Protein 2PGC (pdb70)

CATH classification: 3.30.70.100 (+1 more: 3.30.70.100)

Nearest PDB structures (foldseek):
  2pgc-assembly1_C  TM=1.005E+00  e=1.081E-40  uncultured marine organism
  3mcs-assembly1_A  TM=6.386E-01  e=4.016E-09  Fusobacterium nucleatum subsp. nucleatum ATCC 25586
  3f44-assembly1_A  TM=5.681E-01  e=2.888E-08  Lactobacillus acidophilus NCFM
  5f9p-assembly2_B  TM=5.451E-01  e=1.786E-06  Streptomyces ambofaciens
  2zdo-assembly2_C  TM=6.005E-01  e=8.417E-02  Staphylococcus aureus

Secondary structure (P-SEA, 3-state):
cccbbbbbbbbbbcccccccccccaaaaaaaacccccbbbbbcccccccccbbbbbbbbccaaaaaaaaaaaaacccccccccccccccccbbbbbcccccccccccccbbbbbbbbcccaaaaaaaaaaaaaaaaaaacccbbbbbbbcccccccbbbbbbbbcccaaaaaaaaaaaccccccccccccccbbbbcc/cccbbbbbbbbbbcccccccccccaaaaaaaccccccbbbbbcccccccccbbbbbbbbccaaaaaaaaaaaaacccccccccccccccccbbbbbbbcccccccccccbbbbbbbbcccaaaaaaaaaaaaaaaaaaacccbbbbbcccccccccbbbbbbbbcccaaaaaaaaaaaccccccccccccccbbbbcc/cbbbbbbbbbbbccccccccccccaaaaaacccccccccccccccccccbbbbbbbbccaaaaaaaaaaaaacccccccccccccccccbbbbbcccccccccccccbbbbbbbbcccaaaaaaaaaaaaaaaaaaacccbbbbbbbcccccccbbbbbbbbcccaaaaaaaaaaacccccccccccccccccccc/cccbbbbbbbbbbcccccccccccaaaaaaaccccccccccccccccccccbbbbbbbbccaaaaaaaaaaaaacccccccccccccccccbbbbbcccccccccccccbbbbbbbbcccaaaaaaaaaaaaaaaaaaacccbbbbbbbcccccccbbbbbbbbcccaaaaaaaaaaacccccccccccccccccccc/ccccbbbbbbbbbcccccccccccaaaaaaaccccccbbbbbcccccccccbbbbbbbbccaaaaaaaaaaaaacccccccccccccccccbbbbbcccccccccccccbbbbbbbbcccaaaaaaaaaaaaaaaaaaacccbbbbbbbcccccccbbbbbbbbcccaaaaaaaaaaaccccccccccccccbbbbcc

B-factor: mean 65.2, std 11.69, range [36.08, 117.91]

Radius of gyration: 30.16 Å; Cα contacts (8 Å, |Δi|>4): 2216; chains: 5; bounding box: 79×80×67 Å

Sequence (988 aa):
SNINYVILTVASVDFSYRRETARLSSYSKDLIDNAGAKGTRFGSIGTGDHAGSLIFIQFYDDLTGYQKALEIQSKSSVFKEIDSGKANIYLRNISTSLPTKFEQSYEHPKYIVLTRAEAASDKDKFLNCINDTASCFKDNGALTLRFGNLLTGSNVGNYLLGVGYPSEAIEKTYDELLAHSSYKELTFAKVNRNIIKILSNINYVILTVASVDFSYRETARLSSYSKDLIDNAGAKGTRFGSIGTGDHAGSLIFIQFYDDLTGYQKALEIQSKSSVFKEIDSGKANIYLRNISTSLPTKFEQSYEHPKYIVLTRAEAASDKDKFLNCINDTASCFKDNGALTLRFGNLLTGSNVGNYLLGVGYPSEAIEKTYDELLAHSSYKELTFAKVNRNIIKILINYVILTVASVDFSYRETARLSSYSKDLIDNAGAKGTRFGSIGTGDHAGSLIFIQFYDDLTGYQKALEIQSKSSVFKEIDSGKANIYLRNISTSLPTKFEQSYEHPKYIVLTRAEAASDKDKFLNCINDTASCFKDNGALTLRFGNLLTGSNVGNYLLGVGYPSEAIEKTYDELLAHSSYKELTFAKVNRNIIKILSNINYVILTVASVDFSYRETARLSSYSKDLIDNAGAKGTRFGSIGTGDHAGSLIFIQFYDDLTGYQKALEIQSKSSVFKEIDSGKANIYLRNISTSLPTKFEQSYEHPKYIVLTRAEAASDKDKFLNCINDTASCFKDNGALTLRFGNLLTGSNVGNYLLGVGYPSEAIEKTYDELLAHSSYKELTFAKVNRNIIKILSNINYVILTVASVDFSYRETARLSSYSKDLIDNAGAKGTRFGSIGTGDHAGSLIFIQFYDDLTGYQKALEIQSKSSVFKEIDSGKANIYLRNISTSLPTKFEQSYEHHPKYIVLTRAEAASDKDKFLNCINDTASCFKDNGALTLRFGNLLTGSNVGNYLLGVGYPSEAIEKTYDELLAHSSYKELTFAKVNRNIIKIL

Foldseek 3Di:
DLKKKKKKWKKAFDPVCVVCLVLVVLQVCLVVFLVWPDKFKFAWCDDPRHRIIMIMTIGRDVSSVVRSVVSLVVDPSNVCVVVVGIGTDDMFMWMWHDAPADAAPDDFQKKKKWKKDFDVCVVLVRVLCNVLNCLLVVLAWHDKTKTATCDDPRGGIIMIMIGGNDNSVVSSCVVQVPDPSNVVCVGMGTPMTMTGTD/DLKWKKKKWKKAFDPVCVVCLVLVVLQVCLVPFLVWPDKFKFAWCDDPRHGIIMIMTIGRDCSSVVRSVVCLVVDPSNVCVVVVGMGTDDMFMWMWHDAPADAAPDDFQKKKKWKKDFDVCVVLVRVLCNVLNCLLVVLAWHDKTKTATCDDPRGGIIMIMIGGNDNSVVSSCVVQVPDPSNVVCVGMGTPMTMTGTD/DKKKKKWKKAFDPVCVVCCVLVVLQCLLVVFLVWPDKFKFAWCDDPRHRIIMIMIIGRDCSSVVRSVVSLVVDPSNVCVVVVRIGTDDMFMWDWDDAPADAAPDDFQKKKKWKKDFDVCVVLVSVLCNVLNCLLVVLAWHDKTKTATCDDPRGGIIMIMIGGNDNSVVSSCVVQVPDPSNVVCVGMGTPMTMTGTD/DLKKKKKKWKKAFDPVCVVCLVLVVLQVLLVPFLVWPDKFKFAWCDDPRHRIIMIMTIGRDVSSVVRSVVSLVVDPSNVCVVVVRIGTDDMFMWMWHDAPADAAPDDFQKKKKWKKDFDVCVPLVRVLCNVLRCLLVVLFWHDKTKTAICDDPRGGIIMIMIGGRDNSVVSSCVVQVVDVSNVVVVGMGTPMTMTGTD/DLKKKKKKWKKAFDPVCVVCLVLVVLQVCLVVFLVWPDKFKFAWCDDPRHRIIMIMTIGRDVSSVVRSVVVLVVDPSNVCVVVVGIGTDDMFMWMWHDAPADAAPDDFFKKKKWKKDFDVCVVLVRVLCRVLNCLLVVLAWHDKTKTATCDDPRGGIIMIMIGGNDNSVVSSCVVLVPDPSNVVCVGMGTPMTMTGTD

Structure (mmCIF, N/CA/C/O backbone):
data_2PGC
#
_entry.id   2PGC
#
_cell.length_a   137.475
_cell.length_b   139.935
_cell.length_c   60.785
_cell.angle_alpha   90.000
_cell.angle_beta   90.000
_cell.angle_gamma   90.000
#
_symmetry.space_group_name_H-M   'P 21 21 2'
#
loop_
_entity.id
_entity.type
_entity.pdbx_description
1 polymer 'uncharacterized protein'
2 non-polymer 'CHLORIDE ION'
3 water water
#
loop_
_atom_site.group_PDB
_atom_site.id
_atom_site.type_symbol
_atom_site.label_atom_id
_atom_site.label_alt_id
_atom_site.label_comp_id
_atom_site.label_asym_id
_atom_site.label_entity_id
_atom_site.label_seq_id
_atom_site.pdbx_PDB_ins_code
_atom_site.Cartn_x
_atom_site.Cartn_y
_atom_site.Cartn_z
_atom_site.occupancy
_atom_site.B_iso_or_equiv
_atom_site.auth_seq_id
_atom_site.auth_comp_id
_atom_site.auth_asym_id
_atom_site.auth_atom_id
_atom_site.pdbx_PDB_model_num
ATOM 1 C C . GLY A 1 1 ? 103.290 79.370 39.500 1.00 84.32 0 GLY A C 1
ATOM 2 O O . GLY A 1 1 ? 102.567 78.553 40.048 1.00 81.70 0 GLY A O 1
ATOM 11 N N . SER A 1 3 ? 106.229 78.351 37.812 1.00 87.98 2 SER A N 1
ATOM 12 C CA . SER A 1 3 ? 106.414 77.502 36.649 1.00 88.20 2 SER A CA 1
ATOM 13 C C . SER A 1 3 ? 105.083 76.924 36.157 1.00 87.68 2 SER A C 1
ATOM 14 O O . SER A 1 3 ? 105.075 76.061 35.283 1.00 87.59 2 SER A O 1
ATOM 17 N N . ASN A 1 4 ? 103.965 77.382 36.727 1.00 86.69 3 ASN A N 1
ATOM 18 C CA . ASN A 1 4 ? 102.638 77.160 36.124 1.00 85.07 3 ASN A CA 1
ATOM 19 C C . ASN A 1 4 ? 102.382 78.140 34.969 1.00 83.36 3 ASN A C 1
ATOM 20 O O . ASN A 1 4 ? 101.447 77.972 34.197 1.00 84.05 3 ASN A O 1
ATOM 25 N N . ILE A 1 5 ? 103.213 79.170 34.871 1.00 79.21 4 ILE A N 1
ATOM 26 C CA . ILE A 1 5 ? 103.158 80.108 33.770 1.00 76.55 4 ILE A CA 1
ATOM 27 C C . ILE A 1 5 ? 103.802 79.491 32.535 1.00 73.53 4 ILE A C 1
ATOM 28 O O . ILE A 1 5 ? 104.818 78.803 32.618 1.00 74.08 4 ILE A O 1
ATOM 33 N N . ASN A 1 6 ? 103.185 79.743 31.388 1.00 69.92 5 ASN A N 1
ATOM 34 C CA . ASN A 1 6 ? 103.742 79.348 30.095 1.00 66.60 5 ASN A CA 1
ATOM 35 C C . ASN A 1 6 ? 104.042 80.608 29.277 1.00 62.82 5 ASN A C 1
ATOM 36 O O . ASN A 1 6 ? 103.843 81.722 29.751 1.00 61.33 5 ASN A O 1
ATOM 41 N N . TYR A 1 7 ? 104.564 80.434 28.069 1.00 59.47 6 TYR A N 1
ATOM 42 C CA . TYR A 1 7 ? 104.999 81.564 27.276 1.00 56.64 6 TYR A CA 1
ATOM 43 C C . TYR A 1 7 ? 104.546 81.415 25.829 1.00 55.85 6 TYR A C 1
ATOM 44 O O . TYR A 1 7 ? 104.381 80.291 25.322 1.00 55.29 6 TYR A O 1
ATOM 53 N N . VAL A 1 8 ? 104.270 82.564 25.209 1.00 53.76 7 VAL A N 1
ATOM 54 C CA . VAL A 1 8 ? 103.800 82.650 23.842 1.00 52.12 7 VAL A CA 1
ATOM 55 C C . VAL A 1 8 ? 104.678 83.644 23.072 1.00 52.06 7 VAL A C 1
ATOM 56 O O . VAL A 1 8 ? 104.916 84.758 23.541 1.00 51.55 7 VAL A O 1
ATOM 60 N N . ILE A 1 9 ? 105.194 83.213 21.919 1.00 51.82 8 ILE A N 1
ATOM 61 C CA . ILE A 1 9 ? 105.965 84.093 21.055 1.00 51.50 8 ILE A CA 1
ATOM 62 C C . ILE A 1 9 ? 105.076 84.441 19.881 1.00 51.39 8 ILE A C 1
ATOM 63 O O . ILE A 1 9 ? 104.483 83.552 19.269 1.00 52.28 8 ILE A O 1
ATOM 68 N N . LEU A 1 10 ? 104.987 85.728 19.564 1.00 50.72 9 LEU A N 1
ATOM 69 C CA . LEU A 1 10 ? 104.203 86.175 18.424 1.00 49.92 9 LEU A CA 1
ATOM 70 C C . LEU A 1 10 ? 105.101 86.929 17.459 1.00 49.85 9 LEU A C 1
ATOM 71 O O . LEU A 1 10 ? 105.763 87.897 17.844 1.00 51.25 9 LEU A O 1
ATOM 76 N N . THR A 1 11 ? 105.126 86.490 16.208 1.00 49.36 10 THR A N 1
ATOM 77 C CA . THR A 1 11 ? 105.946 87.118 15.192 1.00 48.72 10 THR A CA 1
ATOM 78 C C . THR A 1 11 ? 105.082 87.556 14.052 1.00 48.26 10 THR A C 1
ATOM 79 O O . THR A 1 11 ? 104.234 86.798 13.621 1.00 48.66 10 THR A O 1
ATOM 83 N N . VAL A 1 12 ? 105.326 88.764 13.543 1.00 47.37 11 VAL A N 1
ATOM 84 C CA . VAL A 1 12 ? 104.531 89.343 12.462 1.00 46.50 11 VAL A CA 1
ATOM 85 C C . VAL A 1 12 ? 105.438 89.789 11.313 1.00 48.50 11 VAL A C 1
ATOM 86 O O . VAL A 1 12 ? 106.455 90.452 11.541 1.00 50.75 11 VAL A O 1
ATOM 90 N N . ALA A 1 13 ? 105.098 89.382 10.088 1.00 48.95 12 ALA A N 1
ATOM 91 C CA . ALA A 1 13 ? 105.926 89.692 8.926 1.00 49.68 12 ALA A CA 1
ATOM 92 C C . ALA A 1 13 ? 105.041 90.142 7.783 1.00 52.24 12 ALA A C 1
ATOM 93 O O . ALA A 1 13 ? 103.915 89.660 7.622 1.00 52.40 12 ALA A O 1
ATOM 95 N N . SER A 1 14 ? 105.537 91.094 7.006 1.00 54.98 13 SER A N 1
ATOM 96 C CA . SER A 1 14 ? 104.874 91.441 5.766 1.00 58.66 13 SER A CA 1
ATOM 97 C C . SER A 1 14 ? 105.450 90.533 4.669 1.00 59.75 13 SER A C 1
ATOM 98 O O . SER A 1 14 ? 106.656 90.260 4.635 1.00 60.50 13 SER A O 1
ATOM 101 N N . VAL A 1 15 ? 104.560 90.022 3.819 1.00 61.97 14 VAL A N 1
ATOM 102 C CA . VAL A 1 15 ? 104.896 88.977 2.855 1.00 63.11 14 VAL A CA 1
ATOM 103 C C . VAL A 1 15 ? 104.225 89.303 1.544 1.00 65.28 14 VAL A C 1
ATOM 104 O O . VAL A 1 15 ? 103.062 89.700 1.533 1.00 65.78 14 VAL A O 1
ATOM 108 N N . ASP A 1 16 ? 104.951 89.148 0.443 1.00 68.81 15 ASP A N 1
ATOM 109 C CA . ASP A 1 16 ? 104.376 89.400 -0.878 1.00 70.99 15 ASP A CA 1
ATOM 110 C C . ASP A 1 16 ? 103.200 88.467 -1.057 1.00 71.37 15 ASP A C 1
ATOM 111 O O . ASP A 1 16 ? 103.252 87.325 -0.651 1.00 70.93 15 ASP A O 1
ATOM 116 N N . PHE A 1 17 ? 102.130 88.961 -1.648 1.00 72.81 16 PHE A N 1
ATOM 117 C CA . PHE A 1 17 ? 100.904 88.182 -1.760 1.00 74.63 16 PHE A CA 1
ATOM 118 C C . PHE A 1 17 ? 101.127 86.843 -2.470 1.00 75.45 16 PHE A C 1
ATOM 119 O O . PHE A 1 17 ? 100.562 85.824 -2.081 1.00 75.29 16 PHE A O 1
ATOM 127 N N . SER A 1 18 ? 101.963 86.850 -3.499 1.00 76.24 17 SER A N 1
ATOM 128 C CA . SER A 1 18 ? 102.227 85.654 -4.293 1.00 76.15 17 SER A CA 1
ATOM 129 C C . SER A 1 18 ? 102.920 84.546 -3.503 1.00 75.69 17 SER A C 1
ATOM 130 O O . SER A 1 18 ? 102.720 83.369 -3.775 1.00 75.59 17 SER A O 1
ATOM 133 N N . TYR A 1 19 ? 103.712 84.925 -2.511 1.00 75.30 18 TYR A N 1
ATOM 134 C CA . TYR A 1 19 ? 104.497 83.975 -1.739 1.00 74.58 18 TYR A CA 1
ATOM 135 C C . TYR A 1 19 ? 103.731 83.380 -0.554 1.00 74.52 18 TYR A C 1
ATOM 136 O O . TYR A 1 19 ? 104.230 82.484 0.116 1.00 73.53 18 TYR A O 1
ATOM 145 N N . ARG A 1 20 ? 102.509 83.852 -0.318 1.00 75.63 19 ARG A N 1
ATOM 146 C CA A ARG A 1 20 ? 101.803 83.482 0.903 0.50 74.61 19 ARG A CA 1
ATOM 147 C CA B ARG A 1 20 ? 101.720 83.491 0.870 0.50 75.06 19 ARG A CA 1
ATOM 148 C C . ARG A 1 20 ? 101.455 81.991 1.007 1.00 77.52 19 ARG A C 1
ATOM 149 O O . ARG A 1 20 ? 101.533 81.435 2.098 1.00 76.80 19 ARG A O 1
ATOM 164 N N . GLU A 1 21 ? 101.111 81.333 -0.097 1.00 79.54 20 GLU A N 1
ATOM 165 C CA . GLU A 1 21 ? 100.797 79.910 -0.033 1.00 80.69 20 GLU A CA 1
ATOM 166 C C . GLU A 1 21 ? 102.067 79.083 0.179 1.00 79.18 20 GLU A C 1
ATOM 167 O O . GLU A 1 21 ? 102.084 78.207 1.047 1.00 78.69 20 GLU A O 1
ATOM 173 N N . THR A 1 22 ? 103.120 79.392 -0.584 1.00 77.19 21 THR A N 1
ATOM 174 C CA . THR A 1 22 ? 104.431 78.777 -0.413 1.00 75.90 21 THR A CA 1
ATOM 175 C C . THR A 1 22 ? 104.890 78.889 1.028 1.00 74.96 21 THR A C 1
ATOM 176 O O . THR A 1 22 ? 105.339 77.923 1.629 1.00 74.48 21 THR A O 1
ATOM 188 N N . ALA A 1 24 ? 103.130 79.298 3.831 1.00 72.65 23 ALA A N 1
ATOM 189 C CA . ALA A 1 24 ? 102.367 78.440 4.742 1.00 72.29 23 ALA A CA 1
ATOM 190 C C . ALA A 1 24 ? 102.858 76.989 4.698 1.00 72.30 23 ALA A C 1
ATOM 191 O O . ALA A 1 24 ? 102.948 76.324 5.729 1.00 71.67 23 ALA A O 1
ATOM 193 N N . ARG A 1 25 ? 103.211 76.519 3.511 1.00 72.51 24 ARG A N 1
ATOM 194 C CA . ARG A 1 25 ? 103.691 75.171 3.366 1.00 72.47 24 ARG A CA 1
ATOM 195 C C . ARG A 1 25 ? 105.091 75.034 3.976 1.00 73.33 24 ARG A C 1
ATOM 196 O O . ARG A 1 25 ? 105.341 74.089 4.708 1.00 73.48 24 ARG A O 1
ATOM 204 N N . LEU A 1 26 ? 105.978 75.990 3.718 1.00 73.14 25 LEU A N 1
ATOM 205 C CA . LEU A 1 26 ? 107.283 76.016 4.371 1.00 73.54 25 LEU A CA 1
ATOM 206 C C . LEU A 1 26 ? 107.122 76.032 5.888 1.00 73.73 25 LEU A C 1
ATOM 207 O O . LEU A 1 26 ? 107.818 75.320 6.615 1.00 73.37 25 LEU A O 1
ATOM 220 N N . SER A 1 28 ? 104.674 74.996 7.921 1.00 74.20 27 SER A N 1
ATOM 221 C CA . SER A 1 28 ? 104.235 73.778 8.584 1.00 75.40 27 SER A CA 1
ATOM 222 C C . SER A 1 28 ? 105.404 72.802 8.753 1.00 75.34 27 SER A C 1
ATOM 223 O O . SER A 1 28 ? 105.452 72.049 9.727 1.00 74.79 27 SER A O 1
ATOM 226 N N . SER A 1 29 ? 106.343 72.822 7.809 1.00 75.02 28 SER A N 1
ATOM 227 C CA . SER A 1 29 ? 107.567 72.027 7.935 1.00 75.13 28 SER A CA 1
ATOM 228 C C . SER A 1 29 ? 108.369 72.557 9.108 1.00 73.83 28 SER A C 1
ATOM 229 O O . SER A 1 29 ? 108.764 71.822 10.007 1.00 73.46 28 SER A O 1
ATOM 232 N N . TYR A 1 30 ? 108.580 73.861 9.113 1.00 73.27 29 TYR A N 1
ATOM 233 C CA . TYR A 1 30 ? 109.291 74.518 10.216 1.00 72.21 29 TYR A CA 1
ATOM 234 C C . TYR A 1 30 ? 108.607 74.285 11.572 1.00 71.70 29 TYR A C 1
ATOM 235 O O . TYR A 1 30 ? 109.273 74.162 12.596 1.00 70.26 29 TYR A O 1
ATOM 244 N N . SER A 1 31 ? 107.277 74.221 11.576 1.00 71.60 30 SER A N 1
ATOM 245 C CA . SER A 1 31 ? 106.544 73.917 12.813 1.00 71.31 30 SER A CA 1
ATOM 246 C C . SER A 1 31 ? 106.849 72.512 13.332 1.00 71.71 30 SER A C 1
ATOM 247 O O . SER A 1 31 ? 107.128 72.354 14.526 1.00 71.84 30 SER A O 1
ATOM 250 N N . LYS A 1 32 ? 106.794 71.506 12.445 1.00 71.45 31 LYS A N 1
ATOM 251 C CA . LYS A 1 32 ? 107.114 70.122 12.821 1.00 70.97 31 LYS A CA 1
ATOM 252 C C . LYS A 1 32 ? 108.461 70.114 13.534 1.00 70.62 31 LYS A C 1
ATOM 253 O O . LYS A 1 32 ? 108.597 69.526 14.604 1.00 70.15 31 LYS A O 1
ATOM 255 N N . ASP A 1 33 ? 109.433 70.801 12.936 1.00 70.26 32 ASP A N 1
ATOM 256 C CA . ASP A 1 33 ? 110.784 70.907 13.478 1.00 70.50 32 ASP A CA 1
ATOM 257 C C . ASP A 1 33 ? 110.773 71.431 14.908 1.00 71.50 32 ASP A C 1
ATOM 258 O O . ASP A 1 33 ? 111.428 70.875 15.784 1.00 71.73 32 ASP A O 1
ATOM 263 N N . LEU A 1 34 ? 110.035 72.509 15.147 1.00 72.22 33 LEU A N 1
ATOM 264 C CA . LEU A 1 34 ? 109.958 73.094 16.486 1.00 71.82 33 LEU A CA 1
ATOM 265 C C . LEU A 1 34 ? 109.221 72.200 17.477 1.00 73.08 33 LEU A C 1
ATOM 266 O O . LEU A 1 34 ? 109.625 72.099 18.636 1.00 72.55 33 LEU A O 1
ATOM 271 N N . ILE A 1 35 ? 108.121 71.592 17.030 1.00 74.49 34 ILE A N 1
ATOM 272 C CA . ILE A 1 35 ? 107.331 70.710 17.890 1.00 75.11 34 ILE A CA 1
ATOM 273 C C . ILE A 1 35 ? 108.160 69.492 18.317 1.00 77.57 34 ILE A C 1
ATOM 274 O O . ILE A 1 35 ? 108.213 69.156 19.497 1.00 76.47 34 ILE A O 1
ATOM 279 N N . ASP A 1 36 ? 108.856 68.884 17.360 1.00 80.13 35 ASP A N 1
ATOM 280 C CA . ASP A 1 36 ? 109.650 67.672 17.616 1.00 82.06 35 ASP A CA 1
ATOM 281 C C . ASP A 1 36 ? 110.993 67.922 18.312 1.00 82.83 35 ASP A C 1
ATOM 282 O O . ASP A 1 36 ? 111.399 67.123 19.135 1.00 83.30 35 ASP A O 1
ATOM 287 N N . ASN A 1 37 ? 111.681 69.011 17.970 1.00 83.37 36 ASN A N 1
ATOM 288 C CA . ASN A 1 37 ? 113.050 69.267 18.457 1.00 82.94 36 ASN A CA 1
ATOM 289 C C . ASN A 1 37 ? 113.219 70.386 19.481 1.00 83.34 36 ASN A C 1
ATOM 290 O O . ASN A 1 37 ? 114.169 70.369 20.269 1.00 84.08 36 ASN A O 1
ATOM 295 N N . ALA A 1 38 ? 112.356 71.392 19.426 1.00 82.21 37 ALA A N 1
ATOM 296 C CA . ALA A 1 38 ? 112.442 72.503 20.364 1.00 81.68 37 ALA A CA 1
ATOM 297 C C . ALA A 1 38 ? 111.521 72.311 21.581 1.00 80.36 37 ALA A C 1
ATOM 298 O O . ALA A 1 38 ? 111.609 73.061 22.549 1.00 80.80 37 ALA A O 1
ATOM 300 N N . GLY A 1 39 ? 110.645 71.309 21.530 1.00 78.27 38 GLY A N 1
ATOM 301 C CA . GLY A 1 39 ? 109.658 71.086 22.586 1.00 76.62 38 GLY A CA 1
ATOM 302 C C . GLY A 1 39 ? 108.480 72.051 22.550 1.00 75.19 38 GLY A C 1
ATOM 303 O O . GLY A 1 39 ? 107.796 72.246 23.565 1.00 73.56 38 GLY A O 1
ATOM 304 N N . ALA A 1 40 ? 108.244 72.664 21.388 1.00 73.69 39 ALA A N 1
ATOM 305 C CA . ALA A 1 40 ? 107.121 73.574 21.219 1.00 72.39 39 ALA A CA 1
ATOM 306 C C . ALA A 1 40 ? 105.833 72.806 21.440 1.00 71.71 39 ALA A C 1
ATOM 307 O O . ALA A 1 40 ? 105.668 71.717 20.901 1.00 71.47 39 ALA A O 1
ATOM 309 N N . LYS A 1 41 ? 104.933 73.379 22.232 1.00 71.40 40 LYS A N 1
ATOM 310 C CA . LYS A 1 41 ? 103.655 72.755 22.558 1.00 71.12 40 LYS A CA 1
ATOM 311 C C . LYS A 1 41 ? 102.571 73.207 21.590 1.00 70.60 40 LYS A C 1
ATOM 312 O O . LYS A 1 41 ? 101.446 73.486 21.993 1.00 73.67 40 LYS A O 1
ATOM 318 N N . GLY A 1 42 ? 102.905 73.298 20.311 1.00 68.95 41 GLY A N 1
ATOM 319 C CA . GLY A 1 42 ? 101.967 73.782 19.293 1.00 66.50 41 GLY A CA 1
ATOM 320 C C . GLY A 1 42 ? 102.427 75.069 18.638 1.00 63.44 41 GLY A C 1
ATOM 321 O O . GLY A 1 42 ? 103.235 75.811 19.200 1.00 62.87 41 GLY A O 1
ATOM 322 N N . THR A 1 43 ? 101.934 75.310 17.427 1.00 60.69 42 THR A N 1
ATOM 323 C CA . THR A 1 43 ? 102.113 76.573 16.734 1.00 58.69 42 THR A CA 1
ATOM 324 C C . THR A 1 43 ? 100.842 76.942 15.989 1.00 58.24 42 THR A C 1
ATOM 325 O O . THR A 1 43 ? 99.978 76.099 15.767 1.00 57.39 42 THR A O 1
ATOM 329 N N . ARG A 1 44 ? 100.727 78.209 15.610 1.00 58.03 43 ARG A N 1
ATOM 330 C CA . ARG A 1 44 ? 99.651 78.665 14.747 1.00 58.37 43 ARG A CA 1
ATOM 331 C C . ARG A 1 44 ? 100.230 79.632 13.735 1.00 57.28 43 ARG A C 1
ATOM 332 O O . ARG A 1 44 ? 101.116 80.419 14.064 1.00 57.86 43 ARG A O 1
ATOM 340 N N . PHE A 1 45 ? 99.736 79.555 12.508 1.00 55.77 44 PHE A N 1
ATOM 341 C CA . PHE A 1 45 ? 100.193 80.415 11.433 1.00 54.96 44 PHE A CA 1
ATOM 342 C C . PHE A 1 45 ? 98.980 80.882 10.661 1.00 54.45 44 PHE A C 1
ATOM 343 O O . PHE A 1 45 ? 98.085 80.092 10.316 1.00 55.67 44 PHE A O 1
ATOM 351 N N . GLY A 1 46 ? 98.921 82.182 10.423 1.00 53.94 45 GLY A N 1
ATOM 352 C CA . GLY A 1 46 ? 97.748 82.756 9.781 1.00 54.11 45 GLY A CA 1
ATOM 353 C C . GLY A 1 46 ? 97.992 84.117 9.225 1.00 53.00 45 GLY A C 1
ATOM 354 O O . GLY A 1 46 ? 99.085 84.647 9.346 1.00 53.55 45 GLY A O 1
ATOM 355 N N . SER A 1 47 ? 96.954 84.668 8.605 1.00 52.66 46 SER A N 1
ATOM 356 C CA . SER A 1 47 ? 96.992 86.032 8.081 1.00 53.18 46 SER A CA 1
ATOM 357 C C . SER A 1 47 ? 96.189 86.946 8.985 1.00 51.39 46 SER A C 1
ATOM 358 O O . SER A 1 47 ? 95.099 86.571 9.426 1.00 50.99 46 SER A O 1
ATOM 361 N N . ILE A 1 48 ? 96.724 88.127 9.289 1.00 49.76 47 ILE A N 1
ATOM 362 C CA . ILE A 1 48 ? 95.974 89.107 10.098 1.00 49.01 47 ILE A CA 1
ATOM 363 C C . ILE A 1 48 ? 94.900 89.696 9.177 1.00 49.50 47 ILE A C 1
ATOM 364 O O . ILE A 1 48 ? 95.202 90.259 8.130 1.00 49.58 47 ILE A O 1
ATOM 369 N N . GLY A 1 49 ? 93.643 89.524 9.549 1.00 49.67 48 GLY A N 1
ATOM 370 C CA . GLY A 1 49 ? 92.532 89.930 8.694 1.00 49.61 48 GLY A CA 1
ATOM 371 C C . GLY A 1 49 ? 92.094 91.371 8.858 1.00 50.60 48 GLY A C 1
ATOM 372 O O . GLY A 1 49 ? 91.449 91.913 7.975 1.00 52.12 48 GLY A O 1
ATOM 373 N N . THR A 1 50 ? 92.442 91.998 9.977 1.00 50.74 49 THR A N 1
ATOM 374 C CA . THR A 1 50 ? 91.911 93.308 10.304 1.00 51.18 49 THR A CA 1
ATOM 375 C C . THR A 1 50 ? 92.983 94.260 10.845 1.00 52.16 49 THR A C 1
ATOM 376 O O . THR A 1 50 ? 94.129 93.864 11.083 1.00 52.04 49 THR A O 1
ATOM 380 N N . GLY A 1 51 ? 92.595 95.525 11.010 1.00 53.01 50 GLY A N 1
ATOM 381 C CA . GLY A 1 51 ? 93.482 96.532 11.580 1.00 53.84 50 GLY A CA 1
ATOM 382 C C . GLY A 1 51 ? 94.474 97.060 10.562 1.00 54.14 50 GLY A C 1
ATOM 383 O O . GLY A 1 51 ? 94.344 96.780 9.354 1.00 53.60 50 GLY A O 1
ATOM 384 N N . ASP A 1 52 ? 95.454 97.831 11.048 1.00 55.98 51 ASP A N 1
ATOM 385 C CA . ASP A 1 52 ? 96.450 98.474 10.152 1.00 57.51 51 ASP A CA 1
ATOM 386 C C . ASP A 1 52 ? 97.486 97.465 9.626 1.00 56.00 51 ASP A C 1
ATOM 387 O O . ASP A 1 52 ? 98.149 97.739 8.646 1.00 56.69 51 ASP A O 1
ATOM 390 N N . HIS A 1 53 ? 97.589 96.297 10.254 1.00 55.04 52 HIS A N 1
ATOM 391 C CA . HIS A 1 53 ? 98.459 95.217 9.778 1.00 54.24 52 HIS A CA 1
ATOM 392 C C . HIS A 1 53 ? 97.702 94.178 8.945 1.00 52.24 52 HIS A C 1
ATOM 393 O O . HIS A 1 53 ? 98.182 93.042 8.766 1.00 51.84 52 HIS A O 1
ATOM 400 N N . ALA A 1 54 ? 96.517 94.535 8.459 1.00 50.71 53 ALA A N 1
ATOM 401 C CA . ALA A 1 54 ? 95.733 93.612 7.626 1.00 50.62 53 ALA A CA 1
ATOM 402 C C . ALA A 1 54 ? 96.606 93.136 6.476 1.00 50.06 53 ALA A C 1
ATOM 403 O O . ALA A 1 54 ? 97.270 93.937 5.826 1.00 51.51 53 ALA A O 1
ATOM 405 N N . GLY A 1 55 ? 96.655 91.834 6.252 1.00 49.06 54 GLY A N 1
ATOM 406 C CA . GLY A 1 55 ? 97.476 91.295 5.169 1.00 49.59 54 GLY A CA 1
ATOM 407 C C . GLY A 1 55 ? 98.871 90.816 5.599 1.00 51.04 54 GLY A C 1
ATOM 408 O O . GLY A 1 55 ? 99.507 90.054 4.874 1.00 52.94 54 GLY A O 1
ATOM 409 N N . SER A 1 56 ? 99.360 91.257 6.757 1.00 50.56 55 SER A N 1
ATOM 410 C CA . SER A 1 56 ? 100.565 90.680 7.302 1.00 51.12 55 SER A CA 1
ATOM 411 C C . SER A 1 56 ? 100.258 89.258 7.780 1.00 52.83 55 SER A C 1
ATOM 412 O O . SER A 1 56 ? 99.092 88.902 8.047 1.00 53.70 55 SER A O 1
ATOM 415 N N . LEU A 1 57 ? 101.300 88.435 7.853 1.00 53.31 56 LEU A N 1
ATOM 416 C CA . LEU A 1 57 ? 101.166 87.078 8.342 1.00 52.73 56 LEU A CA 1
ATOM 417 C C . LEU A 1 57 ? 101.697 87.060 9.769 1.00 51.97 56 LEU A C 1
ATOM 418 O O . LEU A 1 57 ? 102.560 87.888 10.116 1.00 52.76 56 LEU A O 1
ATOM 423 N N . ILE A 1 58 ? 101.159 86.160 10.589 1.00 50.56 57 ILE A N 1
ATOM 424 C CA . ILE A 1 58 ? 101.515 86.060 12.003 1.00 50.13 57 ILE A CA 1
ATOM 425 C C . ILE A 1 58 ? 101.809 84.582 12.337 1.00 51.17 57 ILE A C 1
ATOM 426 O O . ILE A 1 58 ? 101.151 83.673 11.828 1.00 50.03 57 ILE A O 1
ATOM 431 N N . PHE A 1 59 ? 102.834 84.363 13.154 1.00 51.98 58 PHE A N 1
ATOM 432 C CA . PHE A 1 59 ? 103.237 83.031 13.579 1.00 52.92 58 PHE A CA 1
ATOM 433 C C . PHE A 1 59 ? 103.233 83.023 15.093 1.00 53.03 58 PHE A C 1
ATOM 434 O O . PHE A 1 59 ? 103.805 83.931 15.708 1.00 55.18 58 PHE A O 1
ATOM 442 N N . ILE A 1 60 ? 102.580 82.027 15.697 1.00 51.49 59 ILE A N 1
ATOM 443 C CA . ILE A 1 60 ? 102.455 81.968 17.161 1.00 51.87 59 ILE A CA 1
ATOM 444 C C . ILE A 1 60 ? 103.057 80.660 17.674 1.00 52.75 59 ILE A C 1
ATOM 445 O O . ILE A 1 60 ? 102.767 79.597 17.140 1.00 53.57 59 ILE A O 1
ATOM 450 N N . GLN A 1 61 ? 103.921 80.750 18.682 1.00 52.97 60 GLN A N 1
ATOM 451 C CA . GLN A 1 61 ? 104.610 79.591 19.231 1.00 53.38 60 GLN A CA 1
ATOM 452 C C . GLN A 1 61 ? 104.273 79.473 20.696 1.00 53.88 60 GLN A C 1
ATOM 453 O O . GLN A 1 61 ? 104.263 80.481 21.386 1.00 55.15 60 GLN A O 1
ATOM 459 N N . PHE A 1 62 ? 104.005 78.256 21.168 1.00 53.77 61 PHE A N 1
ATOM 460 C CA . PHE A 1 62 ? 103.715 78.014 22.585 1.00 55.03 61 PHE A CA 1
ATOM 461 C C . PHE A 1 62 ? 104.847 77.199 23.258 1.00 55.24 61 PHE A C 1
ATOM 462 O O . PHE A 1 62 ? 105.240 76.138 22.759 1.00 54.24 61 PHE A O 1
ATOM 470 N N . TYR A 1 63 ? 105.366 77.719 24.375 1.00 55.23 62 TYR A N 1
ATOM 471 C CA . TYR A 1 63 ? 106.404 77.028 25.140 1.00 55.92 62 TYR A CA 1
ATOM 472 C C . TYR A 1 63 ? 106.065 77.041 26.639 1.00 57.72 62 TYR A C 1
ATOM 473 O O . TYR A 1 63 ? 105.506 78.007 27.167 1.00 58.02 62 TYR A O 1
ATOM 482 N N . ASP A 1 64 ? 106.403 75.951 27.310 1.00 60.15 63 ASP A N 1
ATOM 483 C CA . ASP A 1 64 ? 106.222 75.847 28.753 1.00 62.31 63 ASP A CA 1
ATOM 484 C C . ASP A 1 64 ? 107.262 76.672 29.499 1.00 62.16 63 ASP A C 1
ATOM 485 O O . ASP A 1 64 ? 107.027 77.136 30.621 1.00 62.74 63 ASP A O 1
ATOM 490 N N . ASP A 1 65 ? 108.421 76.823 28.873 1.00 62.10 64 ASP A N 1
ATOM 491 C CA . ASP A 1 65 ? 109.557 77.519 29.456 1.00 63.48 64 ASP A CA 1
ATOM 492 C C . ASP A 1 65 ? 110.274 78.301 28.383 1.00 62.87 64 ASP A C 1
ATOM 493 O O . ASP A 1 65 ? 110.217 77.932 27.219 1.00 63.45 64 ASP A O 1
ATOM 498 N N . LEU A 1 66 ? 110.985 79.348 28.784 1.00 62.51 65 LEU A N 1
ATOM 499 C CA . LEU A 1 66 ? 111.799 80.114 27.854 1.00 62.66 65 LEU A CA 1
ATOM 500 C C . LEU A 1 66 ? 112.995 79.317 27.330 1.00 63.21 65 LEU A C 1
ATOM 501 O O . LEU A 1 66 ? 113.519 79.633 26.268 1.00 63.95 65 LEU A O 1
ATOM 506 N N . THR A 1 67 ? 113.410 78.276 28.054 1.00 64.53 66 THR A N 1
ATOM 507 C CA . THR A 1 67 ? 114.431 77.339 27.548 1.00 65.11 66 THR A CA 1
ATOM 508 C C . THR A 1 67 ? 113.980 76.748 26.228 1.00 64.81 66 THR A C 1
ATOM 509 O O . THR A 1 67 ? 114.776 76.613 25.305 1.00 65.73 66 THR A O 1
ATOM 513 N N . GLY A 1 68 ? 112.701 76.398 26.146 1.00 63.64 67 GLY A N 1
ATOM 514 C CA . GLY A 1 68 ? 112.101 75.936 24.895 1.00 63.00 67 GLY A CA 1
ATOM 515 C C . GLY A 1 68 ? 112.347 76.901 23.744 1.00 63.62 67 GLY A C 1
ATOM 516 O O . GLY A 1 68 ? 112.766 76.504 22.653 1.00 63.64 67 GLY A O 1
ATOM 517 N N . TYR A 1 69 ? 112.113 78.191 23.991 1.00 63.77 68 TYR A N 1
ATOM 518 C CA . TYR A 1 69 ? 112.311 79.184 22.932 1.00 63.26 68 TYR A CA 1
ATOM 519 C C . TYR A 1 69 ? 113.795 79.288 22.570 1.00 62.92 68 TYR A C 1
ATOM 520 O O . TYR A 1 69 ? 114.142 79.459 21.406 1.00 63.24 68 TYR A O 1
ATOM 529 N N . GLN A 1 70 ? 114.674 79.155 23.552 1.00 63.52 69 GLN A N 1
ATOM 530 C CA . GLN A 1 70 ? 116.118 79.170 23.272 1.00 64.30 69 GLN A CA 1
ATOM 531 C C . GLN A 1 70 ? 116.556 78.009 22.382 1.00 64.83 69 GLN A C 1
ATOM 532 O O . GLN A 1 70 ? 117.414 78.183 21.529 1.00 64.58 69 GLN A O 1
ATOM 538 N N . LYS A 1 71 ? 115.966 76.831 22.581 1.00 66.30 70 LYS A N 1
ATOM 539 C CA . LYS A 1 71 ? 116.235 75.689 21.708 1.00 68.06 70 LYS A CA 1
ATOM 540 C C . LYS A 1 71 ? 115.696 75.996 20.316 1.00 68.77 70 LYS A C 1
ATOM 541 O O . LYS A 1 71 ? 116.357 75.715 19.316 1.00 69.88 70 LYS A O 1
ATOM 546 N N . ALA A 1 72 ? 114.518 76.613 20.257 1.00 69.04 71 ALA A N 1
ATOM 547 C CA . ALA A 1 72 ? 113.925 77.046 18.995 1.00 68.40 71 ALA A CA 1
ATOM 548 C C . ALA A 1 72 ? 114.851 77.974 18.221 1.00 68.87 71 ALA A C 1
ATOM 549 O O . ALA A 1 72 ? 115.007 77.834 17.016 1.00 68.56 71 ALA A O 1
ATOM 551 N N . LEU A 1 73 ? 115.468 78.922 18.917 1.00 70.38 72 LEU A N 1
ATOM 552 C CA . LEU A 1 73 ? 116.449 79.811 18.285 1.00 72.38 72 LEU A CA 1
ATOM 553 C C . LEU A 1 73 ? 117.637 79.048 17.715 1.00 74.41 72 LEU A C 1
ATOM 554 O O . LEU A 1 73 ? 118.148 79.426 16.668 1.00 74.54 72 LEU A O 1
ATOM 559 N N . GLU A 1 74 ? 118.077 77.989 18.400 1.00 76.75 73 GLU A N 1
ATOM 560 C CA . GLU A 1 74 ? 119.177 77.151 17.902 1.00 78.94 73 GLU A CA 1
ATOM 561 C C . GLU A 1 74 ? 118.723 76.315 16.681 1.00 79.69 73 GLU A C 1
ATOM 562 O O . GLU A 1 74 ? 119.511 76.084 15.771 1.00 80.16 73 GLU A O 1
ATOM 568 N N . ILE A 1 75 ? 117.449 75.916 16.641 1.00 80.04 74 ILE A N 1
ATOM 569 C CA . ILE A 1 75 ? 116.879 75.242 15.467 1.00 80.29 74 ILE A CA 1
ATOM 570 C C . ILE A 1 75 ? 116.841 76.150 14.225 1.00 81.07 74 ILE A C 1
ATOM 571 O O . ILE A 1 75 ? 117.072 75.680 13.115 1.00 81.85 74 ILE A O 1
ATOM 576 N N . GLN A 1 76 ? 116.551 77.439 14.411 1.00 81.50 75 GLN A N 1
ATOM 577 C CA . GLN A 1 76 ? 116.523 78.402 13.292 1.00 81.52 75 GLN A CA 1
ATOM 578 C C . GLN A 1 76 ? 117.821 78.443 12.533 1.00 82.72 75 GLN A C 1
ATOM 579 O O . GLN A 1 76 ? 117.848 78.277 11.311 1.00 84.23 75 GLN A O 1
ATOM 585 N N . SER A 1 77 ? 118.896 78.698 13.268 1.00 82.97 76 SER A N 1
ATOM 586 C CA . SER A 1 77 ? 120.230 78.816 12.696 1.00 83.33 76 SER A CA 1
ATOM 587 C C . SER A 1 77 ? 120.600 77.640 11.799 1.00 83.03 76 SER A C 1
ATOM 588 O O . SER A 1 77 ? 121.298 77.821 10.808 1.00 83.89 76 SER A O 1
ATOM 591 N N . LYS A 1 78 ? 120.124 76.446 12.144 1.00 82.89 77 LYS A N 1
ATOM 592 C CA . LYS A 1 78 ? 120.430 75.232 11.370 1.00 82.11 77 LYS A CA 1
ATOM 593 C C . LYS A 1 78 ? 119.369 74.898 10.288 1.00 82.00 77 LYS A C 1
ATOM 594 O O . LYS A 1 78 ? 119.628 74.068 9.432 1.00 82.69 77 LYS A O 1
ATOM 597 N N . SER A 1 79 ? 118.204 75.552 10.308 1.00 81.41 78 SER A N 1
ATOM 598 C CA . SER A 1 79 ? 117.081 75.182 9.420 1.00 80.88 78 SER A CA 1
ATOM 599 C C . SER A 1 79 ? 117.193 75.729 8.000 1.00 80.30 78 SER A C 1
ATOM 600 O O . SER A 1 79 ? 117.300 76.940 7.799 1.00 80.29 78 SER A O 1
ATOM 603 N N . SER A 1 80 ? 117.110 74.818 7.032 1.00 79.73 79 SER A N 1
ATOM 604 C CA . SER A 1 80 ? 117.120 75.152 5.614 1.00 79.21 79 SER A CA 1
ATOM 605 C C . SER A 1 80 ? 115.843 75.869 5.208 1.00 78.16 79 SER A C 1
ATOM 606 O O . SER A 1 80 ? 115.889 76.845 4.466 1.00 78.22 79 SER A O 1
ATOM 609 N N . VAL A 1 81 ? 114.707 75.367 5.695 1.00 77.62 80 VAL A N 1
ATOM 610 C CA . VAL A 1 81 ? 113.392 76.001 5.475 1.00 76.49 80 VAL A CA 1
ATOM 611 C C . VAL A 1 81 ? 113.416 77.468 5.899 1.00 76.01 80 VAL A C 1
ATOM 612 O O . VAL A 1 81 ? 112.961 78.340 5.164 1.00 75.31 80 VAL A O 1
ATOM 616 N N . PHE A 1 82 ? 113.963 77.738 7.081 1.00 75.29 81 PHE A N 1
ATOM 617 C CA . PHE A 1 82 ? 114.064 79.107 7.557 1.00 75.98 81 PHE A CA 1
ATOM 618 C C . PHE A 1 82 ? 115.009 79.950 6.707 1.00 75.10 81 PHE A C 1
ATOM 619 O O . PHE A 1 82 ? 114.721 81.100 6.412 1.00 73.67 81 PHE A O 1
ATOM 627 N N . LYS A 1 83 ? 116.146 79.382 6.332 1.00 75.04 82 LYS A N 1
ATOM 628 C CA . LYS A 1 83 ? 117.095 80.084 5.479 1.00 75.12 82 LYS A CA 1
ATOM 629 C C . LYS A 1 83 ? 116.437 80.485 4.154 1.00 74.25 82 LYS A C 1
ATOM 630 O O . LYS A 1 83 ? 116.598 81.621 3.701 1.00 73.64 82 LYS A O 1
ATOM 636 N N . GLU A 1 84 ? 115.693 79.556 3.552 1.00 72.88 83 GLU A N 1
ATOM 637 C CA . GLU A 1 84 ? 115.027 79.791 2.268 1.00 72.55 83 GLU A CA 1
ATOM 638 C C . GLU A 1 84 ? 114.084 80.989 2.337 1.00 72.10 83 GLU A C 1
ATOM 639 O O . GLU A 1 84 ? 114.092 81.843 1.452 1.00 72.83 83 GLU A O 1
ATOM 645 N N . ILE A 1 85 ? 113.285 81.044 3.396 1.00 71.08 84 ILE A N 1
ATOM 646 C CA . ILE A 1 85 ? 112.324 82.122 3.582 1.00 70.53 84 ILE A CA 1
ATOM 647 C C . ILE A 1 85 ? 113.050 83.456 3.651 1.00 71.44 84 ILE A C 1
ATOM 648 O O . ILE A 1 85 ? 112.650 84.405 3.004 1.00 71.91 84 ILE A O 1
ATOM 661 N N . ASP A 1 87 ? 116.186 84.137 2.622 1.00 75.68 86 ASP A N 1
ATOM 662 C CA . ASP A 1 87 ? 116.899 84.388 1.360 1.00 77.11 86 ASP A CA 1
ATOM 663 C C . ASP A 1 87 ? 115.953 84.782 0.210 1.00 77.13 86 ASP A C 1
ATOM 664 O O . ASP A 1 87 ? 116.401 85.324 -0.814 1.00 76.65 86 ASP A O 1
ATOM 669 N N . SER A 1 88 ? 114.659 84.499 0.372 1.00 77.48 87 SER A N 1
ATOM 670 C CA . SER A 1 88 ? 113.680 84.783 -0.678 1.00 77.45 87 SER A CA 1
ATOM 671 C C . SER A 1 88 ? 113.557 86.276 -0.949 1.00 77.34 87 SER A C 1
ATOM 672 O O . SER A 1 88 ? 113.285 86.688 -2.069 1.00 77.66 87 SER A O 1
ATOM 675 N N . GLY A 1 89 ? 113.760 87.085 0.082 1.00 76.66 88 GLY A N 1
ATOM 676 C CA . GLY A 1 89 ? 113.502 88.511 -0.018 1.00 75.80 88 GLY A CA 1
ATOM 677 C C . GLY A 1 89 ? 112.018 88.828 -0.105 1.00 74.97 88 GLY A C 1
ATOM 678 O O . GLY A 1 89 ? 111.648 89.967 -0.379 1.00 75.28 88 GLY A O 1
ATOM 679 N N . LYS A 1 90 ? 111.169 87.830 0.143 1.00 73.56 89 LYS A N 1
ATOM 680 C CA . LYS A 1 90 ? 109.723 87.982 0.028 1.00 72.19 89 LYS A CA 1
ATOM 681 C C . LYS A 1 90 ? 109.006 88.076 1.384 1.00 69.86 89 LYS A C 1
ATOM 682 O O . LYS A 1 90 ? 107.794 88.309 1.429 1.00 68.70 89 LYS A O 1
ATOM 688 N N . ALA A 1 91 ? 109.755 87.888 2.471 1.00 67.51 90 ALA A N 1
ATOM 689 C CA . ALA A 1 91 ? 109.203 87.953 3.805 1.00 65.64 90 ALA A CA 1
ATOM 690 C C . ALA A 1 91 ? 110.040 88.900 4.671 1.00 64.73 90 ALA A C 1
ATOM 691 O O . ALA A 1 91 ? 111.260 88.796 4.727 1.00 65.81 90 ALA A O 1
ATOM 693 N N . ASN A 1 92 ? 109.373 89.832 5.343 1.00 62.85 91 ASN A N 1
ATOM 694 C CA . ASN A 1 92 ? 110.034 90.787 6.212 1.00 60.42 91 ASN A CA 1
ATOM 695 C C . ASN A 1 92 ? 109.446 90.774 7.634 1.00 58.48 91 ASN A C 1
ATOM 696 O O . ASN A 1 92 ? 108.345 91.272 7.843 1.00 58.90 91 ASN A O 1
ATOM 701 N N . ILE A 1 93 ? 110.173 90.205 8.598 1.00 55.60 92 ILE A N 1
ATOM 702 C CA . ILE A 1 93 ? 109.731 90.165 9.992 1.00 53.70 92 ILE A CA 1
ATOM 703 C C . ILE A 1 93 ? 109.900 91.549 10.527 1.00 52.97 92 ILE A C 1
ATOM 704 O O . ILE A 1 93 ? 111.014 92.052 10.517 1.00 54.91 92 ILE A O 1
ATOM 709 N N . TYR A 1 94 ? 108.823 92.173 10.993 1.00 51.66 93 TYR A N 1
ATOM 710 C CA . TYR A 1 94 ? 108.931 93.532 11.530 1.00 51.11 93 TYR A CA 1
ATOM 711 C C . TYR A 1 94 ? 108.446 93.696 12.980 1.00 50.43 93 TYR A C 1
ATOM 712 O O . TYR A 1 94 ? 108.519 94.780 13.538 1.00 50.60 93 TYR A O 1
ATOM 721 N N . LEU A 1 95 ? 107.978 92.612 13.579 1.00 50.41 94 LEU A N 1
ATOM 722 C CA . LEU A 1 95 ? 107.572 92.628 14.948 1.00 50.64 94 LEU A CA 1
ATOM 723 C C . LEU A 1 95 ? 107.715 91.223 15.536 1.00 49.81 94 LEU A C 1
ATOM 724 O O . LEU A 1 95 ? 107.344 90.247 14.894 1.00 50.19 94 LEU A O 1
ATOM 729 N N . ARG A 1 96 ? 108.292 91.130 16.736 1.00 48.66 95 ARG A N 1
ATOM 730 C CA . ARG A 1 96 ? 108.223 89.900 17.533 1.00 48.19 95 ARG A CA 1
ATOM 731 C C . ARG A 1 96 ? 108.172 90.235 18.998 1.00 48.12 95 ARG A C 1
ATOM 732 O O . ARG A 1 96 ? 108.980 90.995 19.505 1.00 48.67 95 ARG A O 1
ATOM 740 N N . ASN A 1 97 ? 107.202 89.669 19.689 1.00 48.57 96 ASN A N 1
ATOM 741 C CA . ASN A 1 97 ? 107.121 89.883 21.126 1.00 49.07 96 ASN A CA 1
ATOM 742 C C . ASN A 1 97 ? 106.725 88.612 21.859 1.00 48.82 96 ASN A C 1
ATOM 743 O O . ASN A 1 97 ? 106.206 87.677 21.242 1.00 49.44 96 ASN A O 1
ATOM 748 N N . ILE A 1 98 ? 107.010 88.580 23.164 1.00 49.11 97 ILE A N 1
ATOM 749 C CA . ILE A 1 98 ? 106.776 87.411 24.022 1.00 47.86 97 ILE A CA 1
ATOM 750 C C . ILE A 1 98 ? 105.722 87.773 25.052 1.00 49.43 97 ILE A C 1
ATOM 751 O O . ILE A 1 98 ? 105.786 88.868 25.625 1.00 48.25 97 ILE A O 1
ATOM 756 N N . SER A 1 99 ? 104.784 86.851 25.300 1.00 50.82 98 SER A N 1
ATOM 757 C CA . SER A 1 99 ? 103.715 87.038 26.291 1.00 52.01 98 SER A CA 1
ATOM 758 C C . SER A 1 99 ? 103.711 85.906 27.316 1.00 52.43 98 SER A C 1
ATOM 759 O O . SER A 1 99 ? 104.034 84.770 26.995 1.00 53.31 98 SER A O 1
ATOM 762 N N . THR A 1 100 ? 103.310 86.188 28.545 1.00 52.06 99 THR A N 1
ATOM 763 C CA . THR A 1 100 ? 103.052 85.096 29.485 1.00 52.15 99 THR A CA 1
ATOM 764 C C . THR A 1 100 ? 101.718 84.480 29.111 1.00 54.23 99 THR A C 1
ATOM 765 O O . THR A 1 100 ? 100.902 85.110 28.429 1.00 54.10 99 THR A O 1
ATOM 769 N N . SER A 1 101 ? 101.511 83.244 29.559 1.00 55.67 100 SER A N 1
ATOM 770 C CA . SER A 1 101 ? 100.213 82.586 29.455 1.00 56.58 100 SER A CA 1
ATOM 771 C C . SER A 1 101 ? 99.863 82.057 30.833 1.00 57.87 100 SER A C 1
ATOM 772 O O . SER A 1 101 ? 100.517 81.158 31.345 1.00 58.59 100 SER A O 1
ATOM 775 N N . LEU A 1 102 ? 98.853 82.642 31.445 1.00 59.62 101 LEU A N 1
ATOM 776 C CA . LEU A 1 102 ? 98.509 82.333 32.811 1.00 62.06 101 LEU A CA 1
ATOM 777 C C . LEU A 1 102 ? 97.376 81.295 32.862 1.00 64.14 101 LEU A C 1
ATOM 778 O O . LEU A 1 102 ? 96.549 81.245 31.960 1.00 63.18 101 LEU A O 1
ATOM 783 N N . PRO A 1 103 ? 97.342 80.458 33.925 1.00 66.71 102 PRO A N 1
ATOM 784 C CA . PRO A 1 103 ? 96.256 79.503 34.155 1.00 67.54 102 PRO A CA 1
ATOM 785 C C . PRO A 1 103 ? 94.876 80.159 34.217 1.00 69.45 102 PRO A C 1
ATOM 786 O O . PRO A 1 103 ? 94.675 81.138 34.952 1.00 69.82 102 PRO A O 1
ATOM 790 N N . THR A 1 104 ? 93.951 79.628 33.426 1.00 71.00 103 THR A N 1
ATOM 791 C CA . THR A 1 104 ? 92.562 80.083 33.421 1.00 72.74 103 THR A CA 1
ATOM 792 C C . THR A 1 104 ? 91.620 78.907 33.611 1.00 74.75 103 THR A C 1
ATOM 793 O O . THR A 1 104 ? 91.939 77.769 33.272 1.00 74.37 103 THR A O 1
ATOM 797 N N . LYS A 1 105 ? 90.452 79.198 34.159 1.00 77.53 104 LYS A N 1
ATOM 798 C CA . LYS A 1 105 ? 89.439 78.189 34.397 1.00 80.16 104 LYS A CA 1
ATOM 799 C C . LYS A 1 105 ? 88.606 78.023 33.142 1.00 80.50 104 LYS A C 1
ATOM 800 O O . LYS A 1 105 ? 87.454 78.420 33.122 1.00 83.33 104 LYS A O 1
ATOM 806 N N . PHE A 1 106 ? 89.186 77.455 32.089 1.00 78.97 105 PHE A N 1
ATOM 807 C CA . PHE A 1 106 ? 88.496 77.343 30.792 1.00 77.76 105 PHE A CA 1
ATOM 808 C C . PHE A 1 106 ? 88.785 75.981 30.187 1.00 78.24 105 PHE A C 1
ATOM 809 O O . PHE A 1 106 ? 89.937 75.543 30.180 1.00 77.08 105 PHE A O 1
ATOM 817 N N . GLU A 1 107 ? 87.749 75.322 29.669 1.00 79.88 106 GLU A N 1
ATOM 818 C CA . GLU A 1 107 ? 87.900 73.971 29.125 1.00 81.34 106 GLU A CA 1
ATOM 819 C C . GLU A 1 107 ? 88.507 74.014 27.720 1.00 80.92 106 GLU A C 1
ATOM 820 O O . GLU A 1 107 ? 87.812 74.287 26.752 1.00 81.68 106 GLU A O 1
ATOM 822 N N . GLN A 1 108 ? 89.804 73.730 27.618 1.00 80.08 107 GLN A N 1
ATOM 823 C CA . GLN A 1 108 ? 90.513 73.790 26.343 1.00 78.96 107 GLN A CA 1
ATOM 824 C C . GLN A 1 108 ? 90.083 72.650 25.422 1.00 78.60 107 GLN A C 1
ATOM 825 O O . GLN A 1 108 ? 89.917 71.516 25.870 1.00 80.08 107 GLN A O 1
ATOM 831 N N . SER A 1 109 ? 89.909 72.963 24.139 1.00 76.74 108 SER A N 1
ATOM 832 C CA . SER A 1 109 ? 89.656 71.954 23.108 1.00 73.19 108 SER A CA 1
ATOM 833 C C . SER A 1 109 ? 90.911 71.728 22.265 1.00 69.50 108 SER A C 1
ATOM 834 O O . SER A 1 109 ? 91.780 72.610 22.142 1.00 71.03 108 SER A O 1
ATOM 837 N N . TYR A 1 110 ? 90.996 70.535 21.683 1.00 65.10 109 TYR A N 1
ATOM 838 C CA . TYR A 1 110 ? 92.140 70.153 20.839 1.00 64.70 109 TYR A CA 1
ATOM 839 C C . TYR A 1 110 ? 91.887 70.462 19.352 1.00 66.30 109 TYR A C 1
ATOM 840 O O . TYR A 1 110 ? 92.788 70.321 18.507 1.00 67.16 109 TYR A O 1
ATOM 849 N N . GLU A 1 111 ? 90.666 70.896 19.047 1.00 71.13 110 GLU A N 1
ATOM 850 C CA . GLU A 1 111 ? 90.280 71.255 17.690 1.00 73.73 110 GLU A CA 1
ATOM 851 C C . GLU A 1 111 ? 91.122 72.427 17.167 1.00 75.30 110 GLU A C 1
ATOM 852 O O . GLU A 1 111 ? 91.204 73.487 17.800 1.00 76.42 110 GLU A O 1
ATOM 858 N N . HIS A 1 112 ? 91.762 72.220 16.021 1.00 76.30 111 HIS A N 1
ATOM 859 C CA . HIS A 1 112 ? 92.485 73.295 15.360 1.00 76.73 111 HIS A CA 1
ATOM 860 C C . HIS A 1 112 ? 91.464 74.380 15.002 1.00 74.51 111 HIS A C 1
ATOM 861 O O . HIS A 1 112 ? 90.453 74.104 14.336 1.00 73.84 111 HIS A O 1
ATOM 868 N N . PRO A 1 113 ? 91.706 75.607 15.476 1.00 71.83 112 PRO A N 1
ATOM 869 C CA . PRO A 1 113 ? 90.781 76.676 15.163 1.00 69.87 112 PRO A CA 1
ATOM 870 C C . PRO A 1 113 ? 90.927 77.142 13.712 1.00 66.33 112 PRO A C 1
ATOM 871 O O . PRO A 1 113 ? 91.974 76.926 13.092 1.00 65.46 112 PRO A O 1
ATOM 875 N N . LYS A 1 114 ? 89.868 77.743 13.175 1.00 62.98 113 LYS A N 1
ATOM 876 C CA . LYS A 1 114 ? 89.933 78.383 11.859 1.00 60.44 113 LYS A CA 1
ATOM 877 C C . LYS A 1 114 ? 90.224 79.885 12.013 1.00 58.67 113 LYS A C 1
ATOM 878 O O . LYS A 1 114 ? 90.865 80.457 11.148 1.00 59.49 113 LYS A O 1
ATOM 881 N N . TYR A 1 115 ? 89.790 80.501 13.121 1.00 57.02 114 TYR A N 1
ATOM 882 C CA . TYR A 1 115 ? 90.100 81.914 13.434 1.00 56.32 114 TYR A CA 1
ATOM 883 C C . TYR A 1 115 ? 90.579 82.099 14.864 1.00 55.14 114 TYR A C 1
ATOM 884 O O . TYR A 1 115 ? 90.148 81.378 15.770 1.00 54.15 114 TYR A O 1
ATOM 893 N N . ILE A 1 116 ? 91.454 83.083 15.061 1.00 53.16 115 ILE A N 1
ATOM 894 C CA . ILE A 1 116 ? 91.841 83.533 16.399 1.00 52.43 115 ILE A CA 1
ATOM 895 C C . ILE A 1 116 ? 91.551 85.029 16.546 1.00 52.32 115 ILE A C 1
ATOM 896 O O . ILE A 1 116 ? 91.835 85.802 15.620 1.00 52.50 115 ILE A O 1
ATOM 901 N N . VAL A 1 117 ? 90.975 85.423 17.684 1.00 50.89 116 VAL A N 1
ATOM 902 C CA . VAL A 1 117 ? 90.804 86.839 18.012 1.00 50.39 116 VAL A CA 1
ATOM 903 C C . VAL A 1 117 ? 91.834 87.183 19.085 1.00 50.69 116 VAL A C 1
ATOM 904 O O . VAL A 1 117 ? 91.901 86.539 20.100 1.00 51.32 116 VAL A O 1
ATOM 908 N N . LEU A 1 118 ? 92.677 88.161 18.813 1.00 51.03 117 LEU A N 1
ATOM 909 C CA . LEU A 1 118 ? 93.607 88.702 19.800 1.00 51.15 117 LEU A CA 1
ATOM 910 C C . LEU A 1 118 ? 93.017 89.996 20.261 1.00 50.48 117 LEU A C 1
ATOM 911 O O . LEU A 1 118 ? 92.569 90.790 19.439 1.00 50.85 117 LEU A O 1
ATOM 916 N N . THR A 1 119 ? 92.999 90.185 21.572 1.00 51.09 118 THR A N 1
ATOM 917 C CA . THR A 1 119 ? 92.573 91.432 22.184 1.00 50.55 118 THR A CA 1
ATOM 918 C C . THR A 1 119 ? 93.669 91.882 23.119 1.00 50.54 118 THR A C 1
ATOM 919 O O . THR A 1 119 ? 94.250 91.053 23.825 1.00 50.74 118 THR A O 1
ATOM 923 N N . ARG A 1 120 ? 93.944 93.185 23.128 1.00 49.77 119 ARG A N 1
ATOM 924 C CA . ARG A 1 120 ? 95.003 93.739 23.950 1.00 49.12 119 ARG A CA 1
ATOM 925 C C . ARG A 1 120 ? 94.442 94.906 24.743 1.00 49.81 119 ARG A C 1
ATOM 926 O O . ARG A 1 120 ? 93.683 95.713 24.205 1.00 50.70 119 ARG A O 1
ATOM 934 N N . ALA A 1 121 ? 94.797 94.982 26.018 1.00 49.87 120 ALA A N 1
ATOM 935 C CA . ALA A 1 121 ? 94.232 95.994 26.899 1.00 51.17 120 ALA A CA 1
ATOM 936 C C . ALA A 1 121 ? 95.271 96.565 27.846 1.00 53.57 120 ALA A C 1
ATOM 937 O O . ALA A 1 121 ? 96.267 95.917 28.169 1.00 52.85 120 ALA A O 1
ATOM 939 N N . GLU A 1 122 ? 95.004 97.789 28.289 1.00 57.26 121 GLU A N 1
ATOM 940 C CA . GLU A 1 122 ? 95.837 98.508 29.244 1.00 61.75 121 GLU A CA 1
ATOM 941 C C . GLU A 1 122 ? 95.137 98.482 30.598 1.00 60.89 121 GLU A C 1
ATOM 942 O O . GLU A 1 122 ? 93.941 98.744 30.674 1.00 61.17 121 GLU A O 1
ATOM 948 N N . ALA A 1 123 ? 95.860 98.119 31.652 1.00 61.71 122 ALA A N 1
ATOM 949 C CA . ALA A 1 123 ? 95.304 98.083 33.012 1.00 62.87 122 ALA A CA 1
ATOM 950 C C . ALA A 1 123 ? 96.445 98.091 33.998 1.00 65.32 122 ALA A C 1
ATOM 951 O O . ALA A 1 123 ? 97.538 97.665 33.664 1.00 65.07 122 ALA A O 1
ATOM 953 N N . ALA A 1 124 ? 96.197 98.567 35.216 1.00 69.78 123 ALA A N 1
ATOM 954 C CA . ALA A 1 124 ? 97.218 98.537 36.270 1.00 73.20 123 ALA A CA 1
ATOM 955 C C . ALA A 1 124 ? 97.652 97.090 36.541 1.00 76.25 123 ALA A C 1
ATOM 956 O O . ALA A 1 124 ? 96.843 96.167 36.404 1.00 76.85 123 ALA A O 1
ATOM 966 N N . SER A 1 126 ? 98.346 96.104 39.414 1.00 82.18 125 SER A N 1
ATOM 967 C CA . SER A 1 126 ? 97.631 95.842 40.666 1.00 82.30 125 SER A CA 1
ATOM 968 C C . SER A 1 126 ? 96.207 95.318 40.452 1.00 82.69 125 SER A C 1
ATOM 969 O O . SER A 1 126 ? 95.600 94.782 41.374 1.00 83.44 125 SER A O 1
ATOM 972 N N . ASP A 1 127 ? 95.672 95.470 39.243 1.00 81.88 126 ASP A N 1
ATOM 973 C CA . ASP A 1 127 ? 94.375 94.899 38.913 1.00 80.40 126 ASP A CA 1
ATOM 974 C C . ASP A 1 127 ? 94.501 93.500 38.298 1.00 79.05 126 ASP A C 1
ATOM 975 O O . ASP A 1 127 ? 93.512 92.964 37.809 1.00 77.70 126 ASP A O 1
ATOM 980 N N . LYS A 1 128 ? 95.688 92.892 38.338 1.00 78.64 127 LYS A N 1
ATOM 981 C CA . LYS A 1 128 ? 95.904 91.617 37.636 1.00 79.38 127 LYS A CA 1
ATOM 982 C C . LYS A 1 128 ? 94.914 90.528 38.059 1.00 79.38 127 LYS A C 1
ATOM 983 O O . LYS A 1 128 ? 94.454 89.758 37.218 1.00 79.20 127 LYS A O 1
ATOM 989 N N . ASP A 1 129 ? 94.561 90.487 39.341 1.00 80.07 128 ASP A N 1
ATOM 990 C CA . ASP A 1 129 ? 93.679 89.439 39.859 1.00 79.47 128 ASP A CA 1
ATOM 991 C C . ASP A 1 129 ? 92.208 89.700 39.548 1.00 77.88 128 ASP A C 1
ATOM 992 O O . ASP A 1 129 ? 91.487 88.784 39.170 1.00 75.91 128 ASP A O 1
ATOM 997 N N . LYS A 1 130 ? 91.775 90.952 39.681 1.00 76.57 129 LYS A N 1
ATOM 998 C CA . LYS A 1 130 ? 90.441 91.351 39.234 1.00 76.13 129 LYS A CA 1
ATOM 999 C C . LYS A 1 130 ? 90.256 90.943 37.767 1.00 74.68 129 LYS A C 1
ATOM 1000 O O . LYS A 1 130 ? 89.222 90.386 37.386 1.00 74.20 129 LYS A O 1
ATOM 1006 N N . PHE A 1 131 ? 91.291 91.197 36.970 1.00 72.84 130 PHE A N 1
ATOM 1007 C CA . PHE A 1 131 ? 91.304 90.868 35.545 1.00 71.50 130 PHE A CA 1
ATOM 1008 C C . PHE A 1 131 ? 91.089 89.380 35.338 1.00 69.92 130 PHE A C 1
ATOM 1009 O O . PHE A 1 131 ? 90.187 88.978 34.604 1.00 68.41 130 PHE A O 1
ATOM 1017 N N . LEU A 1 132 ? 91.912 88.567 35.996 1.00 70.02 131 LEU A N 1
ATOM 1018 C CA . LEU A 1 132 ? 91.825 87.107 35.851 1.00 70.60 131 LEU A CA 1
ATOM 1019 C C . LEU A 1 132 ? 90.464 86.578 36.298 1.00 72.05 131 LEU A C 1
ATOM 1020 O O . LEU A 1 132 ? 89.945 85.648 35.697 1.00 73.00 131 LEU A O 1
ATOM 1025 N N . ASN A 1 133 ? 89.883 87.180 37.335 1.00 73.24 132 ASN A N 1
ATOM 1026 C CA . ASN A 1 133 ? 88.542 86.790 37.803 1.00 74.24 132 ASN A CA 1
ATOM 1027 C C . ASN A 1 133 ? 87.475 87.021 36.769 1.00 74.54 132 ASN A C 1
ATOM 1028 O O . ASN A 1 133 ? 86.632 86.171 36.565 1.00 75.33 132 ASN A O 1
ATOM 1033 N N . CYS A 1 134 ? 87.496 88.191 36.145 1.00 74.73 133 CYS A N 1
ATOM 1034 C CA . CYS A 1 134 ? 86.551 88.503 35.077 1.00 76.04 133 CYS A CA 1
ATOM 1035 C C . CYS A 1 134 ? 86.667 87.499 33.943 1.00 75.55 133 CYS A C 1
ATOM 1036 O O . CYS A 1 134 ? 85.658 86.963 33.475 1.00 76.49 133 CYS A O 1
ATOM 1039 N N . ILE A 1 135 ? 87.904 87.231 33.522 1.00 75.02 134 ILE A N 1
ATOM 1040 C CA . ILE A 1 135 ? 88.153 86.255 32.463 1.00 74.71 134 ILE A CA 1
ATOM 1041 C C . ILE A 1 135 ? 87.570 84.899 32.855 1.00 75.47 134 ILE A C 1
ATOM 1042 O O . ILE A 1 135 ? 86.911 84.270 32.039 1.00 76.06 134 ILE A O 1
ATOM 1047 N N . ASN A 1 136 ? 87.753 84.482 34.108 1.00 76.14 135 ASN A N 1
ATOM 1048 C CA . ASN A 1 136 ? 87.187 83.219 34.584 1.00 77.17 135 ASN A CA 1
ATOM 1049 C C . ASN A 1 136 ? 85.653 83.256 34.741 1.00 77.59 135 ASN A C 1
ATOM 1050 O O . ASN A 1 136 ? 84.975 82.254 34.493 1.00 78.36 135 ASN A O 1
ATOM 1055 N N . ASP A 1 137 ? 85.106 84.407 35.124 1.00 78.37 136 ASP A N 1
ATOM 1056 C CA . ASP A 1 137 ? 83.649 84.552 35.277 1.00 78.99 136 ASP A CA 1
ATOM 1057 C C . ASP A 1 137 ? 82.912 84.519 33.950 1.00 78.26 136 ASP A C 1
ATOM 1058 O O . ASP A 1 137 ? 81.747 84.142 33.910 1.00 79.01 136 ASP A O 1
ATOM 1063 N N . THR A 1 138 ? 83.591 84.903 32.874 1.00 77.15 137 THR A N 1
ATOM 1064 C CA . THR A 1 138 ? 83.004 84.872 31.527 1.00 76.13 137 THR A CA 1
ATOM 1065 C C . THR A 1 138 ? 83.422 83.660 30.696 1.00 75.85 137 THR A C 1
ATOM 1066 O O . THR A 1 138 ? 83.062 83.571 29.528 1.00 75.87 137 THR A O 1
ATOM 1070 N N . ALA A 1 139 ? 84.175 82.734 31.280 1.00 75.74 138 ALA A N 1
ATOM 1071 C CA . ALA A 1 139 ? 84.660 81.571 30.534 1.00 76.18 138 ALA A CA 1
ATOM 1072 C C . ALA A 1 139 ? 83.527 80.840 29.804 1.00 77.27 138 ALA A C 1
ATOM 1073 O O . ALA A 1 139 ? 83.722 80.338 28.701 1.00 78.47 138 ALA A O 1
ATOM 1075 N N . SER A 1 140 ? 82.345 80.800 30.411 1.00 77.65 139 SER A N 1
ATOM 1076 C CA . SER A 1 140 ? 81.194 80.125 29.817 1.00 77.48 139 SER A CA 1
ATOM 1077 C C . SER A 1 140 ? 80.660 80.838 28.593 1.00 77.22 139 SER A C 1
ATOM 1078 O O . SER A 1 140 ? 80.168 80.193 27.685 1.00 77.19 139 SER A O 1
ATOM 1081 N N . CYS A 1 141 ? 80.734 82.167 28.575 1.00 77.18 140 CYS A N 1
ATOM 1082 C CA . CYS A 1 141 ? 80.329 82.938 27.388 1.00 77.57 140 CYS A CA 1
ATOM 1083 C C . CYS A 1 141 ? 80.994 82.411 26.151 1.00 75.50 140 CYS A C 1
ATOM 1084 O O . CYS A 1 141 ? 80.392 82.311 25.086 1.00 75.81 140 CYS A O 1
ATOM 1087 N N . PHE A 1 142 ? 82.275 82.120 26.303 1.00 72.94 141 PHE A N 1
ATOM 1088 C CA . PHE A 1 142 ? 83.092 81.660 25.200 1.00 71.22 141 PHE A CA 1
ATOM 1089 C C . PHE A 1 142 ? 82.776 80.205 24.866 1.00 70.49 141 PHE A C 1
ATOM 1090 O O . PHE A 1 142 ? 82.424 79.898 23.722 1.00 68.77 141 PHE A O 1
ATOM 1098 N N . LYS A 1 143 ? 82.889 79.323 25.869 1.00 70.96 142 LYS A N 1
ATOM 1099 C CA . LYS A 1 143 ? 82.744 77.884 25.649 1.00 71.37 142 LYS A CA 1
ATOM 1100 C C . LYS A 1 143 ? 81.358 77.593 25.107 1.00 71.18 142 LYS A C 1
ATOM 1101 O O . LYS A 1 143 ? 81.221 76.855 24.129 1.00 70.03 142 LYS A O 1
ATOM 1104 N N . ASP A 1 144 ? 80.344 78.199 25.730 1.00 71.44 143 ASP A N 1
ATOM 1105 C CA . ASP A 1 144 ? 78.944 78.025 25.315 1.00 71.87 143 ASP A CA 1
ATOM 1106 C C . ASP A 1 144 ? 78.702 78.341 23.865 1.00 70.54 143 ASP A C 1
ATOM 1107 O O . ASP A 1 144 ? 77.932 77.647 23.198 1.00 71.15 143 ASP A O 1
ATOM 1112 N N . ASN A 1 145 ? 79.329 79.409 23.389 1.00 68.91 144 ASN A N 1
ATOM 1113 C CA . ASN A 1 145 ? 79.057 79.912 22.054 1.00 66.65 144 ASN A CA 1
ATOM 1114 C C . ASN A 1 145 ? 80.021 79.406 20.995 1.00 64.36 144 ASN A C 1
ATOM 1115 O O . ASN A 1 145 ? 79.970 79.868 19.859 1.00 64.63 144 ASN A O 1
ATOM 1120 N N . GLY A 1 146 ? 80.881 78.451 21.353 1.00 62.59 145 GLY A N 1
ATOM 1121 C CA . GLY A 1 146 ? 81.703 77.739 20.369 1.00 61.66 145 GLY A CA 1
ATOM 1122 C C . GLY A 1 146 ? 83.207 77.937 20.436 1.00 60.56 145 GLY A C 1
ATOM 1123 O O . GLY A 1 146 ? 83.930 77.314 19.654 1.00 60.04 145 GLY A O 1
ATOM 1124 N N . ALA A 1 147 ? 83.687 78.776 21.364 1.00 59.68 146 ALA A N 1
ATOM 1125 C CA . ALA A 1 147 ? 85.129 79.048 21.497 1.00 59.20 146 ALA A CA 1
ATOM 1126 C C . ALA A 1 147 ? 85.862 77.754 21.794 1.00 59.45 146 ALA A C 1
ATOM 1127 O O . ALA A 1 147 ? 85.375 76.924 22.534 1.00 60.28 146 ALA A O 1
ATOM 1129 N N . LEU A 1 148 ? 87.025 77.584 21.188 1.00 60.42 147 LEU A N 1
ATOM 1130 C CA . LEU A 1 148 ? 87.794 76.348 21.319 1.00 60.82 147 LEU A CA 1
ATOM 1131 C C . LEU A 1 148 ? 88.876 76.482 22.381 1.00 61.75 147 LEU A C 1
ATOM 1132 O O . LEU A 1 148 ? 88.976 75.629 23.254 1.00 63.39 147 LEU A O 1
ATOM 1137 N N . THR A 1 149 ? 89.682 77.543 22.299 1.00 61.88 148 THR A N 1
ATOM 1138 C CA . THR A 1 149 ? 90.797 77.765 23.231 1.00 61.31 148 THR A CA 1
ATOM 1139 C C . THR A 1 149 ? 90.773 79.185 23.754 1.00 60.98 148 THR A C 1
ATOM 1140 O O . THR A 1 149 ? 90.270 80.094 23.088 1.00 62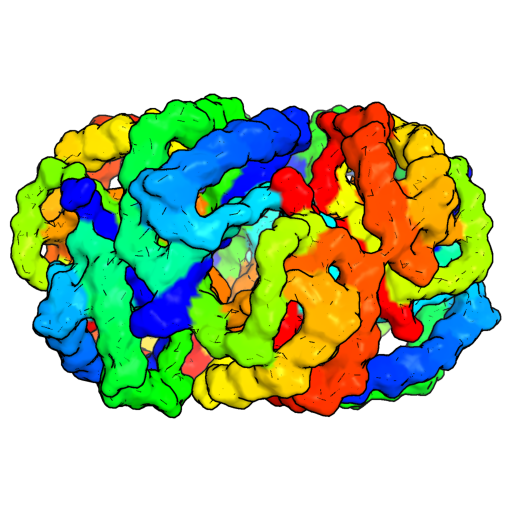.56 148 THR A O 1
ATOM 1144 N N . LEU A 1 150 ? 91.326 79.361 24.949 1.00 59.07 149 LEU A N 1
ATOM 1145 C CA . LEU A 1 150 ? 91.482 80.671 25.545 1.00 58.58 149 LEU A CA 1
ATOM 1146 C C . LEU A 1 150 ? 92.793 80.752 26.295 1.00 59.33 149 LEU A C 1
ATOM 1147 O O . LEU A 1 150 ? 93.059 79.940 27.178 1.00 59.90 149 LEU A O 1
ATOM 1152 N N . ARG A 1 151 ? 93.601 81.742 25.937 1.00 59.61 150 ARG A N 1
ATOM 1153 C CA . ARG A 1 151 ? 94.860 82.020 26.622 1.00 60.04 150 ARG A CA 1
ATOM 1154 C C . ARG A 1 151 ? 94.918 83.505 26.956 1.00 57.96 150 ARG A C 1
ATOM 1155 O O . ARG A 1 151 ? 94.403 84.348 26.216 1.00 58.61 150 ARG A O 1
ATOM 1163 N N . PHE A 1 152 ? 95.548 83.807 28.085 1.00 56.52 151 PHE A N 1
ATOM 1164 C CA . PHE A 1 152 ? 95.500 85.128 28.683 1.00 54.21 151 PHE A CA 1
ATOM 1165 C C . PHE A 1 152 ? 96.812 85.413 29.447 1.00 53.67 151 PHE A C 1
ATOM 1166 O O . PHE A 1 152 ? 97.360 84.546 30.110 1.00 52.29 151 PHE A O 1
ATOM 1174 N N . GLY A 1 153 ? 97.323 86.624 29.322 1.00 52.88 152 GLY A N 1
ATOM 1175 C CA . GLY A 1 153 ? 98.540 86.982 30.012 1.00 53.11 152 GLY A CA 1
ATOM 1176 C C . GLY A 1 153 ? 98.948 88.415 29.732 1.00 52.61 152 GLY A C 1
ATOM 1177 O O . GLY A 1 153 ? 98.107 89.247 29.346 1.00 53.23 152 GLY A O 1
ATOM 1178 N N . ASN A 1 154 ? 100.232 88.700 29.953 1.00 51.08 153 ASN A N 1
ATOM 1179 C CA . ASN A 1 154 ? 100.794 90.027 29.717 1.00 51.63 153 ASN A CA 1
ATOM 1180 C C . ASN A 1 154 ? 101.957 89.996 28.748 1.00 51.90 153 ASN A C 1
ATOM 1181 O O . ASN A 1 154 ? 102.751 89.072 28.767 1.00 53.17 153 ASN A O 1
ATOM 1186 N N . LEU A 1 155 ? 102.047 91.014 27.903 1.00 50.37 154 LEU A N 1
ATOM 1187 C CA . LEU A 1 155 ? 103.192 91.163 27.035 1.00 48.82 154 LEU A CA 1
ATOM 1188 C C . LEU A 1 155 ? 104.410 91.437 27.938 1.00 48.28 154 LEU A C 1
ATOM 1189 O O . LEU A 1 155 ? 104.381 92.367 28.757 1.00 49.29 154 LEU A O 1
ATOM 1194 N N . LEU A 1 156 ? 105.437 90.592 27.813 1.00 47.78 155 LEU A N 1
ATOM 1195 C CA . LEU A 1 156 ? 106.709 90.775 28.502 1.00 49.75 155 LEU A CA 1
ATOM 1196 C C . LEU A 1 156 ? 107.651 91.714 27.770 1.00 50.41 155 LEU A C 1
ATOM 1197 O O . LEU A 1 156 ? 108.558 92.256 28.393 1.00 50.81 155 LEU A O 1
ATOM 1202 N N . THR A 1 157 ? 107.489 91.853 26.457 1.00 48.91 156 THR A N 1
ATOM 1203 C CA . THR A 1 157 ? 108.416 92.628 25.656 1.00 48.71 156 THR A CA 1
ATOM 1204 C C . THR A 1 157 ? 107.692 93.612 24.751 1.00 50.03 156 THR A C 1
ATOM 1205 O O . THR A 1 157 ? 106.483 93.523 24.571 1.00 51.74 156 THR A O 1
ATOM 1209 N N . GLY A 1 158 ? 108.440 94.563 24.201 1.00 48.76 157 GLY A N 1
ATOM 1210 C CA . GLY A 1 158 ? 107.934 95.419 23.153 1.00 47.94 157 GLY A CA 1
ATOM 1211 C C . GLY A 1 158 ? 107.421 96.762 23.601 1.00 48.60 157 GLY A C 1
ATOM 1212 O O . GLY A 1 158 ? 107.460 97.108 24.781 1.00 50.70 157 GLY A O 1
ATOM 1213 N N . SER A 1 159 ? 106.932 97.540 22.646 1.00 48.11 158 SER A N 1
ATOM 1214 C CA . SER A 1 159 ? 106.424 98.883 22.960 1.00 49.06 158 SER A CA 1
ATOM 1215 C C . SER A 1 159 ? 105.068 98.835 23.665 1.00 48.79 158 SER A C 1
ATOM 1216 O O . SER A 1 159 ? 104.612 99.858 24.120 1.00 49.87 158 SER A O 1
ATOM 1219 N N . ASN A 1 160 ? 104.409 97.677 23.738 1.00 49.27 159 ASN A N 1
ATOM 1220 C CA . ASN A 1 160 ? 103.206 97.547 24.587 1.00 49.52 159 ASN A CA 1
ATOM 1221 C C . ASN A 1 160 ? 103.464 96.655 25.799 1.00 49.59 159 ASN A C 1
ATOM 1222 O O . ASN A 1 160 ? 102.543 96.037 26.338 1.00 50.14 159 ASN A O 1
ATOM 1227 N N . VAL A 1 161 ? 104.718 96.601 26.240 1.00 48.42 160 VAL A N 1
ATOM 1228 C CA . VAL A 1 161 ? 105.072 95.791 27.388 1.00 47.90 160 VAL A CA 1
ATOM 1229 C C . VAL A 1 161 ? 104.139 96.119 28.542 1.00 47.40 160 VAL A C 1
ATOM 1230 O O . VAL A 1 161 ? 103.882 97.287 28.813 1.00 48.53 160 VAL A O 1
ATOM 1234 N N . GLY A 1 162 ? 103.633 95.087 29.212 1.00 47.41 161 GLY A N 1
ATOM 1235 C CA . GLY A 1 162 ? 102.724 95.274 30.335 1.00 46.66 161 GLY A CA 1
ATOM 1236 C C . GLY A 1 162 ? 101.266 95.142 29.958 1.00 48.60 161 GLY A C 1
ATOM 1237 O O . GLY A 1 162 ? 100.457 94.748 30.792 1.00 48.33 161 GLY A O 1
ATOM 1238 N N . ASN A 1 163 ? 100.898 95.462 28.713 1.00 49.19 162 ASN A N 1
ATOM 1239 C CA . ASN A 1 163 ? 99.492 95.298 28.309 1.00 50.20 162 ASN A CA 1
ATOM 1240 C C . ASN A 1 163 ? 99.050 93.866 28.550 1.00 51.31 162 ASN A C 1
ATOM 1241 O O . ASN A 1 163 ? 99.841 92.924 28.412 1.00 52.43 162 ASN A O 1
ATOM 1246 N N . TYR A 1 164 ? 97.785 93.696 28.902 1.00 51.71 163 TYR A N 1
ATOM 1247 C CA . TYR A 1 164 ? 97.192 92.356 28.983 1.00 52.01 163 TYR A CA 1
ATOM 1248 C C . TYR A 1 164 ? 96.861 91.946 27.566 1.00 52.00 163 TYR A C 1
ATOM 1249 O O . TYR A 1 164 ? 96.560 92.798 26.726 1.00 51.95 163 TYR A O 1
ATOM 1258 N N . LEU A 1 165 ? 96.935 90.643 27.305 1.00 51.40 164 LEU A N 1
ATOM 1259 C CA . LEU A 1 165 ? 96.694 90.102 25.984 1.00 51.03 164 LEU A CA 1
ATOM 1260 C C . LEU A 1 165 ? 95.810 88.876 26.090 1.00 51.83 164 LEU A C 1
ATOM 1261 O O . LEU A 1 165 ? 96.052 88.011 26.922 1.00 53.01 164 LEU A O 1
ATOM 1266 N N . LEU A 1 166 ? 94.763 88.807 25.279 1.00 53.15 165 LEU A N 1
ATOM 1267 C CA . LEU A 1 166 ? 93.856 87.667 25.288 1.00 52.49 165 LEU A CA 1
ATOM 1268 C C . LEU A 1 166 ? 93.839 87.069 23.884 1.00 53.09 165 LEU A C 1
ATOM 1269 O O . LEU A 1 166 ? 93.727 87.787 22.891 1.00 53.54 165 LEU A O 1
ATOM 1274 N N . GLY A 1 167 ? 93.974 85.753 23.808 1.00 53.30 166 GLY A N 1
ATOM 1275 C CA . GLY A 1 167 ? 93.863 85.031 22.538 1.00 53.48 166 GLY A CA 1
ATOM 1276 C C . GLY A 1 167 ? 92.798 83.954 22.625 1.00 53.44 166 GLY A C 1
ATOM 1277 O O . GLY A 1 167 ? 92.839 83.124 23.539 1.00 54.58 166 GLY A O 1
ATOM 1278 N N . VAL A 1 168 ? 91.844 83.958 21.697 1.00 52.78 167 VAL A N 1
ATOM 1279 C CA . VAL A 1 168 ? 90.733 83.012 21.723 1.00 52.17 167 VAL A CA 1
ATOM 1280 C C . VAL A 1 168 ? 90.569 82.361 20.357 1.00 52.66 167 VAL A C 1
ATOM 1281 O O . VAL A 1 168 ? 90.489 83.046 19.338 1.00 53.05 167 VAL A O 1
ATOM 1285 N N . GLY A 1 169 ? 90.511 81.041 20.341 1.00 53.34 168 GLY A N 1
ATOM 1286 C CA . GLY A 1 169 ? 90.340 80.294 19.102 1.00 53.44 168 GLY A CA 1
ATOM 1287 C C . GLY A 1 169 ? 88.873 79.980 18.831 1.00 53.80 168 GLY A C 1
ATOM 1288 O O . GLY A 1 169 ? 88.099 79.702 19.749 1.00 54.17 168 GLY A O 1
ATOM 1289 N N . TYR A 1 170 ? 88.498 80.026 17.560 1.00 53.59 169 TYR A N 1
ATOM 1290 C CA . TYR A 1 170 ? 87.115 79.817 17.152 1.00 53.77 169 TYR A CA 1
ATOM 1291 C C . TYR A 1 170 ? 87.068 78.941 15.900 1.00 53.64 169 TYR A C 1
ATOM 1292 O O . TYR A 1 170 ? 88.020 78.920 15.128 1.00 51.90 169 TYR A O 1
ATOM 1301 N N . PRO A 1 171 ? 85.956 78.215 15.709 1.00 55.24 170 PRO A N 1
ATOM 1302 C CA . PRO A 1 171 ? 85.780 77.369 14.543 1.00 55.76 170 PRO A CA 1
ATOM 1303 C C . PRO A 1 171 ? 85.199 78.119 13.362 1.00 55.69 170 PRO A C 1
ATOM 1304 O O . PRO A 1 171 ? 85.296 77.643 12.227 1.00 56.12 170 PRO A O 1
ATOM 1308 N N . SER A 1 172 ? 84.585 79.267 13.635 1.00 55.66 171 SER A N 1
ATOM 1309 C CA . SER A 1 172 ? 83.878 80.044 12.613 1.00 55.33 171 SER A CA 1
ATOM 1310 C C . SER A 1 172 ? 83.645 81.472 13.097 1.00 56.33 171 SER A C 1
ATOM 1311 O O . SER A 1 172 ? 83.733 81.774 14.307 1.00 57.01 171 SER A O 1
ATOM 1322 N N . GLU A 1 174 ? 80.672 82.880 12.864 1.00 58.76 173 GLU A N 1
ATOM 1323 C CA . GLU A 1 174 ? 79.407 82.844 13.568 1.00 60.24 173 GLU A CA 1
ATOM 1324 C C . GLU A 1 174 ? 79.666 82.676 15.065 1.00 58.13 173 GLU A C 1
ATOM 1325 O O . GLU A 1 174 ? 79.035 83.343 15.875 1.00 57.12 173 GLU A O 1
ATOM 1331 N N . ALA A 1 175 ? 80.609 81.814 15.431 1.00 56.22 174 ALA A N 1
ATOM 1332 C CA . ALA A 1 175 ? 80.914 81.592 16.851 1.00 54.87 174 ALA A CA 1
ATOM 1333 C C . ALA A 1 175 ? 81.428 82.882 17.503 1.00 54.79 174 ALA A C 1
ATOM 1334 O O . ALA A 1 175 ? 81.086 83.180 18.650 1.00 54.41 174 ALA A O 1
ATOM 1336 N N . ILE A 1 176 ? 82.218 83.665 16.764 1.00 54.15 175 ILE A N 1
ATOM 1337 C CA . ILE A 1 176 ? 82.698 84.950 17.274 1.00 53.94 175 ILE A CA 1
ATOM 1338 C C . ILE A 1 176 ? 81.507 85.870 17.511 1.00 55.59 175 ILE A C 1
ATOM 1339 O O . ILE A 1 176 ? 81.377 86.443 18.590 1.00 56.50 175 ILE A O 1
ATOM 1344 N N . GLU A 1 177 ? 80.625 85.997 16.519 1.00 57.12 176 GLU A N 1
ATOM 1345 C CA . GLU A 1 177 ? 79.431 86.829 16.663 1.00 57.99 176 GLU A CA 1
ATOM 1346 C C . GLU A 1 177 ? 78.602 86.452 17.893 1.00 59.65 176 GLU A C 1
ATOM 1347 O O . GLU A 1 177 ? 78.242 87.322 18.682 1.00 58.95 176 GLU A O 1
ATOM 1353 N N . LYS A 1 178 ? 78.311 85.162 18.057 1.00 61.78 177 LYS A N 1
ATOM 1354 C CA . LYS A 1 178 ? 77.483 84.729 19.179 1.00 63.86 177 LYS A CA 1
ATOM 1355 C C . LYS A 1 178 ? 78.214 84.954 20.503 1.00 64.00 177 LYS A C 1
ATOM 1356 O O . LYS A 1 178 ? 77.591 85.361 21.481 1.00 64.66 177 LYS A O 1
ATOM 1362 N N . THR A 1 179 ? 79.528 84.723 20.530 1.00 63.45 178 THR A N 1
ATOM 1363 C CA . THR A 1 179 ? 80.308 84.970 21.747 1.00 63.01 178 THR A CA 1
ATOM 1364 C C . THR A 1 179 ? 80.198 86.442 22.141 1.00 62.94 178 THR A C 1
ATOM 1365 O O . THR A 1 179 ? 79.927 86.765 23.278 1.00 61.52 178 THR A O 1
ATOM 1369 N N . TYR A 1 180 ? 80.405 87.339 21.192 1.00 63.75 179 TYR A N 1
ATOM 1370 C CA . TYR A 1 180 ? 80.404 88.762 21.524 1.00 65.21 179 TYR A CA 1
ATOM 1371 C C . TYR A 1 180 ? 78.993 89.300 21.808 1.00 66.83 179 TYR A C 1
ATOM 1372 O O . TYR A 1 180 ? 78.844 90.219 22.610 1.00 66.97 179 TYR A O 1
ATOM 1381 N N . ASP A 1 181 ? 77.961 88.707 21.204 1.00 68.87 180 ASP A N 1
ATOM 1382 C CA . ASP A 1 181 ? 76.576 89.041 21.574 1.00 70.22 180 ASP A CA 1
ATOM 1383 C C . ASP A 1 181 ? 76.381 88.814 23.077 1.00 71.09 180 ASP A C 1
ATOM 1384 O O . ASP A 1 181 ? 75.847 89.685 23.762 1.00 71.01 180 ASP A O 1
A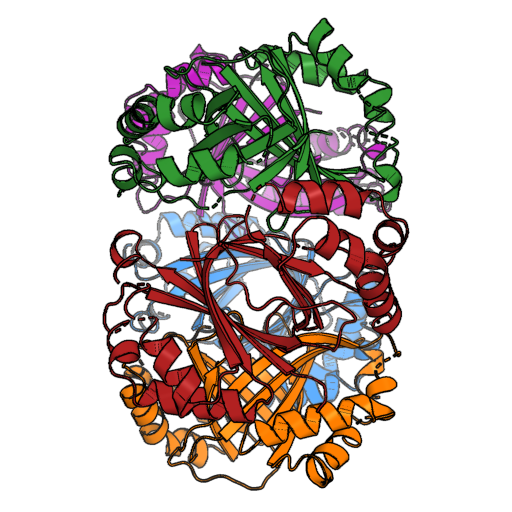TOM 1389 N N . GLU A 1 182 ? 76.825 87.667 23.591 1.00 72.06 181 GLU A N 1
ATOM 1390 C CA . GLU A 1 182 ? 76.662 87.378 25.015 1.00 74.02 181 GLU A CA 1
ATOM 1391 C C . GLU A 1 182 ? 77.619 88.175 25.890 1.00 74.91 181 GLU A C 1
ATOM 1392 O O . GLU A 1 182 ? 77.225 88.730 26.912 1.00 75.41 181 GLU A O 1
ATOM 1398 N N . LEU A 1 183 ? 78.882 88.216 25.482 1.00 76.43 182 LEU A N 1
ATOM 1399 C CA . LEU A 1 183 ? 79.949 88.815 26.289 1.00 76.84 182 LEU A CA 1
ATOM 1400 C C . LEU A 1 183 ? 79.693 90.285 26.609 1.00 77.75 182 LEU A C 1
ATOM 1401 O O . LEU A 1 183 ? 79.828 90.700 27.748 1.00 76.62 182 LEU A O 1
ATOM 1406 N N . LEU A 1 184 ? 79.311 91.064 25.599 1.00 79.60 183 LEU A N 1
ATOM 1407 C CA . LEU A 1 184 ? 79.101 92.498 25.777 1.00 80.68 183 LEU A CA 1
ATOM 1408 C C . LEU A 1 184 ? 77.932 92.810 26.725 1.00 81.52 183 LEU A C 1
ATOM 1409 O O . LEU A 1 184 ? 77.904 93.883 27.322 1.00 81.09 183 LEU A O 1
ATOM 1414 N N . ALA A 1 185 ? 76.997 91.865 26.889 1.00 82.79 184 ALA A N 1
ATOM 1415 C CA . ALA A 1 185 ? 75.878 92.013 27.843 1.00 82.62 184 ALA A CA 1
ATOM 1416 C C . ALA A 1 185 ? 76.055 91.124 29.067 1.00 83.00 184 ALA A C 1
ATOM 1417 O O . ALA A 1 185 ? 75.103 90.497 29.519 1.00 84.97 184 ALA A O 1
ATOM 1419 N N . HIS A 1 186 ? 77.272 91.060 29.594 1.00 82.29 185 HIS A N 1
ATOM 1420 C CA . HIS A 1 186 ? 77.577 90.261 30.780 1.00 81.69 185 HIS A CA 1
ATOM 1421 C C . HIS A 1 186 ? 78.158 91.159 31.865 1.00 81.83 185 HIS A C 1
ATOM 1422 O O . HIS A 1 186 ? 78.995 91.996 31.580 1.00 81.53 185 HIS A O 1
ATOM 1429 N N . SER A 1 187 ? 77.737 90.972 33.111 1.00 82.33 186 SER A N 1
ATOM 1430 C CA . SER A 1 187 ? 78.110 91.899 34.181 1.00 81.84 186 SER A CA 1
ATOM 1431 C C . SER A 1 187 ? 79.636 91.985 34.385 1.00 81.36 186 SER A C 1
ATOM 1432 O O . SER A 1 187 ? 80.193 93.080 34.471 1.00 80.73 186 SER A O 1
ATOM 1435 N N . SER A 1 188 ? 80.302 90.837 34.438 1.00 81.22 187 SER A N 1
ATOM 1436 C CA . SER A 1 188 ? 81.762 90.789 34.576 1.00 81.27 187 SER A CA 1
ATOM 1437 C C . SER A 1 188 ? 82.504 91.524 33.451 1.00 80.68 187 SER A C 1
ATOM 1438 O O . SER A 1 188 ? 83.566 92.111 33.700 1.00 79.96 187 SER A O 1
ATOM 1441 N N . TYR A 1 189 ? 81.965 91.497 32.228 1.00 80.29 188 TYR A N 1
ATOM 1442 C CA . TYR A 1 189 ? 82.554 92.283 31.135 1.00 80.75 188 TYR A CA 1
ATOM 1443 C C . TYR A 1 189 ? 82.409 93.769 31.410 1.00 81.04 188 TYR A C 1
ATOM 1444 O O . TYR A 1 189 ? 83.388 94.499 31.340 1.00 81.60 188 TYR A O 1
ATOM 1453 N N . LYS A 1 190 ? 81.192 94.208 31.727 1.00 80.64 189 LYS A N 1
ATOM 1454 C CA . LYS A 1 190 ? 80.941 95.626 32.012 1.00 79.91 189 LYS A CA 1
ATOM 1455 C C . LYS A 1 190 ? 81.800 96.120 33.175 1.00 77.05 189 LYS A C 1
ATOM 1456 O O . LYS A 1 190 ? 82.249 97.271 33.166 1.00 77.62 189 LYS A O 1
ATOM 1462 N N . GLU A 1 191 ? 82.057 95.237 34.142 1.00 73.06 190 GLU A N 1
ATOM 1463 C CA . GLU A 1 191 ? 82.969 95.534 35.249 1.00 72.59 190 GLU A CA 1
ATOM 1464 C C . GLU A 1 191 ? 84.416 95.644 34.799 1.00 72.02 190 GLU A C 1
ATOM 1465 O O . GLU A 1 191 ? 85.144 96.504 35.274 1.00 72.45 190 GLU A O 1
ATOM 1471 N N . LEU A 1 192 ? 84.842 94.756 33.910 1.00 72.69 191 LEU A N 1
ATOM 1472 C CA . LEU A 1 192 ? 86.189 94.815 33.371 1.00 72.91 191 LEU A CA 1
ATOM 1473 C C . LEU A 1 192 ? 86.442 96.152 32.682 1.00 72.81 191 LEU A C 1
ATOM 1474 O O . LEU A 1 192 ? 87.534 96.705 32.782 1.00 71.65 191 LEU A O 1
ATOM 1487 N N . THR A 1 194 ? 85.501 98.995 33.512 1.00 75.45 193 THR A N 1
ATOM 1488 C CA . THR A 1 194 ? 85.696 100.091 34.449 1.00 74.15 193 THR A CA 1
ATOM 1489 C C . THR A 1 194 ? 87.163 100.272 34.810 1.00 74.27 193 THR A C 1
ATOM 1490 O O . THR A 1 194 ? 87.541 101.338 35.274 1.00 74.86 193 THR A O 1
ATOM 1494 N N . PHE A 1 195 ? 87.983 99.238 34.619 1.00 73.88 194 PHE A N 1
ATOM 1495 C CA . PHE A 1 195 ? 89.411 99.317 34.970 1.00 73.66 194 PHE A CA 1
ATOM 1496 C C . PHE A 1 195 ? 90.394 98.836 33.887 1.00 72.28 194 PHE A C 1
ATOM 1497 O O . PHE A 1 195 ? 91.598 98.780 34.127 1.00 72.52 194 PHE A O 1
ATOM 1505 N N . ALA A 1 196 ? 89.893 98.503 32.703 1.00 70.48 195 ALA A N 1
ATOM 1506 C CA . ALA A 1 196 ? 90.744 98.061 31.612 1.00 68.45 195 ALA A CA 1
ATOM 1507 C C . ALA A 1 196 ? 90.269 98.724 30.327 1.00 67.08 195 ALA A C 1
ATOM 1508 O O . ALA A 1 196 ? 89.073 98.807 30.076 1.00 67.80 195 ALA A O 1
ATOM 1510 N N . LYS A 1 197 ? 91.214 99.217 29.533 1.00 64.71 196 LYS A N 1
ATOM 1511 C CA . LYS A 1 197 ? 90.900 99.820 28.255 1.00 64.04 196 LYS A CA 1
ATOM 1512 C C . LYS A 1 197 ? 91.461 98.955 27.133 1.00 60.97 196 LYS A C 1
ATOM 1513 O O . LYS A 1 197 ? 92.678 98.797 26.998 1.00 62.40 196 LYS A O 1
ATOM 1519 N N . VAL A 1 198 ? 90.573 98.410 26.320 1.00 56.98 197 VAL A N 1
ATOM 1520 C CA . VAL A 1 198 ? 90.980 97.689 25.144 1.00 53.46 197 VAL A CA 1
ATOM 1521 C C . VAL A 1 198 ? 91.593 98.698 24.183 1.00 53.47 197 VAL A C 1
ATOM 1522 O O . VAL A 1 198 ? 90.980 99.722 23.890 1.00 56.11 197 VAL A O 1
ATOM 1526 N N . ASN A 1 199 ? 92.810 98.442 23.709 1.00 51.57 198 ASN A N 1
ATOM 1527 C CA . ASN A 1 199 ? 93.455 99.330 22.734 1.00 50.14 198 ASN A CA 1
ATOM 1528 C C . ASN A 1 199 ? 93.729 98.624 21.418 1.00 50.74 198 ASN A C 1
ATOM 1529 O O . ASN A 1 199 ? 94.337 99.202 20.520 1.00 51.63 198 ASN A O 1
ATOM 1542 N N . ARG A 1 201 ? 91.986 95.041 18.898 1.00 49.17 200 ARG A N 1
ATOM 1543 C CA . ARG A 1 201 ? 91.322 93.752 18.696 1.00 48.00 200 ARG A CA 1
ATOM 1544 C C . ARG A 1 201 ? 91.422 93.367 17.219 1.00 48.13 200 ARG A C 1
ATOM 1545 O O . ARG A 1 201 ? 91.154 94.167 16.341 1.00 49.07 200 ARG A O 1
ATOM 1553 N N . ASN A 1 202 ? 91.808 92.132 16.935 1.00 48.89 201 ASN A N 1
ATOM 1554 C CA . ASN A 1 202 ? 92.006 91.722 15.551 1.00 49.19 201 ASN A CA 1
ATOM 1555 C C . ASN A 1 202 ? 91.716 90.252 15.352 1.00 50.44 201 ASN A C 1
ATOM 1556 O O . ASN A 1 202 ? 91.880 89.445 16.268 1.00 51.07 201 ASN A O 1
ATOM 1561 N N . ILE A 1 203 ? 91.324 89.910 14.130 1.00 51.20 202 ILE A N 1
ATOM 1562 C CA . ILE A 1 203 ? 91.023 88.534 13.766 1.00 53.19 202 ILE A CA 1
ATOM 1563 C C . ILE A 1 203 ? 92.185 88.010 12.927 1.00 54.39 202 ILE A C 1
ATOM 1564 O O . ILE A 1 203 ? 92.671 88.708 12.017 1.00 53.80 202 ILE A O 1
ATOM 1569 N N . ILE A 1 204 ? 92.650 86.802 13.251 1.00 53.70 203 ILE A N 1
ATOM 1570 C CA . ILE A 1 204 ? 93.622 86.082 12.424 1.00 53.29 203 ILE A CA 1
ATOM 1571 C C . ILE A 1 204 ? 92.913 84.912 11.753 1.00 54.35 203 ILE A C 1
ATOM 1572 O O . ILE A 1 204 ? 92.175 84.189 12.412 1.00 53.71 203 ILE A O 1
ATOM 1577 N N . LYS A 1 205 ? 93.130 84.727 10.451 1.00 56.41 204 LYS A N 1
ATOM 1578 C CA . LYS A 1 205 ? 92.627 83.538 9.746 1.00 57.17 204 LYS A CA 1
ATOM 1579 C C . LYS A 1 205 ? 93.739 82.502 9.685 1.00 56.95 204 LYS A C 1
ATOM 1580 O O . LYS A 1 205 ? 94.818 82.765 9.144 1.00 57.10 204 LYS A O 1
ATOM 1586 N N . ILE A 1 206 ? 93.491 81.332 10.259 1.00 55.96 205 ILE A N 1
ATOM 1587 C CA . ILE A 1 206 ? 94.489 80.286 10.228 1.00 55.58 205 ILE A CA 1
ATOM 1588 C C . ILE A 1 206 ? 94.668 79.798 8.786 1.00 53.99 205 ILE A C 1
ATOM 1589 O O . ILE A 1 206 ? 93.687 79.482 8.108 1.00 57.96 205 ILE A O 1
ATOM 1594 N N . LEU A 1 207 ? 95.928 79.775 8.331 1.00 48.97 206 LEU A N 1
ATOM 1595 C CA . LEU A 1 207 ? 96.289 79.273 7.008 1.00 47.71 206 LEU A CA 1
ATOM 1596 C C . LEU A 1 207 ? 96.830 77.873 7.191 1.00 50.37 206 LEU A C 1
ATOM 1597 O O . LEU A 1 207 ? 97.487 77.641 8.211 1.00 55.90 206 LEU A O 1
ATOM 1603 N N . SER B 1 3 ? 77.960 114.596 -11.050 1.00 87.91 2 SER B N 1
ATOM 1604 C CA . SER B 1 3 ? 76.793 114.683 -10.129 1.00 87.94 2 SER B CA 1
ATOM 1605 C C . SER B 1 3 ? 76.130 113.320 -9.949 1.00 87.64 2 SER B C 1
ATOM 1606 O O . SER B 1 3 ? 75.171 113.200 -9.189 1.00 87.71 2 SER B O 1
ATOM 1609 N N . ASN B 1 4 ? 76.643 112.304 -10.651 1.00 86.57 3 ASN B N 1
ATOM 1610 C CA . ASN B 1 4 ? 76.342 110.902 -10.338 1.00 85.25 3 ASN B CA 1
ATOM 1611 C C . ASN B 1 4 ? 77.182 110.416 -9.154 1.00 83.26 3 ASN B C 1
ATOM 1612 O O . ASN B 1 4 ? 76.962 109.317 -8.643 1.00 83.99 3 ASN B O 1
ATOM 1617 N N . ILE B 1 5 ? 78.143 111.243 -8.735 1.00 79.39 4 ILE B N 1
ATOM 1618 C CA . ILE B 1 5 ? 78.958 111.011 -7.548 1.00 76.19 4 ILE B CA 1
ATOM 1619 C C . ILE B 1 5 ? 78.194 111.451 -6.298 1.00 73.41 4 ILE B C 1
ATOM 1620 O O . ILE B 1 5 ? 77.529 112.490 -6.303 1.00 74.33 4 ILE B O 1
ATOM 1625 N N . ASN B 1 6 ? 78.265 110.638 -5.246 1.00 69.96 5 ASN B N 1
ATOM 1626 C CA . ASN B 1 6 ? 77.711 110.978 -3.932 1.00 66.25 5 ASN B CA 1
ATOM 1627 C C . ASN B 1 6 ? 78.847 111.081 -2.911 1.00 62.63 5 ASN B C 1
ATOM 1628 O O . ASN B 1 6 ? 80.015 110.907 -3.247 1.00 60.57 5 ASN B O 1
ATOM 1633 N N . TYR B 1 7 ? 78.498 111.392 -1.667 1.00 59.82 6 TYR B N 1
ATOM 1634 C CA . TYR B 1 7 ? 79.488 111.679 -0.642 1.00 56.46 6 TYR B CA 1
ATOM 1635 C C . TYR B 1 7 ? 79.145 110.961 0.633 1.00 55.81 6 TYR B C 1
ATOM 1636 O O . TYR B 1 7 ? 77.964 110.688 0.913 1.00 55.53 6 TYR B O 1
ATOM 1645 N N . VAL B 1 8 ? 80.205 110.596 1.358 1.00 54.17 7 VAL B N 1
ATOM 1646 C CA . VAL B 1 8 ? 80.111 109.932 2.644 1.00 52.49 7 VAL B CA 1
ATOM 1647 C C . VAL B 1 8 ? 80.974 110.627 3.679 1.00 52.11 7 VAL B C 1
ATOM 1648 O O . VAL B 1 8 ? 82.162 110.880 3.456 1.00 51.60 7 VAL B O 1
ATOM 1652 N N . ILE B 1 9 ? 80.364 110.940 4.814 1.00 51.72 8 ILE B N 1
ATOM 1653 C CA . ILE B 1 9 ? 81.082 111.532 5.902 1.00 51.54 8 ILE B CA 1
ATOM 1654 C C . ILE B 1 9 ? 81.303 110.413 6.916 1.00 51.36 8 ILE B C 1
ATOM 1655 O O . ILE B 1 9 ? 80.375 109.679 7.243 1.00 53.14 8 ILE B O 1
ATOM 1660 N N . LEU B 1 10 ? 82.528 110.265 7.392 1.00 50.29 9 LEU B N 1
ATOM 1661 C CA . LEU B 1 10 ? 82.844 109.276 8.394 1.00 49.47 9 LEU B CA 1
ATOM 1662 C C . LEU B 1 10 ? 83.425 109.986 9.565 1.00 49.48 9 LEU B C 1
ATOM 1663 O O . LEU B 1 10 ? 84.410 110.691 9.399 1.00 50.81 9 LEU B O 1
ATOM 1668 N N . THR B 1 11 ? 82.832 109.813 10.743 1.00 49.22 10 THR B N 1
ATOM 1669 C CA . THR B 1 11 ? 83.332 110.480 11.962 1.00 49.37 10 THR B CA 1
ATOM 1670 C C . THR B 1 11 ? 83.624 109.431 13.013 1.00 48.62 10 THR B C 1
ATOM 1671 O O . THR B 1 11 ? 82.862 108.473 13.148 1.00 48.80 10 THR B O 1
ATOM 1675 N N . VAL B 1 12 ? 84.725 109.599 13.744 1.00 47.86 11 VAL B N 1
ATOM 1676 C CA . VAL B 1 12 ? 85.118 108.631 14.753 1.00 46.77 11 VAL B CA 1
ATOM 1677 C C . VAL B 1 12 ? 85.384 109.328 16.070 1.00 48.91 11 VAL B C 1
ATOM 1678 O O . VAL B 1 12 ? 86.124 110.320 16.100 1.00 51.42 11 VAL B O 1
ATOM 1682 N N . ALA B 1 13 ? 84.829 108.775 17.156 1.00 49.17 12 ALA B N 1
ATOM 1683 C CA . ALA B 1 13 ? 84.978 109.331 18.492 1.00 49.80 12 ALA B CA 1
ATOM 1684 C C . ALA B 1 13 ? 85.339 108.278 19.500 1.00 52.31 12 ALA B C 1
ATOM 1685 O O . ALA B 1 13 ? 84.821 107.169 19.438 1.00 53.79 12 ALA B O 1
ATOM 1687 N N . SER B 1 14 ? 86.201 108.619 20.450 1.00 55.30 13 SER B N 1
ATOM 1688 C CA . SER B 1 14 ? 86.394 107.775 21.645 1.00 59.11 13 SER B CA 1
ATOM 1689 C C . SER B 1 14 ? 85.339 108.141 22.664 1.00 59.68 13 SER B C 1
ATOM 1690 O O . SER B 1 14 ? 85.054 109.322 22.855 1.00 60.75 13 SER B O 1
ATOM 1693 N N . VAL B 1 15 ? 84.763 107.127 23.303 1.00 61.97 14 VAL B N 1
ATOM 1694 C CA . VAL B 1 15 ? 83.626 107.298 24.192 1.00 62.72 14 VAL B CA 1
ATOM 1695 C C . VAL B 1 15 ? 83.807 106.449 25.431 1.00 64.94 14 VAL B C 1
ATOM 1696 O O . VAL B 1 15 ? 84.215 105.296 25.334 1.00 65.70 14 VAL B O 1
ATOM 1700 N N . ASP B 1 16 ? 83.480 106.995 26.594 1.00 68.62 15 ASP B N 1
ATOM 1701 C CA . ASP B 1 16 ? 83.536 106.210 27.817 1.00 70.89 15 ASP B CA 1
ATOM 1702 C C . ASP B 1 16 ? 82.606 105.051 27.643 1.00 71.09 15 ASP B C 1
ATOM 1703 O O . ASP B 1 16 ? 81.562 105.171 27.009 1.00 70.77 15 ASP B O 1
ATOM 1708 N N . PHE B 1 17 ? 83.020 103.915 28.170 1.00 72.76 16 PHE B N 1
ATOM 1709 C CA . PHE B 1 17 ? 82.303 102.685 27.959 1.00 74.72 16 PHE B CA 1
ATOM 1710 C C . PHE B 1 17 ? 80.870 102.758 28.462 1.00 74.99 16 PHE B C 1
ATOM 1711 O O . PHE B 1 17 ? 79.985 102.254 27.803 1.00 74.70 16 PHE B O 1
ATOM 1719 N N . SER B 1 18 ? 80.668 103.416 29.604 1.00 76.14 17 SER B N 1
ATOM 1720 C CA . SER B 1 18 ? 79.354 103.585 30.243 1.00 76.12 17 SER B CA 1
ATOM 1721 C C . SER B 1 18 ? 78.359 104.406 29.408 1.00 75.38 17 SER B C 1
ATOM 1722 O O . SER B 1 18 ? 77.154 104.184 29.454 1.00 75.33 17 SER B O 1
ATOM 1725 N N . TYR B 1 19 ? 78.885 105.336 28.626 1.00 75.15 18 TYR B N 1
ATOM 1726 C CA . TYR B 1 19 ? 78.087 106.270 27.821 1.00 74.64 18 TYR B CA 1
ATOM 1727 C C . TYR B 1 19 ? 77.706 105.728 26.438 1.00 74.60 18 TYR B C 1
ATOM 1728 O O . TYR B 1 19 ? 76.962 106.369 25.690 1.00 73.76 18 TYR B O 1
ATOM 1737 N N . ARG B 1 20 ? 78.206 104.541 26.114 1.00 75.84 19 ARG B N 1
ATOM 1738 C CA . ARG B 1 20 ? 78.014 103.916 24.795 1.00 78.94 19 ARG B CA 1
ATOM 1739 C C . ARG B 1 20 ? 76.536 103.745 24.375 1.00 77.94 19 ARG B C 1
ATOM 1740 O O . ARG B 1 20 ? 76.171 104.044 23.240 1.00 76.43 19 ARG B O 1
ATOM 1748 N N . GLU B 1 21 ? 75.707 103.231 25.281 1.00 79.51 20 GLU B N 1
ATOM 1749 C CA . GLU B 1 21 ? 74.334 102.912 24.946 1.00 80.57 20 GLU B CA 1
ATOM 1750 C C . GLU B 1 21 ? 73.516 104.185 24.933 1.00 78.87 20 GLU B C 1
ATOM 1751 O O . GLU B 1 21 ? 72.739 104.392 24.004 1.00 78.44 20 GLU B O 1
ATOM 1757 N N . THR B 1 22 ? 73.734 105.040 25.933 1.00 76.96 21 THR B N 1
ATOM 1758 C CA . THR B 1 22 ? 73.219 106.407 25.954 1.00 75.78 21 THR B CA 1
ATOM 1759 C C . THR B 1 22 ? 73.427 107.078 24.610 1.00 74.74 21 THR B C 1
ATOM 1760 O O . THR B 1 22 ? 72.488 107.590 23.984 1.00 74.62 21 THR B O 1
ATOM 1772 N N . ALA B 1 24 ? 74.168 105.921 21.582 1.00 72.21 23 ALA B N 1
ATOM 1773 C CA . ALA B 1 24 ? 73.506 105.362 20.406 1.00 71.95 23 ALA B CA 1
ATOM 1774 C C . ALA B 1 24 ? 72.031 105.784 20.341 1.00 72.23 23 ALA B C 1
ATOM 1775 O O . ALA B 1 24 ? 71.499 105.972 19.247 1.00 71.45 23 ALA B O 1
ATOM 1777 N N . ARG B 1 25 ? 71.404 105.955 21.509 1.00 72.40 24 ARG B N 1
ATOM 1778 C CA . ARG B 1 25 ? 70.031 106.402 21.618 1.00 71.91 24 ARG B CA 1
ATOM 1779 C C . ARG B 1 25 ? 69.910 107.886 21.292 1.00 72.96 24 ARG B C 1
ATOM 1780 O O . ARG B 1 25 ? 69.007 108.283 20.555 1.00 72.86 24 ARG B O 1
ATOM 1788 N N . LEU B 1 26 ? 70.829 108.697 21.800 1.00 72.65 25 LEU B N 1
ATOM 1789 C CA . LEU B 1 26 ? 70.868 110.094 21.413 1.00 73.36 25 LEU B CA 1
ATOM 1790 C C . LEU B 1 26 ? 71.069 110.201 19.894 1.00 73.57 25 LEU B C 1
ATOM 1791 O O . LEU B 1 26 ? 70.377 110.964 19.219 1.00 73.20 25 LEU B O 1
ATOM 1804 N N . SER B 1 28 ? 70.359 108.232 17.328 1.00 73.79 27 SER B N 1
ATOM 1805 C CA . SER B 1 28 ? 69.267 107.922 16.418 1.00 75.53 27 SER B CA 1
ATOM 1806 C C . SER B 1 28 ? 68.298 109.118 16.326 1.00 75.41 27 SER B C 1
ATOM 1807 O O . SER B 1 28 ? 67.700 109.365 15.278 1.00 74.78 27 SER B O 1
ATOM 1810 N N . SER B 1 29 ? 68.171 109.858 17.424 1.00 74.95 28 SER B N 1
ATOM 1811 C CA . SER B 1 29 ? 67.387 111.083 17.439 1.00 75.12 28 SER B CA 1
ATOM 1812 C C . SER B 1 29 ? 68.039 112.064 16.483 1.00 73.91 28 SER B C 1
ATOM 1813 O O . SER B 1 29 ? 67.397 112.570 15.559 1.00 73.31 28 SER B O 1
ATOM 1816 N N . TYR B 1 30 ? 69.337 112.279 16.692 1.00 73.21 29 TYR B N 1
ATOM 1817 C CA . TYR B 1 30 ? 70.127 113.149 15.850 1.00 71.87 29 TYR B CA 1
ATOM 1818 C C . TYR B 1 30 ? 70.112 112.722 14.368 1.00 71.35 29 TYR B C 1
ATOM 1819 O O . TYR B 1 30 ? 70.120 113.577 13.487 1.00 70.11 29 TYR B O 1
ATOM 1828 N N . SER B 1 31 ? 70.051 111.416 14.106 1.00 71.40 30 SER B N 1
ATOM 1829 C CA . SER B 1 31 ? 69.913 110.883 12.743 1.00 70.94 30 SER B CA 1
ATOM 1830 C C . SER B 1 31 ? 68.595 111.286 12.110 1.00 71.35 30 SER B C 1
ATOM 1831 O O . SER B 1 31 ? 68.592 111.789 10.991 1.00 71.81 30 SER B O 1
ATOM 1834 N N . LYS B 1 32 ? 67.479 111.073 12.814 1.00 71.19 31 LYS B N 1
ATOM 1835 C CA . LYS B 1 32 ? 66.164 111.439 12.274 1.00 70.81 31 LYS B CA 1
ATOM 1836 C C . LYS B 1 32 ? 66.195 112.906 11.833 1.00 70.74 31 LYS B C 1
ATOM 1837 O O . LYS B 1 32 ? 65.735 113.237 10.738 1.00 70.65 31 LYS B O 1
ATOM 1839 N N . ASP B 1 33 ? 66.799 113.763 12.654 1.00 70.11 32 ASP B N 1
ATOM 1840 C CA . ASP B 1 33 ? 66.926 115.184 12.347 1.00 70.36 32 ASP B CA 1
ATOM 1841 C C . ASP B 1 33 ? 67.693 115.425 11.025 1.00 71.42 32 ASP B C 1
ATOM 1842 O O . ASP B 1 33 ? 67.246 116.200 10.190 1.00 71.58 32 ASP B O 1
ATOM 1847 N N . LEU B 1 34 ? 68.822 114.741 10.825 1.00 72.38 33 LEU B N 1
ATOM 1848 C CA . LEU B 1 34 ? 69.603 114.862 9.580 1.00 71.85 33 LEU B CA 1
ATOM 1849 C C . LEU B 1 34 ? 68.843 114.299 8.378 1.00 73.15 33 LEU B C 1
ATOM 1850 O O . LEU B 1 34 ? 68.878 114.871 7.296 1.00 72.60 33 LEU B O 1
ATOM 1855 N N . ILE B 1 35 ? 68.181 113.163 8.579 1.00 74.38 34 ILE B N 1
ATOM 1856 C CA . ILE B 1 35 ? 67.398 112.518 7.535 1.00 75.07 34 ILE B CA 1
ATOM 1857 C C . ILE B 1 35 ? 66.228 113.403 7.084 1.00 77.26 34 ILE B C 1
ATOM 1858 O O . ILE B 1 35 ? 65.984 113.553 5.893 1.00 76.06 34 ILE B O 1
ATOM 1863 N N . ASP B 1 36 ? 65.534 114.000 8.046 1.00 79.64 35 ASP B N 1
ATOM 1864 C CA . ASP B 1 36 ? 64.373 114.846 7.760 1.00 81.95 35 ASP B CA 1
ATOM 1865 C C . ASP B 1 36 ? 64.738 116.258 7.276 1.00 82.85 35 ASP B C 1
ATOM 1866 O O . ASP B 1 36 ? 64.113 116.766 6.357 1.00 83.19 35 ASP B O 1
ATOM 1871 N N . ASN B 1 37 ? 65.749 116.883 7.879 1.00 83.35 36 ASN B N 1
ATOM 1872 C CA . ASN B 1 37 ? 66.023 118.315 7.661 1.00 82.67 36 ASN B CA 1
ATOM 1873 C C . ASN B 1 37 ? 67.292 118.656 6.867 1.00 83.13 36 ASN B C 1
ATOM 1874 O O . ASN B 1 37 ? 67.353 119.718 6.256 1.00 84.06 36 ASN B O 1
ATOM 1879 N N . ALA B 1 38 ? 68.294 117.778 6.870 1.00 82.12 37 ALA B N 1
ATOM 1880 C CA . ALA B 1 38 ? 69.527 118.006 6.104 1.00 81.41 37 ALA B CA 1
ATOM 1881 C C . ALA B 1 38 ? 69.537 117.265 4.762 1.00 80.28 37 ALA B C 1
ATOM 1882 O O . ALA B 1 38 ? 70.465 117.439 3.956 1.00 80.86 37 ALA B O 1
ATOM 1884 N N . GLY B 1 39 ? 68.520 116.440 4.523 1.00 77.94 38 GLY B N 1
ATOM 1885 C CA . GLY B 1 39 ? 68.451 115.646 3.311 1.00 76.30 38 GLY B CA 1
ATOM 1886 C C . GLY B 1 39 ? 69.422 114.478 3.283 1.00 75.09 38 GLY B C 1
ATOM 1887 O O . GLY B 1 39 ? 69.763 113.996 2.205 1.00 73.67 38 GLY B O 1
ATOM 1888 N N . ALA B 1 40 ? 69.865 114.016 4.456 1.00 73.55 39 ALA B N 1
ATOM 1889 C CA . ALA B 1 40 ? 70.733 112.836 4.551 1.00 72.46 39 ALA B CA 1
ATOM 1890 C C . ALA B 1 40 ? 70.016 111.601 4.026 1.00 71.64 39 ALA B C 1
ATOM 1891 O O . ALA B 1 40 ? 68.887 111.325 4.418 1.00 71.38 39 ALA B O 1
ATOM 1893 N N . LYS B 1 41 ? 70.691 110.849 3.162 1.00 71.54 40 LYS B N 1
ATOM 1894 C CA . LYS B 1 41 ? 70.138 109.634 2.553 1.00 71.07 40 LYS B CA 1
ATOM 1895 C C . LYS B 1 41 ? 70.505 108.399 3.387 1.00 70.70 40 LYS B C 1
ATOM 1896 O O . LYS B 1 41 ? 70.955 107.370 2.860 1.00 73.47 40 LYS B O 1
ATOM 1902 N N . GLY B 1 42 ? 70.331 108.510 4.695 1.00 68.58 41 GLY B N 1
ATOM 1903 C CA . GLY B 1 42 ? 70.696 107.441 5.599 1.00 66.24 41 GLY B CA 1
ATOM 1904 C C . GLY B 1 42 ? 71.887 107.799 6.478 1.00 63.41 41 GLY B C 1
ATOM 1905 O O . GLY B 1 42 ? 72.673 108.682 6.157 1.00 62.34 41 GLY B O 1
ATOM 1906 N N . THR B 1 43 ? 71.973 107.109 7.611 1.00 60.51 42 THR B N 1
ATOM 1907 C CA . THR B 1 43 ? 73.106 107.169 8.506 1.00 58.90 42 THR B CA 1
ATOM 1908 C C . THR B 1 43 ? 73.392 105.792 9.089 1.00 58.47 42 THR B C 1
ATOM 1909 O O . THR B 1 43 ? 72.538 104.924 9.067 1.00 57.66 42 THR B O 1
ATOM 1913 N N . ARG B 1 44 ? 74.606 105.584 9.588 1.00 58.33 43 ARG B N 1
ATOM 1914 C CA . ARG B 1 44 ? 74.930 104.355 10.321 1.00 58.59 43 ARG B CA 1
ATOM 1915 C C . ARG B 1 44 ? 75.729 104.754 11.525 1.00 57.21 43 ARG B C 1
ATOM 1916 O O . ARG B 1 44 ? 76.558 105.657 11.446 1.00 57.06 43 ARG B O 1
ATOM 1924 N N . PHE B 1 45 ? 75.495 104.059 12.627 1.00 55.63 44 PHE B N 1
ATOM 1925 C CA . PHE B 1 45 ? 76.197 104.323 13.855 1.00 54.47 44 PHE B CA 1
ATOM 1926 C C . PHE B 1 45 ? 76.552 103.000 14.506 1.00 54.34 44 PHE B C 1
ATOM 1927 O O . PHE B 1 45 ? 75.698 102.114 14.699 1.00 55.61 44 PHE B O 1
ATOM 1935 N N . GLY B 1 46 ? 77.819 102.855 14.857 1.00 53.87 45 GLY B N 1
ATOM 1936 C CA . GLY B 1 46 ? 78.295 101.566 15.322 1.00 53.98 45 GLY B CA 1
ATOM 1937 C C . GLY B 1 46 ? 79.584 101.659 16.075 1.00 53.14 45 GLY B C 1
ATOM 1938 O O . GLY B 1 46 ? 80.122 102.734 16.271 1.00 53.94 45 GLY B O 1
ATOM 1939 N N . SER B 1 47 ? 80.042 100.507 16.530 1.00 52.63 46 SER B N 1
ATOM 1940 C CA . SER B 1 47 ? 81.232 100.381 17.314 1.00 52.90 46 SER B CA 1
ATOM 1941 C C . SER B 1 47 ? 82.268 99.761 16.417 1.00 51.66 46 SER B C 1
ATOM 1942 O O . SER B 1 47 ? 81.957 98.791 15.724 1.00 51.00 46 SER B O 1
ATOM 1945 N N . ILE B 1 48 ? 83.478 100.326 16.385 1.00 49.65 47 ILE B N 1
ATOM 1946 C CA . ILE B 1 48 ? 84.550 99.721 15.614 1.00 49.04 47 ILE B CA 1
ATOM 1947 C C . ILE B 1 48 ? 85.062 98.518 16.414 1.00 49.48 47 ILE B C 1
ATOM 1948 O O . ILE B 1 48 ? 85.517 98.663 17.532 1.00 49.69 47 ILE B O 1
ATOM 1953 N N . GLY B 1 49 ? 85.003 97.341 15.817 1.00 49.37 48 GLY B N 1
ATOM 1954 C CA . GLY B 1 49 ? 85.311 96.121 16.519 1.00 49.85 48 GLY B CA 1
ATOM 1955 C C . GLY B 1 49 ? 86.757 95.702 16.451 1.00 50.68 48 GLY B C 1
ATOM 1956 O O . GLY B 1 49 ? 87.207 94.928 17.256 1.00 52.11 48 GLY B O 1
ATOM 1957 N N . THR B 1 50 ? 87.500 96.222 15.496 1.00 51.15 49 THR B N 1
ATOM 1958 C CA . THR B 1 50 ? 88.822 95.689 15.223 1.00 51.32 49 THR B CA 1
ATOM 1959 C C . THR B 1 50 ? 89.870 96.804 15.026 1.00 51.92 49 THR B C 1
ATOM 1960 O O . THR B 1 50 ? 89.539 97.970 14.864 1.00 52.24 49 THR B O 1
ATOM 1964 N N . GLY B 1 51 ? 91.138 96.426 15.051 1.00 52.62 50 GLY B N 1
ATOM 1965 C CA . GLY B 1 51 ? 92.237 97.342 14.791 1.00 53.47 50 GLY B CA 1
ATOM 1966 C C . GLY B 1 51 ? 92.556 98.208 15.988 1.00 54.09 50 GLY B C 1
ATOM 1967 O O . GLY B 1 51 ? 92.048 97.981 17.055 1.00 53.83 50 GLY B O 1
ATOM 1968 N N . ASP B 1 52 ? 93.397 99.215 15.797 1.00 56.15 51 ASP B N 1
ATOM 1969 C CA . ASP B 1 52 ? 93.851 100.049 16.904 1.00 57.62 51 ASP B CA 1
ATOM 1970 C C . ASP B 1 52 ? 92.781 100.981 17.474 1.00 56.17 51 ASP B C 1
ATOM 1971 O O . ASP B 1 52 ? 92.897 101.427 18.597 1.00 56.51 51 ASP B O 1
ATOM 1976 N N . HIS B 1 53 ? 91.747 101.268 16.695 1.00 55.47 52 HIS B N 1
ATOM 1977 C CA . HIS B 1 53 ? 90.625 102.068 17.168 1.00 54.04 52 HIS B CA 1
ATOM 1978 C C . HIS B 1 53 ? 89.502 101.201 17.729 1.00 51.67 52 HIS B C 1
ATOM 1979 O O . HIS B 1 53 ? 88.379 101.675 17.815 1.00 51.20 52 HIS B O 1
ATOM 1986 N N . ALA B 1 54 ? 89.777 99.944 18.077 1.00 50.18 53 ALA B N 1
ATOM 1987 C CA . ALA B 1 54 ? 88.727 99.061 18.594 1.00 51.13 53 ALA B CA 1
ATOM 1988 C C . ALA B 1 54 ? 88.120 99.712 19.817 1.00 50.23 53 ALA B C 1
ATOM 1989 O O . ALA B 1 54 ? 88.837 100.191 20.681 1.00 51.25 53 ALA B O 1
ATOM 1991 N N . GLY B 1 55 ? 86.797 99.797 19.843 1.00 49.33 54 GLY B N 1
ATOM 1992 C CA . GLY B 1 55 ? 86.094 100.433 20.937 1.00 49.13 54 GLY B CA 1
ATOM 1993 C C . GLY B 1 55 ? 85.696 101.867 20.664 1.00 50.86 54 GLY B C 1
ATOM 1994 O O . GLY B 1 55 ? 84.828 102.419 21.324 1.00 52.85 54 GLY B O 1
ATOM 1995 N N . SER B 1 56 ? 86.318 102.499 19.686 1.00 51.22 55 SER B N 1
ATOM 1996 C CA . SER B 1 56 ? 85.811 103.787 19.220 1.00 51.26 55 SER B CA 1
ATOM 1997 C C . SER B 1 56 ? 84.444 103.594 18.569 1.00 52.48 55 SER B C 1
ATOM 1998 O O . SER B 1 56 ? 84.103 102.497 18.122 1.00 52.79 55 SER B O 1
ATOM 2001 N N . LEU B 1 57 ? 83.642 104.664 18.566 1.00 53.42 56 LEU B N 1
ATOM 2002 C CA . LEU B 1 57 ? 82.350 104.647 17.891 1.00 52.83 56 LEU B CA 1
ATOM 2003 C C . LEU B 1 57 ? 82.529 105.426 16.592 1.00 52.44 56 LEU B C 1
ATOM 2004 O O . LEU B 1 57 ? 83.373 106.335 16.524 1.00 52.54 56 LEU B O 1
ATOM 2009 N N . ILE B 1 58 ? 81.763 105.018 15.572 1.00 50.88 57 ILE B N 1
ATOM 2010 C CA . ILE B 1 58 ? 81.818 105.586 14.243 1.00 50.12 57 ILE B CA 1
ATOM 2011 C C . ILE B 1 58 ? 80.411 105.993 13.809 1.00 51.14 57 ILE B C 1
ATOM 2012 O O . ILE B 1 58 ? 79.436 105.268 14.028 1.00 50.10 57 ILE B O 1
ATOM 2017 N N . PHE B 1 59 ? 80.315 107.165 13.191 1.00 51.84 58 PHE B N 1
ATOM 2018 C CA . PHE B 1 59 ? 79.058 107.641 12.607 1.00 53.27 58 PHE B CA 1
ATOM 2019 C C . PHE B 1 59 ? 79.246 107.879 11.090 1.00 52.98 58 PHE B C 1
ATOM 2020 O O . PHE B 1 59 ? 80.238 108.477 10.669 1.00 55.08 58 PHE B O 1
ATOM 2028 N N . ILE B 1 60 ? 78.318 107.402 10.276 1.00 50.96 59 ILE B N 1
ATOM 2029 C CA . ILE B 1 60 ? 78.476 107.503 8.823 1.00 51.76 59 ILE B CA 1
ATOM 2030 C C . ILE B 1 60 ? 77.255 108.183 8.233 1.00 52.90 59 ILE B C 1
ATOM 2031 O O . ILE B 1 60 ? 76.114 107.783 8.504 1.00 53.40 59 ILE B O 1
ATOM 2036 N N . GLN B 1 61 ? 77.486 109.219 7.436 1.00 52.92 60 GLN B N 1
ATOM 2037 C CA . GLN B 1 61 ? 76.378 109.967 6.856 1.00 53.78 60 GLN B CA 1
ATOM 2038 C C . GLN B 1 61 ? 76.477 109.895 5.353 1.00 53.98 60 GLN B C 1
ATOM 2039 O O . GLN B 1 61 ? 77.568 109.991 4.824 1.00 55.91 60 GLN B O 1
ATOM 2045 N N . PHE B 1 62 ? 75.345 109.748 4.674 1.00 53.67 61 PHE B N 1
ATOM 2046 C CA . PHE B 1 62 ? 75.300 109.698 3.210 1.00 54.86 61 PHE B CA 1
ATOM 2047 C C . PHE B 1 62 ? 74.604 110.933 2.636 1.00 55.18 61 PHE B C 1
ATOM 2048 O O . PHE B 1 62 ? 73.474 111.246 3.015 1.00 54.57 61 PHE B O 1
ATOM 2056 N N . TYR B 1 63 ? 75.289 111.630 1.725 1.00 55.48 62 TYR B N 1
ATOM 2057 C CA . TYR B 1 63 ? 74.731 112.793 1.021 1.00 55.91 62 TYR B CA 1
ATOM 2058 C C . TYR B 1 63 ? 74.958 112.701 -0.485 1.00 57.90 62 TYR B C 1
ATOM 2059 O O . TYR B 1 63 ? 76.022 112.270 -0.930 1.00 58.59 62 TYR B O 1
ATOM 2068 N N . ASP B 1 64 ? 73.954 113.119 -1.253 1.00 60.09 63 ASP B N 1
ATOM 2069 C CA . ASP B 1 64 ? 74.038 113.185 -2.714 1.00 62.15 63 ASP B CA 1
ATOM 2070 C C . ASP B 1 64 ? 74.921 114.337 -3.178 1.00 62.05 63 ASP B C 1
ATOM 2071 O O . ASP B 1 64 ? 75.527 114.275 -4.262 1.00 62.82 63 ASP B O 1
ATOM 2076 N N . ASP B 1 65 ? 74.978 115.392 -2.371 1.00 61.86 64 ASP B N 1
ATOM 2077 C CA . ASP B 1 65 ? 75.792 116.577 -2.695 1.00 63.26 64 ASP B CA 1
ATOM 2078 C C . ASP B 1 65 ? 76.361 117.142 -1.403 1.00 62.62 64 ASP B C 1
ATOM 2079 O O . ASP B 1 65 ? 75.833 116.887 -0.335 1.00 63.39 64 ASP B O 1
ATOM 2082 N N . LEU B 1 66 ? 77.466 117.871 -1.496 1.00 62.83 65 LEU B N 1
ATOM 2083 C CA . LEU B 1 66 ? 78.097 118.480 -0.310 1.00 62.65 65 LEU B CA 1
ATOM 2084 C C . LEU B 1 66 ? 77.247 119.601 0.301 1.00 63.04 65 LEU B C 1
ATOM 2085 O O . LEU B 1 66 ? 77.432 119.934 1.458 1.00 63.70 65 LEU B O 1
ATOM 2090 N N . THR B 1 67 ? 76.313 120.172 -0.456 1.00 64.28 66 THR B N 1
ATOM 2091 C CA . THR B 1 67 ? 75.347 121.114 0.137 1.00 65.25 66 THR B CA 1
ATOM 2092 C C . THR B 1 67 ? 74.575 120.468 1.281 1.00 65.17 66 THR B C 1
ATOM 2093 O O . THR B 1 67 ? 74.340 121.116 2.315 1.00 65.93 66 THR B O 1
ATOM 2097 N N . GLY B 1 68 ? 74.175 119.204 1.082 1.00 63.78 67 GLY B N 1
ATOM 2098 C CA . GLY B 1 68 ? 73.513 118.424 2.114 1.00 62.92 67 GLY B CA 1
ATOM 2099 C C . GLY B 1 68 ? 74.303 118.436 3.394 1.00 63.43 67 GLY B C 1
ATOM 2100 O O . GLY B 1 68 ? 73.754 118.683 4.461 1.00 63.85 67 GLY B O 1
ATOM 2101 N N . TYR B 1 69 ? 75.606 118.190 3.287 1.00 63.86 68 TYR B N 1
ATOM 2102 C CA . TYR B 1 69 ? 76.469 118.189 4.470 1.00 63.44 68 TYR B CA 1
ATOM 2103 C C . TYR B 1 69 ? 76.509 119.564 5.114 1.00 62.97 68 TYR B C 1
ATOM 2104 O O . TYR B 1 69 ? 76.512 119.684 6.337 1.00 63.46 68 TYR B O 1
ATOM 2113 N N . GLN B 1 70 ? 76.533 120.597 4.285 1.00 63.67 69 GLN B N 1
ATOM 2114 C CA . GLN B 1 70 ? 76.542 121.966 4.773 1.00 64.58 69 GLN B CA 1
ATOM 2115 C C . GLN B 1 70 ? 75.264 122.281 5.536 1.00 64.94 69 GLN B C 1
ATOM 2116 O O . GLN B 1 70 ? 75.316 122.991 6.531 1.00 64.56 69 GLN B O 1
ATOM 2122 N N . LYS B 1 71 ? 74.128 121.754 5.074 1.00 66.37 70 LYS B N 1
ATOM 2123 C CA . LYS B 1 71 ? 72.870 121.896 5.804 1.00 67.67 70 LYS B CA 1
ATOM 2124 C C . LYS B 1 71 ? 72.975 121.120 7.112 1.00 68.67 70 LYS B C 1
ATOM 2125 O O . LYS B 1 71 ? 72.540 121.602 8.148 1.00 70.10 70 LYS B O 1
ATOM 2127 N N . ALA B 1 72 ? 73.589 119.935 7.076 1.00 69.25 71 ALA B N 1
ATOM 2128 C CA . ALA B 1 72 ? 73.806 119.138 8.292 1.00 68.45 71 ALA B CA 1
ATOM 2129 C C . ALA B 1 72 ? 74.615 119.908 9.348 1.00 69.09 71 ALA B C 1
ATOM 2130 O O . ALA B 1 72 ? 74.322 119.833 10.545 1.00 69.05 71 ALA B O 1
ATOM 2132 N N . LEU B 1 73 ? 75.626 120.649 8.908 1.00 70.44 72 LEU B N 1
ATOM 2133 C CA . LEU B 1 73 ? 76.401 121.499 9.812 1.00 72.21 72 LEU B CA 1
ATOM 2134 C C . LEU B 1 73 ? 75.551 122.591 10.478 1.00 74.26 72 LEU B C 1
ATOM 2135 O O . LEU B 1 73 ? 75.763 122.927 11.642 1.00 73.98 72 LEU B O 1
ATOM 2140 N N . GLU B 1 74 ? 74.599 123.152 9.739 1.00 76.66 73 GLU B N 1
ATOM 2141 C CA . GLU B 1 74 ? 73.687 124.141 10.322 1.00 78.62 73 GLU B CA 1
ATOM 2142 C C . GLU B 1 74 ? 72.755 123.473 11.345 1.00 79.66 73 GLU B C 1
ATOM 2143 O O . GLU B 1 74 ? 72.404 124.085 12.347 1.00 80.12 73 GLU B O 1
ATOM 2145 N N . ILE B 1 75 ? 72.372 122.219 11.101 1.00 79.75 74 ILE B N 1
ATOM 2146 C CA . ILE B 1 75 ? 71.543 121.470 12.047 1.00 79.92 74 ILE B CA 1
ATOM 2147 C C . ILE B 1 75 ? 72.287 121.226 13.369 1.00 80.91 74 ILE B C 1
ATOM 2148 O O . ILE B 1 75 ? 71.691 121.290 14.433 1.00 81.67 74 ILE B O 1
ATOM 2153 N N . GLN B 1 76 ? 73.582 120.933 13.305 1.00 81.56 75 GLN B N 1
ATOM 2154 C CA . GLN B 1 76 ? 74.377 120.704 14.508 1.00 81.37 75 GLN B CA 1
ATOM 2155 C C . GLN B 1 76 ? 74.307 121.857 15.473 1.00 82.54 75 GLN B C 1
ATOM 2156 O O . GLN B 1 76 ? 74.014 121.683 16.651 1.00 83.86 75 GLN B O 1
ATOM 2162 N N . SER B 1 77 ? 74.617 123.037 14.956 1.00 82.96 76 SER B N 1
ATOM 2163 C CA . SER B 1 77 ? 74.668 124.260 15.743 1.00 83.17 76 SER B CA 1
ATOM 2164 C C . SER B 1 77 ? 73.402 124.501 16.526 1.00 83.07 76 SER B C 1
ATOM 2165 O O . SER B 1 77 ? 73.450 125.078 17.606 1.00 84.22 76 SER B O 1
ATOM 2168 N N . LYS B 1 78 ? 72.270 124.088 15.965 1.00 82.80 77 LYS B N 1
ATOM 2169 C CA . LYS B 1 78 ? 70.963 124.283 16.600 1.00 82.12 77 LYS B CA 1
ATOM 2170 C C . LYS B 1 78 ? 70.484 123.068 17.424 1.00 81.99 77 LYS B C 1
ATOM 2171 O O . LYS B 1 78 ? 69.513 123.170 18.171 1.00 82.50 77 LYS B O 1
ATOM 2174 N N . SER B 1 79 ? 71.159 121.930 17.299 1.00 81.30 78 SER B N 1
ATOM 2175 C CA . SER B 1 79 ? 70.688 120.683 17.916 1.00 80.62 78 SER B CA 1
ATOM 2176 C C . SER B 1 79 ? 71.027 120.517 19.402 1.00 80.24 78 SER B C 1
ATOM 2177 O O . SER B 1 79 ? 72.195 120.561 19.787 1.00 80.27 78 SER B O 1
ATOM 2180 N N . SER B 1 80 ? 69.993 120.278 20.215 1.00 79.80 79 SER B N 1
ATOM 2181 C CA . SER B 1 80 ? 70.140 120.044 21.665 1.00 79.37 79 SER B CA 1
ATOM 2182 C C . SER B 1 80 ? 70.805 118.729 21.988 1.00 78.15 79 SER B C 1
ATOM 2183 O O . SER B 1 80 ? 71.638 118.665 22.890 1.00 77.90 79 SER B O 1
ATOM 2186 N N . VAL B 1 81 ? 70.392 117.682 21.273 1.00 77.81 80 VAL B N 1
ATOM 2187 C CA . VAL B 1 81 ? 70.991 116.352 21.409 1.00 76.27 80 VAL B CA 1
ATOM 2188 C C . VAL B 1 81 ? 72.495 116.392 21.115 1.00 75.74 80 VAL B C 1
ATOM 2189 O O . VAL B 1 81 ? 73.273 115.797 21.848 1.00 74.65 80 VAL B O 1
ATOM 2193 N N . PHE B 1 82 ? 72.900 117.113 20.071 1.00 74.90 81 PHE B N 1
ATOM 2194 C CA . PHE B 1 82 ? 74.314 117.257 19.767 1.00 75.80 81 PHE B CA 1
ATOM 2195 C C . PHE B 1 82 ? 75.028 117.996 20.906 1.00 75.18 81 PHE B C 1
ATOM 2196 O O . PHE B 1 82 ? 76.079 117.538 21.374 1.00 73.50 81 PHE B O 1
ATOM 2204 N N . LYS B 1 83 ? 74.444 119.104 21.373 1.00 74.89 82 LYS B N 1
ATOM 2205 C CA . LYS B 1 83 ? 75.038 119.868 22.470 1.00 75.12 82 LYS B CA 1
ATOM 2206 C C . LYS B 1 83 ? 75.238 118.980 23.696 1.00 74.17 82 LYS B C 1
ATOM 2207 O O . LYS B 1 83 ? 76.303 118.999 24.325 1.00 73.50 82 LYS B O 1
ATOM 2213 N N . GLU B 1 84 ? 74.224 118.185 24.018 1.00 72.70 83 GLU B N 1
ATOM 2214 C CA . GLU B 1 84 ? 74.304 117.323 25.184 1.00 72.35 83 GLU B CA 1
ATOM 2215 C C . GLU B 1 84 ? 75.491 116.351 25.136 1.00 71.77 83 GLU B C 1
ATOM 2216 O O . GLU B 1 84 ? 76.156 116.136 26.147 1.00 72.78 83 GLU B O 1
ATOM 2222 N N . ILE B 1 85 ? 75.743 115.762 23.973 1.00 70.70 84 ILE B N 1
ATOM 2223 C CA . ILE B 1 85 ? 76.852 114.812 23.812 1.00 70.18 84 ILE B CA 1
ATOM 2224 C C . ILE B 1 85 ? 78.205 115.491 23.968 1.00 71.15 84 ILE B C 1
ATOM 2225 O O . ILE B 1 85 ? 79.089 114.949 24.603 1.00 71.26 84 ILE B O 1
ATOM 2238 N N . ASP B 1 87 ? 78.709 118.418 25.605 1.00 75.62 86 ASP B N 1
ATOM 2239 C CA . ASP B 1 87 ? 78.807 118.907 26.984 1.00 77.02 86 ASP B CA 1
ATOM 2240 C C . ASP B 1 87 ? 79.053 117.789 27.988 1.00 76.85 86 ASP B C 1
ATOM 2241 O O . ASP B 1 87 ? 79.510 118.036 29.106 1.00 76.28 86 ASP B O 1
ATOM 2246 N N . SER B 1 88 ? 78.757 116.559 27.593 1.00 77.08 87 SER B N 1
ATOM 2247 C CA . SER B 1 88 ? 78.892 115.436 28.519 1.00 77.28 87 SER B CA 1
ATOM 2248 C C . SER B 1 88 ? 80.340 115.236 28.963 1.00 77.33 87 SER B C 1
ATOM 2249 O O . SER B 1 88 ? 80.607 114.747 30.057 1.00 77.59 87 SER B O 1
ATOM 2252 N N . GLY B 1 89 ? 81.278 115.591 28.101 1.00 76.31 88 GLY B N 1
ATOM 2253 C CA . GLY B 1 89 ? 82.666 115.281 28.361 1.00 75.63 88 GLY B CA 1
ATOM 2254 C C . GLY B 1 89 ? 82.995 113.799 28.245 1.00 74.98 88 GLY B C 1
ATOM 2255 O O . GLY B 1 89 ? 84.104 113.387 28.569 1.00 74.99 88 GLY B O 1
ATOM 2256 N N . LYS B 1 90 ? 82.052 112.991 27.770 1.00 73.63 89 LYS B N 1
ATOM 2257 C CA . LYS B 1 90 ? 82.272 111.551 27.656 1.00 72.09 89 LYS B CA 1
ATOM 2258 C C . LYS B 1 90 ? 82.567 111.103 26.224 1.00 69.61 89 LYS B C 1
ATOM 2259 O O . LYS B 1 90 ? 82.909 109.955 25.996 1.00 68.17 89 LYS B O 1
ATOM 2265 N N . ALA B 1 91 ? 82.452 112.010 25.267 1.00 67.53 90 ALA B N 1
ATOM 2266 C CA . ALA B 1 91 ? 82.671 111.678 23.870 1.00 65.65 90 ALA B CA 1
ATOM 2267 C C . ALA B 1 91 ? 83.696 112.641 23.283 1.00 64.54 90 ALA B C 1
ATOM 2268 O O . ALA B 1 91 ? 83.577 113.846 23.422 1.00 65.98 90 ALA B O 1
ATOM 2270 N N . ASN B 1 92 ? 84.707 112.105 22.619 1.00 63.04 91 ASN B N 1
ATOM 2271 C CA . ASN B 1 92 ? 85.724 112.922 21.970 1.00 60.38 91 ASN B CA 1
ATOM 2272 C C . ASN B 1 92 ? 85.910 112.553 20.479 1.00 58.45 91 ASN B C 1
ATOM 2273 O O . ASN B 1 92 ? 86.450 111.511 20.150 1.00 59.26 91 ASN B O 1
ATOM 2278 N N . ILE B 1 93 ? 85.453 113.428 19.590 1.00 56.36 92 ILE B N 1
ATOM 2279 C CA . ILE B 1 93 ? 85.617 113.265 18.154 1.00 53.82 92 ILE B CA 1
ATOM 2280 C C . ILE B 1 93 ? 87.052 113.556 17.834 1.00 53.59 92 ILE B C 1
ATOM 2281 O O . ILE B 1 93 ? 87.515 114.646 18.128 1.00 55.57 92 ILE B O 1
ATOM 2286 N N . TYR B 1 94 ? 87.771 112.574 17.279 1.00 52.46 93 TYR B N 1
ATOM 2287 C CA . TYR B 1 94 ? 89.194 112.755 16.950 1.00 51.18 93 TYR B CA 1
ATOM 2288 C C . TYR B 1 94 ? 89.510 112.536 15.469 1.00 50.50 93 TYR B C 1
ATOM 2289 O O . TYR B 1 94 ? 90.642 112.699 15.039 1.00 50.78 93 TYR B O 1
ATOM 2298 N N . LEU B 1 95 ? 88.517 112.183 14.679 1.00 50.88 94 LEU B N 1
ATOM 2299 C CA . LEU B 1 95 ? 88.752 111.974 13.279 1.00 50.70 94 LEU B CA 1
ATOM 2300 C C . LEU B 1 95 ? 87.447 112.193 12.571 1.00 49.32 94 LEU B C 1
ATOM 2301 O O . LEU B 1 95 ? 86.416 111.750 13.046 1.00 50.48 94 LEU B O 1
ATOM 2306 N N . ARG B 1 96 ? 87.493 112.955 11.478 1.00 48.37 95 ARG B N 1
ATOM 2307 C CA . ARG B 1 96 ? 86.367 113.071 10.553 1.00 48.20 95 ARG B CA 1
ATOM 2308 C C . ARG B 1 96 ? 86.901 113.282 9.156 1.00 48.31 95 ARG B C 1
ATOM 2309 O O . ARG B 1 96 ? 87.725 114.182 8.922 1.00 50.63 95 ARG B O 1
ATOM 2317 N N . ASN B 1 97 ? 86.470 112.450 8.223 1.00 48.61 96 ASN B N 1
ATOM 2318 C CA . ASN B 1 97 ? 86.900 112.590 6.824 1.00 49.32 96 ASN B CA 1
ATOM 2319 C C . ASN B 1 97 ? 85.757 112.293 5.859 1.00 48.80 96 ASN B C 1
ATOM 2320 O O . ASN B 1 97 ? 84.783 111.645 6.237 1.00 49.11 96 ASN B O 1
ATOM 2325 N N . ILE B 1 98 ? 85.891 112.783 4.627 1.00 48.70 97 ILE B N 1
ATOM 2326 C CA . ILE B 1 98 ? 84.856 112.678 3.593 1.00 47.71 97 ILE B CA 1
ATOM 2327 C C . ILE B 1 98 ? 85.346 111.789 2.459 1.00 49.47 97 ILE B C 1
ATOM 2328 O O . ILE B 1 98 ? 86.517 111.867 2.063 1.00 48.45 97 ILE B O 1
ATOM 2333 N N . SER B 1 99 ? 84.464 110.937 1.939 1.00 50.92 98 SER B N 1
ATOM 2334 C CA . SER B 1 99 ? 84.797 110.090 0.795 1.00 52.03 98 SER B CA 1
ATOM 2335 C C . SER B 1 99 ? 83.811 110.300 -0.328 1.00 52.64 98 SER B C 1
ATOM 2336 O O . SER B 1 99 ? 82.647 110.604 -0.088 1.00 53.46 98 SER B O 1
ATOM 2339 N N . THR B 1 100 ? 84.263 110.112 -1.560 1.00 52.45 99 THR B N 1
ATOM 2340 C CA . THR B 1 100 ? 83.326 110.035 -2.675 1.00 52.34 99 THR B CA 1
ATOM 2341 C C . THR B 1 100 ? 82.651 108.671 -2.605 1.00 53.92 99 THR B C 1
ATOM 2342 O O . THR B 1 100 ? 83.160 107.751 -1.989 1.00 53.97 99 THR B O 1
ATOM 2346 N N . SER B 1 101 ? 81.494 108.566 -3.238 1.00 56.05 100 SER B N 1
ATOM 2347 C CA . SER B 1 101 ? 80.795 107.298 -3.404 1.00 56.67 100 SER B CA 1
ATOM 2348 C C . SER B 1 101 ? 80.456 107.228 -4.886 1.00 57.98 100 SER B C 1
ATOM 2349 O O . SER B 1 101 ? 79.672 108.041 -5.371 1.00 57.86 100 SER B O 1
ATOM 2352 N N . LEU B 1 102 ? 81.091 106.298 -5.595 1.00 59.58 101 LEU B N 1
ATOM 2353 C CA . LEU B 1 102 ? 80.957 106.193 -7.038 1.00 61.80 101 LEU B CA 1
ATOM 2354 C C . LEU B 1 102 ? 79.985 105.080 -7.412 1.00 64.16 101 LEU B C 1
ATOM 2355 O O . LEU B 1 102 ? 79.829 104.115 -6.666 1.00 63.04 101 LEU B O 1
ATOM 2360 N N . PRO B 1 103 ? 79.327 105.219 -8.577 1.00 66.84 102 PRO B N 1
ATOM 2361 C CA . PRO B 1 103 ? 78.454 104.209 -9.185 1.00 67.37 102 PRO B CA 1
ATOM 2362 C C . PRO B 1 103 ? 79.095 102.836 -9.363 1.00 69.22 102 PRO B C 1
ATOM 2363 O O . PRO B 1 103 ? 80.144 102.729 -9.999 1.00 69.62 102 PRO B O 1
ATOM 2367 N N . THR B 1 104 ? 78.462 101.805 -8.813 1.00 70.74 103 THR B N 1
ATOM 2368 C CA . THR B 1 104 ? 78.915 100.430 -9.004 1.00 72.88 103 THR B CA 1
ATOM 2369 C C . THR B 1 104 ? 77.772 99.570 -9.508 1.00 74.59 103 THR B C 1
ATOM 2370 O O . THR B 1 104 ? 76.611 99.877 -9.280 1.00 74.28 103 THR B O 1
ATOM 2374 N N . LYS B 1 105 ? 78.118 98.482 -10.178 1.00 77.31 104 LYS B N 1
ATOM 2375 C CA . LYS B 1 105 ? 77.130 97.542 -10.690 1.00 80.04 104 LYS B CA 1
ATOM 2376 C C . LYS B 1 105 ? 76.784 96.515 -9.614 1.00 80.33 104 LYS B C 1
ATOM 2377 O O . LYS B 1 105 ? 77.106 95.345 -9.760 1.00 83.28 104 LYS B O 1
ATOM 2383 N N . PHE B 1 106 ? 76.137 96.945 -8.536 1.00 78.89 105 PHE B N 1
ATOM 2384 C CA . PHE B 1 106 ? 75.887 96.064 -7.403 1.00 77.54 105 PHE B CA 1
ATOM 2385 C C . PHE B 1 106 ? 74.472 96.262 -6.923 1.00 78.07 105 PHE B C 1
ATOM 2386 O O . PHE B 1 106 ? 74.026 97.386 -6.767 1.00 76.86 105 PHE B O 1
ATOM 2394 N N . GLU B 1 107 ? 73.778 95.156 -6.682 1.00 79.85 106 GLU B N 1
ATOM 2395 C CA . GLU B 1 107 ? 72.379 95.173 -6.297 1.00 81.25 106 GLU B CA 1
ATOM 2396 C C . GLU B 1 107 ? 72.209 95.579 -4.841 1.00 80.81 106 GLU B C 1
ATOM 2397 O O . GLU B 1 107 ? 72.388 94.754 -3.948 1.00 81.80 106 GLU B O 1
ATOM 2403 N N . GLN B 1 108 ? 71.849 96.838 -4.605 1.00 79.90 107 GLN B N 1
ATOM 2404 C CA . GLN B 1 108 ? 71.686 97.343 -3.239 1.00 79.14 107 GLN B CA 1
ATOM 2405 C C . GLN B 1 108 ? 70.448 96.742 -2.568 1.00 78.65 107 GLN B C 1
ATOM 2406 O O . GLN B 1 108 ? 69.402 96.636 -3.189 1.00 80.07 107 GLN B O 1
ATOM 2412 N N . SER B 1 109 ? 70.580 96.368 -1.296 1.00 76.66 108 SER B N 1
ATOM 2413 C CA . SER B 1 109 ? 69.464 95.891 -0.486 1.00 73.07 108 SER B CA 1
ATOM 2414 C C . SER B 1 109 ? 69.023 96.974 0.497 1.00 69.66 108 SER B C 1
ATOM 2415 O O . SER B 1 109 ? 69.823 97.809 0.913 1.00 71.48 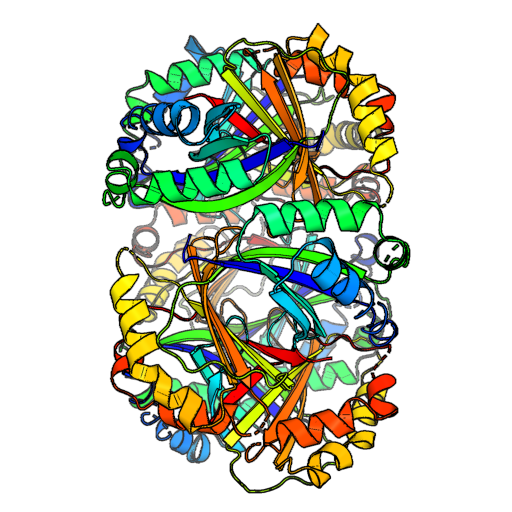108 SER B O 1
ATOM 2418 N N . TYR B 1 110 ? 67.743 96.944 0.864 1.00 65.64 109 TYR B N 1
ATOM 2419 C CA . TYR B 1 110 ? 67.135 97.932 1.771 1.00 65.13 109 TYR B CA 1
ATOM 2420 C C . TYR B 1 110 ? 67.291 97.536 3.241 1.00 66.56 109 TYR B C 1
ATOM 2421 O O . TYR B 1 110 ? 66.997 98.332 4.140 1.00 67.33 109 TYR B O 1
ATOM 2430 N N . GLU B 1 111 ? 67.769 96.316 3.469 1.00 71.09 110 GLU B N 1
ATOM 2431 C CA . GLU B 1 111 ? 67.941 95.772 4.806 1.00 73.87 110 GLU B CA 1
ATOM 2432 C C . GLU B 1 111 ? 69.039 96.518 5.578 1.00 75.53 110 GLU B C 1
ATOM 2433 O O . GLU B 1 111 ? 70.141 96.713 5.068 1.00 76.53 110 GLU B O 1
ATOM 2439 N N . HIS B 1 112 ? 68.720 96.955 6.795 1.00 76.56 111 HIS B N 1
ATOM 2440 C CA . HIS B 1 112 ? 69.721 97.532 7.671 1.00 76.53 111 HIS B CA 1
ATOM 2441 C C . HIS B 1 112 ? 70.711 96.388 7.963 1.00 75.00 111 HIS B C 1
ATOM 2442 O O . HIS B 1 112 ? 70.301 95.271 8.331 1.00 74.49 111 HIS B O 1
ATOM 2444 N N . PRO B 1 113 ? 72.009 96.636 7.727 1.00 72.09 112 PRO B N 1
ATOM 2445 C CA . PRO B 1 113 ? 73.002 95.620 8.020 1.00 69.91 112 PRO B CA 1
ATOM 2446 C C . PRO B 1 113 ? 73.296 95.590 9.497 1.00 66.34 112 PRO B C 1
ATOM 2447 O O . PRO B 1 113 ? 73.040 96.568 10.187 1.00 65.67 112 PRO B O 1
ATOM 2451 N N . LYS B 1 114 ? 73.815 94.469 9.975 1.00 62.85 113 LYS B N 1
ATOM 2452 C CA . LYS B 1 114 ? 74.236 94.373 11.354 1.00 60.19 113 LYS B CA 1
ATOM 2453 C C . LYS B 1 114 ? 75.741 94.698 11.457 1.00 58.44 113 LYS B C 1
ATOM 2454 O O . LYS B 1 114 ? 76.175 95.242 12.452 1.00 59.18 113 LYS B O 1
ATOM 2457 N N . TYR B 1 115 ? 76.516 94.392 10.417 1.00 56.97 114 TYR B N 1
ATOM 2458 C CA . TYR B 1 115 ? 77.949 94.693 10.381 1.00 56.22 114 TYR B CA 1
ATOM 2459 C C . TYR B 1 115 ? 78.325 95.392 9.093 1.00 55.29 114 TYR B C 1
ATOM 2460 O O . TYR B 1 115 ? 77.679 95.195 8.060 1.00 54.18 114 TYR B O 1
ATOM 2469 N N . ILE B 1 116 ? 79.368 96.220 9.177 1.00 53.57 115 ILE B N 1
ATOM 2470 C CA . ILE B 1 116 ? 79.987 96.838 8.001 1.00 52.59 115 ILE B CA 1
ATOM 2471 C C . ILE B 1 116 ? 81.489 96.563 8.019 1.00 52.40 115 ILE B C 1
ATOM 2472 O O . ILE B 1 116 ? 82.133 96.647 9.059 1.00 52.22 115 ILE B O 1
ATOM 2477 N N . VAL B 1 117 ? 82.023 96.183 6.865 1.00 51.27 116 VAL B N 1
ATOM 2478 C CA . VAL B 1 117 ? 83.449 96.010 6.701 1.00 50.78 116 VAL B CA 1
ATOM 2479 C C . VAL B 1 117 ? 83.935 97.204 5.862 1.00 50.75 116 VAL B C 1
ATOM 2480 O O . VAL B 1 117 ? 83.478 97.405 4.742 1.00 51.12 116 VAL B O 1
ATOM 2484 N N . LEU B 1 118 ? 84.826 98.013 6.425 1.00 50.82 117 LEU B N 1
ATOM 2485 C CA . LEU B 1 118 ? 85.501 99.047 5.660 1.00 51.24 117 LEU B CA 1
ATOM 2486 C C . LEU B 1 118 ? 86.861 98.521 5.353 1.00 50.43 117 LEU B C 1
ATOM 2487 O O . LEU B 1 118 ? 87.514 97.990 6.245 1.00 49.70 117 LEU B O 1
ATOM 2492 N N . THR B 1 119 ? 87.270 98.694 4.094 1.00 51.33 118 THR B N 1
ATOM 2493 C CA . THR B 1 119 ? 88.598 98.342 3.612 1.00 50.68 118 THR B CA 1
ATOM 2494 C C . THR B 1 119 ? 89.159 99.567 2.941 1.00 50.18 118 THR B C 1
ATOM 2495 O O . THR B 1 119 ? 88.425 100.269 2.248 1.00 49.83 118 THR B O 1
ATOM 2499 N N . ARG B 1 120 ? 90.456 99.799 3.120 1.00 49.74 119 ARG B N 1
ATOM 2500 C CA . ARG B 1 120 ? 91.119 100.966 2.562 1.00 48.70 119 ARG B CA 1
ATOM 2501 C C . ARG B 1 120 ? 92.377 100.524 1.890 1.00 49.61 119 ARG B C 1
ATOM 2502 O O . ARG B 1 120 ? 93.106 99.694 2.421 1.00 50.51 119 ARG B O 1
ATOM 2510 N N . ALA B 1 121 ? 92.629 101.074 0.705 1.00 50.30 120 ALA B N 1
ATOM 2511 C CA . ALA B 1 121 ? 93.763 100.660 -0.090 1.00 51.54 120 ALA B CA 1
ATOM 2512 C C . ALA B 1 121 ? 94.471 101.851 -0.744 1.00 53.70 120 ALA B C 1
ATOM 2513 O O . ALA B 1 121 ? 93.894 102.933 -0.901 1.00 52.38 120 ALA B O 1
ATOM 2515 N N . GLU B 1 122 ? 95.733 101.623 -1.095 1.00 56.94 121 GLU B N 1
ATOM 2516 C CA . GLU B 1 122 ? 96.545 102.600 -1.784 1.00 61.35 121 GLU B CA 1
ATOM 2517 C C . GLU B 1 122 ? 96.745 102.154 -3.230 1.00 60.62 121 GLU B C 1
ATOM 2518 O O . GLU B 1 122 ? 97.109 101.015 -3.495 1.00 60.97 121 GLU B O 1
ATOM 2524 N N . ALA B 1 123 ? 96.510 103.052 -4.173 1.00 61.87 122 ALA B N 1
ATOM 2525 C CA . ALA B 1 123 ? 96.667 102.723 -5.583 1.00 62.94 122 ALA B CA 1
ATOM 2526 C C . ALA B 1 123 ? 96.742 104.005 -6.387 1.00 65.11 122 ALA B C 1
ATOM 2527 O O . ALA B 1 123 ? 96.244 105.034 -5.946 1.00 64.05 122 ALA B O 1
ATOM 2529 N N . ALA B 1 124 ? 97.379 103.942 -7.558 1.00 69.74 123 ALA B N 1
ATOM 2530 C CA . ALA B 1 124 ? 97.492 105.107 -8.434 1.00 72.89 123 ALA B CA 1
ATOM 2531 C C . ALA B 1 124 ? 96.100 105.609 -8.816 1.00 76.21 123 ALA B C 1
ATOM 2532 O O . ALA B 1 124 ? 95.177 104.811 -8.979 1.00 76.55 123 ALA B O 1
ATOM 2542 N N . SER B 1 126 ? 95.555 106.801 -11.657 1.00 82.22 125 SER B N 1
ATOM 2543 C CA . SER B 1 126 ? 95.465 106.283 -13.030 1.00 82.31 125 SER B CA 1
ATOM 2544 C C . SER B 1 126 ? 94.877 104.861 -13.129 1.00 82.64 125 SER B C 1
ATOM 2545 O O . SER B 1 126 ? 94.410 104.464 -14.197 1.00 83.29 125 SER B O 1
ATOM 2548 N N . ASP B 1 127 ? 94.904 104.106 -12.025 1.00 81.95 126 ASP B N 1
ATOM 2549 C CA . ASP B 1 127 ? 94.294 102.769 -11.971 1.00 80.47 126 ASP B CA 1
ATOM 2550 C C . ASP B 1 127 ? 92.825 102.813 -11.543 1.00 79.05 126 ASP B C 1
ATOM 2551 O O . ASP B 1 127 ? 92.243 101.766 -11.239 1.00 77.48 126 ASP B O 1
ATOM 2556 N N . LYS B 1 128 ? 92.222 103.998 -11.490 1.00 78.82 127 LYS B N 1
ATOM 2557 C CA . LYS B 1 128 ? 90.868 104.123 -10.919 1.00 79.50 127 LYS B CA 1
ATOM 2558 C C . LYS B 1 128 ? 89.835 103.253 -11.640 1.00 79.33 127 LYS B C 1
ATOM 2559 O O . LYS B 1 128 ? 88.925 102.713 -11.019 1.00 79.04 127 LYS B O 1
ATOM 2562 N N . ASP B 1 129 ? 89.997 103.106 -12.950 1.00 80.03 128 ASP B N 1
ATOM 2563 C CA . ASP B 1 129 ? 89.056 102.343 -13.767 1.00 79.51 128 ASP B CA 1
ATOM 2564 C C . ASP B 1 129 ? 89.269 100.832 -13.614 1.00 77.88 128 ASP B C 1
ATOM 2565 O O . ASP B 1 129 ? 88.301 100.070 -13.489 1.00 75.81 128 ASP B O 1
ATOM 2570 N N . LYS B 1 130 ? 90.534 100.406 -13.643 1.00 76.42 129 LYS B N 1
ATOM 2571 C CA . LYS B 1 130 ? 90.895 99.020 -13.322 1.00 76.02 129 LYS B CA 1
ATOM 2572 C C . LYS B 1 130 ? 90.238 98.622 -12.006 1.00 74.86 129 LYS B C 1
ATOM 2573 O O . LYS B 1 130 ? 89.626 97.551 -11.867 1.00 74.36 129 LYS B O 1
ATOM 2579 N N . PHE B 1 131 ? 90.399 99.508 -11.029 1.00 73.10 130 PHE B N 1
ATOM 2580 C CA . PHE B 1 131 ? 89.849 99.304 -9.700 1.00 71.59 130 PHE B CA 1
ATOM 2581 C C . PHE B 1 131 ? 88.346 99.079 -9.821 1.00 70.04 130 PHE B C 1
ATOM 2582 O O . PHE B 1 131 ? 87.823 98.042 -9.418 1.00 68.91 130 PHE B O 1
ATOM 2590 N N . LEU B 1 132 ? 87.661 100.040 -10.420 1.00 69.81 131 LEU B N 1
ATOM 2591 C CA . LEU B 1 132 ? 86.215 99.970 -10.534 1.00 70.58 131 LEU B CA 1
ATOM 2592 C C . LEU B 1 132 ? 85.766 98.684 -11.227 1.00 72.21 131 LEU B C 1
ATOM 2593 O O . LEU B 1 132 ? 84.779 98.083 -10.815 1.00 73.49 131 LEU B O 1
ATOM 2598 N N . ASN B 1 133 ? 86.495 98.252 -12.258 1.00 73.36 132 ASN B N 1
ATOM 2599 C CA . ASN B 1 133 ? 86.194 96.983 -12.951 1.00 74.06 132 ASN B CA 1
ATOM 2600 C C . ASN B 1 133 ? 86.285 95.742 -12.078 1.00 74.64 132 ASN B C 1
ATOM 2601 O O . ASN B 1 133 ? 85.415 94.877 -12.162 1.00 75.29 132 ASN B O 1
ATOM 2606 N N . CYS B 1 134 ? 87.352 95.633 -11.286 1.00 74.41 133 CYS B N 1
ATOM 2607 C CA . CYS B 1 134 ? 87.477 94.523 -10.337 1.00 75.82 133 CYS B CA 1
ATOM 2608 C C . CYS B 1 134 ? 86.301 94.499 -9.407 1.00 75.61 133 CYS B C 1
ATOM 2609 O O . CYS B 1 134 ? 85.710 93.447 -9.165 1.00 76.42 133 CYS B O 1
ATOM 2612 N N . ILE B 1 135 ? 85.980 95.667 -8.853 1.00 75.22 134 ILE B N 1
ATOM 2613 C CA . ILE B 1 135 ? 84.859 95.772 -7.926 1.00 74.91 134 ILE B CA 1
ATOM 2614 C C . ILE B 1 135 ? 83.597 95.228 -8.587 1.00 75.63 134 ILE B C 1
ATOM 2615 O O . ILE B 1 135 ? 82.886 94.416 -8.000 1.00 76.38 134 ILE B O 1
ATOM 2620 N N . ASN B 1 136 ? 83.344 95.631 -9.824 1.00 76.29 135 ASN B N 1
ATOM 2621 C CA . ASN B 1 136 ? 82.156 95.157 -10.536 1.00 77.28 135 ASN B CA 1
ATOM 2622 C C . ASN B 1 136 ? 82.243 93.695 -10.956 1.00 77.58 135 ASN B C 1
ATOM 2623 O O . ASN B 1 136 ? 81.229 93.011 -11.031 1.00 78.32 135 ASN B O 1
ATOM 2628 N N . ASP B 1 137 ? 83.452 93.220 -11.245 1.00 78.58 136 ASP B N 1
ATOM 2629 C CA . ASP B 1 137 ? 83.664 91.808 -11.609 1.00 79.11 136 ASP B CA 1
ATOM 2630 C C . ASP B 1 137 ? 83.418 90.851 -10.443 1.00 78.38 136 ASP B C 1
ATOM 2631 O O . ASP B 1 137 ? 83.053 89.691 -10.665 1.00 79.00 136 ASP B O 1
ATOM 2636 N N . THR B 1 138 ? 83.637 91.322 -9.213 1.00 77.12 137 THR B N 1
ATOM 2637 C CA . THR B 1 138 ? 83.397 90.506 -8.019 1.00 76.03 137 THR B CA 1
ATOM 2638 C C . THR B 1 138 ? 82.074 90.809 -7.315 1.00 75.90 137 THR B C 1
ATOM 2639 O O . THR B 1 138 ? 81.784 90.224 -6.278 1.00 76.03 137 THR B O 1
ATOM 2643 N N . ALA B 1 139 ? 81.259 91.694 -7.881 1.00 75.88 138 ALA B N 1
ATOM 2644 C CA . ALA B 1 139 ? 79.957 92.044 -7.297 1.00 76.34 138 ALA B CA 1
ATOM 2645 C C . ALA B 1 139 ? 79.151 90.827 -6.835 1.00 77.25 138 ALA B C 1
ATOM 2646 O O . ALA B 1 139 ? 78.507 90.853 -5.790 1.00 78.58 138 ALA B O 1
ATOM 2648 N N . SER B 1 140 ? 79.182 89.765 -7.623 1.00 77.57 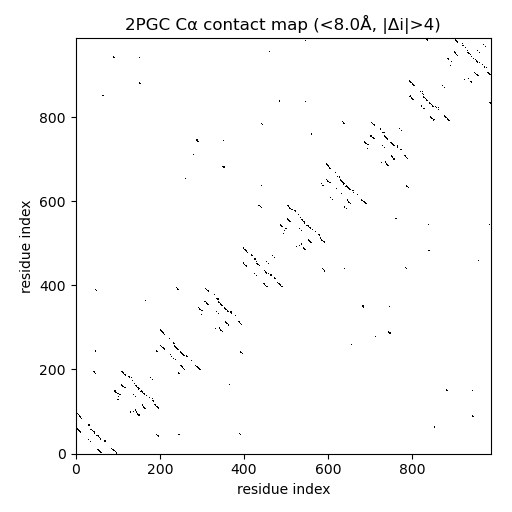139 SER B N 1
ATOM 2649 C CA . SER B 1 140 ? 78.435 88.556 -7.296 1.00 77.52 139 SER B CA 1
ATOM 2650 C C . SER B 1 140 ? 79.048 87.737 -6.149 1.00 77.32 139 SER B C 1
ATOM 2651 O O . SER B 1 140 ? 78.323 87.023 -5.479 1.00 77.01 139 SER B O 1
ATOM 2654 N N . CYS B 1 141 ? 80.359 87.841 -5.909 1.00 77.27 140 CYS B N 1
ATOM 2655 C CA . CYS B 1 141 ? 80.970 87.251 -4.694 1.00 77.49 140 CYS B CA 1
ATOM 2656 C C . CYS B 1 141 ? 80.251 87.733 -3.456 1.00 75.34 140 CYS B C 1
ATOM 2657 O O . CYS B 1 141 ? 80.012 86.981 -2.519 1.00 75.60 140 CYS B O 1
ATOM 2660 N N . PHE B 1 142 ? 79.961 89.022 -3.452 1.00 72.78 141 PHE B N 1
ATOM 2661 C CA . PHE B 1 142 ? 79.367 89.671 -2.316 1.00 71.11 141 PHE B CA 1
ATOM 2662 C C . PHE B 1 142 ? 77.898 89.339 -2.222 1.00 70.44 141 PHE B C 1
ATOM 2663 O O . PHE B 1 142 ? 77.452 88.839 -1.197 1.00 68.95 141 PHE B O 1
ATOM 2671 N N . LYS B 1 143 ? 77.147 89.607 -3.286 1.00 70.85 142 LYS B N 1
ATOM 2672 C CA . LYS B 1 143 ? 75.685 89.449 -3.225 1.00 71.37 142 LYS B CA 1
ATOM 2673 C C . LYS B 1 143 ? 75.322 87.985 -3.010 1.00 71.14 142 LYS B C 1
ATOM 2674 O O . LYS B 1 143 ? 74.454 87.687 -2.200 1.00 70.06 142 LYS B O 1
ATOM 2677 N N . ASP B 1 144 ? 76.010 87.081 -3.705 1.00 71.36 143 ASP B N 1
ATOM 2678 C CA . ASP B 1 144 ? 75.742 85.643 -3.572 1.00 71.95 143 ASP B CA 1
ATOM 2679 C C . ASP B 1 144 ? 75.908 85.141 -2.141 1.00 70.73 143 ASP B C 1
ATOM 2680 O O . ASP B 1 144 ? 75.165 84.262 -1.698 1.00 71.00 143 ASP B O 1
ATOM 2685 N N . ASN B 1 145 ? 76.884 85.691 -1.424 1.00 68.90 144 ASN B N 1
ATOM 2686 C CA . ASN B 1 145 ? 77.200 85.215 -0.079 1.00 66.60 144 ASN B CA 1
ATOM 2687 C C . ASN B 1 145 ? 76.574 86.010 1.054 1.00 64.10 144 ASN B C 1
ATOM 2688 O O . ASN B 1 145 ? 76.913 85.786 2.206 1.00 64.19 144 ASN B O 1
ATOM 2693 N N . GLY B 1 146 ? 75.656 86.920 0.721 1.00 62.51 145 GLY B N 1
ATOM 2694 C CA . GLY B 1 146 ? 74.815 87.611 1.719 1.00 61.46 145 GLY B CA 1
ATOM 2695 C C . GLY B 1 146 ? 75.027 89.112 1.898 1.00 60.26 145 GLY B C 1
ATOM 2696 O O . GLY B 1 146 ? 74.343 89.740 2.692 1.00 59.67 145 GLY B O 1
ATOM 2697 N N . ALA B 1 147 ? 75.965 89.694 1.163 1.00 59.37 146 ALA B N 1
ATOM 2698 C CA . ALA B 1 147 ? 76.252 91.118 1.277 1.00 59.30 146 ALA B CA 1
ATOM 2699 C C . ALA B 1 147 ? 75.026 91.940 0.923 1.00 59.54 146 ALA B C 1
ATOM 2700 O O . ALA B 1 147 ? 74.332 91.645 -0.034 1.00 60.44 146 ALA B O 1
ATOM 2702 N N . LEU B 1 148 ? 74.768 92.972 1.714 1.00 60.73 147 LEU B N 1
ATOM 2703 C CA . LEU B 1 148 ? 73.571 93.778 1.583 1.00 60.59 147 LEU B CA 1
ATOM 2704 C C . LEU B 1 148 ? 73.871 94.990 0.718 1.00 61.73 147 LEU B C 1
ATOM 2705 O O . LEU B 1 148 ? 73.212 95.205 -0.293 1.00 63.45 147 LEU B O 1
ATOM 2710 N N . THR B 1 149 ? 74.864 95.783 1.115 1.00 61.85 148 THR B N 1
ATOM 2711 C CA . THR B 1 149 ? 75.214 97.009 0.388 1.00 61.36 148 THR B CA 1
ATOM 2712 C C . THR B 1 149 ? 76.703 97.082 0.099 1.00 61.13 148 THR B C 1
ATOM 2713 O O . THR B 1 149 ? 77.520 96.512 0.821 1.00 62.60 148 THR B O 1
ATOM 2717 N N . LEU B 1 150 ? 77.040 97.792 -0.972 1.00 59.46 149 LEU B N 1
ATOM 2718 C CA . LEU B 1 150 ? 78.416 98.031 -1.352 1.00 58.28 149 LEU B CA 1
ATOM 2719 C C . LEU B 1 150 ? 78.571 99.457 -1.856 1.00 59.49 149 LEU B C 1
ATOM 2720 O O . LEU B 1 150 ? 77.854 99.902 -2.754 1.00 59.70 149 LEU B O 1
ATOM 2725 N N . ARG B 1 151 ? 79.518 100.167 -1.258 1.00 59.78 150 ARG B N 1
ATOM 2726 C CA . ARG B 1 151 ? 79.861 101.506 -1.666 1.00 60.14 150 ARG B CA 1
ATOM 2727 C C . ARG B 1 151 ? 81.364 101.617 -1.784 1.00 57.71 150 ARG B C 1
ATOM 2728 O O . ARG B 1 151 ? 82.091 100.964 -1.068 1.00 59.18 150 ARG B O 1
ATOM 2736 N N . PHE B 1 152 ? 81.817 102.451 -2.704 1.00 56.35 151 PHE B N 1
ATOM 2737 C CA . PHE B 1 152 ? 83.204 102.478 -3.110 1.00 54.49 151 PHE B CA 1
ATOM 2738 C C . PHE B 1 152 ? 83.602 103.855 -3.585 1.00 53.74 151 PHE B C 1
ATOM 2739 O O . PHE B 1 152 ? 82.851 104.495 -4.326 1.00 52.04 151 PHE B O 1
ATOM 2747 N N . GLY B 1 153 ? 84.804 104.289 -3.202 1.00 52.86 152 GLY B N 1
ATOM 2748 C CA . GLY B 1 153 ? 85.311 105.579 -3.659 1.00 53.05 152 GLY B CA 1
ATOM 2749 C C . GLY B 1 153 ? 86.697 105.934 -3.163 1.00 52.69 152 GLY B C 1
ATOM 2750 O O . GLY B 1 153 ? 87.508 105.049 -2.832 1.00 53.49 152 GLY B O 1
ATOM 2751 N N . ASN B 1 154 ? 86.973 107.235 -3.125 1.00 50.92 153 ASN B N 1
ATOM 2752 C CA . ASN B 1 154 ? 88.246 107.738 -2.607 1.00 51.69 153 ASN B CA 1
ATOM 2753 C C . ASN B 1 154 ? 88.053 108.733 -1.480 1.00 51.72 153 ASN B C 1
ATOM 2754 O O . ASN B 1 154 ? 87.110 109.528 -1.489 1.00 52.58 153 ASN B O 1
ATOM 2759 N N . LEU B 1 155 ? 88.950 108.671 -0.498 1.00 50.95 154 LEU B N 1
ATOM 2760 C CA . LEU B 1 155 ? 88.948 109.638 0.586 1.00 48.98 154 LEU B CA 1
ATOM 2761 C C . LEU B 1 155 ? 89.372 110.957 -0.049 1.00 48.32 154 LEU B C 1
ATOM 2762 O O . LEU B 1 155 ? 90.410 111.018 -0.701 1.00 48.79 154 LEU B O 1
ATOM 2767 N N . LEU B 1 156 ? 88.533 111.980 0.109 1.00 48.02 155 LEU B N 1
ATOM 2768 C CA . LEU B 1 156 ? 88.810 113.339 -0.392 1.00 49.91 155 LEU B CA 1
ATOM 2769 C C . LEU B 1 156 ? 89.588 114.175 0.606 1.00 50.75 155 LEU B C 1
ATOM 2770 O O . LEU B 1 156 ? 90.257 115.142 0.201 1.00 50.12 155 LEU B O 1
ATOM 2775 N N . THR B 1 157 ? 89.489 113.831 1.905 1.00 49.30 156 THR B N 1
ATOM 2776 C CA . THR B 1 157 ? 90.204 114.588 2.950 1.00 48.92 156 THR B CA 1
ATOM 2777 C C . THR B 1 157 ? 91.022 113.693 3.888 1.00 50.77 156 THR B C 1
ATOM 2778 O O . THR B 1 157 ? 90.786 112.464 3.982 1.00 52.62 156 THR B O 1
ATOM 2782 N N . GLY B 1 158 ? 91.948 114.330 4.618 1.00 49.63 157 GLY B N 1
ATOM 2783 C CA . GLY B 1 158 ? 92.651 113.691 5.741 1.00 48.49 157 GLY B CA 1
ATOM 2784 C C . GLY B 1 158 ? 94.024 113.173 5.372 1.00 49.01 157 GLY B C 1
ATOM 2785 O O . GLY B 1 158 ? 94.495 113.320 4.237 1.00 50.90 157 GLY B O 1
ATOM 2786 N N . SER B 1 159 ? 94.658 112.521 6.336 1.00 48.55 158 SER B N 1
ATOM 2787 C CA . SER B 1 159 ? 95.990 112.010 6.141 1.00 48.76 158 SER B CA 1
ATOM 2788 C C . SER B 1 159 ? 96.059 110.771 5.245 1.00 48.66 158 SER B C 1
ATOM 2789 O O . SER B 1 159 ? 97.141 110.354 4.910 1.00 50.42 158 SER B O 1
ATOM 2792 N N . ASN B 1 160 ? 94.924 110.184 4.863 1.00 49.20 159 ASN B N 1
ATOM 2793 C CA . ASN B 1 160 ? 94.893 109.166 3.811 1.00 49.47 159 ASN B CA 1
ATOM 2794 C C . ASN B 1 160 ? 94.221 109.654 2.504 1.00 49.95 159 ASN B C 1
ATOM 2795 O O . ASN B 1 160 ? 93.674 108.858 1.718 1.00 49.94 159 ASN B O 1
ATOM 2800 N N . VAL B 1 161 ? 94.270 110.967 2.268 1.00 48.20 160 VAL B N 1
ATOM 2801 C CA . VAL B 1 161 ? 93.640 111.505 1.082 1.00 47.75 160 VAL B CA 1
ATOM 2802 C C . VAL B 1 161 ? 94.123 110.731 -0.127 1.00 47.30 160 VAL B C 1
ATOM 2803 O O . VAL B 1 161 ? 95.315 110.455 -0.252 1.00 48.78 160 VAL B O 1
ATOM 2807 N N . GLY B 1 162 ? 93.191 110.352 -0.995 1.00 47.06 161 GLY B N 1
ATOM 2808 C CA . GLY B 1 162 ? 93.525 109.609 -2.210 1.00 46.56 161 GLY B CA 1
ATOM 2809 C C . GLY B 1 162 ? 93.370 108.101 -2.070 1.00 48.33 161 GLY B C 1
ATOM 2810 O O . GLY B 1 162 ? 93.202 107.417 -3.051 1.00 48.18 161 GLY B O 1
ATOM 2811 N N . ASN B 1 163 ? 93.443 107.561 -0.860 1.00 49.39 162 ASN B N 1
ATOM 2812 C CA . ASN B 1 163 ? 93.219 106.125 -0.694 1.00 50.58 162 ASN B CA 1
ATOM 2813 C C . ASN B 1 163 ? 91.860 105.769 -1.205 1.00 51.38 162 ASN B C 1
ATOM 2814 O O . ASN B 1 163 ? 90.917 106.542 -1.052 1.00 53.15 162 ASN B O 1
ATOM 2819 N N . TYR B 1 164 ? 91.756 104.602 -1.810 1.00 51.27 163 TYR B N 1
ATOM 2820 C CA . TYR B 1 164 ? 90.472 104.083 -2.176 1.00 52.02 163 TYR B CA 1
ATOM 2821 C C . TYR B 1 164 ? 89.842 103.522 -0.898 1.00 51.89 163 TYR B C 1
ATOM 2822 O O . TYR B 1 164 ? 90.547 103.039 -0.024 1.00 50.87 163 TYR B O 1
ATOM 2831 N N . LEU B 1 165 ? 88.516 103.569 -0.813 1.00 51.29 164 LEU B N 1
ATOM 2832 C CA . LEU B 1 165 ? 87.812 103.025 0.338 1.00 51.32 164 LEU B CA 1
ATOM 2833 C C . LEU B 1 165 ? 86.628 102.180 -0.127 1.00 51.97 164 LEU B C 1
ATOM 2834 O O . LEU B 1 165 ? 85.921 102.552 -1.072 1.00 52.60 164 LEU B O 1
ATOM 2839 N N . LEU B 1 166 ? 86.422 101.041 0.530 1.00 53.31 165 LEU B N 1
ATOM 2840 C CA . LEU B 1 166 ? 85.285 100.167 0.228 1.00 52.42 165 LEU B CA 1
ATOM 2841 C C . LEU B 1 166 ? 84.515 99.959 1.510 1.00 53.20 165 LEU B C 1
ATOM 2842 O O . LEU B 1 166 ? 85.124 99.694 2.573 1.00 53.24 165 LEU B O 1
ATOM 2847 N N . GLY B 1 167 ? 83.187 100.111 1.419 1.00 52.92 166 GLY B N 1
ATOM 2848 C CA . GLY B 1 167 ? 82.296 99.823 2.546 1.00 53.55 166 GLY B CA 1
ATOM 2849 C C . GLY B 1 167 ? 81.242 98.807 2.141 1.00 53.85 166 GLY B C 1
ATOM 2850 O O . GLY B 1 167 ? 80.547 99.003 1.134 1.00 54.06 166 GLY B O 1
ATOM 2851 N N . VAL B 1 168 ? 81.134 97.710 2.899 1.00 53.02 167 VAL B N 1
ATOM 2852 C CA . VAL B 1 168 ? 80.213 96.625 2.543 1.00 52.18 167 VAL B CA 1
ATOM 2853 C C . VAL B 1 168 ? 79.404 96.230 3.751 1.00 52.29 167 VAL B C 1
ATOM 2854 O O . VAL B 1 168 ? 79.961 95.972 4.797 1.00 53.10 167 VAL B O 1
ATOM 2858 N N . GLY B 1 169 ? 78.086 96.193 3.593 1.00 53.25 168 GLY B N 1
ATOM 2859 C CA . GLY B 1 169 ? 77.160 95.856 4.687 1.00 53.77 168 GLY B CA 1
ATOM 2860 C C . GLY B 1 169 ? 76.747 94.391 4.642 1.00 53.92 168 GLY B C 1
ATOM 2861 O O . GLY B 1 169 ? 76.545 93.820 3.565 1.00 53.74 168 GLY B O 1
ATOM 2862 N N . TYR B 1 170 ? 76.629 93.784 5.817 1.00 53.63 169 TYR B N 1
ATOM 2863 C CA . TYR B 1 170 ? 76.336 92.364 5.942 1.00 53.44 169 TYR B CA 1
ATOM 2864 C C . TYR B 1 170 ? 75.305 92.166 7.035 1.00 53.56 169 TYR B C 1
ATOM 2865 O O . TYR B 1 170 ? 75.214 92.991 7.945 1.00 52.54 169 TYR B O 1
ATOM 2874 N N . PRO B 1 171 ? 74.503 91.093 6.945 1.00 55.07 170 PRO B N 1
ATOM 2875 C CA . PRO B 1 171 ? 73.590 90.716 8.025 1.00 55.46 170 PRO B CA 1
ATOM 2876 C C . PRO B 1 171 ? 74.237 89.906 9.160 1.00 55.60 170 PRO B C 1
ATOM 2877 O O . PRO B 1 171 ? 73.673 89.828 10.245 1.00 55.99 170 PRO B O 1
ATOM 2881 N N . SER B 1 172 ? 75.403 89.315 8.919 1.00 55.49 171 SER B N 1
ATOM 2882 C CA . SER B 1 172 ? 76.035 88.457 9.907 1.00 55.42 171 SER B CA 1
ATOM 2883 C C . SER B 1 172 ? 77.516 88.302 9.607 1.00 56.46 171 SER B C 1
ATOM 2884 O O . SER B 1 172 ? 77.992 88.677 8.542 1.00 57.35 171 SER B O 1
ATOM 2895 N N . GLU B 1 174 ? 78.915 85.284 9.545 1.00 58.55 173 GLU B N 1
ATOM 2896 C CA . GLU B 1 174 ? 78.943 84.151 8.639 1.00 60.07 173 GLU B CA 1
ATOM 2897 C C . GLU B 1 174 ? 78.995 84.652 7.191 1.00 58.10 173 GLU B C 1
ATOM 2898 O O . GLU B 1 174 ? 79.770 84.143 6.375 1.00 57.06 173 GLU B O 1
ATOM 2904 N N . ALA B 1 175 ? 78.180 85.658 6.876 1.00 55.97 174 ALA B N 1
ATOM 2905 C CA . ALA B 1 175 ? 78.136 86.185 5.509 1.00 54.90 174 ALA B CA 1
ATOM 2906 C C . ALA B 1 175 ? 79.481 86.803 5.094 1.00 54.96 174 ALA B C 1
ATOM 2907 O O . ALA B 1 175 ? 79.908 86.694 3.935 1.00 54.31 174 ALA B O 1
ATOM 2909 N N . ILE B 1 176 ? 80.151 87.417 6.067 1.00 54.46 175 ILE B N 1
ATOM 2910 C CA . ILE B 1 176 ? 81.498 87.923 5.883 1.00 53.88 175 ILE B CA 1
ATOM 2911 C C . ILE B 1 176 ? 82.442 86.773 5.554 1.00 55.22 175 ILE B C 1
ATOM 2912 O O . ILE B 1 176 ? 83.093 86.792 4.525 1.00 56.07 175 ILE B O 1
ATOM 2917 N N . GLU B 1 177 ? 82.478 85.754 6.406 1.00 57.09 176 GLU B N 1
ATOM 2918 C CA . GLU B 1 177 ? 83.333 84.589 6.175 1.00 57.83 176 GLU B CA 1
ATOM 2919 C C . GLU B 1 177 ? 83.114 83.955 4.802 1.00 59.68 176 GLU B C 1
ATOM 2920 O O . GLU B 1 177 ? 84.076 83.643 4.099 1.00 59.49 176 GLU B O 1
ATOM 2926 N N . LYS B 1 178 ? 81.856 83.747 4.429 1.00 61.58 177 LYS B N 1
ATOM 2927 C CA . LYS B 1 178 ? 81.551 83.101 3.157 1.00 63.86 177 LYS B CA 1
ATOM 2928 C C . LYS B 1 178 ? 81.928 84.003 1.987 1.00 64.05 177 LYS B C 1
ATOM 2929 O O . LYS B 1 178 ? 82.403 83.505 0.959 1.00 65.00 177 LYS B O 1
ATOM 2935 N N . THR B 1 179 ? 81.739 85.314 2.143 1.00 63.29 178 THR B N 1
ATOM 2936 C CA . THR B 1 179 ? 82.164 86.271 1.122 1.00 62.72 178 THR B CA 1
ATOM 2937 C C . THR B 1 179 ? 83.674 86.190 0.916 1.00 62.67 178 THR B C 1
ATOM 2938 O O . THR B 1 179 ? 84.148 86.052 -0.202 1.00 61.74 178 THR B O 1
ATOM 2942 N N . TYR B 1 180 ? 84.428 86.243 2.002 1.00 63.55 179 TYR B N 1
ATOM 2943 C CA . TYR B 1 180 ? 85.886 86.261 1.913 1.00 65.19 179 TYR B CA 1
ATOM 2944 C C . TYR B 1 180 ? 86.488 84.910 1.470 1.00 66.99 179 TYR B C 1
ATOM 2945 O O . TYR B 1 180 ? 87.562 84.882 0.871 1.00 66.74 179 TYR B O 1
ATOM 2954 N N . ASP B 1 181 ? 85.797 83.805 1.745 1.00 68.70 180 ASP B N 1
ATOM 2955 C CA . ASP B 1 181 ? 86.195 82.512 1.187 1.00 70.18 180 ASP B CA 1
ATOM 2956 C C . ASP B 1 181 ? 86.217 82.578 -0.337 1.00 71.09 180 ASP B C 1
ATOM 2957 O O . ASP B 1 181 ? 87.195 82.174 -0.964 1.00 70.95 180 ASP B O 1
ATOM 2962 N N . GLU B 1 182 ? 85.147 83.095 -0.932 1.00 72.24 181 GLU B N 1
ATOM 2963 C CA . GLU B 1 182 ? 85.054 83.160 -2.392 1.00 74.01 181 GLU B CA 1
ATOM 2964 C C . GLU B 1 182 ? 85.965 84.242 -2.959 1.00 74.84 181 GLU B C 1
ATOM 2965 O O . GLU B 1 182 ? 86.677 84.024 -3.940 1.00 75.28 181 GLU B O 1
ATOM 2971 N N . LEU B 1 183 ? 85.938 85.405 -2.317 1.00 76.33 182 LEU B N 1
ATOM 2972 C CA . LEU B 1 183 ? 86.629 86.594 -2.797 1.00 76.79 182 LEU B CA 1
ATOM 2973 C C . LEU B 1 183 ? 88.129 86.382 -2.989 1.00 77.48 182 LEU B C 1
ATOM 2974 O O . LEU B 1 183 ? 88.686 86.767 -4.003 1.00 76.45 182 LEU B O 1
ATOM 2979 N N . LEU B 1 184 ? 88.770 85.761 -2.008 1.00 79.23 183 LEU B N 1
ATOM 2980 C CA . LEU B 1 184 ? 90.218 85.554 -2.030 1.00 80.58 183 LEU B CA 1
ATOM 2981 C C . LEU B 1 184 ? 90.677 84.521 -3.083 1.00 81.55 183 LEU B C 1
ATOM 2982 O O . LEU B 1 184 ? 91.850 84.497 -3.471 1.00 80.91 183 LEU B O 1
ATOM 2987 N N . ALA B 1 185 ? 89.755 83.682 -3.551 1.00 82.57 184 ALA B N 1
ATOM 2988 C CA . ALA B 1 185 ? 90.051 82.745 -4.633 1.00 82.53 184 ALA B CA 1
ATOM 2989 C C . ALA B 1 185 ? 89.330 83.136 -5.914 1.00 83.04 184 ALA B C 1
ATOM 2990 O O . ALA B 1 185 ? 88.779 82.276 -6.602 1.00 84.93 184 ALA B O 1
ATOM 2992 N N . HIS B 1 186 ? 89.324 84.432 -6.224 1.00 82.38 185 HIS B N 1
ATOM 2993 C CA . HIS B 1 186 ? 88.687 84.947 -7.425 1.00 81.57 185 HIS B CA 1
ATOM 2994 C C . HIS B 1 186 ? 89.726 85.700 -8.233 1.00 81.82 185 HIS B C 1
ATOM 2995 O O . HIS B 1 186 ? 90.511 86.452 -7.681 1.00 81.38 185 HIS B O 1
ATOM 3002 N N . SER B 1 187 ? 89.736 85.487 -9.542 1.00 82.44 186 SER B N 1
ATOM 3003 C CA . SER B 1 187 ? 90.812 86.010 -10.381 1.00 81.94 186 SER B CA 1
ATOM 3004 C C . SER B 1 187 ? 90.924 87.529 -10.281 1.00 81.37 186 SER B C 1
ATOM 3005 O O . SER B 1 187 ? 92.023 88.048 -10.087 1.00 80.48 186 SER B O 1
ATOM 3008 N N . SER B 1 188 ? 89.790 88.223 -10.416 1.00 81.45 187 SER B N 1
ATOM 3009 C CA . SER B 1 188 ? 89.743 89.691 -10.325 1.00 81.39 187 SER B CA 1
ATOM 3010 C C . SER B 1 188 ? 90.304 90.211 -8.985 1.00 80.79 187 SER B C 1
ATOM 3011 O O . SER B 1 188 ? 90.916 91.277 -8.934 1.00 80.17 187 SER B O 1
ATOM 3014 N N . TYR B 1 189 ? 90.107 89.463 -7.905 1.00 80.29 188 TYR B N 1
ATOM 3015 C CA . TYR B 1 189 ? 90.729 89.836 -6.631 1.00 80.82 188 TYR B CA 1
ATOM 3016 C C . TYR B 1 189 ? 92.258 89.719 -6.697 1.00 81.06 188 TYR B C 1
ATOM 3017 O O . TYR B 1 189 ? 92.991 90.633 -6.294 1.00 81.43 188 TYR B O 1
ATOM 3026 N N . LYS B 1 190 ? 92.741 88.594 -7.204 1.00 80.57 189 LYS B N 1
ATOM 3027 C CA . LYS B 1 190 ? 94.186 88.391 -7.318 1.00 79.83 189 LYS B CA 1
ATOM 3028 C C . LYS B 1 190 ? 94.827 89.394 -8.291 1.00 76.89 189 LYS B C 1
ATOM 3029 O O . LYS B 1 190 ? 95.958 89.818 -8.078 1.00 77.43 189 LYS B O 1
ATOM 3035 N N . GLU B 1 191 ? 94.081 89.811 -9.314 1.00 73.25 190 GLU B N 1
ATOM 3036 C CA . GLU B 1 191 ? 94.496 90.910 -10.178 1.00 72.37 190 GLU B CA 1
ATOM 3037 C C . GLU B 1 191 ? 94.579 92.230 -9.398 1.00 72.21 190 GLU B C 1
ATOM 3038 O O . GLU B 1 191 ? 95.562 92.959 -9.515 1.00 72.55 190 GLU B O 1
ATOM 3044 N N . LEU B 1 192 ? 93.548 92.540 -8.609 1.00 72.84 191 LEU B N 1
ATOM 3045 C CA . LEU B 1 192 ? 93.534 93.760 -7.794 1.00 72.80 191 LEU B CA 1
ATOM 3046 C C . LEU B 1 192 ? 94.791 93.867 -6.962 1.00 72.64 191 LEU B C 1
ATOM 3047 O O . LEU B 1 192 ? 95.349 94.953 -6.796 1.00 71.45 191 LEU B O 1
ATOM 3060 N N . THR B 1 194 ? 97.690 93.112 -7.622 1.00 75.71 193 THR B N 1
ATOM 3061 C CA . THR B 1 194 ? 98.900 93.451 -8.371 1.00 74.30 193 THR B CA 1
ATOM 3062 C C . THR B 1 194 ? 99.121 94.954 -8.456 1.00 74.27 193 THR B C 1
ATOM 3063 O O . THR B 1 194 ? 100.227 95.384 -8.769 1.00 74.81 193 THR B O 1
ATOM 3067 N N . PHE B 1 195 ? 98.067 95.743 -8.232 1.00 73.94 194 PHE B N 1
ATOM 3068 C CA . PHE B 1 195 ? 98.150 97.208 -8.357 1.00 73.64 194 PHE B CA 1
ATOM 3069 C C . PHE B 1 195 ? 97.522 98.018 -7.203 1.00 72.60 194 PHE B C 1
ATOM 3070 O O . PHE B 1 195 ? 97.473 99.259 -7.264 1.00 72.62 194 PHE B O 1
ATOM 3078 N N . ALA B 1 196 ? 97.041 97.333 -6.166 1.00 70.78 195 ALA B N 1
ATOM 3079 C CA . ALA B 1 196 ? 96.438 98.004 -5.020 1.00 68.36 195 ALA B CA 1
ATOM 3080 C C . ALA B 1 196 ? 96.922 97.329 -3.764 1.00 67.16 195 ALA B C 1
ATOM 3081 O O . ALA B 1 196 ? 96.936 96.104 -3.694 1.00 68.07 195 ALA B O 1
ATOM 3083 N N . LYS B 1 197 ? 97.313 98.129 -2.776 1.00 64.55 196 LYS B N 1
ATOM 3084 C CA . LYS B 1 197 ? 97.770 97.615 -1.510 1.00 63.98 196 LYS B CA 1
ATOM 3085 C C . LYS B 1 197 ? 96.769 97.949 -0.433 1.00 60.83 196 LYS B C 1
ATOM 3086 O O . LYS B 1 197 ? 96.561 99.115 -0.115 1.00 62.24 196 LYS B O 1
ATOM 3092 N N . VAL B 1 198 ? 96.127 96.931 0.119 1.00 56.84 197 VAL B N 1
ATOM 3093 C CA . VAL B 1 198 ? 95.219 97.151 1.218 1.00 53.75 197 VAL B CA 1
ATOM 3094 C C . VAL B 1 198 ? 96.081 97.541 2.388 1.00 53.77 197 VAL B C 1
ATOM 3095 O O . VAL B 1 198 ? 97.063 96.860 2.659 1.00 56.40 197 VAL B O 1
ATOM 3099 N N . ASN B 1 199 ? 95.736 98.646 3.044 1.00 51.82 198 ASN B N 1
ATOM 3100 C CA . ASN B 1 199 ? 96.465 99.120 4.221 1.00 50.62 198 ASN B CA 1
ATOM 3101 C C . ASN B 1 199 ? 95.596 99.187 5.482 1.00 50.58 198 ASN B C 1
ATOM 3102 O O . ASN B 1 199 ? 96.071 99.625 6.533 1.00 51.55 198 ASN B O 1
ATOM 3115 N N . ARG B 1 201 ? 91.668 97.159 7.138 1.00 48.70 200 ARG B N 1
ATOM 3116 C CA . ARG B 1 201 ? 90.384 96.457 7.034 1.00 47.81 200 ARG B CA 1
ATOM 3117 C C . ARG B 1 201 ? 89.810 96.275 8.418 1.00 48.21 200 ARG B C 1
ATOM 3118 O O . ARG B 1 201 ? 90.502 95.782 9.317 1.00 49.26 200 ARG B O 1
ATOM 3126 N N . ASN B 1 202 ? 88.552 96.654 8.605 1.00 48.72 201 ASN B N 1
ATOM 3127 C CA . ASN B 1 202 ? 87.942 96.657 9.949 1.00 49.01 201 ASN B CA 1
ATOM 3128 C C . ASN B 1 202 ? 86.456 96.370 9.922 1.00 50.58 201 ASN B C 1
ATOM 3129 O O . ASN B 1 202 ? 85.780 96.636 8.913 1.00 52.07 201 ASN B O 1
ATOM 3134 N N . ILE B 1 203 ? 85.952 95.787 11.009 1.00 51.13 202 ILE B N 1
ATOM 3135 C CA . ILE B 1 203 ? 84.557 95.434 11.135 1.00 52.70 202 ILE B CA 1
ATOM 3136 C C . ILE B 1 203 ? 83.939 96.420 12.115 1.00 54.48 202 ILE B C 1
ATOM 3137 O O . ILE B 1 203 ? 84.499 96.637 13.215 1.00 54.14 202 ILE B O 1
ATOM 3142 N N . ILE B 1 204 ? 82.798 97.001 11.710 1.00 53.70 203 ILE B N 1
ATOM 3143 C CA . ILE B 1 204 ? 81.941 97.815 12.574 1.00 53.68 203 ILE B CA 1
ATOM 3144 C C . ILE B 1 204 ? 80.648 97.059 12.915 1.00 54.48 203 ILE B C 1
ATOM 3145 O O . ILE B 1 204 ? 79.985 96.538 12.022 1.00 53.31 203 ILE B O 1
ATOM 3150 N N . LYS B 1 205 ? 80.272 97.065 14.192 1.00 56.53 204 LYS B N 1
ATOM 3151 C CA . LYS B 1 205 ? 78.993 96.516 14.638 1.00 57.36 204 LYS B CA 1
ATOM 3152 C C . LYS B 1 205 ? 77.987 97.633 14.724 1.00 56.98 204 LYS B C 1
ATOM 3153 O O . LYS B 1 205 ? 78.150 98.533 15.543 1.00 57.41 204 LYS B O 1
ATOM 3159 N N . ILE B 1 206 ? 76.925 97.568 13.921 1.00 55.66 205 ILE B N 1
ATOM 3160 C CA . ILE B 1 206 ? 75.900 98.593 14.005 1.00 55.66 205 ILE B CA 1
ATOM 3161 C C . ILE B 1 206 ? 75.237 98.504 15.378 1.00 54.21 205 ILE B C 1
ATOM 3162 O O . ILE B 1 206 ? 74.791 97.435 15.792 1.00 58.56 205 ILE B O 1
ATOM 3167 N N . LEU B 1 207 ? 75.195 99.642 16.076 1.00 49.96 206 LEU B N 1
ATOM 3168 C CA . LEU B 1 207 ? 74.505 99.796 17.368 1.00 48.45 206 LEU B CA 1
ATOM 3169 C C . LEU B 1 207 ? 73.114 100.372 17.124 1.00 51.33 206 LEU B C 1
ATOM 3170 O O . LEU B 1 207 ? 72.906 101.174 16.176 1.00 56.88 206 LEU B O 1
ATOM 3176 N N . ILE C 1 5 ? 137.241 120.533 15.389 1.00 78.55 4 ILE C N 1
ATOM 3177 C CA . ILE C 1 5 ? 135.790 120.195 15.548 1.00 76.06 4 ILE C CA 1
ATOM 3178 C C . ILE C 1 5 ? 135.281 120.550 16.964 1.00 73.56 4 ILE C C 1
ATOM 3179 O O . ILE C 1 5 ? 135.943 120.275 17.975 1.00 74.20 4 ILE C O 1
ATOM 3184 N N . ASN C 1 6 ? 134.123 121.213 16.994 1.00 69.88 5 ASN C N 1
ATOM 3185 C CA . ASN C 1 6 ? 133.449 121.663 18.217 1.00 67.09 5 ASN C CA 1
ATOM 3186 C C . ASN C 1 6 ? 132.148 120.870 18.394 1.00 62.71 5 ASN C C 1
ATOM 3187 O O . ASN C 1 6 ? 131.777 120.065 17.542 1.00 61.18 5 ASN C O 1
ATOM 3192 N N . TYR C 1 7 ? 131.452 121.125 19.498 1.00 59.32 6 TYR C N 1
ATOM 3193 C CA . TYR C 1 7 ? 130.213 120.440 19.805 1.00 56.62 6 TYR C CA 1
ATOM 3194 C C . TYR C 1 7 ? 129.117 121.380 20.269 1.00 55.44 6 TYR C C 1
ATOM 3195 O O . TYR C 1 7 ? 129.370 122.392 20.926 1.00 54.30 6 TYR C O 1
ATOM 3204 N N . VAL C 1 8 ? 127.889 121.014 19.923 1.00 53.56 7 VAL C N 1
ATOM 3205 C CA . VAL C 1 8 ? 126.719 121.763 20.314 1.00 52.06 7 VAL C CA 1
ATOM 3206 C C . VAL C 1 8 ? 125.730 120.803 20.963 1.00 52.19 7 VAL C C 1
ATOM 3207 O O . VAL C 1 8 ? 125.422 119.744 20.406 1.00 51.74 7 VAL C O 1
ATOM 3211 N N . ILE C 1 9 ? 125.246 121.171 22.147 1.00 51.78 8 ILE C N 1
ATOM 3212 C CA . ILE C 1 9 ? 124.236 120.382 22.855 1.00 51.27 8 ILE C CA 1
ATOM 3213 C C . ILE C 1 9 ? 122.928 121.139 22.723 1.00 51.03 8 ILE C C 1
ATOM 3214 O O . ILE C 1 9 ? 122.873 122.330 22.990 1.00 51.82 8 ILE C O 1
ATOM 3219 N N . LEU C 1 10 ? 121.871 120.458 22.299 1.00 50.90 9 LEU C N 1
ATOM 3220 C CA . LEU C 1 10 ? 120.557 121.083 22.184 1.00 49.64 9 LEU C CA 1
ATOM 3221 C C . LEU C 1 10 ? 119.561 120.326 23.044 1.00 49.97 9 LEU C C 1
ATOM 3222 O O . LEU C 1 10 ? 119.420 119.108 22.916 1.00 51.61 9 LEU C O 1
ATOM 3227 N N . THR C 1 11 ? 118.872 121.051 23.920 1.00 49.67 10 THR C N 1
ATOM 3228 C CA . THR C 1 11 ? 117.901 120.474 24.831 1.00 48.37 10 THR C CA 1
ATOM 3229 C C . THR C 1 11 ? 116.591 121.194 24.632 1.00 47.91 10 THR C C 1
ATOM 3230 O O . THR C 1 11 ? 116.597 122.415 24.515 1.00 47.87 10 THR C O 1
ATOM 3234 N N . VAL C 1 12 ? 115.493 120.431 24.577 1.00 46.98 11 VAL C N 1
ATOM 3235 C CA . VAL C 1 12 ? 114.136 120.951 24.350 1.00 46.05 11 VAL C CA 1
ATOM 3236 C C . VAL C 1 12 ? 113.164 120.481 25.447 1.00 48.15 11 VAL C C 1
ATOM 3237 O O . VAL C 1 12 ? 113.016 119.289 25.693 1.00 50.35 11 VAL C O 1
ATOM 3241 N N . ALA C 1 13 ? 112.464 121.423 26.067 1.00 48.88 12 ALA C N 1
ATOM 3242 C CA . ALA C 1 13 ? 111.559 121.122 27.176 1.00 49.44 12 ALA C CA 1
ATOM 3243 C C . ALA C 1 13 ? 110.207 121.771 26.933 1.00 52.34 12 ALA C C 1
ATOM 3244 O O . ALA C 1 13 ? 110.131 122.893 26.421 1.00 52.63 12 ALA C O 1
ATOM 3246 N N . SER C 1 14 ? 109.130 121.082 27.282 1.00 55.03 13 SER C N 1
ATOM 3247 C CA . SER C 1 14 ? 107.834 121.746 27.286 1.00 58.75 13 SER C CA 1
ATOM 3248 C C . SER C 1 14 ? 107.634 122.352 28.678 1.00 60.02 13 SER C C 1
ATOM 3249 O O . SER C 1 14 ? 107.956 121.739 29.704 1.00 60.83 13 SER C O 1
ATOM 3252 N N . VAL C 1 15 ? 107.154 123.584 28.698 1.00 62.01 14 VAL C N 1
ATOM 3253 C CA . VAL C 1 15 ? 107.079 124.361 29.917 1.00 63.53 14 VAL C CA 1
ATOM 3254 C C . VAL C 1 15 ? 105.708 124.978 29.946 1.00 65.53 14 VAL C C 1
ATOM 3255 O O . VAL C 1 15 ? 105.154 125.333 28.910 1.00 65.86 14 VAL C O 1
ATOM 3259 N N . ASP C 1 16 ? 105.156 125.114 31.134 1.00 68.90 15 ASP C N 1
ATOM 3260 C CA . ASP C 1 16 ? 103.888 125.807 31.269 1.00 71.14 15 ASP C CA 1
ATOM 3261 C C . ASP C 1 16 ? 104.100 127.285 30.932 1.00 71.55 15 ASP C C 1
ATOM 3262 O O . ASP C 1 16 ? 105.197 127.828 31.117 1.00 71.13 15 ASP C O 1
ATOM 3267 N N . PHE C 1 17 ? 103.060 127.910 30.386 1.00 73.67 16 PHE C N 1
ATOM 3268 C CA . PHE C 1 17 ? 103.113 129.322 29.973 1.00 75.11 16 PHE C CA 1
ATOM 3269 C C . PHE C 1 17 ? 103.247 130.254 31.192 1.00 75.79 16 PHE C C 1
ATOM 3270 O O . PHE C 1 17 ? 103.903 131.296 31.126 1.00 76.71 16 PHE C O 1
ATOM 3278 N N . SER C 1 18 ? 102.633 129.856 32.302 1.00 75.71 17 SER C N 1
ATOM 3279 C CA . SER C 1 18 ? 102.715 130.593 33.559 1.00 75.53 17 SER C CA 1
ATOM 3280 C C . SER C 1 18 ? 104.064 130.445 34.269 1.00 75.67 17 SER C C 1
ATOM 3281 O O . SER C 1 18 ? 104.376 131.210 35.180 1.00 75.88 17 SER C O 1
ATOM 3284 N N . TYR C 1 19 ? 104.854 129.451 33.878 1.00 75.13 18 TYR C N 1
ATOM 3285 C CA . TYR C 1 19 ? 106.150 129.223 34.500 1.00 74.35 18 TYR C CA 1
ATOM 3286 C C . TYR C 1 19 ? 107.272 129.905 33.692 1.00 74.05 18 TYR C C 1
ATOM 3287 O O . TYR C 1 19 ? 108.418 129.947 34.124 1.00 73.61 18 TYR C O 1
ATOM 3296 N N . ARG C 1 20 ? 106.911 130.489 32.552 1.00 74.93 19 ARG C N 1
ATOM 3297 C CA . ARG C 1 20 ? 107.873 131.012 31.572 1.00 75.81 19 ARG C CA 1
ATOM 3298 C C . ARG C 1 20 ? 108.885 132.029 32.084 1.00 76.64 19 ARG C C 1
ATOM 3299 O O . ARG C 1 20 ? 110.005 132.059 31.595 1.00 76.69 19 ARG C O 1
ATOM 3307 N N . GLU C 1 21 ? 108.497 132.876 33.034 1.00 78.55 20 GLU C N 1
ATOM 3308 C CA . GLU C 1 21 ? 109.414 133.903 33.569 1.00 79.61 20 GLU C CA 1
ATOM 3309 C C . GLU C 1 21 ? 110.332 133.350 34.656 1.00 78.44 20 GLU C C 1
ATOM 3310 O O . GLU C 1 21 ? 111.506 133.721 34.726 1.00 78.77 20 GLU C O 1
ATOM 3316 N N . THR C 1 22 ? 109.781 132.495 35.518 1.00 76.63 21 THR C N 1
ATOM 3317 C CA . THR C 1 22 ? 110.565 131.757 36.515 1.00 75.63 21 THR C CA 1
ATOM 3318 C C . THR C 1 22 ? 111.648 130.949 35.799 1.00 74.72 21 THR C C 1
ATOM 3319 O O . THR C 1 22 ? 112.798 130.875 36.235 1.00 73.96 21 THR C O 1
ATOM 3331 N N . ALA C 1 24 ? 112.927 131.644 32.718 1.00 73.76 23 ALA C N 1
ATOM 3332 C CA . ALA C 1 24 ? 113.905 132.598 32.190 1.00 73.44 23 ALA C CA 1
ATOM 3333 C C . ALA C 1 24 ? 114.864 133.071 33.287 1.00 73.25 23 ALA C C 1
ATOM 3334 O O . ALA C 1 24 ? 116.029 133.381 33.017 1.00 72.72 23 ALA C O 1
ATOM 3336 N N . ARG C 1 25 ? 114.362 133.111 34.522 1.00 72.92 24 ARG C N 1
ATOM 3337 C CA . ARG C 1 25 ? 115.150 133.534 35.672 1.00 73.06 24 ARG C CA 1
ATOM 3338 C C . ARG C 1 25 ? 116.152 132.478 36.091 1.00 73.48 24 ARG C C 1
ATOM 3339 O O . ARG C 1 25 ? 117.319 132.781 36.341 1.00 74.27 24 ARG C O 1
ATOM 3347 N N . LEU C 1 26 ? 115.683 131.242 36.204 1.00 73.61 25 LEU C N 1
ATOM 3348 C CA . LEU C 1 26 ? 116.527 130.168 36.710 1.00 74.13 25 LEU C CA 1
ATOM 3349 C C . LEU C 1 26 ? 117.602 129.778 35.692 1.00 73.77 25 LEU C C 1
ATOM 3350 O O . LEU C 1 26 ? 118.686 129.331 36.075 1.00 72.70 25 LEU C O 1
ATOM 3363 N N . SER C 1 28 ? 119.150 131.925 33.501 1.00 74.71 27 SER C N 1
ATOM 3364 C CA . SER C 1 28 ? 120.221 132.928 33.503 1.00 75.14 27 SER C CA 1
ATOM 3365 C C . SER C 1 28 ? 121.216 132.661 34.639 1.00 74.86 27 SER C C 1
ATOM 3366 O O . SER C 1 28 ? 122.426 132.792 34.454 1.00 75.67 27 SER C O 1
ATOM 3369 N N . SER C 1 29 ? 120.724 132.244 35.798 1.00 74.37 28 SER C N 1
ATOM 3370 C CA . SER C 1 29 ? 121.620 131.806 36.867 1.00 74.43 28 SER C CA 1
ATOM 3371 C C . SER C 1 29 ? 122.499 130.634 36.433 1.00 73.90 28 SER C C 1
ATOM 3372 O O . SER C 1 29 ? 123.638 130.488 36.877 1.00 74.65 28 SER C O 1
ATOM 3375 N N . TYR C 1 30 ? 121.940 129.802 35.567 1.00 73.25 29 TYR C N 1
ATOM 3376 C CA . TYR C 1 30 ? 122.539 128.543 35.157 1.00 72.28 29 TYR C CA 1
ATOM 3377 C C . TYR C 1 30 ? 123.586 128.668 34.036 1.00 71.78 29 TYR C C 1
ATOM 3378 O O . TYR C 1 30 ? 124.590 127.948 34.040 1.00 70.68 29 TYR C O 1
ATOM 3387 N N . SER C 1 31 ? 123.345 129.567 33.081 1.00 71.71 30 SER C N 1
ATOM 3388 C CA . SER C 1 31 ? 124.299 129.823 31.984 1.00 71.71 30 SER C CA 1
ATOM 3389 C C . SER C 1 31 ? 125.646 130.340 32.490 1.00 71.90 30 SER C C 1
ATOM 3390 O O . SER C 1 31 ? 126.695 129.825 32.076 1.00 72.20 30 SER C O 1
ATOM 3393 N N . LYS C 1 32 ? 125.599 131.357 33.365 1.00 71.63 31 LYS C N 1
ATOM 3394 C CA . LYS C 1 32 ? 126.799 131.942 34.000 1.00 71.11 31 LYS C CA 1
ATOM 3395 C C . LYS C 1 32 ? 127.647 130.847 34.630 1.00 70.61 31 LYS C C 1
ATOM 3396 O O . LYS C 1 32 ? 128.866 130.801 34.452 1.00 70.25 31 LYS C O 1
ATOM 3398 N N . ASP C 1 33 ? 126.961 129.951 35.330 1.00 70.32 32 ASP C N 1
ATOM 3399 C CA . ASP C 1 33 ? 127.561 128.799 35.975 1.00 70.79 32 ASP C CA 1
ATOM 3400 C C . ASP C 1 33 ? 128.341 127.885 35.013 1.00 71.64 32 ASP C C 1
ATOM 3401 O O . ASP C 1 33 ? 129.477 127.494 35.314 1.00 71.70 32 ASP C O 1
ATOM 3406 N N . LEU C 1 34 ? 127.732 127.566 33.866 1.00 72.05 33 LEU C N 1
ATOM 3407 C CA . LEU C 1 34 ? 128.365 126.741 32.825 1.00 71.97 33 LEU C CA 1
ATOM 3408 C C . LEU C 1 34 ? 129.514 127.468 32.100 1.00 73.24 33 LEU C C 1
ATOM 3409 O O . LEU C 1 34 ? 130.557 126.862 31.824 1.00 72.97 33 LEU C O 1
ATOM 3414 N N . ILE C 1 35 ? 129.311 128.750 31.777 1.00 74.41 34 ILE C N 1
ATOM 3415 C CA . ILE C 1 35 ? 130.330 129.576 31.110 1.00 75.13 34 ILE C CA 1
ATOM 3416 C C . ILE C 1 35 ? 131.592 129.695 31.985 1.00 77.81 34 ILE C C 1
ATOM 3417 O O . ILE C 1 35 ? 132.713 129.487 31.509 1.00 76.95 34 ILE C O 1
ATOM 3422 N N . ASP C 1 36 ? 131.388 129.990 33.267 1.00 80.09 35 ASP C N 1
ATOM 3423 C CA . ASP C 1 36 ? 132.481 130.221 34.209 1.00 82.03 35 ASP C CA 1
ATOM 3424 C C . ASP C 1 36 ? 133.121 128.940 34.780 1.00 82.98 35 ASP C C 1
ATOM 3425 O O . ASP C 1 36 ? 134.323 128.946 35.086 1.00 83.39 35 ASP C O 1
ATOM 3430 N N . ASN C 1 37 ? 132.342 127.860 34.921 1.00 83.37 36 ASN C N 1
ATOM 3431 C CA . ASN C 1 37 ? 132.828 126.622 35.563 1.00 83.07 36 ASN C CA 1
ATOM 3432 C C . ASN C 1 37 ? 132.968 125.385 34.648 1.00 83.53 36 ASN C C 1
ATOM 3433 O O . ASN C 1 37 ? 133.846 124.537 34.871 1.00 84.43 36 ASN C O 1
ATOM 3438 N N . ALA C 1 38 ? 132.120 125.275 33.631 1.00 82.20 37 ALA C N 1
ATOM 3439 C CA . ALA C 1 38 ? 132.184 124.144 32.721 1.00 81.62 37 ALA C CA 1
ATOM 3440 C C . ALA C 1 38 ? 133.093 124.413 31.513 1.00 80.36 37 ALA C C 1
ATOM 3441 O O . ALA C 1 38 ? 133.432 123.490 30.780 1.00 81.03 37 ALA C O 1
ATOM 3443 N N . GLY C 1 39 ? 133.492 125.664 31.305 1.00 78.27 38 GLY C N 1
ATOM 3444 C CA . GLY C 1 39 ? 134.226 126.042 30.091 1.00 76.68 38 GLY C CA 1
ATOM 3445 C C . GLY C 1 39 ? 133.340 126.135 28.848 1.00 75.14 38 GLY C C 1
ATOM 3446 O O . GLY C 1 39 ? 133.822 126.026 27.717 1.00 73.54 38 GLY C O 1
ATOM 3447 N N . ALA C 1 40 ? 132.039 126.332 29.059 1.00 73.70 39 ALA C N 1
ATOM 3448 C CA . ALA C 1 40 ? 131.091 126.525 27.967 1.00 72.47 39 ALA C CA 1
ATOM 3449 C C . ALA C 1 40 ? 131.453 127.785 27.214 1.00 71.71 39 ALA C C 1
ATOM 3450 O O . ALA C 1 40 ? 131.671 128.829 27.821 1.00 71.45 39 ALA C O 1
ATOM 3452 N N . LYS C 1 41 ? 131.508 127.678 25.891 1.00 71.31 40 LYS C N 1
ATOM 3453 C CA . LYS C 1 41 ? 131.891 128.789 25.034 1.00 71.07 40 LYS C CA 1
ATOM 3454 C C . LYS C 1 41 ? 130.656 129.562 24.584 1.00 70.38 40 LYS C C 1
ATOM 3455 O O . LYS C 1 41 ? 130.575 129.998 23.443 1.00 73.31 40 LYS C O 1
ATOM 3461 N N . GLY C 1 42 ? 129.695 129.737 25.483 1.00 68.75 41 GLY C N 1
ATOM 3462 C CA . GLY C 1 42 ? 128.428 130.386 25.150 1.00 66.48 41 GLY C CA 1
ATOM 3463 C C . GLY C 1 42 ? 127.218 129.488 25.324 1.00 63.36 41 GLY C C 1
ATOM 3464 O O . GLY C 1 42 ? 127.327 128.257 25.280 1.00 62.88 41 GLY C O 1
ATOM 3465 N N . THR C 1 43 ? 126.066 130.120 25.543 1.00 60.42 42 THR C N 1
ATOM 3466 C CA . THR C 1 43 ? 124.770 129.445 25.542 1.00 58.71 42 THR C CA 1
ATOM 3467 C C . THR C 1 43 ? 123.710 130.327 24.861 1.00 58.36 42 THR C C 1
ATOM 3468 O O . THR C 1 43 ? 123.893 131.537 24.715 1.00 57.77 42 THR C O 1
ATOM 3472 N N . ARG C 1 44 ? 122.620 129.706 24.417 1.00 57.97 43 ARG C N 1
ATOM 3473 C CA . ARG C 1 44 ? 121.461 130.420 23.893 1.00 58.26 43 ARG C CA 1
ATOM 3474 C C . ARG C 1 44 ? 120.248 129.805 24.521 1.00 57.29 43 ARG C C 1
ATOM 3475 O O . ARG C 1 44 ? 120.211 128.596 24.750 1.00 58.56 43 ARG C O 1
ATOM 3483 N N . PHE C 1 45 ? 119.244 130.622 24.775 1.00 55.55 44 PHE C N 1
ATOM 3484 C CA . PHE C 1 45 ? 118.013 130.153 25.371 1.00 55.01 44 PHE C CA 1
ATOM 3485 C C . PHE C 1 45 ? 116.873 130.857 24.680 1.00 54.31 44 PHE C C 1
ATOM 3486 O O . PHE C 1 45 ? 116.885 132.085 24.553 1.00 55.07 44 PHE C O 1
ATOM 3494 N N . GLY C 1 46 ? 115.888 130.086 24.238 1.00 53.66 45 GLY C N 1
ATOM 3495 C CA . GLY C 1 46 ? 114.776 130.666 23.509 1.00 54.28 45 GLY C CA 1
ATOM 3496 C C . GLY C 1 46 ? 113.523 129.832 23.489 1.00 53.00 45 GLY C C 1
ATOM 3497 O O . GLY C 1 46 ? 113.476 128.768 24.097 1.00 53.47 45 GLY C O 1
ATOM 3498 N N . SER C 1 47 ? 112.512 130.338 22.788 1.00 52.47 46 SER C N 1
ATOM 3499 C CA . SER C 1 47 ? 111.289 129.583 22.496 1.00 53.21 46 SER C CA 1
ATOM 3500 C C . SER C 1 47 ? 111.253 129.183 21.015 1.00 51.75 46 SER C C 1
ATOM 3501 O O . SER C 1 47 ? 111.609 129.992 20.147 1.00 51.05 46 SER C O 1
ATOM 3504 N N . ILE C 1 48 ? 110.844 127.942 20.729 1.00 49.78 47 ILE C N 1
ATOM 3505 C CA . ILE C 1 48 ? 110.707 127.498 19.355 1.00 48.65 47 ILE C CA 1
ATOM 3506 C C . ILE C 1 48 ? 109.441 128.138 18.828 1.00 49.61 47 ILE C C 1
ATOM 3507 O O . ILE C 1 48 ? 108.360 127.982 19.410 1.00 49.56 47 ILE C O 1
ATOM 3512 N N . GLY C 1 49 ? 109.586 128.907 17.754 1.00 49.68 48 GLY C N 1
ATOM 3513 C CA . GLY C 1 49 ? 108.485 129.692 17.230 1.00 49.31 48 GLY C CA 1
ATOM 3514 C C . GLY C 1 49 ? 107.623 128.933 16.252 1.00 50.27 48 GLY C C 1
ATOM 3515 O O . GLY C 1 49 ? 106.489 129.303 16.025 1.00 52.33 48 GLY C O 1
ATOM 3516 N N . THR C 1 50 ? 108.145 127.873 15.657 1.00 50.74 49 THR C N 1
ATOM 3517 C CA . THR C 1 50 ? 107.440 127.192 14.572 1.00 51.27 49 THR C CA 1
ATOM 3518 C C . THR C 1 50 ? 107.462 125.666 14.713 1.00 52.14 49 THR C C 1
ATOM 3519 O O . THR C 1 50 ? 108.122 125.097 15.591 1.00 52.25 49 THR C O 1
ATOM 3523 N N . GLY C 1 51 ? 106.723 125.012 13.832 1.00 52.80 50 GLY C N 1
ATOM 3524 C CA . GLY C 1 51 ? 106.678 123.572 13.799 1.00 54.11 50 GLY C CA 1
ATOM 3525 C C . GLY C 1 51 ? 105.763 122.990 14.862 1.00 54.16 50 GLY C C 1
ATOM 3526 O O . GLY C 1 51 ? 105.036 123.722 15.553 1.00 53.51 50 GLY C O 1
ATOM 3527 N N . ASP C 1 52 ? 105.815 121.666 14.981 1.00 55.84 51 ASP C N 1
ATOM 3528 C CA . ASP C 1 52 ? 104.925 120.927 15.888 1.00 57.33 51 ASP C CA 1
ATOM 3529 C C . ASP C 1 52 ? 105.391 121.064 17.333 1.00 56.07 51 ASP C C 1
ATOM 3530 O O . ASP C 1 52 ? 104.644 120.717 18.257 1.00 56.29 51 ASP C O 1
ATOM 3533 N N . HIS C 1 53 ? 106.622 121.556 17.527 1.00 55.22 52 HIS C N 1
ATOM 3534 C CA . HIS C 1 53 ? 107.121 121.883 18.866 1.00 54.56 52 HIS C CA 1
ATOM 3535 C C . HIS C 1 53 ? 106.990 123.377 19.185 1.00 52.33 52 HIS C C 1
ATOM 3536 O O . HIS C 1 53 ? 107.603 123.865 20.130 1.00 52.05 52 HIS C O 1
ATOM 3543 N N . ALA C 1 54 ? 106.213 124.111 18.394 1.00 51.31 53 ALA C N 1
ATOM 3544 C CA . ALA C 1 54 ? 105.988 125.538 18.660 1.00 50.82 53 ALA C CA 1
ATOM 3545 C C . ALA C 1 54 ? 105.593 125.724 20.134 1.00 50.57 53 ALA C C 1
ATOM 3546 O O . ALA C 1 54 ? 104.711 125.011 20.641 1.00 51.93 53 ALA C O 1
ATOM 3548 N N . GLY C 1 55 ? 106.287 126.625 20.832 1.00 49.25 54 GLY C N 1
ATOM 3549 C CA . GLY C 1 55 ? 105.996 126.910 22.231 1.00 49.56 54 GLY C CA 1
ATOM 3550 C C . GLY C 1 55 ? 106.902 126.210 23.219 1.00 50.92 54 GLY C C 1
ATOM 3551 O O . GLY C 1 55 ? 106.997 126.631 24.364 1.00 52.47 54 GLY C O 1
ATOM 3552 N N . SER C 1 56 ? 107.553 125.127 22.795 1.00 51.04 55 SER C N 1
ATOM 3553 C CA . SER C 1 56 ? 108.599 124.522 23.609 1.00 51.02 55 SER C CA 1
ATOM 3554 C C . SER C 1 56 ? 109.733 125.522 23.743 1.00 52.38 55 SER C C 1
ATOM 3555 O O . SER C 1 56 ? 109.836 126.467 22.967 1.00 53.48 55 SER C O 1
ATOM 3558 N N . LEU C 1 57 ? 110.559 125.317 24.756 1.00 52.99 56 LEU C N 1
ATOM 3559 C CA . LEU C 1 57 ? 111.737 126.130 24.979 1.00 52.63 56 LEU C CA 1
ATOM 3560 C C . LEU C 1 57 ? 112.945 125.278 24.647 1.00 51.80 56 LEU C C 1
ATOM 3561 O O . LEU C 1 57 ? 112.923 124.063 24.799 1.00 52.94 56 LEU C O 1
ATOM 3566 N N . ILE C 1 58 ? 113.991 125.928 24.166 1.00 50.73 57 ILE C N 1
ATOM 3567 C CA . ILE C 1 58 ? 115.191 125.257 23.692 1.00 50.22 57 ILE C CA 1
ATOM 3568 C C . ILE C 1 58 ? 116.417 125.910 24.357 1.00 51.23 57 ILE C C 1
ATOM 3569 O O . ILE C 1 58 ? 116.466 127.133 24.549 1.00 50.07 57 ILE C O 1
ATOM 3574 N N . PHE C 1 59 ? 117.385 125.080 24.737 1.00 52.17 58 PHE C N 1
ATOM 3575 C CA . PHE C 1 59 ? 118.635 125.552 25.332 1.00 52.81 58 PHE C CA 1
ATOM 3576 C C . PHE C 1 59 ? 119.774 125.006 24.509 1.00 52.69 58 PHE C C 1
ATOM 3577 O O . PHE C 1 59 ? 119.795 123.817 24.206 1.00 54.86 58 PHE C O 1
ATOM 3585 N N . ILE C 1 60 ? 120.700 125.869 24.112 1.00 51.85 59 ILE C N 1
ATOM 3586 C CA . ILE C 1 60 ? 121.810 125.451 23.243 1.00 52.22 59 ILE C CA 1
ATOM 3587 C C . ILE C 1 60 ? 123.109 125.736 23.950 1.00 52.33 59 ILE C C 1
ATOM 3588 O O . ILE C 1 60 ? 123.266 126.810 24.481 1.00 53.42 59 ILE C O 1
ATOM 3593 N N . GLN C 1 61 ? 124.018 124.767 23.992 1.00 52.98 60 GLN C N 1
ATOM 3594 C CA . GLN C 1 61 ? 125.310 124.932 24.665 1.00 53.02 60 GLN C CA 1
ATOM 3595 C C . GLN C 1 61 ? 126.421 124.655 23.667 1.00 53.53 60 GLN C C 1
ATOM 3596 O O . GLN C 1 61 ? 126.292 123.759 22.832 1.00 54.57 60 GLN C O 1
ATOM 3602 N N . PHE C 1 62 ? 127.506 125.423 23.763 1.00 53.58 61 PHE C N 1
ATOM 3603 C CA . PHE C 1 62 ? 128.669 125.254 22.893 1.00 55.09 61 PHE C CA 1
ATOM 3604 C C . PHE C 1 62 ? 129.908 124.815 23.677 1.00 54.95 61 PHE C C 1
ATOM 3605 O O . PHE C 1 62 ? 130.280 125.446 24.657 1.00 54.02 61 PHE C O 1
ATOM 3613 N N . TYR C 1 63 ? 130.543 123.737 23.231 1.00 54.96 62 TYR C N 1
ATOM 3614 C CA . TYR C 1 63 ? 131.748 123.240 23.866 1.00 55.60 62 TYR C CA 1
ATOM 3615 C C . TYR C 1 63 ? 132.787 122.935 22.806 1.00 57.50 62 TYR C C 1
ATOM 3616 O O . TYR C 1 63 ? 132.456 122.531 21.693 1.00 57.64 62 TYR C O 1
ATOM 3625 N N . ASP C 1 64 ? 134.050 123.155 23.152 1.00 60.22 63 ASP C N 1
ATO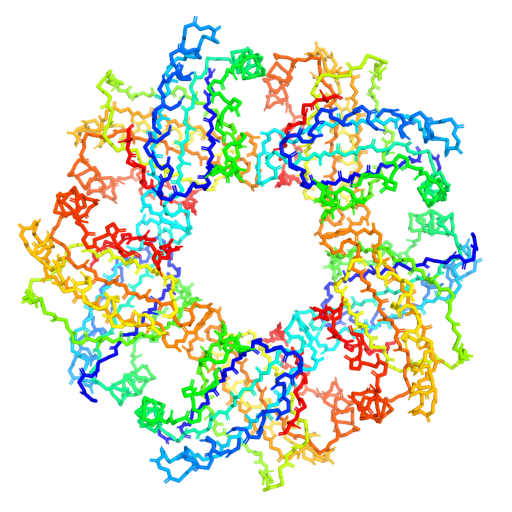M 3626 C CA . ASP C 1 64 ? 135.163 122.844 22.252 1.00 62.32 63 ASP C CA 1
ATOM 3627 C C . ASP C 1 64 ? 135.455 121.342 22.246 1.00 62.06 63 ASP C C 1
ATOM 3628 O O . ASP C 1 64 ? 135.959 120.800 21.260 1.00 62.58 63 ASP C O 1
ATOM 3633 N N . ASP C 1 65 ? 135.112 120.681 23.348 1.00 62.14 64 ASP C N 1
ATOM 3634 C CA . ASP C 1 65 ? 135.319 119.247 23.506 1.00 63.43 64 ASP C CA 1
ATOM 3635 C C . ASP C 1 65 ? 134.219 118.646 24.395 1.00 63.07 64 ASP C C 1
ATOM 3636 O O . ASP C 1 65 ? 133.574 119.360 25.169 1.00 63.43 64 ASP C O 1
ATOM 3641 N N . LEU C 1 66 ? 134.017 117.334 24.288 1.00 62.36 65 LEU C N 1
ATOM 3642 C CA . LEU C 1 66 ? 132.999 116.656 25.089 1.00 62.75 65 LEU C CA 1
ATOM 3643 C C . LEU C 1 66 ? 133.385 116.600 26.588 1.00 63.06 65 LEU C C 1
ATOM 3644 O O . LEU C 1 66 ? 132.521 116.423 27.435 1.00 63.67 65 LEU C O 1
ATOM 3649 N N . THR C 1 67 ? 134.666 116.769 26.915 1.00 64.20 66 THR C N 1
ATOM 3650 C CA . THR C 1 67 ? 135.091 116.888 28.315 1.00 64.62 66 THR C CA 1
ATOM 3651 C C . THR C 1 67 ? 134.483 118.125 28.979 1.00 64.52 66 THR C C 1
ATOM 3652 O O . THR C 1 67 ? 134.115 118.078 30.146 1.00 65.43 66 THR C O 1
ATOM 3656 N N . GLY C 1 68 ? 134.333 119.209 28.223 1.00 63.48 67 GLY C N 1
ATOM 3657 C CA . GLY C 1 68 ? 133.573 120.370 28.677 1.00 62.95 67 GLY C CA 1
ATOM 3658 C C . GLY C 1 68 ? 132.145 120.026 29.059 1.00 63.27 67 GLY C C 1
ATOM 3659 O O . GLY C 1 68 ? 131.641 120.465 30.091 1.00 63.54 67 GLY C O 1
ATOM 3660 N N . TYR C 1 69 ? 131.488 119.233 28.230 1.00 63.14 68 TYR C N 1
ATOM 3661 C CA . TYR C 1 69 ? 130.136 118.855 28.508 1.00 62.99 68 TYR C CA 1
ATOM 3662 C C . TYR C 1 69 ? 130.113 117.991 29.781 1.00 62.70 68 TYR C C 1
ATOM 3663 O O . TYR C 1 69 ? 129.252 118.185 30.637 1.00 62.89 68 TYR C O 1
ATOM 3672 N N . GLN C 1 70 ? 131.083 117.089 29.940 1.00 63.16 69 GLN C N 1
ATOM 3673 C CA . GLN C 1 70 ? 131.148 116.235 31.142 1.00 63.74 69 GLN C CA 1
ATOM 3674 C C . GLN C 1 70 ? 131.256 117.032 32.424 1.00 64.67 69 GLN C C 1
ATOM 3675 O O . GLN C 1 70 ? 130.716 116.623 33.451 1.00 64.39 69 GLN C O 1
ATOM 3681 N N . LYS C 1 71 ? 131.983 118.147 32.365 1.00 66.04 70 LYS C N 1
ATOM 3682 C CA . LYS C 1 71 ? 132.070 119.073 33.493 1.00 67.94 70 LYS C CA 1
ATOM 3683 C C . LYS C 1 71 ? 130.719 119.744 33.746 1.00 68.74 70 LYS C C 1
ATOM 3684 O O . LYS C 1 71 ? 130.274 119.858 34.888 1.00 69.47 70 LYS C O 1
ATOM 3686 N N . ALA C 1 72 ? 130.059 120.157 32.668 1.00 69.21 71 ALA C N 1
ATOM 3687 C CA . ALA C 1 72 ? 128.727 120.737 32.758 1.00 68.57 71 ALA C CA 1
ATOM 3688 C C . ALA C 1 72 ? 127.745 119.774 33.430 1.00 68.81 71 ALA C C 1
ATOM 3689 O O . ALA C 1 72 ? 126.961 120.196 34.267 1.00 68.60 71 ALA C O 1
ATOM 3691 N N . LEU C 1 73 ? 127.804 118.488 33.090 1.00 70.26 72 LEU C N 1
ATOM 3692 C CA . LEU C 1 73 ? 126.969 117.485 33.752 1.00 72.35 72 LEU C CA 1
ATOM 3693 C C . LEU C 1 73 ? 127.253 117.413 35.245 1.00 74.25 72 LEU C C 1
ATOM 3694 O O . LEU C 1 73 ? 126.344 117.252 36.047 1.00 74.35 72 LEU C O 1
ATOM 3699 N N . GLU C 1 74 ? 128.511 117.541 35.624 1.00 76.68 73 GLU C N 1
ATOM 3700 C CA . GLU C 1 74 ? 128.845 117.499 37.032 1.00 79.21 73 GLU C CA 1
ATOM 3701 C C . GLU C 1 74 ? 128.468 118.800 37.761 1.00 79.70 73 GLU C C 1
ATOM 3702 O O . GLU C 1 74 ? 128.190 118.771 38.960 1.00 80.13 73 GLU C O 1
ATOM 3708 N N . ILE C 1 75 ? 128.363 119.913 37.025 1.00 80.14 74 ILE C N 1
ATOM 3709 C CA . ILE C 1 75 ? 127.774 121.161 37.565 1.00 80.41 74 ILE C CA 1
ATOM 3710 C C . ILE C 1 75 ? 126.243 121.085 37.773 1.00 81.14 74 ILE C C 1
ATOM 3711 O O . ILE C 1 75 ? 125.725 121.694 38.706 1.00 81.95 74 ILE C O 1
ATOM 3716 N N . GLN C 1 76 ? 125.526 120.347 36.926 1.00 81.43 75 GLN C N 1
ATOM 3717 C CA . GLN C 1 76 ? 124.080 120.139 37.117 1.00 81.57 75 GLN C CA 1
ATOM 3718 C C . GLN C 1 76 ? 123.728 119.536 38.462 1.00 82.80 75 GLN C C 1
ATOM 3719 O O . GLN C 1 76 ? 122.914 120.080 39.207 1.00 84.29 75 GLN C O 1
ATOM 3725 N N . SER C 1 77 ? 124.327 118.387 38.748 1.00 83.15 76 SER C N 1
ATOM 3726 C CA . SER C 1 77 ? 124.066 117.651 39.982 1.00 83.40 76 SER C CA 1
ATOM 3727 C C . SER C 1 77 ? 124.227 118.495 41.259 1.00 83.05 76 SER C C 1
ATOM 3728 O O . SER C 1 77 ? 123.544 118.252 42.248 1.00 83.78 76 SER C O 1
ATOM 3731 N N . LYS C 1 78 ? 125.118 119.483 41.236 1.00 82.87 77 LYS C N 1
ATOM 3732 C CA . LYS C 1 78 ? 125.328 120.355 42.398 1.00 82.08 77 LYS C CA 1
ATOM 3733 C C . LYS C 1 78 ? 124.537 121.684 42.338 1.00 82.09 77 LYS C C 1
ATOM 3734 O O . LYS C 1 78 ? 124.492 122.415 43.335 1.00 82.59 77 LYS C O 1
ATOM 3737 N N . SER C 1 79 ? 123.905 121.990 41.200 1.00 81.38 78 SER C N 1
ATOM 3738 C CA . SER C 1 79 ? 123.227 123.284 41.023 1.00 80.98 78 SER C CA 1
ATOM 3739 C C . SER C 1 79 ? 121.830 123.344 41.669 1.00 80.39 78 SER C C 1
ATOM 3740 O O . SER C 1 79 ? 120.968 122.490 41.433 1.00 80.26 78 SER C O 1
ATOM 3743 N N . SER C 1 80 ? 121.629 124.380 42.479 1.00 79.77 79 SER C N 1
ATOM 3744 C CA . SER C 1 80 ? 120.346 124.646 43.110 1.00 79.12 79 SER C CA 1
ATOM 3745 C C . SER C 1 80 ? 119.362 125.075 42.061 1.00 78.13 79 SER C C 1
ATOM 3746 O O . SER C 1 80 ? 118.245 124.582 42.036 1.00 78.12 79 SER C O 1
ATOM 3749 N N . VAL C 1 81 ? 119.782 126.007 41.206 1.00 77.59 80 VAL C N 1
ATOM 3750 C CA . VAL C 1 81 ? 118.942 126.502 40.112 1.00 76.70 80 VAL C CA 1
ATOM 3751 C C . VAL C 1 81 ? 118.384 125.358 39.256 1.00 76.17 80 VAL C C 1
ATOM 3752 O O . VAL C 1 81 ? 117.203 125.366 38.899 1.00 75.61 80 VAL C O 1
ATOM 3756 N N . PHE C 1 82 ? 119.226 124.381 38.928 1.00 75.47 81 PHE C N 1
ATOM 3757 C CA . PHE C 1 82 ? 118.757 123.220 38.164 1.00 76.03 81 PHE C CA 1
ATOM 3758 C C . PHE C 1 82 ? 117.786 122.359 38.953 1.00 75.17 81 PHE C C 1
ATOM 3759 O O . PHE C 1 82 ? 116.807 121.837 38.402 1.00 73.73 81 PHE C O 1
ATOM 3767 N N . LYS C 1 83 ? 118.096 122.165 40.231 1.00 75.18 82 LYS C N 1
ATOM 3768 C CA . LYS C 1 83 ? 117.242 121.370 41.098 1.00 74.75 82 LYS C CA 1
ATOM 3769 C C . LYS C 1 83 ? 115.848 122.003 41.179 1.00 74.12 82 LYS C C 1
ATOM 3770 O O . LYS C 1 83 ? 114.849 121.301 41.028 1.00 73.31 82 LYS C O 1
ATOM 3772 N N . GLU C 1 84 ? 115.791 123.329 41.363 1.00 73.08 83 GLU C N 1
ATOM 3773 C CA . GLU C 1 84 ? 114.514 124.058 41.436 1.00 72.57 83 GLU C CA 1
ATOM 3774 C C . GLU C 1 84 ? 113.664 123.844 40.175 1.00 72.32 83 GLU C C 1
ATOM 3775 O O . GLU C 1 84 ? 112.466 123.593 40.284 1.00 72.98 83 GLU C O 1
ATOM 3781 N N . ILE C 1 85 ? 114.274 123.954 38.991 1.00 71.37 84 ILE C N 1
ATOM 3782 C CA . ILE C 1 85 ? 113.554 123.740 37.725 1.00 70.70 84 ILE C CA 1
ATOM 3783 C C . ILE C 1 85 ? 112.891 122.378 37.684 1.00 71.66 84 ILE C C 1
ATOM 3784 O O . ILE C 1 85 ? 111.729 122.239 37.302 1.00 72.05 84 ILE C O 1
ATOM 3797 N N . ASP C 1 87 ? 112.351 120.236 40.189 1.00 75.84 86 ASP C N 1
ATOM 3798 C CA . ASP C 1 87 ? 111.401 120.023 41.288 1.00 77.09 86 ASP C CA 1
ATOM 3799 C C . ASP C 1 87 ? 110.109 120.838 41.080 1.00 77.28 86 ASP C C 1
ATOM 3800 O O . ASP C 1 87 ? 109.086 120.546 41.702 1.00 77.01 86 ASP C O 1
ATOM 3802 N N . SER C 1 88 ? 110.157 121.845 40.205 1.00 77.61 87 SER C N 1
ATOM 3803 C CA . SER C 1 88 ? 108.987 122.673 39.896 1.00 77.69 87 SER C CA 1
ATOM 3804 C C . SER C 1 88 ? 107.811 121.842 39.404 1.00 77.59 87 SER C C 1
ATOM 3805 O O . SER C 1 88 ? 106.648 122.145 39.688 1.00 78.05 87 SER C O 1
ATOM 3808 N N . GLY C 1 89 ? 108.131 120.810 38.628 1.00 76.83 88 GLY C N 1
ATOM 3809 C CA . GLY C 1 89 ? 107.122 120.060 37.889 1.00 75.94 88 GLY C CA 1
ATOM 3810 C C . GLY C 1 89 ? 106.535 120.850 36.719 1.00 75.31 88 GLY C C 1
ATOM 3811 O O . GLY C 1 89 ? 105.547 120.424 36.121 1.00 75.40 88 GLY C O 1
ATOM 3812 N N . LYS C 1 90 ? 107.135 121.998 36.388 1.00 73.92 89 LYS C N 1
ATOM 3813 C CA . LYS C 1 90 ? 106.613 122.871 35.342 1.00 72.24 89 LYS C CA 1
ATOM 3814 C C . LYS C 1 90 ? 107.443 122.777 34.059 1.00 70.01 89 LYS C C 1
ATOM 3815 O O . LYS C 1 90 ? 107.062 123.341 33.031 1.00 69.24 89 LYS C O 1
ATOM 3817 N N . ALA C 1 91 ? 108.571 122.067 34.129 1.00 67.64 90 ALA C N 1
ATOM 3818 C CA . ALA C 1 91 ? 109.455 121.861 32.983 1.00 65.50 90 ALA C CA 1
ATOM 3819 C C . ALA C 1 91 ? 109.602 120.375 32.719 1.00 64.63 90 ALA C C 1
ATOM 3820 O O . ALA C 1 91 ? 109.933 119.626 33.627 1.00 65.65 90 ALA C O 1
ATOM 3822 N N . ASN C 1 92 ? 109.384 119.957 31.477 1.00 62.85 91 ASN C N 1
ATOM 3823 C CA . ASN C 1 92 ? 109.605 118.568 31.068 1.00 60.51 91 ASN C CA 1
ATOM 3824 C C . ASN C 1 92 ? 110.556 118.483 29.867 1.00 58.16 91 ASN C C 1
ATOM 3825 O O . ASN C 1 92 ? 110.145 118.700 28.734 1.00 58.19 91 ASN C O 1
ATOM 3830 N N . ILE C 1 93 ? 111.817 118.147 30.133 1.00 55.26 92 ILE C N 1
ATOM 3831 C CA . ILE C 1 93 ? 112.810 117.918 29.093 1.00 53.42 92 ILE C CA 1
ATOM 3832 C C . ILE C 1 93 ? 112.381 116.682 28.333 1.00 52.56 92 ILE C C 1
ATOM 3833 O O . ILE C 1 93 ? 112.186 115.632 28.947 1.00 54.35 92 ILE C O 1
ATOM 3838 N N . TYR C 1 94 ? 112.185 116.811 27.017 1.00 51.45 93 TYR C N 1
ATOM 3839 C CA . TYR C 1 94 ? 111.758 115.670 26.187 1.00 51.07 93 TYR C CA 1
ATOM 3840 C C . TYR C 1 94 ? 112.676 115.345 25.003 1.00 50.53 93 TYR C C 1
ATOM 3841 O O . TYR C 1 94 ? 112.446 114.381 24.265 1.00 50.56 93 TYR C O 1
ATOM 3850 N N . LEU C 1 95 ? 113.717 116.142 24.819 1.00 50.88 94 LEU C N 1
ATOM 3851 C CA . LEU C 1 95 ? 114.698 115.876 23.769 1.00 50.81 94 LEU C CA 1
ATOM 3852 C C . LEU C 1 95 ? 116.029 116.481 24.189 1.00 49.58 94 LEU C C 1
ATOM 3853 O O . LEU C 1 95 ? 116.059 117.572 24.739 1.00 49.74 94 LEU C O 1
ATOM 3858 N N . ARG C 1 96 ? 117.111 115.736 23.997 1.00 48.13 95 ARG C N 1
ATOM 3859 C CA . ARG C 1 96 ? 118.453 116.298 24.091 1.00 47.84 95 ARG C CA 1
ATOM 3860 C C . ARG C 1 96 ? 119.407 115.600 23.135 1.00 47.78 95 ARG C C 1
ATOM 3861 O O . ARG C 1 96 ? 119.607 114.401 23.219 1.00 47.90 95 ARG C O 1
ATOM 3869 N N . ASN C 1 97 ? 120.000 116.347 22.218 1.00 48.29 96 ASN C N 1
ATOM 3870 C CA . ASN C 1 97 ? 120.962 115.743 21.313 1.00 49.33 96 ASN C CA 1
ATOM 3871 C C . ASN C 1 97 ? 122.239 116.567 21.160 1.00 48.92 96 ASN C C 1
ATOM 3872 O O . ASN C 1 97 ? 122.262 117.749 21.476 1.00 49.41 96 ASN C O 1
ATOM 3877 N N . ILE C 1 98 ? 123.292 115.901 20.694 1.00 48.86 97 ILE C N 1
ATOM 3878 C CA . ILE C 1 98 ? 124.604 116.493 20.525 1.00 47.81 97 ILE C CA 1
ATOM 3879 C C . ILE C 1 98 ? 124.919 116.566 19.028 1.00 49.09 97 ILE C C 1
ATOM 3880 O O . ILE C 1 98 ? 124.666 115.609 18.279 1.00 47.72 97 ILE C O 1
ATOM 3885 N N . SER C 1 99 ? 125.477 117.698 18.604 1.00 50.56 98 SER C N 1
ATOM 3886 C CA . SER C 1 99 ? 125.852 117.913 17.219 1.00 51.98 98 SER C CA 1
ATOM 3887 C C . SER C 1 99 ? 127.311 118.312 17.101 1.00 52.32 98 SER C C 1
ATOM 3888 O O . SER C 1 99 ? 127.829 118.993 17.971 1.00 53.24 98 SER C O 1
ATOM 3891 N N . THR C 1 100 ? 127.973 117.903 16.016 1.00 52.30 99 THR C N 1
ATOM 3892 C CA . THR C 1 100 ? 129.319 118.385 15.725 1.00 52.50 99 THR C CA 1
ATOM 3893 C C . THR C 1 100 ? 129.192 119.788 15.171 1.00 54.31 99 THR C C 1
ATOM 3894 O O . THR C 1 100 ? 128.152 120.143 14.643 1.00 54.40 99 THR C O 1
ATOM 3898 N N . SER C 1 101 ? 130.246 120.586 15.297 1.00 55.97 100 SER C N 1
ATOM 3899 C CA . SER C 1 101 ? 130.276 121.920 14.698 1.00 56.65 100 SER C CA 1
ATOM 3900 C C . SER C 1 101 ? 131.560 122.017 13.911 1.00 58.05 100 SER C C 1
ATOM 3901 O O . SER C 1 101 ? 132.642 122.077 14.498 1.00 59.07 100 SER C O 1
ATOM 3904 N N . LEU C 1 102 ? 131.445 122.017 12.585 1.00 59.79 101 LEU C N 1
ATOM 3905 C CA . LEU C 1 102 ? 132.620 121.942 11.710 1.00 62.26 101 LEU C CA 1
ATOM 3906 C C . LEU C 1 102 ? 133.085 123.337 11.288 1.00 64.18 101 LEU C C 1
ATOM 3907 O O . LEU C 1 102 ? 132.268 124.263 11.217 1.00 63.81 101 LEU C O 1
ATOM 3912 N N . PRO C 1 103 ? 134.404 123.502 11.049 1.00 66.69 102 PRO C N 1
ATOM 3913 C CA . PRO C 1 103 ? 134.942 124.759 10.501 1.00 67.99 102 PRO C CA 1
ATOM 3914 C C . PRO C 1 103 ? 134.253 125.221 9.193 1.00 69.72 102 PRO C C 1
ATOM 3915 O O . PRO C 1 103 ? 134.166 124.445 8.231 1.00 69.83 102 PRO C O 1
ATOM 3919 N N . THR C 1 104 ? 133.764 126.465 9.171 1.00 71.22 103 THR C N 1
ATOM 3920 C CA . THR C 1 104 ? 133.237 127.069 7.940 1.00 72.61 103 THR C CA 1
ATOM 3921 C C . THR C 1 104 ? 133.938 128.400 7.656 1.00 74.99 103 THR C C 1
ATOM 3922 O O . THR C 1 104 ? 134.458 129.058 8.566 1.00 74.41 103 THR C O 1
ATOM 3926 N N . LYS C 1 105 ? 133.941 128.779 6.380 1.00 77.88 104 LYS C N 1
ATOM 3927 C CA . LYS C 1 105 ? 134.524 130.040 5.929 1.00 80.25 104 LYS C CA 1
ATOM 3928 C C . LYS C 1 105 ? 133.462 131.140 6.017 1.00 80.56 104 LYS C C 1
ATOM 3929 O O . LYS C 1 105 ? 132.941 131.610 5.007 1.00 83.14 104 LYS C O 1
ATOM 3935 N N . PHE C 1 106 ? 133.147 131.532 7.248 1.00 79.21 105 PHE C N 1
ATOM 3936 C CA . PHE C 1 106 ? 132.105 132.501 7.518 1.00 77.93 105 PHE C CA 1
ATOM 3937 C C . PHE C 1 106 ? 132.571 133.459 8.603 1.00 78.43 105 PHE C C 1
ATOM 3938 O O . PHE C 1 106 ? 133.072 133.018 9.632 1.00 77.60 105 PHE C O 1
ATOM 3946 N N . GLU C 1 107 ? 132.372 134.758 8.400 1.00 79.85 106 GLU C N 1
ATOM 3947 C CA . GLU C 1 107 ? 132.825 135.740 9.380 1.00 81.31 106 GLU C CA 1
ATOM 3948 C C . GLU C 1 107 ? 131.837 135.871 10.555 1.00 80.92 106 GLU C C 1
ATOM 3949 O O . GLU C 1 107 ? 130.780 136.492 10.423 1.00 81.73 106 GLU C O 1
ATOM 3955 N N . GLN C 1 108 ? 132.202 135.276 11.695 1.00 80.15 107 GLN C N 1
ATOM 3956 C CA . GLN C 1 108 ? 131.350 135.238 12.889 1.00 78.87 107 GLN C CA 1
ATOM 3957 C C . GLN C 1 108 ? 131.252 136.630 13.544 1.00 78.78 107 GLN C C 1
ATOM 3958 O O . GLN C 1 108 ? 132.244 137.365 13.603 1.00 80.12 107 GLN C O 1
ATOM 3964 N N . SER C 1 109 ? 130.051 136.988 14.009 1.00 76.72 108 SER C N 1
ATOM 3965 C CA . SER C 1 109 ? 129.830 138.211 14.797 1.00 73.05 108 SER C CA 1
ATOM 3966 C C . SER C 1 109 ? 129.639 137.862 16.283 1.00 69.67 108 SER C C 1
ATOM 3967 O O . SER C 1 109 ? 129.204 136.758 16.622 1.00 71.36 108 SER C O 1
ATOM 3970 N N . TYR C 1 110 ? 129.973 138.809 17.159 1.00 65.38 109 TYR C N 1
ATOM 3971 C CA . TYR C 1 110 ? 129.832 138.641 18.615 1.00 65.11 109 TYR C CA 1
ATOM 3972 C C . TYR C 1 110 ? 128.453 139.131 19.089 1.00 66.53 109 TYR C C 1
ATOM 3973 O O . TYR C 1 110 ? 128.072 138.916 20.244 1.00 67.53 109 TYR C O 1
ATOM 3975 N N . GLU C 1 111 ? 127.711 139.763 18.180 1.00 71.03 110 GLU C N 1
ATOM 3976 C CA . GLU C 1 111 ? 126.386 140.307 18.454 1.00 73.94 110 GLU C CA 1
ATOM 3977 C C . GLU C 1 111 ? 125.409 139.177 18.857 1.00 75.35 110 GLU C C 1
ATOM 3978 O O . GLU C 1 111 ? 125.223 138.214 18.106 1.00 76.48 110 GLU C O 1
ATOM 3984 N N . HIS C 1 112 ? 124.824 139.281 20.055 1.00 76.21 111 HIS C N 1
ATOM 3985 C CA . HIS C 1 112 ? 123.830 138.318 20.514 1.00 76.44 111 HIS C CA 1
ATOM 3986 C C . HIS C 1 112 ? 122.633 138.390 19.547 1.00 74.57 111 HIS C C 1
ATOM 3987 O O . HIS C 1 112 ? 122.062 139.463 19.342 1.00 74.10 111 HIS C O 1
ATOM 3989 N N . PRO C 1 113 ? 122.291 137.263 18.898 1.00 71.89 112 PRO C N 1
ATOM 3990 C CA . PRO C 1 113 ? 121.166 137.286 17.949 1.00 69.89 112 PRO C CA 1
ATOM 3991 C C . PRO C 1 113 ? 119.830 137.403 18.654 1.00 66.18 112 PRO C C 1
ATOM 3992 O O . PRO C 1 113 ? 119.732 137.091 19.828 1.00 65.67 112 PRO C O 1
ATOM 3996 N N . LYS C 1 114 ? 118.822 137.878 17.938 1.00 63.11 113 LYS C N 1
ATOM 3997 C CA . LYS C 1 114 ? 117.457 137.887 18.440 1.00 60.29 113 LYS C CA 1
ATOM 3998 C C . LYS C 1 114 ? 116.721 136.637 17.932 1.00 58.99 113 LYS C C 1
ATOM 3999 O O . LYS C 1 114 ? 115.828 136.150 18.617 1.00 60.00 113 LYS C O 1
ATOM 4002 N N . TYR C 1 115 ? 117.105 136.105 16.762 1.00 57.14 114 TYR C N 1
ATOM 4003 C CA . TYR C 1 115 ? 116.515 134.860 16.218 1.00 56.12 114 TYR C CA 1
ATOM 4004 C C . TYR C 1 115 ? 117.584 133.855 15.750 1.00 54.83 114 TYR C C 1
ATOM 4005 O O . TYR C 1 115 ? 118.674 134.234 15.320 1.00 53.46 114 TYR C O 1
ATOM 4014 N N . ILE C 1 116 ? 117.269 132.568 15.878 1.00 53.08 115 ILE C N 1
ATOM 4015 C CA . ILE C 1 116 ? 118.074 131.497 15.294 1.00 52.11 115 ILE C CA 1
ATOM 4016 C C . ILE C 1 116 ? 117.189 130.642 14.379 1.00 51.66 115 ILE C C 1
ATOM 4017 O O . ILE C 1 116 ? 116.108 130.245 14.767 1.00 52.38 115 ILE C O 1
ATOM 4022 N N . VAL C 1 117 ? 117.636 130.400 13.156 1.00 50.38 116 VAL C N 1
ATOM 4023 C CA . VAL C 1 117 ? 116.984 129.446 12.255 1.00 50.41 116 VAL C CA 1
ATOM 4024 C C . VAL C 1 117 ? 117.800 128.137 12.285 1.00 51.11 116 VAL C C 1
ATOM 4025 O O . VAL C 1 117 ? 119.013 128.151 12.029 1.00 51.06 116 VAL C O 1
ATOM 4029 N N . LEU C 1 118 ? 117.143 127.029 12.654 1.00 51.33 117 LEU C N 1
ATOM 4030 C CA . LEU C 1 118 ? 117.742 125.690 12.590 1.00 51.12 117 LEU C CA 1
ATOM 4031 C C . LEU C 1 118 ? 117.185 124.980 11.378 1.00 50.76 117 LEU C C 1
ATOM 4032 O O . LEU C 1 118 ? 115.982 124.993 11.167 1.00 51.76 117 LEU C O 1
ATOM 4037 N N . THR C 1 119 ? 118.059 124.389 10.570 1.00 51.40 118 THR C N 1
ATOM 4038 C CA . THR C 1 119 ? 117.666 123.654 9.373 1.00 50.22 118 THR C CA 1
ATOM 4039 C C . THR C 1 119 ? 118.366 122.308 9.448 1.00 50.59 118 THR C C 1
ATOM 4040 O O . THR C 1 119 ? 119.539 122.233 9.810 1.00 50.30 118 THR C O 1
ATOM 4044 N N . ARG C 1 120 ? 117.623 121.246 9.128 1.00 49.94 119 ARG C N 1
ATOM 4045 C CA . ARG C 1 120 ? 118.131 119.886 9.216 1.00 49.19 119 ARG C CA 1
ATOM 4046 C C . ARG C 1 120 ? 117.876 119.163 7.913 1.00 49.92 119 ARG C C 1
ATOM 4047 O O . ARG C 1 120 ? 116.790 119.287 7.313 1.00 50.88 119 ARG C O 1
ATOM 4055 N N . ALA C 1 121 ? 118.859 118.386 7.484 1.00 49.89 120 ALA C N 1
ATOM 4056 C CA . ALA C 1 121 ? 118.780 117.733 6.191 1.00 51.35 120 ALA C CA 1
ATOM 4057 C C . ALA C 1 121 ? 119.344 116.321 6.208 1.00 53.84 120 ALA C C 1
ATOM 4058 O O . ALA C 1 121 ? 120.224 115.984 7.010 1.00 52.97 120 ALA C O 1
ATOM 4060 N N . GLU C 1 122 ? 118.842 115.512 5.284 1.00 57.29 121 GLU C N 1
ATOM 4061 C CA . GLU C 1 122 ? 119.342 114.174 5.082 1.00 61.56 121 GLU C CA 1
ATOM 4062 C C . GLU C 1 122 ? 120.225 114.225 3.864 1.00 60.96 121 GLU C C 1
ATOM 4063 O O . GLU C 1 122 ? 119.830 114.809 2.847 1.00 61.26 121 GLU C O 1
ATOM 4069 N N . ALA C 1 123 ? 121.408 113.618 3.965 1.00 61.79 122 ALA C N 1
ATOM 4070 C CA . ALA C 1 123 ? 122.361 113.527 2.840 1.00 63.03 122 ALA C CA 1
ATOM 4071 C C . ALA C 1 123 ? 123.318 112.377 3.097 1.00 65.27 122 ALA C C 1
ATOM 4072 O O . ALA C 1 123 ? 123.563 112.052 4.249 1.00 65.25 122 ALA C O 1
ATOM 4074 N N . ALA C 1 124 ? 123.852 111.754 2.051 1.00 69.51 123 ALA C N 1
ATOM 4075 C CA . ALA C 1 124 ? 124.881 110.716 2.228 1.00 73.17 123 ALA C CA 1
ATOM 4076 C C . ALA C 1 124 ? 126.101 111.286 2.970 1.00 76.07 123 ALA C C 1
ATOM 4077 O O . ALA C 1 124 ? 126.428 112.471 2.818 1.00 76.58 123 ALA C O 1
ATOM 4093 N N . SER C 1 126 ? 129.030 110.443 2.366 1.00 82.03 125 SER C N 1
ATOM 4094 C CA . SER C 1 126 ? 129.994 110.649 1.271 1.00 82.21 125 SER C CA 1
ATOM 4095 C C . SER C 1 126 ? 129.870 112.021 0.578 1.00 82.53 125 SER C C 1
ATOM 4096 O O . SER C 1 126 ? 130.793 112.451 -0.118 1.00 83.13 125 SER C O 1
ATOM 4099 N N . ASP C 1 127 ? 128.743 112.704 0.775 1.00 81.64 126 ASP C N 1
ATOM 4100 C CA . ASP C 1 127 ? 128.549 114.047 0.242 1.00 80.31 126 ASP C CA 1
ATOM 4101 C C . ASP C 1 127 ? 128.964 115.127 1.238 1.00 78.96 126 ASP C C 1
ATOM 4102 O O . ASP C 1 127 ? 128.689 116.301 1.009 1.00 77.38 126 ASP C O 1
ATOM 4107 N N . LYS C 1 128 ? 129.627 114.746 2.331 1.00 78.73 127 LYS C N 1
ATOM 4108 C CA . LYS C 1 128 ? 130.017 115.708 3.375 1.00 79.20 127 LYS C CA 1
ATOM 4109 C C . LYS C 1 128 ? 130.760 116.921 2.808 1.00 79.37 127 LYS C C 1
ATOM 4110 O O . LYS C 1 128 ? 130.473 118.052 3.182 1.00 79.07 127 LYS C O 1
ATOM 4112 N N . ASP C 1 129 ? 131.700 116.682 1.894 1.00 80.01 128 ASP C N 1
ATOM 4113 C CA . ASP C 1 129 ? 132.557 117.745 1.341 1.00 79.46 128 ASP C CA 1
ATOM 4114 C C . ASP C 1 129 ? 131.816 118.679 0.391 1.00 77.71 128 ASP C C 1
ATOM 4115 O O . ASP C 1 129 ? 131.969 119.903 0.456 1.00 75.80 128 ASP C O 1
ATOM 4120 N N . LYS C 1 130 ? 131.050 118.092 -0.522 1.00 76.52 129 LYS C N 1
ATOM 4121 C CA . LYS C 1 130 ? 130.186 118.876 -1.409 1.00 76.18 129 LYS C CA 1
ATOM 4122 C C . LYS C 1 130 ? 129.289 119.789 -0.580 1.00 74.37 129 LYS C C 1
ATOM 4123 O O . LYS C 1 130 ? 129.102 120.956 -0.895 1.00 73.74 129 LYS C O 1
ATOM 4129 N N . PHE C 1 131 ? 128.748 119.236 0.496 1.00 72.62 130 PHE C N 1
ATOM 4130 C CA . PHE C 1 131 ? 127.880 119.979 1.391 1.00 71.45 130 PHE C CA 1
ATOM 4131 C C . PHE C 1 131 ? 128.621 121.206 1.941 1.00 70.16 130 PHE C C 1
ATOM 4132 O O . PHE C 1 131 ? 128.148 122.329 1.807 1.00 68.65 130 PHE C O 1
ATOM 4140 N N . LEU C 1 132 ? 129.789 120.981 2.543 1.00 70.24 131 LEU C N 1
ATOM 4141 C CA . LEU C 1 132 ? 130.576 122.056 3.158 1.00 70.45 131 LEU C CA 1
ATOM 4142 C C . LEU C 1 132 ? 130.964 123.099 2.128 1.00 71.88 131 LEU C C 1
ATOM 4143 O O . LEU C 1 132 ? 131.061 124.277 2.438 1.00 72.75 131 LEU C O 1
ATOM 4148 N N . ASN C 1 133 ? 131.209 122.649 0.905 1.00 73.18 132 ASN C N 1
ATOM 4149 C CA . ASN C 1 133 ? 131.468 123.547 -0.219 1.00 74.21 132 ASN C CA 1
ATOM 4150 C C . ASN C 1 133 ? 130.329 124.517 -0.471 1.00 74.70 132 ASN C C 1
ATOM 4151 O O . ASN C 1 133 ? 130.540 125.720 -0.618 1.00 75.56 132 ASN C O 1
ATOM 4156 N N . CYS C 1 134 ? 129.122 123.975 -0.578 1.00 74.94 133 CYS C N 1
ATOM 4157 C CA . CYS C 1 134 ? 127.947 124.801 -0.824 1.00 76.15 133 CYS C CA 1
ATOM 4158 C C . CYS C 1 134 ? 127.786 125.821 0.274 1.00 75.56 133 CYS C C 1
ATOM 4159 O O . CYS C 1 134 ? 127.556 126.997 0.001 1.00 76.45 133 CYS C O 1
ATOM 4162 N N . ILE C 1 135 ? 127.910 125.355 1.513 1.00 74.82 134 ILE C N 1
ATOM 4163 C CA . ILE C 1 135 ? 127.777 126.208 2.679 1.00 74.54 134 ILE C CA 1
ATOM 4164 C C . ILE C 1 135 ? 128.795 127.355 2.654 1.00 75.53 134 ILE C C 1
ATOM 4165 O O . ILE C 1 135 ? 128.472 128.496 2.965 1.00 76.55 134 ILE C O 1
ATOM 4170 N N . ASN C 1 136 ? 130.015 127.075 2.241 1.00 76.31 135 ASN C N 1
ATOM 4171 C CA . ASN C 1 136 ? 131.004 128.138 2.101 1.00 77.21 135 ASN C CA 1
ATOM 4172 C C . ASN C 1 136 ? 130.828 129.002 0.841 1.00 77.89 135 ASN C C 1
ATOM 4173 O O . ASN C 1 136 ? 131.206 130.175 0.838 1.00 78.61 135 ASN C O 1
ATOM 4178 N N . ASP C 1 137 ? 130.262 128.439 -0.226 1.00 78.46 136 ASP C N 1
ATOM 4179 C CA . ASP C 1 137 ? 129.995 129.221 -1.446 1.00 78.88 136 ASP C CA 1
ATOM 4180 C C . ASP C 1 137 ? 128.815 130.186 -1.295 1.00 78.43 136 ASP C C 1
ATOM 4181 O O . ASP C 1 137 ? 128.711 131.161 -2.045 1.00 78.98 136 ASP C O 1
ATOM 4186 N N . THR C 1 138 ? 127.923 129.910 -0.346 1.00 77.17 137 THR C N 1
ATOM 4187 C CA . THR C 1 138 ? 126.809 130.808 -0.066 1.00 76.02 137 THR C CA 1
ATOM 4188 C C . THR C 1 138 ? 126.999 131.573 1.252 1.00 76.15 137 THR C C 1
ATOM 4189 O O . THR C 1 138 ? 126.058 132.210 1.728 1.00 76.13 137 THR C O 1
ATOM 4193 N N . ALA C 1 139 ? 128.208 131.531 1.831 1.00 76.10 138 ALA C N 1
ATOM 4194 C CA . ALA C 1 139 ? 128.512 132.277 3.066 1.00 76.46 138 ALA C CA 1
ATOM 4195 C C . ALA C 1 139 ? 128.135 133.758 2.953 1.00 77.41 138 ALA C C 1
ATOM 4196 O O . ALA C 1 139 ? 127.625 134.343 3.914 1.00 78.62 138 ALA C O 1
ATOM 4198 N N . SER C 1 140 ? 128.364 134.345 1.777 1.00 77.73 139 SER C N 1
ATOM 4199 C CA . SER C 1 140 ? 128.086 135.767 1.537 1.00 77.50 139 SER C CA 1
ATOM 4200 C C . SER C 1 140 ? 126.591 136.085 1.511 1.00 77.35 139 SER C C 1
ATOM 4201 O O . SER C 1 140 ? 126.190 137.168 1.920 1.00 77.47 139 SER C O 1
ATOM 4204 N N . CYS C 1 141 ? 125.773 135.155 1.027 1.00 77.21 140 CYS C N 1
ATOM 4205 C CA . CYS C 1 141 ? 124.310 135.320 1.055 1.00 77.75 140 CYS C CA 1
ATOM 4206 C C . CYS C 1 141 ? 123.818 135.724 2.447 1.00 75.69 140 CYS C C 1
ATOM 4207 O O . CYS C 1 141 ? 122.939 136.588 2.594 1.00 75.84 140 CYS C O 1
ATOM 4210 N N . PHE C 1 142 ? 124.388 135.062 3.454 1.00 73.17 141 PHE C N 1
ATOM 4211 C CA . PHE C 1 142 ? 124.021 135.254 4.846 1.00 71.20 141 PHE C CA 1
ATOM 4212 C C . PHE C 1 142 ? 124.644 136.551 5.404 1.00 70.55 141 PHE C C 1
ATOM 4213 O O . PHE C 1 142 ? 123.932 137.444 5.893 1.00 68.69 141 PHE C O 1
ATOM 4221 N N . LYS C 1 143 ? 125.968 136.667 5.300 1.00 71.09 142 LYS C N 1
ATOM 4222 C CA . LYS C 1 143 ? 126.678 137.815 5.880 1.00 71.40 142 LYS C CA 1
ATOM 4223 C C . LYS C 1 143 ? 126.185 139.114 5.221 1.00 71.13 142 LYS C C 1
ATOM 4224 O O . LYS C 1 143 ? 125.887 140.079 5.922 1.00 70.17 142 LYS C O 1
ATOM 4227 N N . ASP C 1 144 ? 126.049 139.108 3.891 1.00 71.21 143 ASP C N 1
ATOM 4228 C CA . ASP C 1 144 ? 125.504 140.259 3.130 1.00 71.71 143 ASP C CA 1
ATOM 4229 C C . ASP C 1 144 ? 124.200 140.786 3.687 1.00 70.38 143 ASP C C 1
ATOM 4230 O O . ASP C 1 144 ? 124.009 141.991 3.813 1.00 70.80 143 ASP C O 1
ATOM 4235 N N . ASN C 1 145 ? 123.286 139.868 3.980 1.00 68.98 144 ASN C N 1
ATOM 4236 C CA . ASN C 1 145 ? 121.925 140.243 4.335 1.00 66.91 144 ASN C CA 1
ATOM 4237 C C . ASN C 1 145 ? 121.676 140.291 5.841 1.00 64.68 144 ASN C C 1
ATOM 4238 O O . ASN C 1 145 ? 120.536 140.404 6.279 1.00 65.19 144 ASN C O 1
ATOM 4243 N N . GLY C 1 146 ? 122.741 140.216 6.631 1.00 62.63 145 GLY C N 1
ATOM 4244 C CA . GLY C 1 146 ? 122.654 140.521 8.053 1.00 61.81 145 GLY C CA 1
ATOM 4245 C C . GLY C 1 146 ? 122.900 139.379 9.021 1.00 60.60 145 GLY C C 1
ATOM 4246 O O . GLY C 1 146 ? 122.903 139.608 10.228 1.00 60.29 145 GLY C O 1
ATOM 4247 N N . ALA C 1 147 ? 123.112 138.162 8.516 1.00 59.39 146 ALA C N 1
ATOM 4248 C CA . ALA C 1 147 ? 123.357 137.005 9.385 1.00 59.07 146 ALA C CA 1
ATOM 4249 C C . ALA C 1 147 ? 124.538 137.290 10.298 1.00 59.73 146 ALA C C 1
ATOM 4250 O O . ALA C 1 147 ? 125.523 137.875 9.871 1.00 60.09 146 ALA C O 1
ATOM 4252 N N . LEU C 1 148 ? 124.424 136.878 11.556 1.00 60.75 147 LEU C N 1
ATOM 4253 C CA . LEU C 1 148 ? 125.443 137.154 12.554 1.00 60.79 147 LEU C CA 1
ATOM 4254 C C . LEU C 1 148 ? 126.366 135.944 12.711 1.00 61.66 147 LEU C C 1
ATOM 4255 O O . LEU C 1 148 ? 127.576 136.067 12.596 1.00 63.41 147 LEU C O 1
ATOM 4260 N N . THR C 1 149 ? 125.800 134.771 12.951 1.00 62.03 148 THR C N 1
ATOM 4261 C CA . THR C 1 149 ? 126.604 133.570 13.182 1.00 61.28 148 THR C CA 1
ATOM 4262 C C . THR C 1 149 ? 126.111 132.427 12.308 1.00 60.80 148 THR C C 1
ATOM 4263 O O . THR C 1 149 ? 124.937 132.384 11.935 1.00 62.09 148 THR C O 1
ATOM 4267 N N . LEU C 1 150 ? 127.018 131.522 11.964 1.00 58.95 149 LEU C N 1
ATOM 4268 C CA . LEU C 1 150 ? 126.656 130.319 11.225 1.00 58.54 149 LEU C CA 1
ATOM 4269 C C . LEU C 1 150 ? 127.469 129.140 11.725 1.00 59.29 149 LEU C C 1
ATOM 4270 O O . LEU C 1 150 ? 128.699 129.218 11.787 1.00 59.96 149 LEU C O 1
ATOM 4275 N N . ARG C 1 151 ? 126.764 128.068 12.095 1.00 59.76 150 ARG C N 1
ATOM 4276 C CA . ARG C 1 151 ? 127.360 126.796 12.526 1.00 59.64 150 ARG C CA 1
ATOM 4277 C C . ARG C 1 151 ? 126.743 125.684 11.712 1.00 57.89 150 ARG C C 1
ATOM 4278 O O . ARG C 1 151 ? 125.572 125.761 11.331 1.00 58.86 150 ARG C O 1
ATOM 4286 N N . PHE C 1 152 ? 127.524 124.630 11.498 1.00 56.18 151 PHE C N 1
ATOM 4287 C CA . PHE C 1 152 ? 127.162 123.546 10.607 1.00 53.90 151 PHE C CA 1
ATOM 4288 C C . PHE C 1 152 ? 127.874 122.260 11.022 1.00 53.71 151 PHE C C 1
ATOM 4289 O O . PHE C 1 152 ? 129.074 122.245 11.315 1.00 52.05 151 PHE C O 1
ATOM 4297 N N . GLY C 1 153 ? 127.122 121.165 11.044 1.00 53.69 152 GLY C N 1
ATOM 4298 C CA . GLY C 1 153 ? 127.675 119.880 11.464 1.00 53.08 152 GLY C CA 1
ATOM 4299 C C . GLY C 1 153 ? 126.657 118.792 11.285 1.00 52.41 152 GLY C C 1
ATOM 4300 O O . GLY C 1 153 ? 125.685 118.967 10.530 1.00 53.65 152 GLY C O 1
ATOM 4301 N N . ASN C 1 154 ? 126.889 117.672 11.968 1.00 51.14 153 ASN C N 1
ATOM 4302 C CA . ASN C 1 154 ? 125.989 116.522 11.945 1.00 51.45 153 ASN C CA 1
ATOM 4303 C C . ASN C 1 154 ? 125.504 116.113 13.344 1.00 52.19 153 ASN C C 1
ATOM 4304 O O . ASN C 1 154 ? 126.233 116.254 14.336 1.00 53.42 153 ASN C O 1
ATOM 4309 N N . LEU C 1 155 ? 124.258 115.642 13.431 1.00 50.41 154 LEU C N 1
ATOM 4310 C CA . LEU C 1 155 ? 123.722 115.176 14.695 1.00 48.85 154 LEU C CA 1
ATOM 4311 C C . LEU C 1 155 ? 124.439 113.876 15.033 1.00 48.41 154 LEU C C 1
ATOM 4312 O O . LEU C 1 155 ? 124.451 112.957 14.230 1.00 50.00 154 LEU C O 1
ATOM 4317 N N . LEU C 1 156 ? 125.088 113.822 16.190 1.00 47.99 155 LEU C N 1
ATOM 4318 C CA . LEU C 1 156 ? 125.797 112.625 16.617 1.00 49.70 155 LEU C CA 1
ATOM 4319 C C . LEU C 1 156 ? 124.870 111.685 17.385 1.00 50.40 155 LEU C C 1
ATOM 4320 O O . LEU C 1 156 ? 125.176 110.506 17.553 1.00 51.29 155 LEU C O 1
ATOM 4325 N N . THR C 1 157 ? 123.735 112.186 17.855 1.00 49.25 156 THR C N 1
ATOM 4326 C CA . THR C 1 157 ? 122.845 111.372 18.690 1.00 49.01 156 THR C CA 1
ATOM 4327 C C . THR C 1 157 ? 121.367 111.490 18.287 1.00 49.80 156 THR C C 1
ATOM 4328 O O . THR C 1 157 ? 120.972 112.429 17.597 1.00 51.25 156 THR C O 1
ATOM 4332 N N . GLY C 1 158 ? 120.569 110.517 18.725 1.00 48.56 157 GLY C N 1
ATOM 4333 C CA . GLY C 1 158 ? 119.112 110.580 18.638 1.00 47.73 157 GLY C CA 1
ATOM 4334 C C . GLY C 1 158 ? 118.556 109.910 17.407 1.00 48.33 157 GLY C C 1
ATOM 4335 O O . GLY C 1 158 ? 119.289 109.265 16.659 1.00 51.09 157 GLY C O 1
ATOM 4336 N N . SER C 1 159 ? 117.257 110.092 17.189 1.00 48.03 158 SER C N 1
ATOM 4337 C CA . SER C 1 159 ? 116.541 109.494 16.058 1.00 49.35 158 SER C CA 1
ATOM 4338 C C . SER C 1 159 ? 116.888 110.071 14.686 1.00 49.09 158 SER C C 1
ATOM 4339 O O . SER C 1 159 ? 116.607 109.449 13.643 1.00 49.71 158 SER C O 1
ATOM 4342 N N . ASN C 1 160 ? 117.471 111.258 14.680 1.00 48.92 159 ASN C N 1
ATOM 4343 C CA . ASN C 1 160 ? 117.927 111.842 13.450 1.00 49.65 159 ASN C CA 1
ATOM 4344 C C . ASN C 1 160 ? 119.432 111.828 13.379 1.00 49.51 159 ASN C C 1
ATOM 4345 O O . ASN C 1 160 ? 120.015 112.663 12.687 1.00 50.19 159 ASN C O 1
ATOM 4350 N N . VAL C 1 161 ? 120.063 110.869 14.066 1.00 48.57 160 VAL C N 1
ATOM 4351 C CA . VAL C 1 161 ? 121.533 110.779 14.057 1.00 48.42 160 VAL C CA 1
ATOM 4352 C C . VAL C 1 161 ? 122.002 110.735 12.615 1.00 47.39 160 VAL C C 1
ATOM 4353 O O . VAL C 1 161 ? 121.410 110.038 11.826 1.00 49.01 160 VAL C O 1
ATOM 4357 N N . GLY C 1 162 ? 123.025 111.508 12.272 1.00 47.09 161 GLY C N 1
ATOM 4358 C CA . GLY C 1 162 ? 123.583 111.500 10.919 1.00 47.03 161 GLY C CA 1
ATOM 4359 C C . GLY C 1 162 ? 123.099 112.642 10.042 1.00 49.07 161 GLY C C 1
ATOM 4360 O O . GLY C 1 162 ? 123.812 113.052 9.119 1.00 48.88 161 GLY C O 1
ATOM 4361 N N . ASN C 1 163 ? 121.890 113.148 10.307 1.00 49.25 162 ASN C N 1
ATOM 4362 C CA . ASN C 1 163 ? 121.379 114.306 9.591 1.00 50.17 162 ASN C CA 1
ATOM 4363 C C . ASN C 1 163 ? 122.387 115.430 9.732 1.00 51.05 162 ASN C C 1
ATOM 4364 O O . ASN C 1 163 ? 123.057 115.518 10.751 1.00 52.17 162 ASN C O 1
ATOM 4369 N N . TYR C 1 164 ? 122.511 116.256 8.700 1.00 51.76 163 TYR C N 1
ATOM 4370 C CA . TYR C 1 164 ? 123.282 117.495 8.798 1.00 52.19 163 TYR C CA 1
ATOM 4371 C C . TYR C 1 164 ? 122.392 118.499 9.505 1.00 51.84 163 TYR C C 1
ATOM 4372 O O . TYR C 1 164 ? 121.174 118.370 9.457 1.00 51.65 163 TYR C O 1
ATOM 4381 N N . LEU C 1 165 ? 123.004 119.462 10.188 1.00 51.34 164 LEU C N 1
ATOM 4382 C CA . LEU C 1 165 ? 122.272 120.500 10.907 1.00 50.86 164 LEU C CA 1
ATOM 4383 C C . LEU C 1 165 ? 122.930 121.854 10.659 1.00 51.54 164 LEU C C 1
ATOM 4384 O O . LEU C 1 165 ? 124.148 121.974 10.716 1.00 52.72 164 LEU C O 1
ATOM 4389 N N . LEU C 1 166 ? 122.124 122.866 10.379 1.00 52.57 165 LEU C N 1
ATOM 4390 C CA . LEU C 1 166 ? 122.625 124.211 10.154 1.00 52.56 165 LEU C CA 1
ATOM 4391 C C . LEU C 1 166 ? 121.943 125.166 11.135 1.00 52.95 165 LEU C C 1
ATOM 4392 O O . LEU C 1 166 ? 120.730 125.203 11.203 1.00 53.58 165 LEU C O 1
ATOM 4397 N N . GLY C 1 167 ? 122.729 125.930 11.893 1.00 53.36 166 GLY C N 1
ATOM 4398 C CA . GLY C 1 167 ? 122.196 126.940 12.811 1.00 53.31 166 GLY C CA 1
ATOM 4399 C C . GLY C 1 167 ? 122.723 128.292 12.367 1.00 53.72 166 GLY C C 1
ATOM 4400 O O . GLY C 1 167 ? 123.936 128.448 12.156 1.00 54.40 166 GLY C O 1
ATOM 4401 N N . VAL C 1 168 ? 121.826 129.268 12.205 1.00 53.02 167 VAL C N 1
ATOM 4402 C CA . VAL C 1 168 ? 122.217 130.607 11.751 1.00 52.32 167 VAL C CA 1
ATOM 4403 C C . VAL C 1 168 ? 121.583 131.674 12.648 1.00 52.54 167 VAL C C 1
ATOM 4404 O O . VAL C 1 168 ? 120.390 131.640 12.880 1.00 52.96 167 VAL C O 1
ATOM 4408 N N . GLY C 1 169 ? 122.390 132.607 13.156 1.00 53.23 168 GLY C N 1
ATOM 4409 C CA . GLY C 1 169 ? 121.897 133.690 14.011 1.00 53.46 168 GLY C CA 1
ATOM 4410 C C . GLY C 1 169 ? 121.569 134.948 13.213 1.00 53.60 168 GLY C C 1
ATOM 4411 O O . GLY C 1 169 ? 122.287 135.307 12.279 1.00 53.71 168 GLY C O 1
ATOM 4412 N N . TYR C 1 170 ? 120.481 135.609 13.591 1.00 53.65 169 TYR C N 1
ATOM 4413 C CA . TYR C 1 170 ? 119.983 136.792 12.898 1.00 53.86 169 TYR C CA 1
ATOM 4414 C C . TYR C 1 170 ? 119.576 137.859 13.900 1.00 53.35 169 TYR C C 1
ATOM 4415 O O . TYR C 1 170 ? 119.175 137.549 15.007 1.00 51.52 169 TYR C O 1
ATOM 4424 N N . PRO C 1 171 ? 119.692 139.130 13.505 1.00 55.41 170 PRO C N 1
ATOM 4425 C CA . PRO C 1 171 ? 119.276 140.234 14.365 1.00 55.85 170 PRO C CA 1
ATOM 4426 C C . PRO C 1 171 ? 117.780 140.545 14.258 1.00 55.64 170 PRO C C 1
ATOM 4427 O O . PRO C 1 171 ? 117.217 141.171 15.160 1.00 56.11 170 PRO C O 1
ATOM 4431 N N . SER C 1 172 ? 117.152 140.093 13.173 1.00 55.36 171 SER C N 1
ATOM 4432 C CA . SER C 1 172 ? 115.772 140.419 12.882 1.00 55.00 171 SER C CA 1
ATOM 4433 C C . SER C 1 172 ? 115.211 139.447 11.888 1.00 55.77 171 SER C C 1
ATOM 4434 O O . SER C 1 172 ? 115.935 138.738 11.205 1.00 56.73 171 SER C O 1
ATOM 4445 N N . GLU C 1 174 ? 113.547 140.529 9.260 1.00 58.64 173 GLU C N 1
ATOM 4446 C CA . GLU C 1 174 ? 113.841 141.146 7.981 1.00 60.23 173 GLU C CA 1
ATOM 4447 C C . GLU C 1 174 ? 115.128 140.522 7.394 1.00 58.35 173 GLU C C 1
ATOM 4448 O O . GLU C 1 174 ? 115.202 140.203 6.201 1.00 57.68 173 GLU C O 1
ATOM 4454 N N . ALA C 1 175 ? 116.132 140.320 8.237 1.00 56.47 174 ALA C N 1
ATOM 4455 C CA . ALA C 1 175 ? 117.378 139.705 7.792 1.00 54.64 174 ALA C CA 1
ATOM 4456 C C . ALA C 1 175 ? 117.177 138.281 7.284 1.00 54.44 174 ALA C C 1
ATOM 4457 O O . ALA C 1 175 ? 117.826 137.883 6.330 1.00 53.82 174 ALA C O 1
ATOM 4459 N N . ILE C 1 176 ? 116.275 137.518 7.901 1.00 53.57 175 ILE C N 1
ATOM 4460 C CA . ILE C 1 176 ? 115.978 136.165 7.392 1.00 54.05 175 ILE C CA 1
ATOM 4461 C C . ILE C 1 176 ? 115.342 136.265 6.012 1.00 55.44 175 ILE C C 1
ATOM 4462 O O . ILE C 1 176 ? 115.727 135.543 5.101 1.00 55.81 175 ILE C O 1
ATOM 4467 N N . GLU C 1 177 ? 114.365 137.157 5.863 1.00 57.09 176 GLU C N 1
ATOM 4468 C CA . GLU C 1 177 ? 113.679 137.326 4.577 1.00 57.92 176 GLU C CA 1
ATOM 4469 C C . GLU C 1 177 ? 114.670 137.642 3.474 1.00 59.31 176 GLU C C 1
ATOM 4470 O O . GLU C 1 177 ? 114.614 137.046 2.405 1.00 58.54 176 GLU C O 1
ATOM 4476 N N . LYS C 1 178 ? 115.573 138.583 3.735 1.00 61.55 177 LYS C N 1
ATOM 4477 C CA . LYS C 1 178 ? 116.521 139.017 2.708 1.00 63.56 177 LYS C CA 1
ATOM 4478 C C . LYS C 1 178 ? 117.521 137.929 2.422 1.00 63.76 177 LYS C C 1
ATOM 4479 O O . LYS C 1 178 ? 117.949 137.765 1.279 1.00 64.23 177 LYS C O 1
ATOM 4485 N N . THR C 1 179 ? 117.897 137.185 3.453 1.00 63.12 178 THR C N 1
ATOM 4486 C CA . THR C 1 179 ? 118.808 136.076 3.256 1.00 62.82 178 THR C CA 1
ATOM 4487 C C . THR C 1 179 ? 118.194 135.013 2.369 1.00 62.94 178 THR C C 1
ATOM 4488 O O . THR C 1 179 ? 118.809 134.609 1.393 1.00 61.59 178 THR C O 1
ATOM 4492 N N . TYR C 1 180 ? 116.974 134.587 2.683 1.00 63.70 179 TYR C N 1
ATOM 4493 C CA . TYR C 1 180 ? 116.335 133.515 1.910 1.00 65.07 179 TYR C CA 1
ATOM 4494 C C . TYR C 1 180 ? 115.912 133.985 0.500 1.00 66.91 179 TYR C C 1
ATOM 4495 O O . TYR C 1 180 ? 115.899 133.196 -0.446 1.00 66.85 179 TYR C O 1
ATOM 4504 N N . ASP C 1 181 ? 115.618 135.272 0.345 1.00 68.68 180 ASP C N 1
ATOM 4505 C CA . ASP C 1 181 ? 115.410 135.828 -0.989 1.00 70.21 180 ASP C CA 1
ATOM 4506 C C . ASP C 1 181 ? 116.625 135.565 -1.881 1.00 71.02 180 ASP C C 1
ATOM 4507 O O . ASP C 1 181 ? 116.480 135.099 -3.008 1.00 70.61 180 ASP C O 1
ATOM 4512 N N . GLU C 1 182 ? 117.818 135.844 -1.369 1.00 72.05 181 GLU C N 1
ATOM 4513 C CA . GLU C 1 182 ? 119.028 135.607 -2.140 1.00 73.89 181 GLU C CA 1
ATOM 4514 C C . GLU C 1 182 ? 119.344 134.119 -2.231 1.00 74.79 181 GLU C C 1
ATOM 4515 O O . GLU C 1 182 ? 119.596 133.602 -3.321 1.00 75.18 181 GLU C O 1
ATOM 4521 N N . LEU C 1 183 ? 119.303 133.435 -1.089 1.00 76.22 182 LEU C N 1
ATOM 4522 C CA . LEU C 1 183 ? 119.735 132.031 -0.996 1.00 76.78 182 LEU C CA 1
ATOM 4523 C C . LEU C 1 183 ? 118.979 131.128 -1.973 1.00 77.88 182 LEU C C 1
ATOM 4524 O O . LEU C 1 183 ? 119.588 130.357 -2.710 1.00 76.95 182 LEU C O 1
ATOM 4529 N N . LEU C 1 184 ? 117.655 131.235 -1.994 1.00 79.57 183 LEU C N 1
ATOM 4530 C CA . LEU C 1 184 ? 116.841 130.362 -2.844 1.00 80.81 183 LEU C CA 1
ATOM 4531 C C . LEU C 1 184 ? 117.119 130.549 -4.354 1.00 81.68 183 LEU C C 1
ATOM 4532 O O . LEU C 1 184 ? 116.869 129.630 -5.144 1.00 81.34 183 LEU C O 1
ATOM 4537 N N . ALA C 1 185 ? 117.655 131.713 -4.738 1.00 82.71 184 ALA C N 1
ATOM 4538 C CA . ALA C 1 185 ? 118.050 131.982 -6.117 1.00 82.29 184 ALA C CA 1
ATOM 4539 C C . ALA C 1 185 ? 119.562 132.037 -6.250 1.00 82.80 184 ALA C C 1
ATOM 4540 O O . ALA C 1 185 ? 120.079 132.932 -6.898 1.00 84.82 184 ALA C O 1
ATOM 4542 N N . HIS C 1 186 ? 120.270 131.095 -5.632 1.00 82.23 185 HIS C N 1
ATOM 4543 C CA . HIS C 1 186 ? 121.734 130.994 -5.764 1.00 81.71 185 HIS C CA 1
ATOM 4544 C C . HIS C 1 186 ? 122.095 129.609 -6.296 1.00 81.95 185 HIS C C 1
ATOM 4545 O O . HIS C 1 186 ? 121.471 128.619 -5.920 1.00 81.48 185 HIS C O 1
ATOM 4552 N N . SER C 1 187 ? 123.103 129.546 -7.168 1.00 82.41 186 SER C N 1
ATOM 4553 C CA . SER C 1 187 ? 123.448 128.304 -7.872 1.00 81.93 186 SER C CA 1
ATOM 4554 C C . SER C 1 187 ? 123.823 127.173 -6.912 1.00 81.45 186 SER C C 1
ATOM 4555 O O . SER C 1 187 ? 123.297 126.059 -7.020 1.00 80.80 186 SER C O 1
ATOM 4558 N N . SER C 1 188 ? 124.728 127.474 -5.980 1.00 81.30 187 SER C N 1
ATOM 4559 C CA . SER C 1 188 ? 125.177 126.510 -4.977 1.00 81.19 187 SER C CA 1
ATOM 4560 C C . SER C 1 188 ? 124.038 125.965 -4.129 1.00 80.74 187 SER C C 1
ATOM 4561 O O . SER C 1 188 ? 124.094 124.812 -3.702 1.00 80.11 187 SER C O 1
ATOM 4564 N N . TYR C 1 189 ? 123.019 126.785 -3.870 1.00 80.50 188 TYR C N 1
ATOM 4565 C CA . TYR C 1 189 ? 121.827 126.301 -3.161 1.00 80.82 188 TYR C CA 1
ATOM 4566 C C . TYR C 1 189 ? 121.034 125.285 -4.003 1.00 81.14 188 TYR C C 1
ATOM 4567 O O . TYR C 1 189 ? 120.674 124.212 -3.506 1.00 81.67 188 TYR C O 1
ATOM 4576 N N . LYS C 1 190 ? 120.763 125.623 -5.265 1.00 80.81 189 LYS C N 1
ATOM 4577 C CA . LYS C 1 190 ? 120.044 124.716 -6.184 1.00 79.99 189 LYS C CA 1
ATOM 4578 C C . LYS C 1 190 ? 120.816 123.409 -6.409 1.00 76.98 189 LYS C C 1
ATOM 4579 O O . LYS C 1 190 ? 120.215 122.346 -6.599 1.00 77.39 189 LYS C O 1
ATOM 4585 N N . GLU C 1 191 ? 122.142 123.483 -6.366 1.00 73.03 190 GLU C N 1
ATOM 4586 C CA . GLU C 1 191 ? 122.950 122.277 -6.442 1.00 72.87 190 GLU C CA 1
ATOM 4587 C C . GLU C 1 191 ? 122.810 121.441 -5.178 1.00 72.04 190 GLU C C 1
ATOM 4588 O O . GLU C 1 191 ? 122.691 120.219 -5.257 1.00 72.18 190 GLU C O 1
ATOM 4594 N N . LEU C 1 192 ? 122.831 122.093 -4.013 1.00 72.92 191 LEU C N 1
ATOM 4595 C CA . LEU C 1 192 ? 122.665 121.380 -2.737 1.00 73.04 191 LEU C CA 1
ATOM 4596 C C . LEU C 1 192 ? 121.350 120.604 -2.749 1.00 73.00 191 LEU C C 1
ATOM 4597 O O . LEU C 1 192 ? 121.265 119.507 -2.194 1.00 71.98 191 LEU C O 1
ATOM 4610 N N . THR C 1 194 ? 120.059 118.987 -5.074 1.00 75.38 193 THR C N 1
ATOM 4611 C CA . THR C 1 194 ? 120.138 117.775 -5.874 1.00 73.94 193 THR C CA 1
ATOM 4612 C C . THR C 1 194 ? 120.569 116.555 -5.042 1.00 74.13 193 THR C C 1
ATOM 4613 O O . THR C 1 194 ? 120.304 115.430 -5.445 1.00 74.62 193 THR C O 1
ATOM 4617 N N . PHE C 1 195 ? 121.229 116.768 -3.900 1.00 73.63 194 PHE C N 1
ATOM 4618 C CA . PHE C 1 195 ? 121.751 115.643 -3.079 1.00 73.75 194 PHE C CA 1
ATOM 4619 C C . PHE C 1 195 ? 121.414 115.683 -1.569 1.00 72.11 194 PHE C C 1
ATOM 4620 O O . PHE C 1 195 ? 121.837 114.817 -0.799 1.00 71.53 194 PHE C O 1
ATOM 4628 N N . ALA C 1 196 ? 120.670 116.702 -1.161 1.00 70.60 195 ALA C N 1
ATOM 4629 C CA . ALA C 1 196 ? 120.285 116.885 0.227 1.00 68.43 195 ALA C CA 1
ATOM 4630 C C . ALA C 1 196 ? 118.786 117.172 0.286 1.00 67.14 195 ALA C C 1
ATOM 4631 O O . ALA C 1 196 ? 118.252 117.932 -0.521 1.00 67.44 195 ALA C O 1
ATOM 4633 N N . LYS C 1 197 ? 118.109 116.544 1.236 1.00 64.71 196 LYS C N 1
ATOM 4634 C CA . LYS C 1 197 ? 116.714 116.799 1.438 1.00 63.81 196 LYS C CA 1
ATOM 4635 C C . LYS C 1 197 ? 116.524 117.435 2.808 1.00 60.67 196 LYS C C 1
ATOM 4636 O O . LYS C 1 197 ? 116.738 116.808 3.833 1.00 62.09 196 LYS C O 1
ATOM 4642 N N . VAL C 1 198 ? 116.126 118.695 2.812 1.00 56.96 197 VAL C N 1
ATOM 4643 C CA . VAL C 1 198 ? 115.757 119.376 4.033 1.00 53.44 197 VAL C CA 1
ATOM 4644 C C . VAL C 1 198 ? 114.501 118.708 4.569 1.00 53.32 197 VAL C C 1
ATOM 4645 O O . VAL C 1 198 ? 113.521 118.591 3.859 1.00 55.80 197 VAL C O 1
ATOM 4649 N N . ASN C 1 199 ? 114.551 118.229 5.807 1.00 51.82 198 ASN C N 1
ATOM 4650 C CA . ASN C 1 199 ? 113.402 117.578 6.416 1.00 50.19 198 ASN C CA 1
ATOM 4651 C C . ASN C 1 199 ? 112.877 118.349 7.631 1.00 50.76 198 ASN C C 1
ATOM 4652 O O . ASN C 1 199 ? 111.989 117.869 8.319 1.00 51.65 198 ASN C O 1
ATOM 4665 N N . ARG C 1 201 ? 112.832 122.767 9.261 1.00 49.25 200 ARG C N 1
ATOM 4666 C CA . ARG C 1 201 ? 113.324 124.136 9.443 1.00 48.23 200 ARG C CA 1
ATOM 4667 C C . ARG C 1 201 ? 112.470 124.869 10.457 1.00 48.15 200 ARG C C 1
ATOM 4668 O O . ARG C 1 201 ? 111.258 124.812 10.402 1.00 48.68 200 ARG C O 1
ATOM 4676 N N . ASN C 1 202 ? 113.110 125.558 11.391 1.00 49.39 201 ASN C N 1
ATOM 4677 C CA . ASN C 1 202 ? 112.391 126.223 12.473 1.00 49.32 201 ASN C CA 1
ATOM 4678 C C . ASN C 1 202 ? 113.108 127.457 13.012 1.00 50.12 201 ASN C C 1
ATOM 4679 O O . ASN C 1 202 ? 114.339 127.556 12.949 1.00 50.56 201 ASN C O 1
ATOM 4684 N N . ILE C 1 203 ? 112.316 128.395 13.531 1.00 51.31 202 ILE C N 1
ATOM 4685 C CA . ILE C 1 203 ? 112.835 129.639 14.072 1.00 53.11 202 ILE C CA 1
ATOM 4686 C C . ILE C 1 203 ? 112.747 129.553 15.593 1.00 54.31 202 ILE C C 1
ATOM 4687 O O . ILE C 1 203 ? 111.747 129.065 16.157 1.00 52.97 202 ILE C O 1
ATOM 4692 N N . ILE C 1 204 ? 113.832 129.976 16.241 1.00 53.61 203 ILE C N 1
ATOM 4693 C CA . ILE C 1 204 ? 113.861 130.159 17.679 1.00 53.56 203 ILE C CA 1
ATOM 4694 C C . ILE C 1 204 ? 113.952 131.645 17.955 1.00 54.56 203 ILE C C 1
ATOM 4695 O O . ILE C 1 204 ? 114.770 132.332 17.343 1.00 53.52 203 ILE C O 1
ATOM 4700 N N . LYS C 1 205 ? 113.127 132.124 18.885 1.00 56.62 204 LYS C N 1
ATOM 4701 C CA . LYS C 1 205 ? 113.222 133.500 19.395 1.00 57.24 204 LYS C CA 1
ATOM 4702 C C . LYS C 1 205 ? 114.031 133.467 20.670 1.00 56.75 204 LYS C C 1
ATOM 4703 O O . LYS C 1 205 ? 113.630 132.827 21.647 1.00 57.23 204 LYS C O 1
ATOM 4709 N N . ILE C 1 206 ? 115.171 134.149 20.663 1.00 56.08 205 ILE C N 1
ATOM 4710 C CA . ILE C 1 206 ? 116.012 134.239 21.857 1.00 55.41 205 ILE C CA 1
ATOM 4711 C C . ILE C 1 206 ? 115.260 135.016 22.929 1.00 53.85 205 ILE C C 1
ATOM 4712 O O . ILE C 1 206 ? 114.780 136.118 22.674 1.00 57.44 205 ILE C O 1
ATOM 4717 N N . LEU C 1 207 ? 115.141 134.412 24.111 1.00 49.32 206 LEU C N 1
ATOM 4718 C CA . LEU C 1 207 ? 114.495 135.047 25.262 1.00 48.04 206 LEU C CA 1
ATOM 4719 C C . LEU C 1 207 ? 115.598 135.506 26.217 1.00 50.60 206 LEU C C 1
ATOM 4720 O O . LEU C 1 207 ? 116.668 134.862 26.284 1.00 55.48 206 LEU C O 1
ATOM 4726 N N . SER D 1 3 ? 75.136 130.474 7.415 1.00 87.80 2 SER D N 1
ATOM 4727 C CA . SER D 1 3 ? 75.600 130.836 6.039 1.00 88.27 2 SER D CA 1
ATOM 4728 C C . SER D 1 3 ? 76.412 132.151 6.014 1.00 87.67 2 SER D C 1
ATOM 4729 O O . SER D 1 3 ? 76.779 132.659 4.945 1.00 87.41 2 SER D O 1
ATOM 4732 N N . ASN D 1 4 ? 76.666 132.697 7.204 1.00 86.74 3 ASN D N 1
ATOM 4733 C CA . ASN D 1 4 ? 77.734 133.682 7.427 1.00 85.28 3 ASN D CA 1
ATOM 4734 C C . ASN D 1 4 ? 79.107 133.041 7.454 1.00 83.42 3 ASN D C 1
ATOM 4735 O O . ASN D 1 4 ? 80.122 133.731 7.349 1.00 84.50 3 ASN D O 1
ATOM 4740 N N . ILE D 1 5 ? 79.119 131.723 7.648 1.00 79.33 4 ILE D N 1
ATOM 4741 C CA . ILE D 1 5 ? 80.335 130.911 7.638 1.00 76.65 4 ILE D CA 1
ATOM 4742 C C . ILE D 1 5 ? 80.798 130.716 6.190 1.00 73.51 4 ILE D C 1
ATOM 4743 O O . ILE D 1 5 ? 79.990 130.585 5.256 1.00 73.87 4 ILE D O 1
ATOM 4748 N N . ASN D 1 6 ? 82.113 130.725 6.019 1.00 70.19 5 ASN D N 1
ATOM 4749 C CA . ASN D 1 6 ? 82.758 130.405 4.753 1.00 66.63 5 ASN D CA 1
ATOM 4750 C C . ASN D 1 6 ? 83.643 129.175 4.958 1.00 62.79 5 ASN D C 1
ATOM 4751 O O . ASN D 1 6 ? 83.752 128.685 6.069 1.00 62.07 5 ASN D O 1
ATOM 4756 N N . TYR D 1 7 ? 84.260 128.671 3.897 1.00 59.35 6 TYR D N 1
ATOM 4757 C CA . TYR D 1 7 ? 85.057 127.453 3.991 1.00 56.68 6 TYR D CA 1
ATOM 4758 C C . TYR D 1 7 ? 86.402 127.642 3.296 1.00 56.06 6 TYR D C 1
ATOM 4759 O O . TYR D 1 7 ? 86.476 128.334 2.273 1.00 55.41 6 TYR D O 1
ATOM 4768 N N . VAL D 1 8 ? 87.450 127.054 3.899 1.00 53.84 7 VAL D N 1
ATOM 4769 C CA . VAL D 1 8 ? 88.819 127.056 3.370 1.00 51.94 7 VAL D CA 1
ATOM 4770 C C . VAL D 1 8 ? 89.243 125.600 3.123 1.00 51.70 7 VAL D C 1
ATOM 4771 O O . VAL D 1 8 ? 89.054 124.737 3.982 1.00 51.19 7 VAL D O 1
ATOM 4775 N N . ILE D 1 9 ? 89.770 125.306 1.940 1.00 51.71 8 ILE D N 1
ATOM 4776 C CA . ILE D 1 9 ? 90.332 123.979 1.662 1.00 51.23 8 ILE D CA 1
ATOM 4777 C C . ILE D 1 9 ? 91.835 124.153 1.652 1.00 51.18 8 ILE D C 1
ATOM 4778 O O . ILE D 1 9 ? 92.342 125.067 1.036 1.00 51.71 8 ILE D O 1
ATOM 4783 N N . LEU D 1 10 ? 92.555 123.288 2.352 1.00 50.92 9 LEU D N 1
ATOM 4784 C CA . LEU D 1 10 ? 94.017 123.358 2.362 1.00 50.50 9 LEU D CA 1
ATOM 4785 C C . LEU D 1 10 ? 94.606 122.037 1.876 1.00 50.08 9 LEU D C 1
ATOM 4786 O O . LEU D 1 10 ? 94.311 120.983 2.440 1.00 51.11 9 LEU D O 1
ATOM 4791 N N . THR D 1 11 ? 95.441 122.104 0.842 1.00 49.35 10 THR D N 1
ATOM 4792 C CA . THR D 1 11 ? 96.033 120.930 0.227 1.00 48.51 10 THR D CA 1
ATOM 4793 C C . THR D 1 11 ? 97.550 121.029 0.328 1.00 48.41 10 THR D C 1
ATOM 4794 O O . THR D 1 11 ? 98.100 122.088 0.084 1.00 49.05 10 THR D O 1
ATOM 4798 N N . VAL D 1 12 ? 98.212 119.939 0.714 1.00 47.31 11 VAL D N 1
ATOM 4799 C CA . VAL D 1 12 ? 99.655 119.900 0.840 1.00 46.56 11 VAL D CA 1
ATOM 4800 C C . VAL D 1 12 ? 100.232 118.754 0.036 1.00 48.46 11 VAL D C 1
ATOM 4801 O O . VAL D 1 12 ? 99.719 117.632 0.054 1.00 50.70 11 VAL D O 1
ATOM 4805 N N . ALA D 1 13 ? 101.307 119.035 -0.673 1.00 49.23 12 ALA D N 1
ATOM 4806 C CA . ALA D 1 13 ? 101.904 118.043 -1.560 1.00 50.15 12 ALA D CA 1
ATOM 4807 C C . ALA D 1 13 ? 103.404 118.168 -1.506 1.00 51.99 12 ALA D C 1
ATOM 4808 O O . ALA D 1 13 ? 103.934 119.273 -1.342 1.00 51.65 12 ALA D O 1
ATOM 4810 N N . SER D 1 14 ? 104.082 117.038 -1.620 1.00 54.77 13 SER D N 1
ATOM 4811 C CA . SER D 1 14 ? 105.522 117.044 -1.808 1.00 58.60 13 SER D CA 1
ATOM 4812 C C . SER D 1 14 ? 105.795 117.137 -3.295 1.00 59.45 13 SER D C 1
ATOM 4813 O O . SER D 1 14 ? 105.162 116.457 -4.079 1.00 60.76 13 SER D O 1
ATOM 4816 N N . VAL D 1 15 ? 106.737 117.984 -3.676 1.00 61.88 14 VAL D N 1
ATOM 4817 C CA . VAL D 1 15 ? 107.014 118.256 -5.086 1.00 63.11 14 VAL D CA 1
ATOM 4818 C C . VAL D 1 15 ? 108.517 118.292 -5.289 1.00 65.30 14 VAL D C 1
ATOM 4819 O O . VAL D 1 15 ? 109.233 118.850 -4.467 1.00 65.84 14 VAL D O 1
ATOM 4823 N N . ASP D 1 16 ? 108.994 117.672 -6.368 1.00 68.91 15 ASP D N 1
ATOM 4824 C CA . ASP D 1 16 ? 110.423 117.686 -6.712 1.00 70.82 15 ASP D CA 1
ATOM 4825 C C . ASP D 1 16 ? 110.866 119.133 -6.768 1.00 71.44 15 ASP D C 1
ATOM 4826 O O . ASP D 1 16 ? 110.140 119.954 -7.326 1.00 71.06 15 ASP D O 1
ATOM 4831 N N . PHE D 1 17 ? 112.041 119.458 -6.222 1.00 72.88 16 PHE D N 1
ATOM 4832 C CA . PHE D 1 17 ? 112.509 120.859 -6.233 1.00 74.56 16 PHE D CA 1
ATOM 4833 C C . PHE D 1 17 ? 112.541 121.451 -7.655 1.00 75.49 16 PHE D C 1
ATOM 4834 O O . PHE D 1 17 ? 112.183 122.610 -7.854 1.00 75.44 16 PHE D O 1
ATOM 4842 N N . SER D 1 18 ? 112.953 120.652 -8.635 1.00 76.06 17 SER D N 1
ATOM 4843 C CA . SER D 1 18 ? 113.078 121.121 -10.014 1.00 76.01 17 SER D CA 1
ATOM 4844 C C . SER D 1 18 ? 111.750 121.548 -10.638 1.00 75.74 17 SER D C 1
ATOM 4845 O O . SER D 1 18 ? 111.716 122.461 -11.464 1.00 75.72 17 SER D O 1
ATOM 4848 N N . TYR D 1 19 ? 110.662 120.898 -10.237 1.00 75.26 18 TYR D N 1
ATOM 4849 C CA . TYR D 1 19 ? 109.345 121.162 -10.821 1.00 74.66 18 TYR D CA 1
ATOM 4850 C C . TYR D 1 19 ? 108.671 122.397 -10.221 1.00 74.38 18 TYR D C 1
ATOM 4851 O O . TYR D 1 19 ? 107.643 122.834 -10.727 1.00 73.33 18 TYR D O 1
ATOM 4860 N N . ARG D 1 20 ? 109.254 122.967 -9.166 1.00 75.36 19 ARG D N 1
ATOM 4861 C CA . ARG D 1 20 ? 108.618 124.067 -8.411 1.00 76.30 19 ARG D CA 1
ATOM 4862 C C . ARG D 1 20 ? 108.132 125.212 -9.251 1.00 77.26 19 ARG D C 1
ATOM 4863 O O . ARG D 1 20 ? 107.053 125.743 -9.053 1.00 76.64 19 ARG D O 1
ATOM 4871 N N . GLU D 1 21 ? 108.986 125.643 -10.148 1.00 79.51 20 GLU D N 1
ATOM 4872 C CA . GLU D 1 21 ? 108.679 126.789 -10.988 1.00 80.69 20 GLU D CA 1
ATOM 4873 C C . GLU D 1 21 ? 107.531 126.491 -11.925 1.00 79.29 20 GLU D C 1
ATOM 4874 O O . GLU D 1 21 ? 106.571 127.250 -12.028 1.00 79.16 20 GLU D O 1
ATOM 4880 N N . THR D 1 22 ? 107.675 125.399 -12.661 1.00 77.17 21 THR D N 1
ATOM 4881 C CA . THR D 1 22 ? 106.643 124.969 -13.585 1.00 75.78 21 THR D CA 1
ATOM 4882 C C . THR D 1 22 ? 105.304 124.806 -12.859 1.00 75.09 21 THR D C 1
ATOM 4883 O O . THR D 1 22 ? 104.262 125.208 -13.368 1.00 74.52 21 THR D O 1
ATOM 4895 N N . ALA D 1 24 ? 104.113 126.333 -10.159 1.00 72.67 23 ALA D N 1
ATOM 4896 C CA . ALA D 1 24 ? 103.501 127.637 -9.826 1.00 72.41 23 ALA D CA 1
ATOM 4897 C C . ALA D 1 24 ? 102.757 128.198 -11.016 1.00 72.32 23 ALA D C 1
ATOM 4898 O O . ALA D 1 24 ? 101.665 128.757 -10.891 1.00 71.59 23 ALA D O 1
ATOM 4900 N N . ARG D 1 25 ? 103.391 128.048 -12.175 1.00 72.70 24 ARG D N 1
ATOM 4901 C CA . ARG D 1 25 ? 102.851 128.546 -13.426 1.00 72.77 24 ARG D CA 1
ATOM 4902 C C . ARG D 1 25 ? 101.586 127.758 -13.800 1.00 73.81 24 ARG D C 1
ATOM 4903 O O . ARG D 1 25 ? 100.564 128.353 -14.158 1.00 73.96 24 ARG D O 1
ATOM 4905 N N . LEU D 1 26 ? 101.638 126.429 -13.704 1.00 73.47 25 LEU D N 1
ATOM 4906 C CA . LEU D 1 26 ? 100.434 125.622 -13.936 1.00 73.62 25 LEU D CA 1
ATOM 4907 C C . LEU D 1 26 ? 99.325 125.989 -12.913 1.00 73.71 25 LEU D C 1
ATOM 4908 O O . LEU D 1 26 ? 98.143 126.087 -13.263 1.00 73.10 25 LEU D O 1
ATOM 4921 N N . SER D 1 28 ? 98.678 128.814 -11.216 1.00 74.59 27 SER D N 1
ATOM 4922 C CA . SER D 1 28 ? 97.978 130.091 -11.439 1.00 75.63 27 SER D CA 1
ATOM 4923 C C . SER D 1 28 ? 96.960 129.981 -12.584 1.00 75.28 27 SER D C 1
ATOM 4924 O O . SER D 1 28 ? 95.941 130.674 -12.570 1.00 74.75 27 SER D O 1
ATOM 4927 N N . SER D 1 29 ? 97.215 129.094 -13.550 1.00 75.02 28 SER D N 1
ATOM 4928 C CA . SER D 1 29 ? 96.218 128.798 -14.585 1.00 75.08 28 SER D CA 1
ATOM 4929 C C . SER D 1 29 ? 95.028 128.077 -13.984 1.00 73.69 28 SER D C 1
ATOM 4930 O O . SER D 1 29 ? 93.884 128.480 -14.172 1.00 72.96 28 SER D O 1
ATOM 4933 N N . TYR D 1 30 ? 95.317 127.017 -13.237 1.00 73.26 29 TYR D N 1
ATOM 4934 C CA . TYR D 1 30 ? 94.286 126.298 -12.508 1.00 72.12 29 TYR D CA 1
ATOM 4935 C C . TYR D 1 30 ? 93.517 127.219 -11.554 1.00 71.50 29 TYR D C 1
ATOM 4936 O O . TYR D 1 30 ? 92.316 127.064 -11.384 1.00 70.38 29 TYR D O 1
ATOM 4945 N N . SER D 1 31 ? 94.196 128.182 -10.937 1.00 71.26 30 SER D N 1
ATOM 4946 C CA . SER D 1 31 ? 93.510 129.151 -10.067 1.00 71.38 30 SER D CA 1
ATOM 4947 C C . SER D 1 31 ? 92.473 129.973 -10.810 1.00 71.65 30 SER D C 1
ATOM 4948 O O . SER D 1 31 ? 91.357 130.138 -10.310 1.00 71.57 30 SER D O 1
ATOM 4951 N N . LYS D 1 32 ? 92.860 130.506 -11.979 1.00 71.41 31 LYS D N 1
ATOM 4952 C CA . LYS D 1 32 ? 91.958 131.283 -12.833 1.00 70.64 31 LYS D CA 1
ATOM 4953 C C . LYS D 1 32 ? 90.721 130.450 -13.106 1.00 70.34 31 LYS D C 1
ATOM 4954 O O . LYS D 1 32 ? 89.594 130.920 -12.938 1.00 70.05 31 LYS D O 1
ATOM 4956 N N . ASP D 1 33 ? 90.943 129.194 -13.476 1.00 70.12 32 ASP D N 1
ATOM 4957 C CA . ASP D 1 33 ? 89.857 128.251 -13.740 1.00 70.54 32 ASP D CA 1
ATOM 4958 C C . ASP D 1 33 ? 88.866 128.212 -12.581 1.00 71.14 32 ASP D C 1
ATOM 4959 O O . ASP D 1 33 ? 87.665 128.336 -12.783 1.00 71.40 32 ASP D O 1
ATOM 4964 N N . LEU D 1 34 ? 89.384 128.054 -11.368 1.00 71.91 33 LEU D N 1
ATOM 4965 C CA . LEU D 1 34 ? 88.546 127.936 -10.168 1.00 71.76 33 LEU D CA 1
ATOM 4966 C C . LEU D 1 34 ? 87.847 129.229 -9.800 1.00 72.99 33 LEU D C 1
ATOM 4967 O O . LEU D 1 34 ? 86.704 129.215 -9.348 1.00 72.62 33 LEU D O 1
ATOM 4972 N N . ILE D 1 35 ? 88.554 130.343 -9.958 1.00 74.58 34 ILE D N 1
ATOM 4973 C CA . ILE D 1 35 ? 87.994 131.665 -9.673 1.00 75.10 34 ILE D CA 1
ATOM 4974 C C . ILE D 1 35 ? 86.831 131.973 -10.632 1.00 77.47 34 ILE D C 1
ATOM 4975 O O . ILE D 1 35 ? 85.767 132.416 -10.207 1.00 76.32 34 ILE D O 1
ATOM 4980 N N . ASP D 1 36 ? 87.028 131.687 -11.912 1.00 79.87 35 ASP D N 1
ATOM 4981 C CA . ASP D 1 36 ? 86.033 132.011 -12.934 1.00 81.99 35 ASP D CA 1
ATOM 4982 C C . ASP D 1 36 ? 84.884 131.000 -13.067 1.00 82.79 35 ASP D C 1
ATOM 4983 O O . ASP D 1 36 ? 83.760 131.400 -13.325 1.00 83.39 35 ASP D O 1
ATOM 4988 N N . ASN D 1 37 ? 85.152 129.708 -12.886 1.00 83.37 36 ASN D N 1
ATOM 4989 C CA . ASN D 1 37 ? 84.142 128.664 -13.139 1.00 82.90 36 ASN D CA 1
ATOM 4990 C C . ASN D 1 37 ? 83.583 127.952 -11.914 1.00 83.34 36 ASN D C 1
ATOM 4991 O O . ASN D 1 37 ? 82.463 127.434 -11.973 1.00 84.04 36 ASN D O 1
ATOM 4996 N N . ALA D 1 38 ? 84.372 127.878 -10.840 1.00 82.14 37 ALA D N 1
ATOM 4997 C CA . ALA D 1 38 ? 83.960 127.222 -9.600 1.00 81.61 37 ALA D CA 1
ATOM 4998 C C . ALA D 1 38 ? 83.415 128.215 -8.582 1.00 80.27 37 ALA D C 1
ATOM 4999 O O . ALA D 1 38 ? 82.879 127.817 -7.551 1.00 80.71 37 ALA D O 1
ATOM 5001 N N . GLY D 1 39 ? 83.574 129.503 -8.860 1.00 78.39 38 GLY D N 1
ATOM 5002 C CA . GLY D 1 39 ? 83.148 130.558 -7.936 1.00 76.80 38 GLY D CA 1
ATOM 5003 C C . GLY D 1 39 ? 84.075 130.766 -6.754 1.00 75.00 38 GLY D C 1
ATOM 5004 O O . GLY D 1 39 ? 83.680 131.359 -5.758 1.00 73.58 38 GLY D O 1
ATOM 5005 N N . ALA D 1 40 ? 85.305 130.273 -6.874 1.00 73.71 39 ALA D N 1
ATOM 5006 C CA . ALA D 1 40 ? 86.314 130.400 -5.837 1.00 72.08 39 ALA D CA 1
ATOM 5007 C C . ALA D 1 40 ? 86.568 131.863 -5.547 1.00 71.68 39 ALA D C 1
ATOM 5008 O O . ALA D 1 40 ? 86.842 132.638 -6.458 1.00 71.58 39 ALA D O 1
ATOM 5010 N N . LYS D 1 41 ? 86.506 132.237 -4.277 1.00 71.70 40 LYS D N 1
ATOM 5011 C CA . LYS D 1 41 ? 86.710 133.631 -3.871 1.00 71.44 40 LYS D CA 1
ATOM 5012 C C . LYS D 1 41 ? 88.175 133.916 -3.574 1.00 70.44 40 LYS D C 1
ATOM 5013 O O . LYS D 1 41 ? 88.482 134.617 -2.632 1.00 73.79 40 LYS D O 1
ATOM 5019 N N . GLY D 1 42 ? 89.087 133.383 -4.381 1.00 69.03 41 GLY D N 1
ATOM 5020 C CA . GLY D 1 42 ? 90.532 133.572 -4.145 1.00 66.63 41 GLY D CA 1
ATOM 5021 C C . GLY D 1 42 ? 91.293 132.286 -3.859 1.00 63.28 41 GLY D C 1
ATOM 5022 O O . GLY D 1 42 ? 90.730 131.322 -3.386 1.00 63.09 41 GLY D O 1
ATOM 5023 N N . THR D 1 43 ? 92.572 132.270 -4.200 1.00 60.36 42 THR D N 1
ATOM 5024 C CA . THR D 1 43 ? 93.463 131.179 -3.854 1.00 58.82 42 THR D CA 1
ATOM 5025 C C . THR D 1 43 ? 94.835 131.686 -3.375 1.00 58.18 42 THR D C 1
ATOM 5026 O O . THR D 1 43 ? 95.197 132.845 -3.557 1.00 56.66 42 THR D O 1
ATOM 5030 N N . ARG D 1 44 ? 95.576 130.789 -2.741 1.00 57.84 43 ARG D N 1
ATOM 5031 C CA . ARG D 1 44 ? 96.978 131.015 -2.419 1.00 58.26 43 ARG D CA 1
ATOM 5032 C C . ARG D 1 44 ? 97.770 129.758 -2.741 1.00 57.19 43 ARG D C 1
ATOM 5033 O O . ARG D 1 44 ? 97.291 128.630 -2.567 1.00 57.68 43 ARG D O 1
ATOM 5041 N N . PHE D 1 45 ? 98.987 129.968 -3.205 1.00 55.78 44 PHE D N 1
ATOM 5042 C CA . PHE D 1 45 ? 99.891 128.892 -3.524 1.00 55.31 44 PHE D CA 1
ATOM 5043 C C . PHE D 1 45 ? 101.262 129.300 -3.038 1.00 54.53 44 PHE D C 1
ATOM 5044 O O . PHE D 1 45 ? 101.728 130.383 -3.347 1.00 55.81 44 PHE D O 1
ATOM 5052 N N . GLY D 1 46 ? 101.904 128.425 -2.285 1.00 53.82 45 GLY D N 1
ATOM 5053 C CA . GLY D 1 46 ? 103.183 128.736 -1.679 1.00 54.04 45 GLY D CA 1
ATOM 5054 C C . GLY D 1 46 ? 103.940 127.503 -1.210 1.00 53.50 45 GLY D C 1
ATOM 5055 O O . GLY D 1 46 ? 103.456 126.371 -1.324 1.00 54.27 45 GLY D O 1
ATOM 5056 N N . SER D 1 47 ? 105.140 127.720 -0.687 1.00 52.73 46 SER D N 1
ATOM 5057 C CA . SER D 1 47 ? 105.883 126.636 -0.066 1.00 52.95 46 SER D CA 1
ATOM 5058 C C . SER D 1 47 ? 105.808 126.804 1.451 1.00 51.58 46 SER D C 1
ATOM 5059 O O . SER D 1 47 ? 105.867 127.930 1.961 1.00 51.17 46 SER D O 1
ATOM 5062 N N . ILE D 1 48 ? 105.672 125.680 2.160 1.00 50.18 47 ILE D N 1
ATOM 5063 C CA . ILE D 1 48 ? 105.737 125.655 3.625 1.00 49.24 47 ILE D CA 1
ATOM 5064 C C . ILE D 1 48 ? 107.190 125.833 4.016 1.00 49.78 47 ILE D C 1
ATOM 5065 O O . ILE D 1 48 ? 108.036 125.011 3.654 1.00 50.10 47 ILE D O 1
ATOM 5070 N N . GLY D 1 49 ? 107.472 126.907 4.750 1.00 50.33 48 GLY D N 1
ATOM 5071 C CA . GLY D 1 49 ? 108.845 127.296 5.055 1.00 50.33 48 GLY D CA 1
ATOM 5072 C C . GLY D 1 49 ? 109.433 126.654 6.286 1.00 51.04 48 GLY D C 1
ATOM 5073 O O . GLY D 1 49 ? 110.662 126.541 6.406 1.00 52.28 48 GLY D O 1
ATOM 5074 N N . THR D 1 50 ? 108.568 126.227 7.195 1.00 50.56 49 THR D N 1
ATOM 5075 C CA . THR D 1 50 ? 109.019 125.774 8.498 1.00 50.87 49 THR D CA 1
ATOM 5076 C C . THR D 1 50 ? 108.393 124.442 8.893 1.00 52.49 49 THR D C 1
ATOM 5077 O O . THR D 1 50 ? 107.519 123.904 8.188 1.00 52.97 49 THR D O 1
ATOM 5081 N N . GLY D 1 51 ? 108.853 123.907 10.024 1.00 53.38 50 GLY D N 1
ATOM 5082 C CA . GLY D 1 51 ? 108.307 122.677 10.590 1.00 53.92 50 GLY D CA 1
ATOM 5083 C C . GLY D 1 51 ? 108.743 121.426 9.839 1.00 54.06 50 GLY D C 1
ATOM 5084 O O . GLY D 1 51 ? 109.661 121.476 9.022 1.00 53.75 50 GLY D O 1
ATOM 5085 N N . ASP D 1 52 ? 108.051 120.317 10.112 1.00 55.83 51 ASP D N 1
ATOM 5086 C CA . ASP D 1 52 ? 108.413 118.990 9.582 1.00 57.79 51 ASP D CA 1
ATOM 5087 C C . ASP D 1 52 ? 108.046 118.869 8.101 1.00 56.27 51 ASP D C 1
ATOM 5088 O O . ASP D 1 52 ? 108.611 118.037 7.407 1.00 56.96 51 ASP D O 1
ATOM 5091 N N . HIS D 1 53 ? 107.120 119.705 7.625 1.00 54.92 52 HIS D N 1
ATOM 5092 C CA . HIS D 1 53 ? 106.751 119.754 6.209 1.00 53.99 52 HIS D CA 1
ATOM 5093 C C . HIS D 1 53 ? 107.474 120.853 5.416 1.00 52.29 52 HIS D C 1
ATOM 5094 O O . HIS D 1 53 ? 107.060 121.215 4.301 1.00 52.15 52 HIS D O 1
ATOM 5101 N N . ALA D 1 54 ? 108.561 121.367 5.977 1.00 50.73 53 ALA D N 1
ATOM 5102 C CA . ALA D 1 54 ? 109.378 122.353 5.304 1.00 50.48 53 ALA D CA 1
ATOM 5103 C C . ALA D 1 54 ? 109.683 121.894 3.880 1.00 50.05 53 ALA D C 1
ATOM 5104 O O . ALA D 1 54 ? 110.146 120.774 3.676 1.00 51.32 53 ALA D O 1
ATOM 5106 N N . GLY D 1 55 ? 109.415 122.732 2.887 1.00 48.93 54 GLY D N 1
ATOM 5107 C CA . GLY D 1 55 ? 109.708 122.347 1.513 1.00 49.25 54 GLY D CA 1
ATOM 5108 C C . GLY D 1 55 ? 108.556 121.713 0.767 1.00 50.51 54 GLY D C 1
ATOM 5109 O O . GLY D 1 55 ? 108.615 121.610 -0.434 1.00 52.73 54 GLY D O 1
ATOM 5110 N N . SER D 1 56 ? 107.501 121.276 1.445 1.00 50.22 55 SER D N 1
ATOM 5111 C CA . SER D 1 56 ? 106.301 120.865 0.722 1.00 51.08 55 SER D CA 1
ATOM 5112 C C . SER D 1 56 ? 105.599 122.122 0.250 1.00 53.14 55 SER D C 1
ATOM 5113 O O . SER D 1 56 ? 105.830 123.203 0.807 1.00 54.15 55 SER D O 1
ATOM 5116 N N . LEU D 1 57 ? 104.754 121.982 -0.772 1.00 53.56 56 LEU D N 1
ATOM 5117 C CA . LEU D 1 57 ? 103.963 123.093 -1.288 1.00 52.73 56 LEU D CA 1
ATOM 5118 C C . LEU D 1 57 ? 102.553 122.994 -0.712 1.00 51.88 56 LEU D C 1
ATOM 5119 O O . LEU D 1 57 ? 102.107 121.913 -0.329 1.00 52.12 56 LEU D O 1
ATOM 5124 N N . ILE D 1 58 ? 101.874 124.137 -0.627 1.00 50.74 57 ILE D N 1
ATOM 5125 C CA . ILE D 1 58 ? 100.521 124.201 -0.077 1.00 50.35 57 ILE D CA 1
ATOM 5126 C C . ILE D 1 58 ? 99.660 125.066 -0.998 1.00 51.01 57 ILE D C 1
ATOM 5127 O O . ILE D 1 58 ? 100.149 126.021 -1.590 1.00 50.01 57 ILE D O 1
ATOM 5132 N N . PHE D 1 59 ? 98.398 124.675 -1.151 1.00 51.82 58 PHE D N 1
ATOM 5133 C CA . PHE D 1 59 ? 97.439 125.365 -1.996 1.00 52.59 58 PHE D CA 1
ATOM 5134 C C . PHE D 1 59 ? 96.251 125.646 -1.111 1.00 53.02 58 PHE D C 1
ATOM 5135 O O . PHE D 1 59 ? 95.810 124.746 -0.390 1.00 55.50 58 PHE D O 1
ATOM 5143 N N . ILE D 1 60 ? 95.744 126.877 -1.139 1.00 51.31 59 ILE D N 1
ATOM 5144 C CA . ILE D 1 60 ? 94.629 127.254 -0.283 1.00 51.25 59 ILE D CA 1
ATOM 5145 C C . ILE D 1 60 ? 93.522 127.827 -1.134 1.00 52.56 59 ILE D C 1
ATOM 5146 O O . ILE D 1 60 ? 93.782 128.685 -1.984 1.00 53.41 59 ILE D O 1
ATOM 5151 N N . GLN D 1 61 ? 92.300 127.337 -0.929 1.00 53.11 60 GLN D N 1
ATOM 5152 C CA . GLN D 1 61 ? 91.136 127.737 -1.730 1.00 53.45 60 GLN D CA 1
ATOM 5153 C C . GLN D 1 61 ? 90.097 128.297 -0.777 1.00 54.06 60 GLN D C 1
ATOM 5154 O O . GLN D 1 61 ? 89.918 127.728 0.297 1.00 55.39 60 GLN D O 1
ATOM 5160 N N . PHE D 1 62 ? 89.424 129.397 -1.151 1.00 54.17 61 PHE D N 1
ATOM 5161 C CA . PHE D 1 62 ? 88.333 129.977 -0.331 1.00 54.63 61 PHE D CA 1
ATOM 5162 C C . PHE D 1 62 ? 87.000 129.907 -1.051 1.00 55.30 61 PHE D C 1
ATOM 5163 O O . PHE D 1 62 ? 86.885 130.307 -2.213 1.00 54.38 61 PHE D O 1
ATOM 5171 N N . TYR D 1 63 ? 85.991 129.400 -0.352 1.00 55.20 62 TYR D N 1
ATOM 5172 C CA . TYR D 1 63 ? 84.657 129.300 -0.897 1.00 55.89 62 TYR D CA 1
ATOM 5173 C C . TYR D 1 63 ? 83.643 129.759 0.135 1.00 57.82 62 TYR D C 1
ATOM 5174 O O . TYR D 1 63 ? 83.820 129.561 1.339 1.00 58.20 62 TYR D O 1
ATOM 5183 N N . ASP D 1 64 ? 82.577 130.383 -0.350 1.00 60.26 63 ASP D N 1
ATOM 5184 C CA . ASP D 1 64 ? 81.500 130.822 0.514 1.00 62.52 63 ASP D CA 1
ATOM 5185 C C . ASP D 1 64 ? 80.627 129.644 0.930 1.00 62.14 63 ASP D C 1
ATOM 5186 O O . ASP D 1 64 ? 80.061 129.645 2.024 1.00 62.32 63 ASP D O 1
ATOM 5191 N N . ASP D 1 65 ? 80.570 128.634 0.064 1.00 62.12 64 ASP D N 1
ATOM 5192 C CA . ASP D 1 65 ? 79.776 127.444 0.283 1.00 63.61 64 ASP D CA 1
ATOM 5193 C C . ASP D 1 65 ? 80.520 126.204 -0.141 1.00 62.90 64 ASP D C 1
ATOM 5194 O O . ASP D 1 65 ? 81.415 126.256 -0.973 1.00 63.41 64 ASP D O 1
ATOM 5199 N N . LEU D 1 66 ? 80.106 125.076 0.406 1.00 62.47 65 LEU D N 1
ATOM 5200 C CA . LEU D 1 66 ? 80.659 123.805 -0.011 1.00 62.64 65 LEU D CA 1
ATOM 5201 C C . LEU D 1 66 ? 80.195 123.444 -1.405 1.00 63.48 65 LEU D C 1
ATOM 5202 O O . LEU D 1 66 ? 80.847 122.657 -2.080 1.00 64.75 65 LEU D O 1
ATOM 5207 N N . THR D 1 67 ? 79.078 124.017 -1.838 1.00 64.37 66 THR D N 1
ATOM 5208 C CA . THR D 1 67 ? 78.672 123.939 -3.237 1.00 65.51 66 THR D CA 1
ATOM 5209 C C . THR D 1 67 ? 79.799 124.352 -4.172 1.00 65.15 66 THR D C 1
ATOM 5210 O O . THR D 1 67 ? 80.066 123.680 -5.173 1.00 65.91 66 THR D O 1
ATOM 5214 N N . GLY D 1 68 ? 80.430 125.477 -3.842 1.00 63.68 67 GLY D N 1
ATOM 5215 C CA . GLY D 1 68 ? 81.610 125.934 -4.550 1.00 62.96 67 GLY D CA 1
ATOM 5216 C C . GLY D 1 68 ? 82.679 124.859 -4.689 1.00 63.77 67 GLY D C 1
ATOM 5217 O O . GLY D 1 68 ? 83.208 124.625 -5.795 1.00 63.90 67 GLY D O 1
ATOM 5218 N N . TYR D 1 69 ? 83.001 124.189 -3.583 1.00 63.61 68 TYR D N 1
ATOM 5219 C CA . TYR D 1 69 ? 84.068 123.183 -3.614 1.00 63.54 68 TYR D CA 1
ATOM 5220 C C . TYR D 1 69 ? 83.687 121.975 -4.494 1.00 63.42 68 TYR D C 1
ATOM 5221 O O . TYR D 1 69 ? 84.547 121.379 -5.166 1.00 63.50 68 TYR D O 1
ATOM 5230 N N . GLN D 1 70 ? 82.402 121.633 -4.509 1.00 63.54 69 GLN D N 1
ATOM 5231 C CA . GLN D 1 70 ? 81.918 120.557 -5.373 1.00 64.33 69 GLN D CA 1
ATOM 5232 C C . GLN D 1 70 ? 82.085 120.894 -6.858 1.00 64.91 69 GLN D C 1
ATOM 5233 O O . GLN D 1 70 ? 82.454 120.025 -7.655 1.00 64.77 69 GLN D O 1
ATOM 5239 N N . LYS D 1 71 ? 81.808 122.145 -7.231 1.00 66.34 70 LYS D N 1
ATOM 5240 C CA . LYS D 1 71 ? 82.016 122.588 -8.612 1.00 68.28 70 LYS D CA 1
ATOM 5241 C C . LYS D 1 71 ? 83.499 122.504 -8.943 1.00 68.61 70 LYS D C 1
ATOM 5242 O O . LYS D 1 71 ? 83.880 122.073 -10.025 1.00 69.70 70 LYS D O 1
ATOM 5247 N N . ALA D 1 72 ? 84.330 122.905 -7.988 1.00 69.00 71 ALA D N 1
ATOM 5248 C CA . ALA D 1 72 ? 85.771 122.824 -8.139 1.00 68.24 71 ALA D CA 1
ATOM 5249 C C . ALA D 1 72 ? 86.212 121.387 -8.397 1.00 68.88 71 ALA D C 1
ATOM 5250 O O . ALA D 1 72 ? 87.065 121.146 -9.250 1.00 68.44 71 ALA D O 1
ATOM 5252 N N . LEU D 1 73 ? 85.631 120.431 -7.675 1.00 70.54 72 LEU D N 1
ATOM 5253 C CA . LEU D 1 73 ? 85.932 119.012 -7.920 1.00 72.78 72 LEU D CA 1
ATOM 5254 C C . LEU D 1 73 ? 85.569 118.594 -9.352 1.00 74.41 72 LEU D C 1
ATOM 5255 O O . LEU D 1 73 ? 86.311 117.821 -9.972 1.00 74.40 72 LEU D O 1
ATOM 5260 N N . GLU D 1 74 ? 84.445 119.111 -9.866 1.00 76.66 73 GLU D N 1
ATOM 5261 C CA . GLU D 1 74 ? 84.011 118.837 -11.244 1.00 78.24 73 GLU D CA 1
ATOM 5262 C C . GLU D 1 74 ? 84.970 119.481 -12.240 1.00 79.54 73 GLU D C 1
ATOM 5263 O O . GLU D 1 74 ? 85.223 118.926 -13.306 1.00 80.16 73 GLU D O 1
ATOM 5265 N N . ILE D 1 75 ? 85.505 120.646 -11.882 1.00 79.95 74 ILE D N 1
ATOM 5266 C CA . ILE D 1 75 ? 86.529 121.322 -12.687 1.00 80.43 74 ILE D CA 1
ATOM 5267 C C . ILE D 1 75 ? 87.850 120.528 -12.780 1.00 81.06 74 ILE D C 1
ATOM 5268 O O . ILE D 1 75 ? 88.528 120.556 -13.812 1.00 81.86 74 ILE D O 1
ATOM 5273 N N . GLN D 1 76 ? 88.211 119.829 -11.712 1.00 81.29 75 GLN D N 1
ATOM 5274 C CA . GLN D 1 76 ? 89.411 119.009 -11.718 1.00 81.50 75 GLN D CA 1
ATOM 5275 C C . GLN D 1 76 ? 89.380 117.918 -12.757 1.00 82.81 75 GLN D C 1
ATOM 5276 O O . GLN D 1 76 ? 90.278 117.823 -13.602 1.00 84.40 75 GLN D O 1
ATOM 5282 N N . SER D 1 77 ? 88.338 117.101 -12.700 1.00 82.88 76 SER D N 1
ATOM 5283 C CA . SER D 1 77 ? 88.193 115.976 -13.617 1.00 83.30 76 SER D CA 1
ATOM 5284 C C . SER D 1 77 ? 88.338 116.374 -15.085 1.00 82.98 76 SER D C 1
ATOM 5285 O O . SER D 1 77 ? 88.820 115.588 -15.889 1.00 83.80 76 SER D O 1
ATOM 5288 N N . LYS D 1 78 ? 87.929 117.595 -15.424 1.00 82.94 77 LYS D N 1
ATOM 5289 C CA . LYS D 1 78 ? 87.996 118.099 -16.801 1.00 82.13 77 LYS D CA 1
ATOM 5290 C C . LYS D 1 78 ? 89.298 118.858 -17.130 1.00 82.02 77 LYS D C 1
ATOM 5291 O O . LYS D 1 78 ? 89.597 119.076 -18.297 1.00 82.82 77 LYS D O 1
ATOM 5294 N N . SER D 1 79 ? 90.075 119.243 -16.120 1.00 81.50 78 SER D N 1
ATOM 5295 C CA . SER D 1 79 ? 91.247 120.117 -16.325 1.00 80.87 78 SER D CA 1
ATOM 5296 C C . SER D 1 79 ? 92.497 119.410 -16.867 1.00 80.33 78 SER D C 1
ATOM 5297 O O . SER D 1 79 ? 92.996 118.443 -16.268 1.00 80.21 78 SER D O 1
ATOM 5300 N N . SER D 1 80 ? 93.017 119.937 -17.979 1.00 79.73 79 SER D N 1
ATOM 5301 C CA . SER D 1 80 ? 94.263 119.451 -18.589 1.00 79.24 79 SER D CA 1
ATOM 5302 C C . SER D 1 80 ? 95.483 119.831 -17.756 1.00 78.24 79 SER D C 1
ATOM 5303 O O . SER D 1 80 ? 96.408 119.031 -17.597 1.00 78.42 79 SER D O 1
ATOM 5306 N N . VAL D 1 81 ? 95.474 121.056 -17.234 1.00 77.79 80 VAL D N 1
ATOM 5307 C CA . VAL D 1 81 ? 96.499 121.540 -16.299 1.00 76.62 80 VAL D CA 1
ATOM 5308 C C . VAL D 1 81 ? 96.640 120.599 -15.091 1.00 76.12 80 VAL D C 1
ATOM 5309 O O . VAL D 1 81 ? 97.754 120.201 -14.719 1.00 75.63 80 VAL D O 1
ATOM 5313 N N . PHE D 1 82 ? 95.507 120.222 -14.507 1.00 75.67 81 PHE D N 1
ATOM 5314 C CA . PHE D 1 82 ? 95.487 119.295 -13.377 1.00 75.97 81 PHE D CA 1
ATOM 5315 C C . PHE D 1 82 ? 95.971 117.901 -13.773 1.00 75.05 81 PHE D C 1
ATOM 5316 O O . PHE D 1 82 ? 96.720 117.279 -13.034 1.00 73.90 81 PHE D O 1
ATOM 5324 N N . LYS D 1 83 ? 95.540 117.408 -14.932 1.00 75.34 82 LYS D N 1
ATOM 5325 C CA . LYS D 1 83 ? 95.986 116.092 -15.413 1.00 75.39 82 LYS D CA 1
ATOM 5326 C C . LYS D 1 83 ? 97.515 116.037 -15.594 1.00 74.35 82 LYS D C 1
ATOM 5327 O O . LYS D 1 83 ? 98.167 115.031 -15.273 1.00 73.73 82 LYS D O 1
ATOM 5333 N N . GLU D 1 84 ? 98.068 117.121 -16.129 1.00 72.84 83 GLU D N 1
ATOM 5334 C CA . GLU D 1 84 ? 99.496 117.217 -16.389 1.00 72.59 83 GLU D CA 1
ATOM 5335 C C . GLU D 1 84 ? 100.301 117.092 -15.105 1.00 72.31 83 GLU D C 1
ATOM 5336 O O . GLU D 1 84 ? 101.284 116.349 -15.049 1.00 73.04 83 GLU D O 1
ATOM 5342 N N . ILE D 1 85 ? 99.877 117.826 -14.079 1.00 71.21 84 ILE D N 1
ATOM 5343 C CA . ILE D 1 85 ? 100.548 117.804 -12.789 1.00 70.32 84 ILE D CA 1
ATOM 5344 C C . ILE D 1 85 ? 100.562 116.370 -12.254 1.00 71.53 84 ILE D C 1
ATOM 5345 O O . ILE D 1 85 ? 101.599 115.870 -11.818 1.00 71.81 84 ILE D O 1
ATOM 5358 N N . ASP D 1 87 ? 99.997 113.493 -13.974 1.00 75.85 86 ASP D N 1
ATOM 5359 C CA . ASP D 1 87 ? 100.714 112.592 -14.878 1.00 77.22 86 ASP D CA 1
ATOM 5360 C C . ASP D 1 87 ? 102.240 112.780 -14.802 1.00 77.18 86 ASP D C 1
ATOM 5361 O O . ASP D 1 87 ? 102.986 111.893 -15.204 1.00 76.70 86 ASP D O 1
ATOM 5364 N N . SER D 1 88 ? 102.704 113.909 -14.267 1.00 77.58 87 SER D N 1
ATOM 5365 C CA . SER D 1 88 ? 104.144 114.182 -14.221 1.00 77.38 87 SER D CA 1
ATOM 5366 C C . SER D 1 88 ? 104.869 113.219 -13.276 1.00 77.34 87 SER D C 1
ATOM 5367 O O . SER D 1 88 ? 106.028 112.879 -13.505 1.00 77.70 87 SER D O 1
ATOM 5370 N N . GLY D 1 89 ? 104.178 112.771 -12.227 1.00 76.72 88 GLY D N 1
ATOM 5371 C CA . GLY D 1 89 ? 104.790 111.950 -11.189 1.00 75.82 88 GLY D CA 1
ATOM 5372 C C . GLY D 1 89 ? 105.749 112.734 -10.317 1.00 74.81 88 GLY D C 1
ATOM 5373 O O . GLY D 1 89 ? 106.501 112.143 -9.551 1.00 75.16 88 GLY D O 1
ATOM 5374 N N . LYS D 1 90 ? 105.707 114.065 -10.430 1.00 73.64 89 LYS D N 1
ATOM 5375 C CA . LYS D 1 90 ? 106.597 114.970 -9.684 1.00 72.07 89 LYS D CA 1
ATOM 5376 C C . LYS D 1 90 ? 105.870 115.702 -8.539 1.00 69.92 89 LYS D C 1
ATOM 5377 O O . LYS D 1 90 ? 106.491 116.479 -7.803 1.00 68.87 89 LYS D O 1
ATOM 5383 N N . ALA D 1 91 ? 104.565 115.457 -8.394 1.00 67.54 90 ALA D N 1
ATOM 5384 C CA . ALA D 1 91 ? 103.768 116.053 -7.314 1.00 66.17 90 ALA D CA 1
ATOM 5385 C C . ALA D 1 91 ? 102.941 114.966 -6.615 1.00 64.70 90 ALA D C 1
ATOM 5386 O O . ALA D 1 91 ? 102.217 114.218 -7.257 1.00 65.75 90 ALA D O 1
ATOM 5388 N N . ASN D 1 92 ? 103.078 114.862 -5.304 1.00 62.56 91 ASN D N 1
ATOM 5389 C CA . ASN D 1 92 ? 102.280 113.929 -4.537 1.00 60.42 91 ASN D CA 1
ATOM 5390 C C . ASN D 1 92 ? 101.487 114.655 -3.443 1.00 58.61 91 ASN D C 1
ATOM 5391 O O . ASN D 1 92 ? 102.078 115.207 -2.498 1.00 58.67 91 ASN D O 1
ATOM 5396 N N . ILE D 1 93 ? 100.159 114.659 -3.586 1.00 55.45 92 ILE D N 1
ATOM 5397 C CA . ILE D 1 93 ? 99.260 115.213 -2.568 1.00 53.79 92 ILE D CA 1
ATOM 5398 C C . ILE D 1 93 ? 99.193 114.234 -1.424 1.00 52.84 92 ILE D C 1
ATOM 5399 O O . ILE D 1 93 ? 98.804 113.109 -1.640 1.00 54.70 92 ILE D O 1
ATOM 5404 N N . TYR D 1 94 ? 99.572 114.636 -0.217 1.00 51.65 93 TYR D N 1
ATOM 5405 C CA . TYR D 1 94 ? 99.481 113.717 0.929 1.00 50.83 93 TYR D CA 1
ATOM 5406 C C . TYR D 1 94 ? 98.611 114.206 2.066 1.00 50.11 93 TYR D C 1
ATOM 5407 O O . TYR D 1 94 ? 98.472 113.529 3.075 1.00 50.74 93 TYR D O 1
ATOM 5416 N N . LEU D 1 95 ? 98.030 115.380 1.914 1.00 50.14 94 LEU D N 1
ATOM 5417 C CA . LEU D 1 95 ? 97.135 115.892 2.912 1.00 50.58 94 LEU D CA 1
ATOM 5418 C C . LEU D 1 95 ? 96.173 116.878 2.262 1.00 50.24 94 LEU D C 1
ATOM 5419 O O . LEU D 1 95 ? 96.570 117.707 1.425 1.00 49.91 94 LEU D O 1
ATOM 5424 N N . ARG D 1 96 ? 94.894 116.747 2.610 1.00 49.15 95 ARG D N 1
ATOM 5425 C CA . ARG D 1 96 ? 93.913 117.789 2.312 1.00 48.41 95 ARG D CA 1
ATOM 5426 C C . ARG D 1 96 ? 92.863 117.869 3.395 1.00 48.21 95 ARG D C 1
ATOM 5427 O O . ARG D 1 96 ? 92.260 116.862 3.731 1.00 48.75 95 ARG D O 1
ATOM 5435 N N . ASN D 1 97 ? 92.621 119.068 3.919 1.00 48.64 96 ASN D N 1
ATOM 5436 C CA . ASN D 1 97 ? 91.540 119.261 4.888 1.00 48.56 96 ASN D CA 1
ATOM 5437 C C . ASN D 1 97 ? 90.750 120.533 4.664 1.00 48.63 96 ASN D C 1
ATOM 5438 O O . ASN D 1 97 ? 91.172 121.394 3.920 1.00 49.69 96 ASN D O 1
ATOM 5443 N N . ILE D 1 98 ? 89.573 120.604 5.290 1.00 49.37 97 ILE D N 1
ATOM 5444 C CA . ILE D 1 98 ? 88.633 121.693 5.130 1.00 47.28 97 ILE D CA 1
ATOM 5445 C C . ILE D 1 98 ? 88.526 122.372 6.460 1.00 49.32 97 ILE D C 1
ATOM 5446 O O . ILE D 1 98 ? 88.459 121.702 7.481 1.00 48.70 97 ILE D O 1
ATOM 5451 N N . SER D 1 99 ? 88.487 123.698 6.452 1.00 50.88 98 SER D N 1
ATOM 5452 C CA . SER D 1 99 ? 88.320 124.489 7.663 1.00 51.96 98 SER D CA 1
ATOM 5453 C C . SER D 1 99 ? 87.145 125.469 7.524 1.00 52.69 98 SER D C 1
ATOM 5454 O O . SER D 1 99 ? 86.870 125.940 6.424 1.00 53.88 98 SER D O 1
ATOM 5457 N N . THR D 1 100 ? 86.461 125.787 8.619 1.00 51.72 99 THR D N 1
ATOM 5458 C CA . THR D 1 100 ? 85.474 126.845 8.568 1.00 52.02 99 THR D CA 1
ATOM 5459 C C . THR D 1 100 ? 86.236 128.150 8.546 1.00 53.91 99 THR D C 1
ATOM 5460 O O . THR D 1 100 ? 87.397 128.181 8.927 1.00 54.53 99 THR D O 1
ATOM 5464 N N . SER D 1 101 ? 85.581 129.219 8.104 1.00 55.59 100 SER D N 1
ATOM 5465 C CA . SER D 1 101 ? 86.083 130.574 8.295 1.00 56.59 100 SER D CA 1
ATOM 5466 C C . SER D 1 101 ? 84.958 131.420 8.879 1.00 58.17 100 SER D C 1
ATOM 5467 O O . SER D 1 101 ? 83.936 131.622 8.242 1.00 58.82 100 SER D O 1
ATOM 5470 N N . LEU D 1 102 ? 85.145 131.882 10.110 1.00 60.06 101 LEU D N 1
ATOM 5471 C CA . LEU D 1 102 ? 84.123 132.611 10.833 1.00 62.06 101 LEU D CA 1
ATOM 5472 C C . LEU D 1 102 ? 84.337 134.121 10.688 1.00 64.40 101 LEU D C 1
ATOM 5473 O O . LEU D 1 102 ? 85.476 134.569 10.531 1.00 63.06 101 LEU D O 1
ATOM 5478 N N . PRO D 1 103 ? 83.235 134.905 10.719 1.00 66.63 102 PRO D N 1
ATOM 5479 C CA . PRO D 1 103 ? 83.267 136.355 10.838 1.00 67.32 102 PRO D CA 1
ATOM 5480 C C . PRO D 1 103 ? 84.152 136.872 11.976 1.00 69.54 102 PRO D C 1
ATOM 5481 O O . PRO D 1 103 ? 83.976 136.469 13.128 1.00 69.98 102 PRO D O 1
ATOM 5485 N N . THR D 1 104 ? 85.091 137.752 11.634 1.00 71.10 103 THR D N 1
ATOM 5486 C CA . THR D 1 104 ? 85.971 138.407 12.598 1.00 72.69 103 THR D CA 1
ATOM 5487 C C . THR D 1 104 ? 85.969 139.910 12.375 1.00 74.58 103 THR D C 1
ATOM 5488 O O . THR D 1 104 ? 85.775 140.390 11.256 1.00 74.27 103 THR D O 1
ATOM 5492 N N . LYS D 1 105 ? 86.182 140.645 13.457 1.00 77.30 104 LYS D N 1
ATOM 5493 C CA . LYS D 1 105 ? 86.178 142.097 13.416 1.00 80.05 104 LYS D CA 1
ATOM 5494 C C . LYS D 1 105 ? 87.580 142.544 13.031 1.00 80.49 104 LYS D C 1
ATOM 5495 O O . LYS D 1 105 ? 88.345 142.965 13.887 1.00 83.54 104 LYS D O 1
ATOM 5501 N N . PHE D 1 106 ? 87.927 142.404 11.750 1.00 78.67 105 PHE D N 1
ATOM 5502 C CA . PHE D 1 106 ? 89.266 142.749 11.249 1.00 77.55 105 PHE D CA 1
ATOM 5503 C C . PHE D 1 106 ? 89.140 143.380 9.876 1.00 77.95 105 PHE D C 1
ATOM 5504 O O . PHE D 1 106 ? 88.427 142.877 9.028 1.00 76.65 105 PHE D O 1
ATOM 5512 N N . GLU D 1 107 ? 89.849 144.472 9.640 1.00 79.66 106 GLU D N 1
ATOM 5513 C CA . GLU D 1 107 ? 89.727 145.152 8.356 1.00 81.16 106 GLU D CA 1
ATOM 5514 C C . GLU D 1 107 ? 90.589 144.472 7.291 1.00 80.99 106 GLU D C 1
ATOM 5515 O O . GLU D 1 107 ? 91.811 144.639 7.272 1.00 81.72 106 GLU D O 1
ATOM 5521 N N . GLN D 1 108 ? 89.950 143.694 6.415 1.00 80.01 107 GLN D N 1
ATOM 5522 C CA . GLN D 1 108 ? 90.682 142.900 5.424 1.00 78.74 107 GLN D CA 1
ATOM 5523 C C . GLN D 1 108 ? 91.236 143.798 4.343 1.00 78.33 107 GLN D C 1
ATOM 5524 O O . GLN D 1 108 ? 90.580 144.736 3.923 1.00 79.73 107 GLN D O 1
ATOM 5530 N N . SER D 1 109 ? 92.456 143.496 3.909 1.00 76.62 108 SER D N 1
ATOM 5531 C CA . SER D 1 109 ? 93.071 144.141 2.752 1.00 73.30 108 SER D CA 1
ATOM 5532 C C . SER D 1 109 ? 93.051 143.171 1.559 1.00 69.39 108 SER D C 1
ATOM 5533 O O . SER D 1 109 ? 93.066 141.950 1.711 1.00 70.21 108 SER D O 1
ATOM 5536 N N . TYR D 1 110 ? 93.049 143.722 0.360 1.00 65.11 109 TYR D N 1
ATOM 5537 C CA . TYR D 1 110 ? 93.091 142.872 -0.823 1.00 64.51 109 TYR D CA 1
ATOM 5538 C C . TYR D 1 110 ? 94.520 142.638 -1.312 1.00 65.95 109 TYR D C 1
ATOM 5539 O O . TYR D 1 110 ? 94.725 141.910 -2.269 1.00 65.91 109 TYR D O 1
ATOM 5548 N N . GLU D 1 111 ? 95.498 143.263 -0.646 1.00 71.13 110 GLU D N 1
ATOM 5549 C CA . GLU D 1 111 ? 96.900 143.081 -0.982 1.00 73.30 110 GLU D CA 1
ATOM 5550 C C . GLU D 1 111 ? 97.231 141.603 -0.955 1.00 74.93 110 GLU D C 1
ATOM 5551 O O . GLU D 1 111 ? 96.961 140.926 0.021 1.00 76.03 110 GLU D O 1
ATOM 5557 N N . HIS D 1 112 ? 97.808 141.099 -2.034 1.00 76.33 111 HIS D N 1
ATOM 5558 C CA . HIS D 1 112 ? 98.275 139.724 -2.052 1.00 76.30 111 HIS D CA 1
ATOM 5559 C C . HIS D 1 112 ? 99.442 139.583 -1.061 1.00 74.04 111 HIS D C 1
ATOM 5560 O O . HIS D 1 112 ? 100.419 140.311 -1.147 1.00 73.58 111 HIS D O 1
ATOM 5567 N N . PRO D 1 113 ? 99.345 138.632 -0.113 1.00 71.41 112 PRO D N 1
ATOM 5568 C CA . PRO D 1 113 ? 100.394 138.534 0.899 1.00 69.74 112 PRO D CA 1
ATOM 5569 C C . PRO D 1 113 ? 101.637 137.874 0.371 1.00 66.16 112 PRO D C 1
ATOM 5570 O O . PRO D 1 113 ? 101.552 137.054 -0.518 1.00 64.82 112 PRO D O 1
ATOM 5574 N N . LYS D 1 114 ? 102.787 138.241 0.915 1.00 63.00 113 LYS D N 1
ATOM 5575 C CA . LYS D 1 114 ? 104.021 137.602 0.516 1.00 60.35 113 LYS D CA 1
ATOM 5576 C C . LYS D 1 114 ? 104.294 136.424 1.446 1.00 58.78 113 LYS D C 1
ATOM 5577 O O . LYS D 1 114 ? 104.916 135.467 1.032 1.00 59.65 113 LYS D O 1
ATOM 5582 N N . TYR D 1 115 ? 103.795 136.486 2.681 1.00 56.93 114 TYR D N 1
ATOM 5583 C CA . TYR D 1 115 ? 103.886 135.380 3.648 1.00 56.40 114 TYR D CA 1
ATOM 5584 C C . TYR D 1 115 ? 102.543 135.185 4.360 1.00 55.59 114 TYR D C 1
ATOM 5585 O O . TYR D 1 115 ? 101.824 136.170 4.603 1.00 54.05 114 TYR D O 1
ATOM 5594 N N . ILE D 1 116 ? 102.221 133.917 4.673 1.00 53.54 115 ILE D N 1
ATOM 5595 C CA . ILE D 1 116 ? 101.101 133.558 5.539 1.00 52.67 115 ILE D CA 1
ATOM 5596 C C . ILE D 1 116 ? 101.606 132.794 6.779 1.00 52.47 115 ILE D C 1
ATOM 5597 O O . ILE D 1 116 ? 102.503 131.934 6.680 1.00 52.21 115 ILE D O 1
ATOM 5602 N N . VAL D 1 117 ? 101.053 133.109 7.946 1.00 51.08 116 VAL D N 1
ATOM 5603 C CA . VAL D 1 117 ? 101.336 132.302 9.146 1.00 51.07 116 VAL D CA 1
ATOM 5604 C C . VAL D 1 117 ? 100.069 131.536 9.557 1.00 51.11 116 VAL D C 1
ATOM 5605 O O . VAL D 1 117 ? 99.035 132.154 9.814 1.00 52.09 116 VAL D O 1
ATOM 5609 N N . LEU D 1 118 ? 100.145 130.206 9.560 1.00 51.12 117 LEU D N 1
ATOM 5610 C CA . LEU D 1 118 ? 99.053 129.333 10.047 1.00 51.09 117 LEU D CA 1
ATOM 5611 C C . LEU D 1 118 ? 99.389 128.948 11.465 1.00 50.62 117 LEU D C 1
ATOM 5612 O O . LEU D 1 118 ? 100.511 128.500 11.733 1.00 50.83 117 LEU D O 1
ATOM 5617 N N . THR D 1 119 ? 98.441 129.158 12.378 1.00 51.41 118 THR D N 1
ATOM 5618 C CA . THR D 1 119 ? 98.587 128.709 13.778 1.00 50.73 118 THR D CA 1
ATOM 5619 C C . THR D 1 119 ? 97.409 127.800 14.056 1.00 51.01 118 THR D C 1
ATOM 5620 O O . THR D 1 119 ? 96.266 128.109 13.665 1.00 52.34 118 THR D O 1
ATOM 5624 N N . ARG D 1 120 ? 97.676 126.684 14.714 1.00 49.84 119 ARG D N 1
ATOM 5625 C CA . ARG D 1 120 ? 96.653 125.708 15.032 1.00 49.30 119 ARG D CA 1
ATOM 5626 C C . ARG D 1 120 ? 96.670 125.485 16.539 1.00 50.23 119 ARG D C 1
ATOM 5627 O O . ARG D 1 120 ? 97.751 125.324 17.107 1.00 51.20 119 ARG D O 1
ATOM 5635 N N . ALA D 1 121 ? 95.490 125.423 17.173 1.00 50.58 120 ALA D N 1
ATOM 5636 C CA . ALA D 1 121 ? 95.390 125.262 18.627 1.00 50.92 120 ALA D CA 1
ATOM 5637 C C . ALA D 1 121 ? 94.290 124.294 19.081 1.00 53.75 120 ALA D C 1
ATOM 5638 O O . ALA D 1 121 ? 93.289 124.086 18.390 1.00 54.59 120 ALA D O 1
ATOM 5640 N N . GLU D 1 122 ? 94.483 123.716 20.258 1.00 57.58 121 GLU D N 1
ATOM 5641 C CA . GLU D 1 122 ? 93.503 122.834 20.910 1.00 62.25 121 GLU D CA 1
ATOM 5642 C C . GLU D 1 122 ? 92.729 123.631 21.949 1.00 61.21 121 GLU D C 1
ATOM 5643 O O . GLU D 1 122 ? 93.323 124.322 22.776 1.00 61.13 121 GLU D O 1
ATOM 5649 N N . ALA D 1 123 ? 91.417 123.502 21.948 1.00 61.55 122 ALA D N 1
ATOM 5650 C CA . ALA D 1 123 ? 90.606 124.126 22.981 1.00 62.69 122 ALA D CA 1
ATOM 5651 C C . ALA D 1 123 ? 89.241 123.467 22.977 1.00 65.54 122 ALA D C 1
ATOM 5652 O O . ALA D 1 123 ? 88.840 122.878 21.958 1.00 65.75 122 ALA D O 1
ATOM 5654 N N . ALA D 1 124 ? 88.535 123.545 24.101 1.00 69.38 123 ALA D N 1
ATOM 5655 C CA . ALA D 1 124 ? 87.168 123.016 24.181 1.00 73.55 123 ALA D CA 1
ATOM 5656 C C . ALA D 1 124 ? 86.263 123.721 23.162 1.00 76.61 123 ALA D C 1
ATOM 5657 O O . ALA D 1 124 ? 86.499 124.897 22.832 1.00 77.21 123 ALA D O 1
ATOM 5672 N N . SER D 1 126 ? 83.285 124.399 23.784 1.00 82.09 125 SER D N 1
ATOM 5673 C CA . SER D 1 126 ? 82.556 125.315 24.656 1.00 82.30 125 SER D CA 1
ATOM 5674 C C . SER D 1 126 ? 83.275 126.652 24.886 1.00 82.64 125 SER D C 1
ATOM 5675 O O . SER D 1 126 ? 82.664 127.589 25.382 1.00 83.88 125 SER D O 1
ATOM 5678 N N . ASP D 1 127 ? 84.560 126.747 24.554 1.00 81.74 126 ASP D N 1
ATOM 5679 C CA . ASP D 1 127 ? 85.272 128.022 24.646 1.00 80.16 126 ASP D CA 1
ATOM 5680 C C . ASP D 1 127 ? 85.310 128.749 23.303 1.00 78.77 126 ASP D C 1
ATOM 5681 O O . ASP D 1 127 ? 86.059 129.701 23.142 1.00 77.18 126 ASP D O 1
ATOM 5686 N N . LYS D 1 128 ? 84.468 128.313 22.363 1.00 78.42 127 LYS D N 1
ATOM 5687 C CA . LYS D 1 128 ? 84.425 128.868 21.020 1.00 79.04 127 LYS D CA 1
ATOM 5688 C C . LYS D 1 128 ? 84.327 130.384 21.035 1.00 79.06 127 LYS D C 1
ATOM 5689 O O . LYS D 1 128 ? 85.051 131.044 20.313 1.00 79.07 127 LYS D O 1
ATOM 5691 N N . ASP D 1 129 ? 83.461 130.928 21.888 1.00 80.01 128 ASP D N 1
ATOM 5692 C CA . ASP D 1 129 ? 83.187 132.385 21.935 1.00 79.48 128 ASP D CA 1
ATOM 5693 C C . ASP D 1 129 ? 84.267 133.206 22.645 1.00 77.95 128 ASP D C 1
ATOM 5694 O O . ASP D 1 129 ? 84.599 134.313 22.199 1.00 75.79 128 ASP D O 1
ATOM 5699 N N . LYS D 1 130 ? 84.788 132.673 23.752 1.00 76.30 129 LYS D N 1
ATOM 5700 C CA . LYS D 1 130 ? 85.960 133.249 24.398 1.00 75.98 129 LYS D CA 1
ATOM 5701 C C . LYS D 1 130 ? 87.092 133.379 23.374 1.00 74.57 129 LYS D C 1
ATOM 5702 O O . LYS D 1 130 ? 87.732 134.427 23.279 1.00 74.38 129 LYS D O 1
ATOM 5708 N N . PHE D 1 131 ? 87.296 132.325 2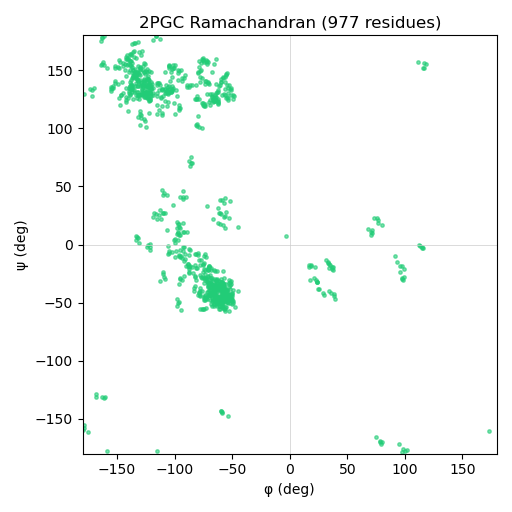2.587 1.00 72.65 130 PHE D N 1
ATOM 5709 C CA . PHE D 1 131 ? 88.335 132.280 21.551 1.00 71.27 130 PHE D CA 1
ATOM 5710 C C . PHE D 1 131 ? 88.147 133.406 20.531 1.00 69.52 130 PHE D C 1
ATOM 5711 O O . PHE D 1 131 ? 89.060 134.168 20.268 1.00 67.59 130 PHE D O 1
ATOM 5719 N N . LEU D 1 132 ? 86.943 133.517 19.987 1.00 69.86 131 LEU D N 1
ATOM 5720 C CA . LEU D 1 132 ? 86.629 134.540 18.986 1.00 70.58 131 LEU D CA 1
ATOM 5721 C C . LEU D 1 132 ? 86.758 135.970 19.530 1.00 72.16 131 LEU D C 1
ATOM 5722 O O . LEU D 1 132 ? 87.182 136.875 18.794 1.00 72.76 131 LEU D O 1
ATOM 5727 N N . ASN D 1 133 ? 86.401 136.163 20.808 1.00 73.24 132 ASN D N 1
ATOM 5728 C CA . ASN D 1 133 ? 86.503 137.467 21.465 1.00 73.99 132 ASN D CA 1
ATOM 5729 C C . ASN D 1 133 ? 87.951 137.892 21.584 1.00 74.26 132 ASN D C 1
ATOM 5730 O O . ASN D 1 133 ? 88.273 139.035 21.304 1.00 74.93 132 ASN D O 1
ATOM 5735 N N . CYS D 1 134 ? 88.820 136.968 21.987 1.00 74.54 133 CYS D N 1
ATOM 5736 C CA . CYS D 1 134 ? 90.252 137.227 22.052 1.00 75.69 133 CYS D CA 1
ATOM 5737 C C . CYS D 1 134 ? 90.812 137.616 20.702 1.00 75.40 133 CYS D C 1
ATOM 5738 O O . CYS D 1 134 ? 91.561 138.590 20.590 1.00 76.47 133 CYS D O 1
ATOM 5741 N N . ILE D 1 135 ? 90.444 136.856 19.677 1.00 75.02 134 ILE D N 1
ATOM 5742 C CA . ILE D 1 135 ? 90.876 137.152 18.318 1.00 74.73 134 ILE D CA 1
ATOM 5743 C C . ILE D 1 135 ? 90.433 138.563 17.946 1.00 75.24 134 ILE D C 1
ATOM 5744 O O . ILE D 1 135 ? 91.238 139.341 17.457 1.00 75.61 134 ILE D O 1
ATOM 5749 N N . ASN D 1 136 ? 89.193 138.921 18.251 1.00 75.72 135 ASN D N 1
ATOM 5750 C CA . ASN D 1 136 ? 88.717 140.271 17.952 1.00 76.81 135 ASN D CA 1
ATOM 5751 C C . ASN D 1 136 ? 89.370 141.364 18.818 1.00 77.22 135 ASN D C 1
ATOM 5752 O O . ASN D 1 136 ? 89.600 142.472 18.349 1.00 78.10 135 ASN D O 1
ATOM 5757 N N . ASP D 1 137 ? 89.685 141.055 20.068 1.00 78.06 136 ASP D N 1
ATOM 5758 C CA . ASP D 1 137 ? 90.336 142.027 20.945 1.00 78.82 136 ASP D CA 1
ATOM 5759 C C . ASP D 1 137 ? 91.791 142.293 20.542 1.00 77.98 136 ASP D C 1
ATOM 5760 O O . ASP D 1 137 ? 92.341 143.326 20.889 1.00 78.88 136 ASP D O 1
ATOM 5765 N N . THR D 1 138 ? 92.406 141.364 19.815 1.00 76.92 137 THR D N 1
ATOM 5766 C CA . THR D 1 138 ? 93.781 141.522 19.343 1.00 75.97 137 THR D CA 1
ATOM 5767 C C . THR D 1 138 ? 93.879 141.976 17.879 1.00 75.67 137 THR D C 1
ATOM 5768 O O . THR D 1 138 ? 94.970 142.160 17.369 1.00 75.51 137 THR D O 1
ATOM 5772 N N . ALA D 1 139 ? 92.744 142.198 17.223 1.00 75.51 138 ALA D N 1
ATOM 5773 C CA . ALA D 1 139 ? 92.719 142.567 15.808 1.00 75.83 138 ALA D CA 1
ATOM 5774 C C . ALA D 1 139 ? 93.660 143.700 15.466 1.00 77.08 138 ALA D C 1
ATOM 5775 O O . ALA D 1 139 ? 94.267 143.704 14.401 1.00 78.20 138 ALA D O 1
ATOM 5777 N N . SER D 1 140 ? 93.749 144.677 16.362 1.00 77.88 139 SER D N 1
ATOM 5778 C CA . SER D 1 140 ? 94.553 145.868 16.130 1.00 77.32 139 SER D CA 1
ATOM 5779 C C . SER D 1 140 ? 96.041 145.555 16.214 1.00 77.19 139 SER D C 1
ATOM 5780 O O . SER D 1 140 ? 96.817 146.207 15.537 1.00 77.47 139 SER D O 1
ATOM 5783 N N . CYS D 1 141 ? 96.444 144.562 17.010 1.00 76.80 140 CYS D N 1
ATOM 5784 C CA . CYS D 1 141 ? 97.850 144.137 17.037 1.00 77.42 140 CYS D CA 1
ATOM 5785 C C . CYS D 1 141 ? 98.308 143.776 15.653 1.00 75.52 140 CYS D C 1
ATOM 5786 O O . CYS D 1 141 ? 99.433 144.098 15.255 1.00 76.11 140 CYS D O 1
ATOM 5789 N N . PHE D 1 142 ? 97.437 143.070 14.939 1.00 72.73 141 PHE D N 1
ATOM 5790 C CA . PHE D 1 142 ? 97.755 142.584 13.601 1.00 71.32 141 PHE D CA 1
ATOM 5791 C C . PHE D 1 142 ? 97.761 143.724 12.607 1.00 70.18 141 PHE D C 1
ATOM 5792 O O . PHE D 1 142 ? 98.755 143.959 11.932 1.00 68.41 141 PHE D O 1
ATOM 5800 N N . LYS D 1 143 ? 96.658 144.457 12.559 1.00 70.63 142 LYS D N 1
ATOM 5801 C CA . LYS D 1 143 ? 96.485 145.471 11.540 1.00 71.36 142 LYS D CA 1
ATOM 5802 C C . LYS D 1 143 ? 97.538 146.538 11.713 1.00 71.09 142 LYS D C 1
ATOM 5803 O O . LYS D 1 143 ? 98.211 146.905 10.756 1.00 69.36 142 LYS D O 1
ATOM 5809 N N . ASP D 1 144 ? 97.705 146.984 12.957 1.00 71.52 143 ASP D N 1
ATOM 5810 C CA . ASP D 1 144 ? 98.632 148.072 13.270 1.00 71.90 143 ASP D CA 1
ATOM 5811 C C . ASP D 1 144 ? 100.053 147.736 12.857 1.00 70.35 143 ASP D C 1
ATOM 5812 O O . ASP D 1 144 ? 100.780 148.608 12.411 1.00 71.20 143 ASP D O 1
ATOM 5817 N N . ASN D 1 145 ? 100.447 146.474 12.974 1.00 69.06 144 ASN D N 1
ATOM 5818 C CA . ASN D 1 145 ? 101.820 146.094 12.654 1.00 66.41 144 ASN D CA 1
ATOM 5819 C C . ASN D 1 145 ? 102.019 145.559 11.247 1.00 64.14 144 ASN D C 1
ATOM 5820 O O . ASN D 1 145 ? 103.100 145.091 10.920 1.00 64.83 144 ASN D O 1
ATOM 5825 N N . GLY D 1 146 ? 100.991 145.650 10.413 1.00 62.34 145 GLY D N 1
ATOM 5826 C CA . GLY D 1 146 ? 101.133 145.381 8.979 1.00 61.77 145 GLY D CA 1
ATOM 5827 C C . GLY D 1 146 ? 100.367 144.198 8.383 1.00 60.69 145 GLY D C 1
ATOM 5828 O O . GLY D 1 146 ? 100.430 143.971 7.160 1.00 59.77 145 GLY D O 1
ATOM 5829 N N . ALA D 1 147 ? 99.653 143.445 9.222 1.00 59.61 146 ALA D N 1
ATOM 5830 C CA . ALA D 1 147 ? 98.914 142.267 8.754 1.00 59.18 146 ALA D CA 1
ATOM 5831 C C . ALA D 1 147 ? 97.936 142.714 7.681 1.00 59.26 146 ALA D C 1
ATOM 5832 O O . ALA D 1 147 ? 97.409 143.821 7.740 1.00 59.82 146 ALA D O 1
ATOM 5834 N N . LEU D 1 148 ? 97.752 141.861 6.683 1.00 59.90 147 LEU D N 1
ATOM 5835 C CA . LEU D 1 148 ? 96.890 142.144 5.547 1.00 60.81 147 LEU D CA 1
ATOM 5836 C C . LEU D 1 148 ? 95.518 141.510 5.706 1.00 61.85 147 LEU D C 1
ATOM 5837 O O . LEU D 1 148 ? 94.505 142.148 5.438 1.00 63.22 147 LEU D O 1
ATOM 5842 N N . THR D 1 149 ? 95.513 140.236 6.100 1.00 61.83 148 THR D N 1
ATOM 5843 C CA . THR D 1 149 ? 94.309 139.406 6.169 1.00 61.21 148 THR D CA 1
ATOM 5844 C C . THR D 1 149 ? 94.351 138.552 7.421 1.00 61.00 148 THR D C 1
ATOM 5845 O O . THR D 1 149 ? 95.430 138.177 7.870 1.00 62.79 148 THR D O 1
ATOM 5849 N N . LEU D 1 150 ? 93.173 138.260 7.977 1.00 59.30 149 LEU D N 1
ATOM 5850 C CA . LEU D 1 150 ? 93.010 137.401 9.156 1.00 58.66 149 LEU D CA 1
ATOM 5851 C C . LEU D 1 150 ? 91.790 136.506 9.025 1.00 59.52 149 LEU D C 1
ATOM 5852 O O . LEU D 1 150 ? 90.667 136.993 8.987 1.00 60.88 149 LEU D O 1
ATOM 5857 N N . ARG D 1 151 ? 92.003 135.203 8.952 1.00 59.44 150 ARG D N 1
ATOM 5858 C CA . ARG D 1 151 ? 90.906 134.260 8.880 1.00 59.67 150 ARG D CA 1
ATOM 5859 C C . ARG D 1 151 ? 91.023 133.282 10.040 1.00 58.16 150 ARG D C 1
ATOM 5860 O O . ARG D 1 151 ? 92.127 132.958 10.502 1.00 58.08 150 ARG D O 1
ATOM 5868 N N . PHE D 1 152 ? 89.870 132.804 10.499 1.00 56.54 151 PHE D N 1
ATOM 5869 C CA . PHE D 1 152 ? 89.808 132.053 11.724 1.00 54.23 151 PHE D CA 1
ATOM 5870 C C . PHE D 1 152 ? 88.639 131.063 11.732 1.00 53.88 151 PHE D C 1
ATOM 5871 O O . PHE D 1 152 ? 87.543 131.382 11.273 1.00 53.08 151 PHE D O 1
ATOM 5879 N N . GLY D 1 153 ? 88.853 129.871 12.279 1.00 53.00 152 GLY D N 1
ATOM 5880 C CA . GLY D 1 153 ? 87.782 128.883 12.338 1.00 53.03 152 GLY D CA 1
ATOM 5881 C C . GLY D 1 153 ? 88.313 127.571 12.851 1.00 52.72 152 GLY D C 1
ATOM 5882 O O . GLY D 1 153 ? 89.366 127.549 13.473 1.00 53.31 152 GLY D O 1
ATOM 5883 N N . ASN D 1 154 ? 87.588 126.486 12.596 1.00 51.65 153 ASN D N 1
ATOM 5884 C CA . ASN D 1 154 ? 88.013 125.141 13.019 1.00 51.72 153 ASN D CA 1
ATOM 5885 C C . ASN D 1 154 ? 88.173 124.175 11.860 1.00 51.98 153 ASN D C 1
ATOM 5886 O O . ASN D 1 154 ? 87.448 124.241 10.850 1.00 53.56 153 ASN D O 1
ATOM 5891 N N . LEU D 1 155 ? 89.100 123.250 12.016 1.00 50.10 154 LEU D N 1
ATOM 5892 C CA . LEU D 1 155 ? 89.193 122.141 11.073 1.00 48.75 154 LEU D CA 1
ATOM 5893 C C . LEU D 1 155 ? 87.951 121.287 11.134 1.00 47.70 154 LEU D C 1
ATOM 5894 O O . LEU D 1 155 ? 87.548 120.832 12.203 1.00 49.02 154 LEU D O 1
ATOM 5899 N N . LEU D 1 156 ? 87.326 121.115 9.975 1.00 47.80 155 LEU D N 1
ATOM 5900 C CA . LEU D 1 156 ? 86.175 120.235 9.820 1.00 49.56 155 LEU D CA 1
ATOM 5901 C C . LEU D 1 156 ? 86.554 118.779 9.630 1.00 50.24 155 LEU D C 1
ATOM 5902 O O . LEU D 1 156 ? 85.763 117.886 9.950 1.00 50.32 155 LEU D O 1
ATOM 5907 N N . THR D 1 157 ? 87.743 118.544 9.082 1.00 48.70 156 THR D N 1
ATOM 5908 C CA . THR D 1 157 ? 88.156 117.214 8.702 1.00 48.89 156 THR D CA 1
ATOM 5909 C C . THR D 1 157 ? 89.599 116.928 9.108 1.00 50.34 156 THR D C 1
ATOM 5910 O O . THR D 1 157 ? 90.356 117.842 9.455 1.00 51.42 156 THR D O 1
ATOM 5914 N N . GLY D 1 158 ? 89.967 115.648 9.075 1.00 48.99 157 GLY D N 1
ATOM 5915 C CA . GLY D 1 158 ? 91.344 115.246 9.258 1.00 47.95 157 GLY D CA 1
ATOM 5916 C C . GLY D 1 158 ? 91.623 114.757 10.668 1.00 49.10 157 GLY D C 1
ATOM 5917 O O . GLY D 1 158 ? 90.739 114.714 11.516 1.00 49.99 157 GLY D O 1
ATOM 5918 N N . SER D 1 159 ? 92.886 114.422 10.904 1.00 48.42 158 SER D N 1
ATOM 5919 C CA . SER D 1 159 ? 93.354 113.943 12.208 1.00 49.44 158 SER D CA 1
ATOM 5920 C C . SER D 1 159 ? 93.433 115.033 13.274 1.00 49.10 158 SER D C 1
ATOM 5921 O O . SER D 1 159 ? 93.674 114.749 14.436 1.00 49.13 158 SER D O 1
ATOM 5924 N N . ASN D 1 160 ? 93.286 116.290 12.862 1.00 50.16 159 ASN D N 1
ATOM 5925 C CA . ASN D 1 160 ? 93.226 117.398 13.810 1.00 49.66 159 ASN D CA 1
ATOM 5926 C C . ASN D 1 160 ? 91.849 118.066 13.803 1.00 49.54 159 ASN D C 1
ATOM 5927 O O . ASN D 1 160 ? 91.708 119.221 14.204 1.00 49.31 159 ASN D O 1
ATOM 5932 N N . VAL D 1 161 ? 90.834 117.293 13.404 1.00 48.25 160 VAL D N 1
ATOM 5933 C CA . VAL D 1 161 ? 89.465 117.771 13.360 1.00 47.59 160 VAL D CA 1
ATOM 5934 C C . VAL D 1 161 ? 89.120 118.407 14.695 1.00 47.11 160 VAL D C 1
ATOM 5935 O O . VAL D 1 161 ? 89.432 117.847 15.727 1.00 47.99 160 VAL D O 1
ATOM 5939 N N . GLY D 1 162 ? 88.512 119.586 14.668 1.00 47.08 161 GLY D N 1
ATOM 5940 C CA . GLY D 1 162 ? 88.161 120.302 15.900 1.00 46.60 161 GLY D CA 1
ATOM 5941 C C . GLY D 1 162 ? 89.174 121.370 16.315 1.00 48.92 161 GLY D C 1
ATOM 5942 O O . GLY D 1 162 ? 88.806 122.364 16.948 1.00 48.73 161 GLY D O 1
ATOM 5943 N N . ASN D 1 163 ? 90.455 121.191 15.994 1.00 48.63 162 ASN D N 1
ATOM 5944 C CA . ASN D 1 163 ? 91.407 122.225 16.332 1.00 49.89 162 ASN D CA 1
ATOM 5945 C C . ASN D 1 163 ? 90.952 123.586 15.746 1.00 51.70 162 ASN D C 1
ATOM 5946 O O . ASN D 1 163 ? 90.316 123.664 14.681 1.00 52.35 162 ASN D O 1
ATOM 5951 N N . TYR D 1 164 ? 91.284 124.656 16.462 1.00 52.05 163 TYR D N 1
ATOM 5952 C CA . TYR D 1 164 ? 91.093 125.990 15.959 1.00 52.17 163 TYR D CA 1
ATOM 5953 C C . TYR D 1 164 ? 92.261 126.260 15.017 1.00 52.75 163 TYR D C 1
ATOM 5954 O O . TYR D 1 164 ? 93.368 125.743 15.234 1.00 53.56 163 TYR D O 1
ATOM 5963 N N . LEU D 1 165 ? 92.013 127.052 13.980 1.00 51.67 164 LEU D N 1
ATOM 5964 C CA . LEU D 1 165 ? 93.006 127.371 12.977 1.00 51.38 164 LEU D CA 1
ATOM 5965 C C . LEU D 1 165 ? 92.972 128.865 12.680 1.00 52.15 164 LEU D C 1
ATOM 5966 O O . LEU D 1 165 ? 91.902 129.446 12.480 1.00 52.68 164 LEU D O 1
ATOM 5971 N N . LEU D 1 166 ? 94.145 129.485 12.648 1.00 53.45 165 LEU D N 1
ATOM 5972 C CA . LEU D 1 166 ? 94.251 130.900 12.362 1.00 52.76 165 LEU D CA 1
ATOM 5973 C C . LEU D 1 166 ? 95.190 131.059 11.193 1.00 53.31 165 LEU D C 1
ATOM 5974 O O . LEU D 1 166 ? 96.276 130.455 11.180 1.00 54.00 165 LEU D O 1
ATOM 5979 N N . GLY D 1 167 ? 94.765 131.842 10.201 1.00 53.80 166 GLY D N 1
ATOM 5980 C CA . GLY D 1 167 ? 95.623 132.210 9.066 1.00 53.47 166 GLY D CA 1
ATOM 5981 C C . GLY D 1 167 ? 95.749 133.717 8.985 1.00 53.22 166 GLY D C 1
ATOM 5982 O O . GLY D 1 167 ? 94.749 134.411 9.041 1.00 54.46 166 GLY D O 1
ATOM 5983 N N . VAL D 1 168 ? 96.974 134.227 8.874 1.00 53.11 167 VAL D N 1
ATOM 5984 C CA . VAL D 1 168 ? 97.213 135.673 8.770 1.00 52.26 167 VAL D CA 1
ATOM 5985 C C . VAL D 1 168 ? 98.191 135.968 7.646 1.00 53.09 167 VAL D C 1
ATOM 5986 O O . VAL D 1 168 ? 99.283 135.402 7.618 1.00 52.82 167 VAL D O 1
ATOM 5990 N N . GLY D 1 169 ? 97.802 136.887 6.751 1.00 53.97 168 GLY D N 1
ATOM 5991 C CA . GLY D 1 169 ? 98.631 137.293 5.620 1.00 52.79 168 GLY D CA 1
ATOM 5992 C C . GLY D 1 169 ? 99.489 138.485 5.971 1.00 53.75 168 GLY D C 1
ATOM 5993 O O . GLY D 1 169 ? 99.058 139.384 6.700 1.00 55.50 168 GLY D O 1
ATOM 5994 N N . TYR D 1 170 ? 100.708 138.508 5.452 1.00 53.49 169 TYR D N 1
ATOM 5995 C CA . TYR D 1 170 ? 101.672 139.551 5.781 1.00 53.84 169 TYR D CA 1
ATOM 5996 C C . TYR D 1 170 ? 102.438 139.987 4.537 1.00 53.96 169 TYR D C 1
ATOM 5997 O O . TYR D 1 170 ? 102.648 139.201 3.607 1.00 52.33 169 TYR D O 1
ATOM 6006 N N . PRO D 1 171 ? 102.864 141.246 4.520 1.00 54.88 170 PRO D N 1
ATOM 6007 C CA . PRO D 1 171 ? 103.647 141.784 3.429 1.00 55.75 170 PRO D CA 1
ATOM 6008 C C . PRO D 1 171 ? 105.123 141.435 3.523 1.00 55.49 170 PRO D C 1
ATOM 6009 O O . PRO D 1 171 ? 105.831 141.496 2.524 1.00 55.50 170 PRO D O 1
ATOM 6013 N N . SER D 1 172 ? 105.571 141.077 4.724 1.00 55.59 171 SER D N 1
ATOM 6014 C CA . SER D 1 172 ? 106.991 140.868 4.998 1.00 55.27 171 SER D CA 1
ATOM 6015 C C . SER D 1 172 ? 107.211 140.186 6.342 1.00 56.36 171 SER D C 1
ATOM 6016 O O . SER D 1 172 ? 106.347 140.173 7.226 1.00 57.03 171 SER D O 1
ATOM 6027 N N . GLU D 1 174 ? 109.309 141.248 8.568 1.00 58.63 173 GLU D N 1
ATOM 6028 C CA . GLU D 1 174 ? 109.365 142.329 9.538 1.00 60.39 173 GLU D CA 1
ATOM 6029 C C . GLU D 1 174 ? 107.992 142.516 10.179 1.00 57.93 173 GLU D C 1
ATOM 6030 O O . GLU D 1 174 ? 107.875 142.622 11.402 1.00 56.37 173 GLU D O 1
ATOM 6036 N N . ALA D 1 175 ? 106.957 142.540 9.344 1.00 56.03 174 ALA D N 1
ATOM 6037 C CA . ALA D 1 175 ? 105.605 142.735 9.834 1.00 54.75 174 ALA D CA 1
ATOM 6038 C C . ALA D 1 175 ? 105.233 141.584 10.770 1.00 54.53 174 ALA D C 1
ATOM 6039 O O . ALA D 1 175 ? 104.517 141.772 11.740 1.00 54.80 174 ALA D O 1
ATOM 6041 N N . ILE D 1 176 ? 105.721 140.387 10.484 1.00 54.36 175 ILE D N 1
ATOM 6042 C CA . ILE D 1 176 ? 105.491 139.237 11.375 1.00 54.84 175 ILE D CA 1
ATOM 6043 C C . ILE D 1 176 ? 106.186 139.483 12.727 1.00 55.65 175 ILE D C 1
ATOM 6044 O O . ILE D 1 176 ? 105.560 139.347 13.767 1.00 56.70 175 ILE D O 1
ATOM 6049 N N . GLU D 1 177 ? 107.455 139.880 12.697 1.00 56.95 176 GLU D N 1
ATOM 6050 C CA . GLU D 1 177 ? 108.192 140.226 13.934 1.00 58.17 176 GLU D CA 1
ATOM 6051 C C . GLU D 1 177 ? 107.461 141.274 14.778 1.00 59.49 176 GLU D C 1
ATOM 6052 O O . GLU D 1 177 ? 107.251 141.087 15.964 1.00 58.42 176 GLU D O 1
ATOM 6058 N N . LYS D 1 178 ? 107.061 142.374 14.153 1.00 61.86 177 LYS D N 1
ATOM 6059 C CA . LYS D 1 178 ? 106.407 143.463 14.884 1.00 63.99 177 LYS D CA 1
ATOM 6060 C C . LYS D 1 178 ? 105.056 143.037 15.461 1.00 63.81 177 LYS D C 1
ATOM 6061 O O . LYS D 1 178 ? 104.700 143.405 16.581 1.00 64.40 177 LYS D O 1
ATOM 6067 N N . THR D 1 179 ? 104.313 142.249 14.696 1.00 63.40 178 THR D N 1
ATOM 6068 C CA . THR D 1 179 ? 103.040 141.719 15.157 1.00 62.91 178 THR D CA 1
ATOM 6069 C C . THR D 1 179 ? 103.221 140.867 16.420 1.00 63.12 178 THR D C 1
ATOM 6070 O O . THR D 1 179 ? 102.501 141.039 17.413 1.00 61.08 178 THR D O 1
ATOM 6074 N N . TY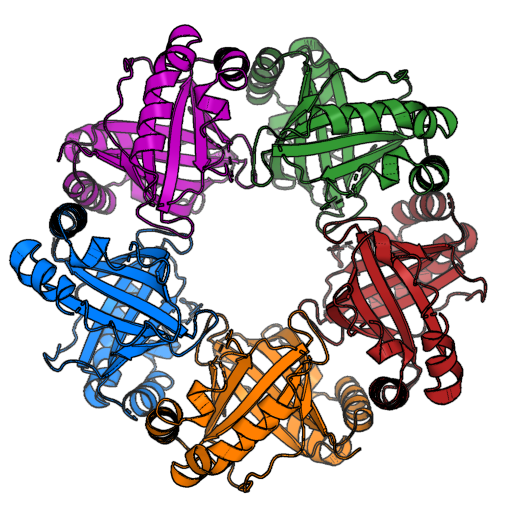R D 1 180 ? 104.189 139.953 16.383 1.00 64.02 179 TYR D N 1
ATOM 6075 C CA . TYR D 1 180 ? 104.380 139.036 17.499 1.00 65.32 179 TYR D CA 1
ATOM 6076 C C . TYR D 1 180 ? 105.007 139.745 18.703 1.00 66.50 179 TYR D C 1
ATOM 6077 O O . TYR D 1 180 ? 104.704 139.404 19.833 1.00 66.63 179 TYR D O 1
ATOM 6086 N N . ASP D 1 181 ? 105.826 140.764 18.458 1.00 68.53 180 ASP D N 1
ATOM 6087 C CA . ASP D 1 181 ? 106.340 141.617 19.536 1.00 70.06 180 ASP D CA 1
ATOM 6088 C C . ASP D 1 181 ? 105.182 142.182 20.360 1.00 71.05 180 ASP D C 1
ATOM 6089 O O . ASP D 1 181 ? 105.190 142.092 21.591 1.00 71.11 180 ASP D O 1
ATOM 6094 N N . GLU D 1 182 ? 104.186 142.751 19.684 1.00 71.94 181 GLU D N 1
ATOM 6095 C CA . GLU D 1 182 ? 103.033 143.308 20.376 1.00 73.69 181 GLU D CA 1
ATOM 6096 C C . GLU D 1 182 ? 102.122 142.220 20.931 1.00 74.81 181 GLU D C 1
ATOM 6097 O O . GLU D 1 182 ? 101.702 142.292 22.081 1.00 76.05 181 GLU D O 1
ATOM 6103 N N . LEU D 1 183 ? 101.829 141.208 20.121 1.00 76.39 182 LEU D N 1
ATOM 6104 C CA . LEU D 1 183 ? 100.810 140.209 20.459 1.00 76.82 182 LEU D CA 1
ATOM 6105 C C . LEU D 1 183 ? 101.124 139.452 21.744 1.00 77.58 182 LEU D C 1
ATOM 6106 O O . LEU D 1 183 ? 100.251 139.281 22.579 1.00 76.51 182 LEU D O 1
ATOM 6111 N N . LEU D 1 184 ? 102.373 139.016 21.894 1.00 79.57 183 LEU D N 1
ATOM 6112 C CA . LEU D 1 184 ? 102.804 138.253 23.066 1.00 80.53 183 LEU D CA 1
ATOM 6113 C C . LEU D 1 184 ? 102.616 139.025 24.366 1.00 81.11 183 LEU D C 1
ATOM 6114 O O . LEU D 1 184 ? 102.400 138.432 25.412 1.00 80.79 183 LEU D O 1
ATOM 6119 N N . ALA D 1 185 ? 102.705 140.348 24.285 1.00 82.48 184 ALA D N 1
ATOM 6120 C CA . ALA D 1 185 ? 102.560 141.231 25.451 1.00 82.60 184 ALA D CA 1
ATOM 6121 C C . ALA D 1 185 ? 101.184 141.894 25.554 1.00 82.72 184 ALA D C 1
ATOM 6122 O O . ALA D 1 185 ? 101.087 143.014 26.014 1.00 84.68 184 ALA D O 1
ATOM 6124 N N . HIS D 1 186 ? 100.132 141.201 25.135 1.00 82.10 185 HIS D N 1
ATOM 6125 C CA . HIS D 1 186 ? 98.764 141.755 25.073 1.00 81.52 185 HIS D CA 1
ATOM 6126 C C . HIS D 1 186 ? 97.877 140.898 25.959 1.00 81.59 185 HIS D C 1
ATOM 6127 O O . HIS D 1 186 ? 97.942 139.684 25.892 1.00 81.47 185 HIS D O 1
ATOM 6134 N N . SER D 1 187 ? 97.056 141.522 26.796 1.00 82.25 186 SER D N 1
ATOM 6135 C CA . SER D 1 187 ? 96.307 140.794 27.834 1.00 81.55 186 SER D CA 1
ATOM 6136 C C . SER D 1 187 ? 95.422 139.692 27.276 1.00 81.10 186 SER D C 1
ATOM 6137 O O . SER D 1 187 ? 95.379 138.595 27.833 1.00 80.70 186 SER D O 1
ATOM 6140 N N . SER D 1 188 ? 94.710 139.988 26.190 1.00 80.91 187 SER D N 1
ATOM 6141 C CA . SER D 1 188 ? 93.852 138.989 25.520 1.00 81.11 187 SER D CA 1
ATOM 6142 C C . SER D 1 188 ? 94.599 137.753 25.003 1.00 80.33 187 SER D C 1
ATOM 6143 O O . SER D 1 188 ? 94.049 136.661 24.999 1.00 79.47 187 SER D O 1
ATOM 6146 N N . TYR D 1 189 ? 95.841 137.930 24.571 1.00 79.90 188 TYR D N 1
ATOM 6147 C CA . TYR D 1 189 ? 96.676 136.806 24.181 1.00 80.37 188 TYR D CA 1
ATOM 6148 C C . TYR D 1 189 ? 97.011 135.942 25.415 1.00 81.04 188 TYR D C 1
ATOM 6149 O O . TYR D 1 189 ? 96.766 134.727 25.418 1.00 81.81 188 TYR D O 1
ATOM 6158 N N . LYS D 1 190 ? 97.536 136.578 26.463 1.00 80.55 189 LYS D N 1
ATOM 6159 C CA . LYS D 1 190 ? 97.845 135.918 27.737 1.00 79.85 189 LYS D CA 1
ATOM 6160 C C . LYS D 1 190 ? 96.630 135.159 28.280 1.00 77.02 189 LYS D C 1
ATOM 6161 O O . LYS D 1 190 ? 96.773 134.066 28.854 1.00 77.66 189 LYS D O 1
ATOM 6167 N N . GLU D 1 191 ? 95.447 135.740 28.076 1.00 72.82 190 GLU D N 1
ATOM 6168 C CA . GLU D 1 191 ? 94.185 135.105 28.439 1.00 72.52 190 GLU D CA 1
ATOM 6169 C C . GLU D 1 191 ? 93.860 133.869 27.613 1.00 72.04 190 GLU D C 1
ATOM 6170 O O . GLU D 1 191 ? 93.381 132.872 28.140 1.00 72.41 190 GLU D O 1
ATOM 6176 N N . LEU D 1 192 ? 94.096 133.959 26.314 1.00 72.50 191 LEU D N 1
ATOM 6177 C CA . LEU D 1 192 ? 93.863 132.842 25.418 1.00 72.81 191 LEU D CA 1
ATOM 6178 C C . LEU D 1 192 ? 94.721 131.653 25.814 1.00 72.55 191 LEU D C 1
ATOM 6179 O O . LEU D 1 192 ? 94.282 130.502 25.745 1.00 71.29 191 LEU D O 1
ATOM 6192 N N . THR D 1 194 ? 95.472 130.585 28.578 1.00 75.11 193 THR D N 1
ATOM 6193 C CA . THR D 1 194 ? 94.999 129.882 29.754 1.00 74.11 193 THR D CA 1
ATOM 6194 C C . THR D 1 194 ? 93.984 128.801 29.393 1.00 74.11 193 THR D C 1
ATOM 6195 O O . THR D 1 194 ? 93.738 127.918 30.209 1.00 74.83 193 THR D O 1
ATOM 6199 N N . PHE D 1 195 ? 93.405 128.865 28.189 1.00 73.79 194 PHE D N 1
ATOM 6200 C CA . PHE D 1 195 ? 92.431 127.850 27.728 1.00 73.69 194 PHE D CA 1
ATOM 6201 C C . PHE D 1 195 ? 92.638 127.292 26.321 1.00 71.78 194 PHE D C 1
ATOM 6202 O O . PHE D 1 195 ? 91.795 126.550 25.839 1.00 72.41 194 PHE D O 1
ATOM 6210 N N . ALA D 1 196 ? 93.739 127.643 25.670 1.00 70.26 195 ALA D N 1
ATOM 6211 C CA . ALA D 1 196 ? 94.057 127.134 24.335 1.00 68.18 195 ALA D CA 1
ATOM 6212 C C . ALA D 1 196 ? 95.540 126.810 24.296 1.00 66.92 195 ALA D C 1
ATOM 6213 O O . ALA D 1 196 ? 96.349 127.589 24.807 1.00 67.76 195 ALA D O 1
ATOM 6215 N N . LYS D 1 197 ? 95.896 125.666 23.712 1.00 64.81 196 LYS D N 1
ATOM 6216 C CA . LYS D 1 197 ? 97.304 125.287 23.546 1.00 63.78 196 LYS D CA 1
ATOM 6217 C C . LYS D 1 197 ? 97.612 125.249 22.057 1.00 61.18 196 LYS D C 1
ATOM 6218 O O . LYS D 1 197 ? 96.962 124.538 21.293 1.00 62.27 196 LYS D O 1
ATOM 6222 N N . VAL D 1 198 ? 98.567 126.072 21.638 1.00 57.77 197 VAL D N 1
ATOM 6223 C CA . VAL D 1 198 ? 99.018 126.069 20.247 1.00 54.20 197 VAL D CA 1
ATOM 6224 C C . VAL D 1 198 ? 99.788 124.789 20.099 1.00 53.85 197 VAL D C 1
ATOM 6225 O O . VAL D 1 198 ? 100.633 124.485 20.949 1.00 56.19 197 VAL D O 1
ATOM 6229 N N . ASN D 1 199 ? 99.457 124.019 19.064 1.00 51.63 198 ASN D N 1
ATOM 6230 C CA . ASN D 1 199 ? 100.137 122.774 18.781 1.00 49.83 198 ASN D CA 1
ATOM 6231 C C . ASN D 1 199 ? 100.886 122.787 17.462 1.00 50.82 198 ASN D C 1
ATOM 6232 O O . ASN D 1 199 ? 101.483 121.789 17.094 1.00 51.78 198 ASN D O 1
ATOM 6245 N N . ARG D 1 201 ? 102.693 126.020 14.502 1.00 49.33 200 ARG D N 1
ATOM 6246 C CA . ARG D 1 201 ? 102.751 127.334 13.841 1.00 48.23 200 ARG D CA 1
ATOM 6247 C C . ARG D 1 201 ? 103.757 127.310 12.714 1.00 47.93 200 ARG D C 1
ATOM 6248 O O . ARG D 1 201 ? 104.852 126.822 12.881 1.00 49.37 200 ARG D O 1
ATOM 6256 N N . ASN D 1 202 ? 103.410 127.840 11.556 1.00 48.72 201 ASN D N 1
ATOM 6257 C CA . ASN D 1 202 ? 104.305 127.720 10.410 1.00 49.29 201 ASN D CA 1
ATOM 6258 C C . ASN D 1 202 ? 104.136 128.881 9.447 1.00 50.73 201 ASN D C 1
ATOM 6259 O O . ASN D 1 202 ? 103.049 129.491 9.389 1.00 51.83 201 ASN D O 1
ATOM 6264 N N . ILE D 1 203 ? 105.205 129.172 8.699 1.00 51.13 202 ILE D N 1
ATOM 6265 C CA . ILE D 1 203 ? 105.221 130.251 7.707 1.00 53.70 202 ILE D CA 1
ATOM 6266 C C . ILE D 1 203 ? 105.080 129.616 6.317 1.00 54.72 202 ILE D C 1
ATOM 6267 O O . ILE D 1 203 ? 105.702 128.574 6.027 1.00 54.12 202 ILE D O 1
ATOM 6272 N N . ILE D 1 204 ? 104.248 130.224 5.476 1.00 53.81 203 ILE D N 1
ATOM 6273 C CA . ILE D 1 204 ? 104.182 129.877 4.069 1.00 53.19 203 ILE D CA 1
ATOM 6274 C C . ILE D 1 204 ? 104.674 131.051 3.239 1.00 54.15 203 ILE D C 1
ATOM 6275 O O . ILE D 1 204 ? 104.271 132.197 3.472 1.00 53.51 203 ILE D O 1
ATOM 6280 N N . LYS D 1 205 ? 105.549 130.764 2.276 1.00 56.42 204 LYS D N 1
ATOM 6281 C CA . LYS D 1 205 ? 106.090 131.786 1.375 1.00 57.25 204 LYS D CA 1
ATOM 6282 C C . LYS D 1 205 ? 105.327 131.733 0.067 1.00 56.72 204 LYS D C 1
ATOM 6283 O O . LYS D 1 205 ? 105.433 130.749 -0.663 1.00 56.35 204 LYS D O 1
ATOM 6289 N N . ILE D 1 206 ? 104.556 132.785 -0.225 1.00 55.75 205 ILE D N 1
ATOM 6290 C CA . ILE D 1 206 ? 103.736 132.771 -1.417 1.00 55.62 205 ILE D CA 1
ATOM 6291 C C . ILE D 1 206 ? 104.624 132.726 -2.641 1.00 53.64 205 ILE D C 1
ATOM 6292 O O . ILE D 1 206 ? 105.608 133.461 -2.725 1.00 57.74 205 ILE D O 1
ATOM 6297 N N . LEU D 1 207 ? 104.322 131.806 -3.547 1.00 48.42 206 LEU D N 1
ATOM 6298 C CA . LEU D 1 207 ? 105.084 131.675 -4.793 1.00 48.18 206 LEU D CA 1
ATOM 6299 C C . LEU D 1 207 ? 104.239 132.278 -5.930 1.00 51.06 206 LEU D C 1
ATOM 6300 O O . LEU D 1 207 ? 102.980 132.323 -5.835 1.00 55.85 206 LEU D O 1
ATOM 6306 N N . SER E 1 3 ? 124.963 77.843 22.023 1.00 88.11 2 SER E N 1
ATOM 6307 C CA . SER E 1 3 ? 124.994 78.288 23.458 1.00 88.45 2 SER E CA 1
ATOM 6308 C C . SER E 1 3 ? 126.271 79.092 23.805 1.00 87.88 2 SER E C 1
ATOM 6309 O O . SER E 1 3 ? 126.563 79.328 24.985 1.00 87.87 2 SER E O 1
ATOM 6312 N N . ASN E 1 4 ? 127.031 79.489 22.778 1.00 86.86 3 ASN E N 1
ATOM 6313 C CA . ASN E 1 4 ? 128.033 80.564 22.909 1.00 84.90 3 ASN E CA 1
ATOM 6314 C C . ASN E 1 4 ? 127.355 81.957 22.897 1.00 83.72 3 ASN E C 1
ATOM 6315 O O . ASN E 1 4 ? 127.969 82.958 23.321 1.00 84.30 3 ASN E O 1
ATOM 6320 N N . ILE E 1 5 ? 126.097 82.010 22.418 1.00 79.59 4 ILE E N 1
ATOM 6321 C CA . ILE E 1 5 ? 125.290 83.238 22.452 1.00 77.22 4 ILE E CA 1
ATOM 6322 C C . ILE E 1 5 ? 124.832 83.501 23.895 1.00 73.58 4 ILE E C 1
ATOM 6323 O O . ILE E 1 5 ? 124.531 82.571 24.643 1.00 74.03 4 ILE E O 1
ATOM 6328 N N . ASN E 1 6 ? 124.837 84.771 24.287 1.00 70.07 5 ASN E N 1
ATOM 6329 C CA . ASN E 1 6 ? 124.280 85.214 25.560 1.00 66.36 5 ASN E CA 1
ATOM 6330 C C . ASN E 1 6 ? 123.103 86.113 25.255 1.00 62.89 5 ASN E C 1
ATOM 6331 O O . ASN E 1 6 ? 122.734 86.270 24.085 1.00 61.62 5 ASN E O 1
ATOM 6336 N N . TYR E 1 7 ? 122.483 86.665 26.295 1.00 59.57 6 TYR E N 1
ATOM 6337 C CA . TYR E 1 7 ? 121.328 87.546 26.117 1.00 56.78 6 TYR E CA 1
ATOM 6338 C C . TYR E 1 7 ? 121.403 88.756 27.000 1.00 55.85 6 TYR E C 1
ATOM 6339 O O . TYR E 1 7 ? 122.082 88.751 28.049 1.00 55.28 6 TYR E O 1
ATOM 6348 N N . VAL E 1 8 ? 120.696 89.790 26.549 1.00 53.70 7 VAL E N 1
ATOM 6349 C CA . VAL E 1 8 ? 120.652 91.090 27.203 1.00 52.16 7 VAL E CA 1
ATOM 6350 C C . VAL E 1 8 ? 119.227 91.604 27.244 1.00 51.87 7 VAL E C 1
ATOM 6351 O O . VAL E 1 8 ? 118.577 91.649 26.215 1.00 51.93 7 VAL E O 1
ATOM 6355 N N . ILE E 1 9 ? 118.730 91.950 28.429 1.00 52.10 8 ILE E N 1
ATOM 6356 C CA . ILE E 1 9 ? 117.394 92.538 28.556 1.00 51.82 8 ILE E CA 1
ATOM 6357 C C . ILE E 1 9 ? 117.584 94.011 28.847 1.00 52.12 8 ILE E C 1
ATOM 6358 O O . ILE E 1 9 ? 118.370 94.389 29.720 1.00 53.07 8 ILE E O 1
ATOM 6363 N N . LEU E 1 10 ? 116.849 94.841 28.125 1.00 51.41 9 LEU E N 1
ATOM 6364 C CA . LEU E 1 10 ? 116.929 96.270 28.318 1.00 50.51 9 LEU E CA 1
ATOM 6365 C C . LEU E 1 10 ? 115.549 96.784 28.684 1.00 50.18 9 LEU E C 1
ATOM 6366 O O . LEU E 1 10 ? 114.611 96.537 27.961 1.00 51.41 9 LEU E O 1
ATOM 6371 N N . THR E 1 11 ? 115.425 97.481 29.812 1.00 49.87 10 THR E N 1
ATOM 6372 C CA . THR E 1 11 ? 114.139 98.001 30.234 1.00 48.66 10 THR E CA 1
ATOM 6373 C C . THR E 1 11 ? 114.249 99.497 30.377 1.00 48.31 10 THR E C 1
ATOM 6374 O O . THR E 1 11 ? 115.246 99.997 30.894 1.00 48.71 10 THR E O 1
ATOM 6378 N N . VAL E 1 12 ? 113.223 100.208 29.917 1.00 47.32 11 VAL E N 1
ATOM 6379 C CA . VAL E 1 12 ? 113.191 101.666 29.975 1.00 46.51 11 VAL E CA 1
ATOM 6380 C C . VAL E 1 12 ? 111.937 102.134 30.726 1.00 48.24 11 VAL E C 1
ATOM 6381 O O . VAL E 1 12 ? 110.820 101.655 30.469 1.00 50.42 11 VAL E O 1
ATOM 6385 N N . ALA E 1 13 ? 112.124 103.040 31.688 1.00 48.57 12 ALA E N 1
ATOM 6386 C CA . ALA E 1 13 ? 111.005 103.563 32.490 1.00 49.81 12 ALA E CA 1
ATOM 6387 C C . ALA E 1 13 ? 111.105 105.073 32.607 1.00 52.50 12 ALA E C 1
ATOM 6388 O O . ALA E 1 13 ? 112.210 105.642 32.658 1.00 52.49 12 ALA E O 1
ATOM 6390 N N . SER E 1 14 ? 109.956 105.731 32.621 1.00 54.67 13 SER E N 1
ATOM 6391 C CA . SER E 1 14 ? 109.934 107.131 32.993 1.00 58.35 13 SER E CA 1
ATOM 6392 C C . SER E 1 14 ? 109.820 107.176 34.502 1.00 59.60 13 SER E C 1
ATOM 6393 O O . SER E 1 14 ? 109.081 106.414 35.088 1.00 60.17 13 SER E O 1
ATOM 6396 N N . VAL E 1 15 ? 110.577 108.058 35.133 1.00 61.83 14 VAL E N 1
ATOM 6397 C CA . VAL E 1 15 ? 110.623 108.101 36.585 1.00 62.99 14 VAL E CA 1
ATOM 6398 C C . VAL E 1 15 ? 110.642 109.533 37.046 1.00 65.16 14 VAL E C 1
ATOM 6399 O O . VAL E 1 15 ? 111.407 110.334 36.529 1.00 65.59 14 VAL E O 1
ATOM 6403 N N . ASP E 1 16 ? 109.797 109.859 38.019 1.00 68.83 15 ASP E N 1
ATOM 6404 C CA . ASP E 1 16 ? 109.750 111.217 38.565 1.00 71.10 15 ASP E CA 1
ATOM 6405 C C . ASP E 1 16 ? 111.155 111.613 38.984 1.00 71.37 15 ASP E C 1
ATOM 6406 O O . ASP E 1 16 ? 111.874 110.800 39.568 1.00 70.55 15 ASP E O 1
ATOM 6411 N N . PHE E 1 17 ? 111.555 112.845 38.675 1.00 72.81 16 PHE E N 1
ATOM 6412 C CA . PHE E 1 17 ? 112.928 113.261 38.951 1.00 74.55 16 PHE E CA 1
ATOM 6413 C C . PHE E 1 17 ? 113.300 113.130 40.444 1.00 75.78 16 PHE E C 1
ATOM 6414 O O . PHE E 1 17 ? 114.426 112.740 40.785 1.00 75.57 16 PHE E O 1
ATOM 6422 N N . SER E 1 18 ? 112.359 113.452 41.330 1.00 76.31 17 SER E N 1
ATOM 6423 C CA . SER E 1 18 ? 112.623 113.404 42.773 1.00 76.37 17 SER E CA 1
ATOM 6424 C C . SER E 1 18 ? 112.941 111.989 43.277 1.00 75.93 17 SER E C 1
ATOM 6425 O O . SER E 1 18 ? 113.710 111.822 44.227 1.00 75.63 17 SER E O 1
ATOM 6428 N N . TYR E 1 19 ? 112.369 110.976 42.630 1.00 75.51 18 TYR E N 1
ATOM 6429 C CA . TYR E 1 19 ? 112.519 109.592 43.080 1.00 74.42 18 TYR E CA 1
ATOM 6430 C C . TYR E 1 19 ? 113.823 108.964 42.603 1.00 74.38 18 TYR E C 1
ATOM 6431 O O . TYR E 1 19 ? 114.173 107.874 43.028 1.00 73.19 18 TYR E O 1
ATOM 6440 N N . ARG E 1 20 ? 114.543 109.663 41.728 1.00 75.96 19 ARG E N 1
ATOM 6441 C CA . ARG E 1 20 ? 115.725 109.110 41.053 1.00 77.86 19 ARG E CA 1
ATOM 6442 C C . ARG E 1 20 ? 116.759 108.484 41.960 1.00 77.71 19 ARG E C 1
ATOM 6443 O O . ARG E 1 20 ? 117.292 107.411 41.691 1.00 77.24 19 ARG E O 1
ATOM 6451 N N . GLU E 1 21 ? 117.093 109.191 43.015 1.00 79.56 20 GLU E N 1
ATOM 6452 C CA . GLU E 1 21 ? 118.150 108.725 43.907 1.00 80.76 20 GLU E CA 1
ATOM 6453 C C . GLU E 1 21 ? 117.707 107.508 44.727 1.00 79.20 20 GLU E C 1
ATOM 6454 O O . GLU E 1 21 ? 118.477 106.566 44.945 1.00 78.71 20 GLU E O 1
ATOM 6460 N N . THR E 1 22 ? 116.469 107.543 45.201 1.00 77.23 21 THR E N 1
ATOM 6461 C CA . THR E 1 22 ? 115.888 106.389 45.885 1.00 75.87 21 THR E CA 1
ATOM 6462 C C . THR E 1 22 ? 115.803 105.157 44.975 1.00 75.22 21 THR E C 1
ATOM 6463 O O . THR E 1 22 ? 116.133 104.033 45.370 1.00 74.69 21 THR E O 1
ATOM 6475 N N . ALA E 1 24 ? 117.678 104.414 42.444 1.00 72.72 23 ALA E N 1
ATOM 6476 C CA . ALA E 1 24 ? 119.036 103.881 42.306 1.00 72.23 23 ALA E CA 1
ATOM 6477 C C . ALA E 1 24 ? 119.411 102.985 43.463 1.00 72.02 23 ALA E C 1
ATOM 6478 O O . ALA E 1 24 ? 120.027 101.936 43.296 1.00 71.52 23 ALA E O 1
ATOM 6480 N N . ARG E 1 25 ? 119.059 103.433 44.654 1.00 72.60 24 ARG E N 1
ATOM 6481 C CA . ARG E 1 25 ? 119.387 102.688 45.871 1.00 73.09 24 ARG E CA 1
ATOM 6482 C C . ARG E 1 25 ? 118.621 101.386 45.900 1.00 73.43 24 ARG E C 1
ATOM 6483 O O . ARG E 1 25 ? 119.193 100.334 46.163 1.00 73.36 24 ARG E O 1
ATOM 6485 N N . LEU E 1 26 ? 117.324 101.460 45.624 1.00 73.43 25 LEU E N 1
ATOM 6486 C CA . LEU E 1 26 ? 116.509 100.251 45.564 1.00 73.51 25 LEU E CA 1
ATOM 6487 C C . LEU E 1 26 ? 116.984 99.310 44.445 1.00 73.80 25 LEU E C 1
ATOM 6488 O O . LEU E 1 26 ? 116.954 98.101 44.616 1.00 73.91 25 LEU E O 1
ATOM 6501 N N . SER E 1 28 ? 120.091 98.784 43.161 1.00 74.27 27 SER E N 1
ATOM 6502 C CA . SER E 1 28 ? 121.297 98.009 43.438 1.00 75.17 27 SER E CA 1
ATOM 6503 C C . SER E 1 28 ? 120.958 96.869 44.402 1.00 75.18 27 SER E C 1
ATOM 6504 O O . SER E 1 28 ? 121.555 95.803 44.322 1.00 74.78 27 SER E O 1
ATOM 6507 N N . SER E 1 29 ? 119.974 97.062 45.276 1.00 74.74 28 SER E N 1
ATOM 6508 C CA . SER E 1 29 ? 119.485 95.953 46.095 1.00 75.07 28 SER E CA 1
ATOM 6509 C C . SER E 1 29 ? 118.915 94.861 45.191 1.00 73.88 28 SER E C 1
ATOM 6510 O O . SER E 1 29 ? 119.300 93.698 45.275 1.00 73.65 28 SER E O 1
ATOM 6513 N N . TYR E 1 30 ? 117.999 95.260 44.323 1.00 73.05 29 TYR E N 1
ATOM 6514 C CA . TYR E 1 30 ? 117.365 94.346 43.384 1.00 72.19 29 TYR E CA 1
ATOM 6515 C C . TYR E 1 30 ? 118.374 93.650 42.447 1.00 71.86 29 TYR E C 1
ATOM 6516 O O . TYR E 1 30 ? 118.150 92.502 42.053 1.00 70.25 29 TYR E O 1
ATOM 6525 N N . SER E 1 31 ? 119.467 94.342 42.095 1.00 71.60 30 SER E N 1
ATOM 6526 C CA . SER E 1 31 ? 120.556 93.747 41.310 1.00 71.09 30 SER E CA 1
ATOM 6527 C C . SER E 1 31 ? 121.258 92.632 42.062 1.00 71.54 30 SER E C 1
ATOM 6528 O O . SER E 1 31 ? 121.513 91.581 41.493 1.00 71.72 30 SER E O 1
ATOM 6531 N N . LYS E 1 32 ? 121.599 92.877 43.330 1.00 71.51 31 LYS E N 1
ATOM 6532 C CA . LYS E 1 32 ? 122.206 91.852 44.178 1.00 70.80 31 LYS E CA 1
ATOM 6533 C C . LYS E 1 32 ? 121.360 90.581 44.090 1.00 70.51 31 LYS E C 1
ATOM 6534 O O . LYS E 1 32 ? 121.866 89.501 43.809 1.00 69.55 31 LYS E O 1
ATOM 6536 N N . ASP E 1 33 ? 120.056 90.744 44.297 1.00 70.31 32 ASP E N 1
ATOM 6537 C CA . ASP E 1 33 ? 119.093 89.639 44.280 1.00 70.38 32 ASP E CA 1
ATOM 6538 C C . ASP E 1 33 ? 119.163 88.867 42.945 1.00 71.35 32 ASP E C 1
ATOM 6539 O O . ASP E 1 33 ? 119.171 87.642 42.935 1.00 71.87 32 ASP E O 1
ATOM 6544 N N . LEU E 1 34 ? 119.237 89.578 41.822 1.00 72.13 33 LEU E N 1
ATOM 6545 C CA . LEU E 1 34 ? 119.329 88.933 40.499 1.00 71.60 33 LEU E CA 1
ATOM 6546 C C . LEU E 1 34 ? 120.655 88.226 40.275 1.00 72.61 33 LEU E C 1
ATOM 6547 O O . LEU E 1 34 ? 120.687 87.121 39.743 1.00 72.00 33 LEU E O 1
ATOM 6552 N N . ILE E 1 35 ? 121.747 88.876 40.658 1.00 74.07 34 ILE E N 1
ATOM 6553 C CA . ILE E 1 35 ? 123.068 88.285 40.476 1.00 74.91 34 ILE E CA 1
ATOM 6554 C C . ILE E 1 35 ? 123.191 87.003 41.314 1.00 77.50 34 ILE E C 1
ATOM 6555 O O . ILE E 1 35 ? 123.621 85.967 40.806 1.00 76.27 34 ILE E O 1
ATOM 6560 N N . ASP E 1 36 ? 122.763 87.076 42.576 1.00 80.17 35 ASP E N 1
ATOM 6561 C CA . ASP E 1 36 ? 122.926 85.973 43.533 1.00 81.96 35 ASP E CA 1
ATOM 6562 C C . ASP E 1 36 ? 121.942 84.826 43.304 1.00 82.60 35 ASP E C 1
ATOM 6563 O O . ASP E 1 36 ? 122.316 83.670 43.427 1.00 83.02 35 ASP E O 1
ATOM 6568 N N . ASN E 1 37 ? 120.689 85.144 42.983 1.00 83.38 36 ASN E N 1
ATOM 6569 C CA . ASN E 1 37 ? 119.617 84.124 42.901 1.00 82.97 36 ASN E CA 1
ATOM 6570 C C . ASN E 1 37 ? 119.078 83.803 41.516 1.00 82.98 36 ASN E C 1
ATOM 6571 O O . ASN E 1 37 ? 118.491 82.749 41.314 1.00 83.68 36 ASN E O 1
ATOM 6576 N N . ALA E 1 38 ? 119.216 84.731 40.581 1.00 82.16 37 ALA E N 1
ATOM 6577 C CA . ALA E 1 38 ? 118.751 84.502 39.221 1.00 81.64 37 ALA E CA 1
ATOM 6578 C C . ALA E 1 38 ? 119.888 84.096 38.288 1.00 80.35 37 ALA E C 1
ATOM 6579 O O . ALA E 1 38 ? 119.633 83.662 37.169 1.00 80.70 37 ALA E O 1
ATOM 6581 N N . GLY E 1 39 ? 121.131 84.213 38.749 1.00 78.26 38 GLY E N 1
ATOM 6582 C CA . GLY E 1 39 ? 122.288 83.875 37.927 1.00 76.56 38 GLY E CA 1
ATOM 6583 C C . GLY E 1 39 ? 122.681 84.956 36.934 1.00 75.20 38 GLY E C 1
ATOM 6584 O O . GLY E 1 39 ? 123.445 84.702 36.000 1.00 73.43 38 GLY E O 1
ATOM 6585 N N . ALA E 1 40 ? 122.188 86.174 37.145 1.00 73.76 39 ALA E N 1
ATOM 6586 C CA . ALA E 1 40 ? 122.528 87.273 36.254 1.00 72.29 39 ALA E CA 1
ATOM 6587 C C . ALA E 1 40 ? 124.024 87.497 36.302 1.00 71.61 39 ALA E C 1
ATOM 6588 O O . ALA E 1 40 ? 124.632 87.479 37.374 1.00 71.28 39 ALA E O 1
ATOM 6590 N N . LYS E 1 41 ? 124.606 87.700 35.130 1.00 71.14 40 LYS E N 1
ATOM 6591 C CA . LYS E 1 41 ? 126.038 87.887 34.997 1.00 71.12 40 LYS E CA 1
ATOM 6592 C C . LYS E 1 41 ? 126.396 89.366 34.983 1.00 70.76 40 LYS E C 1
ATOM 6593 O O . LYS E 1 41 ? 127.258 89.782 34.213 1.00 73.88 40 LYS E O 1
ATOM 6599 N N . GLY E 1 42 ? 125.743 90.158 35.835 1.00 69.23 41 GLY E N 1
ATOM 6600 C CA . GLY E 1 42 ? 125.912 91.624 35.854 1.00 66.40 41 GLY E CA 1
ATOM 6601 C C . GLY E 1 42 ? 124.643 92.382 35.486 1.00 63.45 41 GLY E C 1
ATOM 6602 O O . GLY E 1 42 ? 123.785 91.869 34.768 1.00 62.66 41 GLY E O 1
ATOM 6603 N N . THR E 1 43 ? 124.517 93.599 36.012 1.00 60.93 42 THR E N 1
ATOM 6604 C CA . THR E 1 43 ? 123.486 94.536 35.586 1.00 58.82 42 THR E CA 1
ATOM 6605 C C . THR E 1 43 ? 124.066 95.925 35.454 1.00 58.08 42 THR E C 1
ATOM 6606 O O . THR E 1 43 ? 125.136 96.193 35.959 1.00 57.69 42 THR E O 1
ATOM 6610 N N . ARG E 1 44 ? 123.357 96.801 34.750 1.00 58.26 43 ARG E N 1
ATOM 6611 C CA . ARG E 1 44 ? 123.716 98.226 34.661 1.00 58.42 43 ARG E CA 1
ATOM 6612 C C . ARG E 1 44 ? 122.448 99.072 34.759 1.00 57.46 43 ARG E C 1
ATOM 6613 O O . ARG E 1 44 ? 121.410 98.719 34.198 1.00 58.21 43 ARG E O 1
ATOM 6621 N N . PHE E 1 45 ? 122.543 100.176 35.485 1.00 55.99 44 PHE E N 1
ATOM 6622 C CA . PHE E 1 45 ? 121.421 101.068 35.717 1.00 55.15 44 PHE E CA 1
ATOM 6623 C C . PHE E 1 45 ? 121.891 102.480 35.459 1.00 54.67 44 PHE E C 1
ATOM 6624 O O . PHE E 1 45 ? 122.923 102.921 35.995 1.00 56.28 44 PHE E O 1
ATOM 6632 N N . GLY E 1 46 ? 121.131 103.223 34.676 1.00 54.07 45 GLY E N 1
ATOM 6633 C CA . GLY E 1 46 ? 121.550 104.578 34.339 1.00 54.25 45 GLY E CA 1
ATOM 6634 C C . GLY E 1 46 ? 120.409 105.377 33.794 1.00 53.27 45 GLY E C 1
ATOM 6635 O O . GLY E 1 46 ? 119.318 104.847 33.615 1.00 53.81 45 GLY E O 1
ATOM 6636 N N . SER E 1 47 ? 120.663 106.659 33.551 1.00 53.02 46 SER E N 1
ATOM 6637 C CA . SER E 1 47 ? 119.690 107.523 32.883 1.00 53.08 46 SER E CA 1
ATOM 6638 C C . SER E 1 47 ? 120.115 107.700 31.429 1.00 51.55 46 SER E C 1
ATOM 6639 O O . SER E 1 47 ? 121.317 107.763 31.110 1.00 50.79 46 SER E O 1
ATOM 6642 N N . ILE E 1 48 ? 119.123 107.765 30.554 1.00 49.94 47 ILE E N 1
ATOM 6643 C CA . ILE E 1 48 ? 119.345 107.989 29.129 1.00 48.99 47 ILE E CA 1
ATOM 6644 C C . ILE E 1 48 ? 119.590 109.489 28.927 1.00 49.71 47 ILE E C 1
ATOM 6645 O O . ILE E 1 48 ? 118.675 110.284 29.096 1.00 49.70 47 ILE E O 1
ATOM 6650 N N . GLY E 1 49 ? 120.817 109.874 28.577 1.00 49.66 48 GLY E N 1
ATOM 6651 C CA . GLY E 1 49 ? 121.188 111.294 28.483 1.00 49.55 48 GLY E CA 1
ATOM 6652 C C . GLY E 1 49 ? 120.779 112.026 27.198 1.00 50.71 48 GLY E C 1
ATOM 6653 O O . GLY E 1 49 ? 120.717 113.251 27.178 1.00 52.38 48 GLY E O 1
ATOM 6654 N N . THR E 1 50 ? 120.501 111.298 26.119 1.00 50.86 49 THR E N 1
ATOM 6655 C CA . THR E 1 50 ? 120.187 111.933 24.825 1.00 51.07 49 THR E CA 1
ATOM 6656 C C . THR E 1 50 ? 118.974 111.324 24.113 1.00 51.98 49 THR E C 1
ATOM 6657 O O . THR E 1 50 ? 118.420 110.300 24.521 1.00 51.76 49 THR E O 1
ATOM 6661 N N . GLY E 1 51 ? 118.592 111.960 23.014 1.00 52.80 50 GLY E N 1
ATOM 6662 C CA . GLY E 1 51 ? 117.534 111.454 22.156 1.00 53.81 50 GLY E CA 1
ATOM 6663 C C . GLY E 1 51 ? 116.173 111.750 22.741 1.00 54.00 50 GLY E C 1
ATOM 6664 O O . GLY E 1 51 ? 116.054 112.497 23.710 1.00 53.71 50 GLY E O 1
ATOM 6665 N N . ASP E 1 52 ? 115.156 111.128 22.156 1.00 56.14 51 ASP E N 1
ATOM 6666 C CA . ASP E 1 52 ? 113.748 111.355 22.525 1.00 57.44 51 ASP E CA 1
ATOM 6667 C C . ASP E 1 52 ? 113.375 110.783 23.888 1.00 56.11 51 ASP E C 1
ATOM 6668 O O . ASP E 1 52 ? 112.381 111.197 24.461 1.00 57.01 51 ASP E O 1
ATOM 6673 N N . HIS E 1 53 ? 114.157 109.825 24.387 1.00 54.79 52 HIS E N 1
ATOM 6674 C CA . HIS E 1 53 ? 113.956 109.285 25.731 1.00 53.83 52 HIS E CA 1
ATOM 6675 C C . HIS E 1 53 ? 114.873 109.917 26.772 1.00 52.13 52 HIS E C 1
ATOM 6676 O O . HIS E 1 53 ? 115.061 109.330 27.830 1.00 51.38 52 HIS E O 1
ATOM 6683 N N . ALA E 1 54 ? 115.437 111.096 26.484 1.00 50.94 53 ALA E N 1
ATOM 6684 C CA . ALA E 1 54 ? 116.297 111.802 27.453 1.00 50.66 53 ALA E CA 1
ATOM 6685 C C . ALA E 1 54 ? 115.553 111.885 28.759 1.00 49.67 53 ALA E C 1
ATOM 6686 O O . ALA E 1 54 ? 114.406 112.284 28.780 1.00 50.85 53 ALA E O 1
ATOM 6688 N N . GLY E 1 55 ? 116.186 111.480 29.850 1.00 49.38 54 GLY E N 1
ATOM 6689 C CA . GLY E 1 55 ? 115.544 111.554 31.161 1.00 49.96 54 GLY E CA 1
ATOM 6690 C C . GLY E 1 55 ? 114.776 110.317 31.603 1.00 51.03 54 GLY E C 1
ATOM 6691 O O . GLY E 1 55 ? 114.349 110.221 32.754 1.00 53.33 54 GLY E O 1
ATOM 6692 N N . SER E 1 56 ? 114.574 109.370 30.710 1.00 50.15 55 SER E N 1
ATOM 6693 C CA . SER E 1 56 ? 114.136 108.067 31.145 1.00 51.22 55 SER E CA 1
ATOM 6694 C C . SER E 1 56 ? 115.321 107.350 31.832 1.00 52.54 55 SER E C 1
ATOM 6695 O O . SER E 1 56 ? 116.479 107.668 31.604 1.00 52.98 55 SER E O 1
ATOM 6698 N N . LEU E 1 57 ? 115.007 106.378 32.683 1.00 53.59 56 LEU E N 1
ATOM 6699 C CA . LEU E 1 57 ? 116.019 105.512 33.283 1.00 52.78 56 LEU E CA 1
ATOM 6700 C C . LEU E 1 57 ? 115.998 104.184 32.514 1.00 51.84 56 LEU E C 1
ATOM 6701 O O . LEU E 1 57 ? 114.973 103.823 31.934 1.00 52.17 56 LEU E O 1
ATOM 6706 N N . ILE E 1 58 ? 117.146 103.504 32.468 1.00 50.59 57 ILE E N 1
ATOM 6707 C CA . ILE E 1 58 ? 117.290 102.252 31.739 1.00 49.85 57 ILE E CA 1
ATOM 6708 C C . ILE E 1 58 ? 117.966 101.210 32.631 1.00 51.05 57 ILE E C 1
ATOM 6709 O O . ILE E 1 58 ? 118.864 101.526 33.406 1.00 50.34 57 ILE E O 1
ATOM 6714 N N . PHE E 1 59 ? 117.508 99.975 32.526 1.00 51.31 58 PHE E N 1
ATOM 6715 C CA . PHE E 1 59 ? 118.082 98.880 33.268 1.00 53.06 58 PHE E CA 1
ATOM 6716 C C . PHE E 1 59 ? 118.500 97.795 32.287 1.00 53.29 58 PHE E C 1
ATOM 6717 O O . PHE E 1 59 ? 117.692 97.387 31.432 1.00 54.95 58 PHE E O 1
ATOM 6725 N N . ILE E 1 60 ? 119.741 97.329 32.426 1.00 51.82 59 ILE E N 1
ATOM 6726 C CA . ILE E 1 60 ? 120.297 96.310 31.541 1.00 52.36 59 ILE E CA 1
ATOM 6727 C C . ILE E 1 60 ? 120.723 95.064 32.364 1.00 53.29 59 ILE E C 1
ATOM 6728 O O . ILE E 1 60 ? 121.441 95.188 33.372 1.00 53.35 59 ILE E O 1
ATOM 6733 N N . GLN E 1 61 ? 120.249 93.883 31.946 1.00 53.44 60 GLN E N 1
ATOM 6734 C CA . GLN E 1 61 ? 120.562 92.604 32.635 1.00 53.36 60 GLN E CA 1
ATOM 6735 C C . GLN E 1 61 ? 121.268 91.669 31.662 1.00 54.17 60 GLN E C 1
ATOM 6736 O O . GLN E 1 61 ? 120.865 91.546 30.488 1.00 54.75 60 GLN E O 1
ATOM 6742 N N . PHE E 1 62 ? 122.313 91.007 32.145 1.00 54.01 61 PHE E N 1
ATOM 6743 C CA . PHE E 1 62 ? 123.049 90.062 31.325 1.00 54.79 61 PHE E CA 1
ATOM 6744 C C . PHE E 1 62 ? 122.814 88.617 31.792 1.00 55.04 61 PHE E C 1
ATOM 6745 O O . PHE E 1 62 ? 122.972 88.322 32.968 1.00 54.82 61 PHE E O 1
ATOM 6753 N N . TYR E 1 63 ? 122.418 87.731 30.871 1.00 55.36 62 TYR E N 1
ATOM 6754 C CA . TYR E 1 63 ? 122.218 86.298 31.158 1.00 55.81 62 TYR E CA 1
ATOM 6755 C C . TYR E 1 63 ? 122.938 85.443 30.124 1.00 57.78 62 TYR E C 1
ATOM 6756 O O . TYR E 1 63 ? 123.045 85.813 28.960 1.00 58.53 62 TYR E O 1
ATOM 6765 N N . ASP E 1 64 ? 123.446 84.300 30.554 1.00 60.00 63 ASP E N 1
ATOM 6766 C CA . ASP E 1 64 ? 124.018 83.341 29.631 1.00 62.10 63 ASP E CA 1
ATOM 6767 C C . ASP E 1 64 ? 122.936 82.585 28.866 1.00 62.17 63 ASP E C 1
ATOM 6768 O O . ASP E 1 64 ? 123.166 82.131 27.745 1.00 62.45 63 ASP E O 1
ATOM 6773 N N . ASP E 1 65 ? 121.768 82.451 29.492 1.00 62.12 64 ASP E N 1
ATOM 6774 C CA . ASP E 1 65 ? 120.661 81.681 28.960 1.00 63.25 64 ASP E CA 1
ATOM 6775 C C . ASP E 1 65 ? 119.359 82.341 29.323 1.00 62.70 64 ASP E C 1
ATOM 6776 O O . ASP E 1 65 ? 119.286 83.025 30.323 1.00 63.76 64 ASP E O 1
ATOM 6781 N N . LEU E 1 66 ? 118.323 82.119 28.529 1.00 62.42 65 LEU E N 1
ATOM 6782 C CA . LEU E 1 66 ? 117.003 82.669 28.840 1.00 62.71 65 LEU E CA 1
ATOM 6783 C C . LEU E 1 66 ? 116.379 82.068 30.118 1.00 63.35 65 LEU E C 1
ATOM 6784 O O . LEU E 1 66 ? 115.502 82.683 30.722 1.00 63.93 65 LEU E O 1
ATOM 6789 N N . THR E 1 67 ? 116.824 80.884 30.533 1.00 64.66 66 THR E N 1
ATOM 6790 C CA . THR E 1 67 ? 116.387 80.320 31.814 1.00 64.88 66 THR E CA 1
ATOM 6791 C C . THR E 1 67 ? 116.747 81.266 32.934 1.00 64.80 66 THR E C 1
ATOM 6792 O O . THR E 1 67 ? 115.977 81.456 33.873 1.00 65.75 66 THR E O 1
ATOM 6796 N N . GLY E 1 68 ? 117.926 81.871 32.823 1.00 63.87 67 GLY E N 1
ATOM 6797 C CA . GLY E 1 68 ? 118.326 82.943 33.717 1.00 62.77 67 GLY E CA 1
ATOM 6798 C C . GLY E 1 68 ? 117.232 83.977 33.859 1.00 63.55 67 GLY E C 1
ATOM 6799 O O . GLY E 1 68 ? 116.797 84.283 34.974 1.00 63.75 67 GLY E O 1
ATOM 6800 N N . TYR E 1 69 ? 116.759 84.501 32.728 1.00 63.47 68 TYR E N 1
ATOM 6801 C CA . TYR E 1 69 ? 115.753 85.558 32.756 1.00 63.01 68 TYR E CA 1
ATOM 6802 C C . TYR E 1 69 ? 114.428 85.042 33.341 1.00 63.06 68 TYR E C 1
ATOM 6803 O O . TYR E 1 69 ? 113.744 85.769 34.057 1.00 63.26 68 TYR E O 1
ATOM 6812 N N . GLN E 1 70 ? 114.091 83.781 33.078 1.00 63.48 69 GLN E N 1
ATOM 6813 C CA . GLN E 1 70 ? 112.900 83.187 33.660 1.00 64.22 69 GLN E CA 1
ATOM 6814 C C . GLN E 1 70 ? 113.002 83.077 35.184 1.00 65.05 69 GLN E C 1
ATOM 6815 O O . GLN E 1 70 ? 111.997 83.241 35.877 1.00 64.92 69 GLN E O 1
ATOM 6821 N N . LYS E 1 71 ? 114.198 82.799 35.705 1.00 66.28 70 LYS E N 1
ATOM 6822 C CA . LYS E 1 71 ? 114.395 82.767 37.157 1.00 67.93 70 LYS E CA 1
ATOM 6823 C C . LYS E 1 71 ? 114.278 84.192 37.681 1.00 68.83 70 LYS E C 1
ATOM 6824 O O . LYS E 1 71 ? 113.743 84.407 38.775 1.00 70.04 70 LYS E O 1
ATOM 6826 N N . ALA E 1 72 ? 114.774 85.157 36.900 1.00 68.75 71 ALA E N 1
ATOM 6827 C CA . ALA E 1 72 ? 114.644 86.572 37.239 1.00 68.23 71 ALA E CA 1
ATOM 6828 C C . ALA E 1 72 ? 113.187 86.949 37.397 1.00 68.67 71 ALA E C 1
ATOM 6829 O O . ALA E 1 72 ? 112.812 87.600 38.363 1.00 68.52 71 ALA E O 1
ATOM 6831 N N . LEU E 1 73 ? 112.358 86.525 36.454 1.00 70.17 72 LEU E N 1
ATOM 6832 C CA . LEU E 1 73 ? 110.926 86.802 36.540 1.00 72.28 72 LEU E CA 1
ATOM 6833 C C . LEU E 1 73 ? 110.340 86.244 37.836 1.00 74.46 72 LEU E C 1
ATOM 6834 O O . LEU E 1 73 ? 109.464 86.858 38.430 1.00 74.64 72 LEU E O 1
ATOM 6839 N N . GLU E 1 74 ? 110.810 85.074 38.263 1.00 76.83 73 GLU E N 1
ATOM 6840 C CA . GLU E 1 74 ? 110.351 84.460 39.512 1.00 78.72 73 GLU E CA 1
ATOM 6841 C C . GLU E 1 74 ? 110.823 85.249 40.746 1.00 79.68 73 GLU E C 1
ATOM 6842 O O . GLU E 1 74 ? 110.129 85.310 41.761 1.00 79.90 73 GLU E O 1
ATOM 6844 N N . ILE E 1 75 ? 112.003 85.852 40.657 1.00 80.03 74 ILE E N 1
ATOM 6845 C CA . ILE E 1 75 ? 112.485 86.711 41.729 1.00 80.27 74 ILE E CA 1
ATOM 6846 C C . ILE E 1 75 ? 111.625 87.968 41.865 1.00 81.00 74 ILE E C 1
ATOM 6847 O O . ILE E 1 75 ? 111.332 88.381 42.975 1.00 82.07 74 ILE E O 1
ATOM 6852 N N . GLN E 1 76 ? 111.213 88.564 40.752 1.00 81.37 75 GLN E N 1
ATOM 6853 C CA . GLN E 1 76 ? 110.388 89.781 40.789 1.00 81.59 75 GLN E CA 1
ATOM 6854 C C . GLN E 1 76 ? 109.157 89.629 41.655 1.00 82.63 75 GLN E C 1
ATOM 6855 O O . GLN E 1 76 ? 108.928 90.409 42.580 1.00 83.75 75 GLN E O 1
ATOM 6861 N N . SER E 1 77 ? 108.348 88.632 41.310 1.00 83.12 76 SER E N 1
ATOM 6862 C CA . SER E 1 77 ? 107.084 88.363 41.999 1.00 83.39 76 SER E CA 1
ATOM 6863 C C . SER E 1 77 ? 107.245 88.279 43.521 1.00 83.17 76 SER E C 1
ATOM 6864 O O . SER E 1 77 ? 106.324 88.640 44.261 1.00 83.76 76 SER E O 1
ATOM 6867 N N . LYS E 1 78 ? 108.413 87.805 43.972 1.00 82.97 77 LYS E N 1
ATOM 6868 C CA . LYS E 1 78 ? 108.736 87.677 45.404 1.00 82.01 77 LYS E CA 1
ATOM 6869 C C . LYS E 1 78 ? 109.378 88.934 46.036 1.00 81.98 77 LYS E C 1
ATOM 6870 O O . LYS E 1 78 ? 109.399 89.062 47.266 1.00 82.58 77 LYS E O 1
ATOM 6876 N N . SER E 1 79 ? 109.924 89.834 45.220 1.00 81.27 78 SER E N 1
ATOM 6877 C CA . SER E 1 79 ? 110.770 90.925 45.739 1.00 80.76 78 SER E CA 1
ATOM 6878 C C . SER E 1 79 ? 109.974 92.119 46.269 1.00 80.26 78 SER E C 1
ATOM 6879 O O . SER E 1 79 ? 109.148 92.702 45.558 1.00 80.43 78 SER E O 1
ATOM 6882 N N . SER E 1 80 ? 110.251 92.472 47.525 1.00 79.70 79 SER E N 1
ATOM 6883 C CA . SER E 1 80 ? 109.661 93.632 48.189 1.00 79.08 79 SER E CA 1
ATOM 6884 C C . SER E 1 80 ? 110.159 94.903 47.536 1.00 78.24 79 SER E C 1
ATOM 6885 O O . SER E 1 80 ? 109.382 95.819 47.278 1.00 78.59 79 SER E O 1
ATOM 6888 N N . VAL E 1 81 ? 111.466 94.949 47.287 1.00 77.41 80 VAL E N 1
ATOM 6889 C CA . VAL E 1 81 ? 112.106 96.059 46.581 1.00 76.54 80 VAL E CA 1
ATOM 6890 C C . VAL E 1 81 ? 111.350 96.398 45.284 1.00 76.21 80 VAL E C 1
ATOM 6891 O O . VAL E 1 81 ? 110.991 97.563 45.031 1.00 75.65 80 VAL E O 1
ATOM 6895 N N . PHE E 1 82 ? 111.091 95.372 44.481 1.00 75.22 81 PHE E N 1
ATOM 6896 C CA . PHE E 1 82 ? 110.361 95.551 43.238 1.00 76.24 81 PHE E CA 1
ATOM 6897 C C . PHE E 1 82 ? 108.922 96.017 43.476 1.00 75.32 81 PHE E C 1
ATOM 6898 O O . PHE E 1 82 ? 108.437 96.917 42.783 1.00 73.96 81 PHE E O 1
ATOM 6906 N N . LYS E 1 83 ? 108.254 95.396 44.446 1.00 74.98 82 LYS E N 1
ATOM 6907 C CA . LYS E 1 83 ? 106.893 95.768 44.822 1.00 75.06 82 LYS E CA 1
ATOM 6908 C C . LYS E 1 83 ? 106.816 97.267 45.152 1.00 74.35 82 LYS E C 1
ATOM 6909 O O . LYS E 1 83 ? 105.933 97.986 44.664 1.00 73.93 82 LYS E O 1
ATOM 6915 N N . GLU E 1 84 ? 107.762 97.727 45.969 1.00 73.01 83 GLU E N 1
ATOM 6916 C CA . GLU E 1 84 ? 107.809 99.116 46.436 1.00 72.87 83 GLU E CA 1
ATOM 6917 C C . GLU E 1 84 ? 107.913 100.120 45.290 1.00 72.16 83 GLU E C 1
ATOM 6918 O O . GLU E 1 84 ? 107.246 101.159 45.289 1.00 72.73 83 GLU E O 1
ATOM 6924 N N . ILE E 1 85 ? 108.755 99.795 44.320 1.00 71.10 84 ILE E N 1
ATOM 6925 C CA . ILE E 1 85 ? 108.929 100.636 43.148 1.00 70.53 84 ILE E CA 1
ATOM 6926 C C . ILE E 1 85 ? 107.606 100.736 42.378 1.00 71.53 84 ILE E C 1
ATOM 6927 O O . ILE E 1 85 ? 107.173 101.828 42.010 1.00 72.21 84 ILE E O 1
ATOM 6940 N N . ASP E 1 87 ? 104.541 100.047 43.533 1.00 75.70 86 ASP E N 1
ATOM 6941 C CA . ASP E 1 87 ? 103.551 100.656 44.421 1.00 77.18 86 ASP E CA 1
ATOM 6942 C C . ASP E 1 87 ? 103.726 102.169 44.590 1.00 77.18 86 ASP E C 1
ATOM 6943 O O . ASP E 1 87 ? 102.790 102.864 45.019 1.00 76.96 86 ASP E O 1
ATOM 6948 N N . SER E 1 88 ? 104.918 102.670 44.265 1.00 77.59 87 SER E N 1
ATOM 6949 C CA . SER E 1 88 ? 105.235 104.087 44.437 1.00 77.36 87 SER E CA 1
ATOM 6950 C C . SER E 1 88 ? 104.430 104.977 43.496 1.00 77.21 87 SER E C 1
ATOM 6951 O O . SER E 1 88 ? 104.163 106.127 43.829 1.00 77.54 87 SER E O 1
ATOM 6954 N N . GLY E 1 89 ? 104.045 104.448 42.333 1.00 76.53 88 GLY E N 1
ATOM 6955 C CA . GLY E 1 89 ? 103.393 105.250 41.308 1.00 75.73 88 GLY E CA 1
ATOM 6956 C C . GLY E 1 89 ? 104.360 106.264 40.720 1.00 74.75 88 GLY E C 1
ATOM 6957 O O . GLY E 1 89 ? 103.940 107.178 40.028 1.00 75.38 88 GLY E O 1
ATOM 6958 N N . LYS E 1 90 ? 105.652 106.092 40.995 1.00 73.11 89 LYS E N 1
ATOM 6959 C CA . LYS E 1 90 ? 106.687 107.020 40.571 1.00 72.09 89 LYS E CA 1
ATOM 6960 C C . LYS E 1 90 ? 107.540 106.491 39.420 1.00 69.77 89 LYS E C 1
ATOM 6961 O O . LYS E 1 90 ? 108.357 107.233 38.869 1.00 69.05 89 LYS E O 1
ATOM 6967 N N . ALA E 1 91 ? 107.351 105.219 39.069 1.00 67.40 90 ALA E N 1
ATOM 6968 C CA . ALA E 1 91 ? 108.086 104.568 37.991 1.00 65.58 90 ALA E CA 1
ATOM 6969 C C . ALA E 1 91 ? 107.122 103.900 37.017 1.00 64.71 90 ALA E C 1
ATOM 6970 O O . ALA E 1 91 ? 106.223 103.184 37.434 1.00 65.68 90 ALA E O 1
ATOM 6972 N N . ASN E 1 92 ? 107.314 104.144 35.721 1.00 62.93 91 ASN E N 1
ATOM 6973 C CA . ASN E 1 92 ? 106.484 103.554 34.674 1.00 60.64 91 ASN E CA 1
ATOM 6974 C C . ASN E 1 92 ? 107.332 102.911 33.565 1.00 58.69 91 ASN E C 1
ATOM 6975 O O . ASN E 1 92 ? 107.893 103.602 32.702 1.00 59.08 91 ASN E O 1
ATOM 6980 N N . ILE E 1 93 ? 107.417 101.582 33.600 1.00 55.80 92 ILE E N 1
ATOM 6981 C CA . ILE E 1 93 ? 108.100 100.815 32.584 1.00 53.50 92 ILE E CA 1
ATOM 6982 C C . ILE E 1 93 ? 107.293 100.915 31.330 1.00 52.84 92 ILE E C 1
ATOM 6983 O O . ILE E 1 93 ? 106.135 100.525 31.342 1.00 54.17 92 ILE E O 1
ATOM 6988 N N . TYR E 1 94 ? 107.875 101.447 30.256 1.00 52.15 93 TYR E N 1
ATOM 6989 C CA . TYR E 1 94 ? 107.119 101.594 28.998 1.00 50.94 93 TYR E CA 1
ATOM 6990 C C . TYR E 1 94 ? 107.751 100.853 27.821 1.00 50.38 93 TYR E C 1
ATOM 6991 O O . TYR E 1 94 ? 107.162 100.809 26.750 1.00 50.46 93 TYR E O 1
ATOM 7000 N N . LEU E 1 95 ? 108.927 100.264 28.026 1.00 50.20 94 LEU E N 1
ATOM 7001 C CA . LEU E 1 95 ? 109.599 99.523 26.974 1.00 50.51 94 LEU E CA 1
ATOM 7002 C C . LEU E 1 95 ? 110.530 98.491 27.596 1.00 50.30 94 LEU E C 1
ATOM 7003 O O . LEU E 1 95 ? 111.279 98.812 28.537 1.00 50.92 94 LEU E O 1
ATOM 7008 N N . ARG E 1 96 ? 110.458 97.248 27.102 1.00 49.03 95 ARG E N 1
ATOM 7009 C CA . ARG E 1 96 ? 111.446 96.210 27.429 1.00 47.93 95 ARG E CA 1
ATOM 7010 C C . ARG E 1 96 ? 111.703 95.293 26.234 1.00 48.40 95 ARG E C 1
ATOM 7011 O O . ARG E 1 96 ? 110.765 94.753 25.626 1.00 48.92 95 ARG E O 1
ATOM 7019 N N . ASN E 1 97 ? 112.969 95.079 25.912 1.00 48.02 96 ASN E N 1
ATOM 7020 C CA . ASN E 1 97 ? 113.295 94.172 24.841 1.00 48.96 96 ASN E CA 1
ATOM 7021 C C . ASN E 1 97 ? 114.532 93.353 25.142 1.00 49.34 96 ASN E C 1
ATOM 7022 O O . ASN E 1 97 ? 115.326 93.687 26.030 1.00 50.15 96 ASN E O 1
ATOM 7027 N N . ILE E 1 98 ? 114.665 92.262 24.406 1.00 49.49 97 ILE E N 1
ATOM 7028 C CA . ILE E 1 98 ? 115.733 91.300 24.605 1.00 48.93 97 ILE E CA 1
ATOM 7029 C C . ILE E 1 98 ? 116.639 91.296 23.373 1.00 49.79 97 ILE E C 1
ATOM 7030 O O . ILE E 1 98 ? 116.153 91.355 22.230 1.00 48.32 97 ILE E O 1
ATOM 7035 N N . SER E 1 99 ? 117.945 91.213 23.616 1.00 51.25 98 SER E N 1
ATOM 7036 C CA . SER E 1 99 ? 118.935 91.151 22.535 1.00 52.61 98 SER E CA 1
ATOM 7037 C C . SER E 1 99 ? 119.873 89.943 22.707 1.00 52.56 98 SER E C 1
ATOM 7038 O O . SER E 1 99 ? 120.160 89.531 23.829 1.00 52.29 98 SER E O 1
ATOM 7041 N N . THR E 1 100 ? 120.336 89.384 21.587 1.00 51.90 99 THR E N 1
ATOM 7042 C CA . THR E 1 100 ? 121.396 88.406 21.628 1.00 51.92 99 THR E CA 1
ATOM 7043 C C . THR E 1 100 ? 122.680 89.176 21.951 1.00 54.43 99 THR E C 1
ATOM 7044 O O . THR E 1 100 ? 122.743 90.396 21.781 1.00 54.21 99 THR E O 1
ATOM 7048 N N . SER E 1 101 ? 123.674 88.456 22.452 1.00 55.16 100 SER E N 1
ATOM 7049 C CA . SER E 1 101 ? 124.998 88.990 22.665 1.00 56.34 100 SER E CA 1
ATOM 7050 C C . SER E 1 101 ? 125.982 87.979 22.071 1.00 57.37 100 SER E C 1
ATOM 7051 O O . SER E 1 101 ? 126.134 86.879 22.575 1.00 57.96 100 SER E O 1
ATOM 7054 N N . LEU E 1 102 ? 126.608 88.356 20.968 1.00 59.46 101 LEU E N 1
ATOM 7055 C CA . LEU E 1 102 ? 127.413 87.447 20.175 1.00 61.77 101 LEU E CA 1
ATOM 7056 C C . LEU E 1 102 ? 128.884 87.594 20.536 1.00 63.67 101 LEU E C 1
ATOM 7057 O O . LEU E 1 102 ? 129.328 88.671 20.910 1.00 62.64 101 LEU E O 1
ATOM 7062 N N . PRO E 1 103 ? 129.638 86.495 20.448 1.00 66.32 102 PRO E N 1
ATOM 7063 C CA . PRO E 1 103 ? 131.093 86.502 20.662 1.00 67.69 102 PRO E CA 1
ATOM 7064 C C . PRO E 1 103 ? 131.869 87.491 19.773 1.00 69.34 102 PRO E C 1
ATOM 7065 O O . PRO E 1 103 ? 131.747 87.463 18.540 1.00 69.72 102 PRO E O 1
ATOM 7069 N N . THR E 1 104 ? 132.660 88.348 20.414 1.00 70.98 103 THR E N 1
ATOM 7070 C CA . THR E 1 104 ? 133.453 89.358 19.729 1.00 72.74 103 THR E CA 1
ATOM 7071 C C . THR E 1 104 ? 134.926 89.216 20.111 1.00 74.63 103 THR E C 1
ATOM 7072 O O . THR E 1 104 ? 135.241 88.786 21.208 1.00 74.29 103 THR E O 1
ATOM 7076 N N . LYS E 1 105 ? 135.824 89.568 19.199 1.00 77.49 104 LYS E N 1
ATOM 7077 C CA . LYS E 1 105 ? 137.261 89.551 19.485 1.00 80.10 104 LYS E CA 1
ATOM 7078 C C . LYS E 1 105 ? 137.638 90.872 20.157 1.00 80.49 104 LYS E C 1
ATOM 7079 O O . LYS E 1 105 ? 138.299 91.715 19.548 1.00 82.99 104 LYS E O 1
ATOM 7085 N N . PHE E 1 106 ? 137.200 91.059 21.401 1.00 79.11 105 PHE E N 1
ATOM 7086 C CA . PHE E 1 106 ? 137.403 92.316 22.121 1.00 77.79 105 PHE E CA 1
ATOM 7087 C C . PHE E 1 106 ? 137.793 92.019 23.550 1.00 78.04 105 PHE E C 1
ATOM 7088 O O . PHE E 1 106 ? 137.163 91.210 24.205 1.00 76.58 105 PHE E O 1
ATOM 7096 N N . GLU E 1 107 ? 138.819 92.696 24.042 1.00 79.94 106 GLU E N 1
ATOM 7097 C CA . GLU E 1 107 ? 139.305 92.432 25.390 1.00 81.42 106 GLU E CA 1
ATOM 7098 C C . GLU E 1 107 ? 138.438 93.139 26.430 1.00 80.64 106 GLU E C 1
ATOM 7099 O O . GLU E 1 107 ? 138.552 94.339 26.639 1.00 81.24 106 GLU E O 1
ATOM 7105 N N . GLN E 1 108 ? 137.564 92.384 27.082 1.00 79.86 107 GLN E N 1
ATOM 7106 C CA . GLN E 1 108 ? 136.628 92.968 28.044 1.00 78.73 107 GLN E CA 1
ATOM 7107 C C . GLN E 1 108 ? 137.322 93.360 29.334 1.00 78.27 107 GLN E C 1
ATOM 7108 O O . GLN E 1 108 ? 138.141 92.609 29.839 1.00 80.06 107 GLN E O 1
ATOM 7114 N N . SER E 1 109 ? 136.964 94.523 29.873 1.00 76.53 108 SER E N 1
ATOM 7115 C CA . SER E 1 109 ? 137.440 94.989 31.184 1.00 73.19 108 SER E CA 1
ATOM 7116 C C . SER E 1 109 ? 136.399 94.791 32.273 1.00 69.09 108 SER E C 1
ATOM 7117 O O . SER E 1 109 ? 135.212 94.773 32.002 1.00 70.34 108 SER E O 1
ATOM 7120 N N . TYR E 1 110 ? 136.863 94.671 33.516 1.00 65.03 109 TYR E N 1
ATOM 7121 C CA . TYR E 1 110 ? 135.975 94.550 34.692 1.00 64.37 109 TYR E CA 1
ATOM 7122 C C . TYR E 1 110 ? 135.649 95.900 35.340 1.00 66.00 109 TYR E C 1
ATOM 7123 O O . TYR E 1 110 ? 134.885 95.972 36.300 1.00 66.75 109 TYR E O 1
ATOM 7132 N N . GLU E 1 111 ? 136.221 96.967 34.796 1.00 70.77 110 GLU E N 1
ATOM 7133 C CA . GLU E 1 111 ? 135.971 98.325 35.267 1.00 73.20 110 GLU E CA 1
ATOM 7134 C C . GLU E 1 111 ? 134.508 98.783 35.123 1.00 74.74 110 GLU E C 1
ATOM 7135 O O . GLU E 1 111 ? 133.949 98.755 34.032 1.00 75.94 110 GLU E O 1
ATOM 7141 N N . HIS E 1 112 ? 133.913 99.174 36.253 1.00 75.41 111 HIS E N 1
ATOM 7142 C CA A HIS E 1 112 ? 132.593 99.818 36.309 0.50 74.04 111 HIS E CA 1
ATOM 7143 C CA B HIS E 1 112 ? 132.590 99.802 36.301 0.50 73.44 111 HIS E CA 1
ATOM 7144 C C . HIS E 1 112 ? 132.553 101.018 35.357 1.00 73.82 111 HIS E C 1
ATOM 7145 O O . HIS E 1 112 ? 133.211 102.021 35.601 1.00 72.83 111 HIS E O 1
ATOM 7158 N N . PRO E 1 113 ? 131.774 100.934 34.262 1.00 71.91 112 PRO E N 1
ATOM 7159 C CA . PRO E 1 113 ? 131.741 102.084 33.345 1.00 69.83 112 PRO E CA 1
ATOM 7160 C C . PRO E 1 113 ? 130.994 103.294 33.904 1.00 66.20 112 PRO E C 1
ATOM 7161 O O . PRO E 1 113 ? 130.143 103.161 34.776 1.00 65.49 112 PRO E O 1
ATOM 7165 N N . LYS E 1 114 ? 131.329 104.469 33.402 1.00 62.81 113 LYS E N 1
ATOM 7166 C CA . LYS E 1 114 ? 130.618 105.690 33.758 1.00 60.91 113 LYS E CA 1
ATOM 7167 C C . LYS E 1 114 ? 129.538 106.053 32.733 1.00 59.06 113 LYS E C 1
ATOM 7168 O O . LYS E 1 114 ? 128.512 106.641 33.091 1.00 59.35 113 LYS E O 1
ATOM 7174 N N . TYR E 1 115 ? 129.803 105.754 31.459 1.00 57.18 114 TYR E N 1
ATOM 7175 C CA . TYR E 1 115 ? 128.832 105.947 30.372 1.00 56.24 114 TYR E CA 1
ATOM 7176 C C . TYR E 1 115 ? 128.812 104.712 29.488 1.00 55.37 114 TYR E C 1
ATOM 7177 O O . TYR E 1 115 ? 129.832 104.006 29.380 1.00 54.41 114 TYR E O 1
ATOM 7186 N N . ILE E 1 116 ? 127.643 104.466 28.884 1.00 52.86 115 ILE E N 1
ATOM 7187 C CA . ILE E 1 116 ? 127.470 103.490 27.834 1.00 51.96 115 ILE E CA 1
ATOM 7188 C C . ILE E 1 116 ? 126.911 104.192 26.594 1.00 52.54 115 ILE E C 1
ATOM 7189 O O . ILE E 1 116 ? 125.996 105.030 26.692 1.00 52.79 115 ILE E O 1
ATOM 7194 N N . VAL E 1 117 ? 127.437 103.847 25.425 1.00 51.13 116 VAL E N 1
ATOM 7195 C CA . VAL E 1 117 ? 126.853 104.305 24.175 1.00 50.01 116 VAL E CA 1
ATOM 7196 C C . VAL E 1 117 ? 126.195 103.115 23.537 1.00 50.83 116 VAL E C 1
ATOM 7197 O O . VAL E 1 117 ? 126.842 102.087 23.359 1.00 51.78 116 VAL E O 1
ATOM 7201 N N . LEU E 1 118 ? 124.895 103.236 23.254 1.00 50.97 117 LEU E N 1
ATOM 7202 C CA . LEU E 1 118 ? 124.141 102.240 22.510 1.00 50.96 117 LEU E CA 1
ATOM 7203 C C . LEU E 1 118 ? 123.976 102.740 21.112 1.00 50.82 117 LEU E C 1
ATOM 7204 O O . LEU E 1 118 ? 123.578 103.895 20.910 1.00 51.71 117 LEU E O 1
ATOM 7209 N N . THR E 1 119 ? 124.252 101.881 20.142 1.00 51.18 118 THR E N 1
ATOM 7210 C CA . THR E 1 119 ? 124.035 102.203 18.722 1.00 50.45 118 THR E CA 1
ATOM 7211 C C . THR E 1 119 ? 123.198 101.090 18.102 1.00 50.74 118 THR E C 1
ATOM 7212 O O . THR E 1 119 ? 123.417 99.891 18.382 1.00 51.04 118 THR E O 1
ATOM 7216 N N . ARG E 1 120 ? 122.229 101.482 17.286 1.00 49.95 119 ARG E N 1
ATOM 7217 C CA . ARG E 1 120 ? 121.310 100.531 16.678 1.00 49.37 119 ARG E CA 1
ATOM 7218 C C . ARG E 1 120 ? 121.278 100.758 15.177 1.00 50.06 119 ARG E C 1
ATOM 7219 O O . ARG E 1 120 ? 121.176 101.901 14.717 1.00 50.16 119 ARG E O 1
ATOM 7227 N N . ALA E 1 121 ? 121.359 99.669 14.423 1.00 49.44 120 ALA E N 1
ATOM 7228 C CA . ALA E 1 121 ? 121.442 99.777 12.991 1.00 51.18 120 ALA E CA 1
ATOM 7229 C C . ALA E 1 121 ? 120.576 98.743 12.309 1.00 53.23 120 ALA E C 1
ATOM 7230 O O . ALA E 1 121 ? 120.216 97.735 12.880 1.00 52.67 120 ALA E O 1
ATOM 7232 N N . GLU E 1 122 ? 120.239 99.058 11.075 1.00 57.06 121 GLU E N 1
ATOM 7233 C CA . GLU E 1 122 ? 119.402 98.256 10.202 1.00 61.87 121 GLU E CA 1
ATOM 7234 C C . GLU E 1 122 ? 120.315 97.621 9.162 1.00 60.81 121 GLU E C 1
ATOM 7235 O O . GLU E 1 122 ? 121.117 98.321 8.558 1.00 60.83 121 GLU E O 1
ATOM 7241 N N . ALA E 1 123 ? 120.214 96.313 8.956 1.00 61.52 122 ALA E N 1
ATOM 7242 C CA . ALA E 1 123 ? 121.020 95.636 7.944 1.00 62.83 122 ALA E CA 1
ATOM 7243 C C . ALA E 1 123 ? 120.451 94.272 7.649 1.00 65.26 122 ALA E C 1
ATOM 7244 O O . ALA E 1 123 ? 119.793 93.688 8.487 1.00 64.96 122 ALA E O 1
ATOM 7246 N N . ALA E 1 124 ? 120.713 93.754 6.457 1.00 69.78 123 ALA E N 1
ATOM 7247 C CA . ALA E 1 124 ? 120.285 92.404 6.097 1.00 72.90 123 ALA E CA 1
ATOM 7248 C C . ALA E 1 124 ? 120.779 91.385 7.133 1.00 76.16 123 ALA E C 1
ATOM 7249 O O . ALA E 1 124 ? 121.869 91.546 7.684 1.00 76.93 123 ALA E O 1
ATOM 7259 N N . SER E 1 126 ? 121.515 88.479 6.156 1.00 82.13 125 SER E N 1
ATOM 7260 C CA . SER E 1 126 ? 122.559 87.868 5.322 1.00 82.21 125 SER E CA 1
ATOM 7261 C C . SER E 1 126 ? 123.909 88.599 5.384 1.00 82.51 125 SER E C 1
ATOM 7262 O O . SER E 1 126 ? 124.919 88.067 4.933 1.00 83.12 125 SER E O 1
ATOM 7265 N N . ASP E 1 127 ? 123.928 89.815 5.927 1.00 81.90 126 ASP E N 1
ATOM 7266 C CA . ASP E 1 127 ? 125.183 90.525 6.177 1.00 80.37 126 ASP E CA 1
ATOM 7267 C C . ASP E 1 127 ? 125.690 90.347 7.606 1.00 78.91 126 ASP E C 1
ATOM 7268 O O . ASP E 1 127 ? 126.588 91.061 8.023 1.00 77.68 126 ASP E O 1
ATOM 7273 N N . LYS E 1 128 ? 125.143 89.386 8.345 1.00 78.60 127 LYS E N 1
ATOM 7274 C CA . LYS E 1 128 ? 125.501 89.204 9.759 1.00 79.35 127 LYS E CA 1
ATOM 7275 C C . LYS E 1 128 ? 126.997 89.038 9.991 1.00 79.45 127 LYS E C 1
ATOM 7276 O O . LYS E 1 128 ? 127.541 89.573 10.953 1.00 79.22 127 LYS E O 1
ATOM 7278 N N . ASP E 1 129 ? 127.656 88.312 9.095 1.00 80.05 128 ASP E N 1
ATOM 7279 C CA . ASP E 1 129 ? 129.072 87.975 9.254 1.00 79.32 128 ASP E CA 1
ATOM 7280 C C . ASP E 1 129 ? 129.998 89.116 8.853 1.00 77.81 128 ASP E C 1
ATOM 7281 O O . ASP E 1 129 ? 130.990 89.389 9.530 1.00 75.92 128 ASP E O 1
ATOM 7286 N N . LYS E 1 130 ? 129.678 89.762 7.736 1.00 76.59 129 LYS E N 1
ATOM 7287 C CA . LYS E 1 130 ? 130.388 90.961 7.310 1.00 75.97 129 LYS E CA 1
ATOM 7288 C C . LYS E 1 130 ? 130.342 91.962 8.465 1.00 74.55 129 LYS E C 1
ATOM 7289 O O . LYS E 1 130 ? 131.361 92.542 8.825 1.00 74.15 129 LYS E O 1
ATOM 7295 N N . PHE E 1 131 ? 129.166 92.097 9.079 1.00 72.82 130 PHE E N 1
ATOM 7296 C CA . PHE E 1 131 ? 128.969 92.954 10.246 1.00 71.46 130 PHE E CA 1
ATOM 7297 C C . PHE E 1 131 ? 129.894 92.613 11.410 1.00 69.90 130 PHE E C 1
ATOM 7298 O O . PHE E 1 131 ? 130.593 93.468 11.941 1.00 68.34 130 PHE E O 1
ATOM 7306 N N . LEU E 1 132 ? 129.872 91.354 11.817 1.00 70.18 131 LEU E N 1
ATOM 7307 C CA . LEU E 1 132 ? 130.705 90.904 12.924 1.00 70.98 131 LEU E CA 1
ATOM 7308 C C . LEU E 1 132 ? 132.177 91.116 12.645 1.00 71.90 131 LEU E C 1
ATOM 7309 O O . LEU E 1 132 ? 132.925 91.427 13.559 1.00 72.65 131 LEU E O 1
ATOM 7314 N N . ASN E 1 133 ? 132.583 90.948 11.388 1.00 73.06 132 ASN E N 1
ATOM 7315 C CA . ASN E 1 133 ? 133.987 91.118 11.013 1.00 74.19 132 ASN E CA 1
ATOM 7316 C C . ASN E 1 133 ? 134.440 92.575 11.090 1.00 74.61 132 ASN E C 1
ATOM 7317 O O . ASN E 1 133 ? 135.563 92.839 11.512 1.00 75.26 132 ASN E O 1
ATOM 7322 N N . CYS E 1 134 ? 133.573 93.510 10.700 1.00 74.92 133 CYS E N 1
ATOM 7323 C CA . CYS E 1 134 ? 133.837 94.936 10.902 1.00 76.27 133 CYS E CA 1
ATOM 7324 C C . CYS E 1 134 ? 134.052 95.233 12.358 1.00 75.48 133 CYS E C 1
ATOM 7325 O O . CYS E 1 134 ? 135.014 95.906 12.724 1.00 76.56 133 CYS E O 1
ATOM 7328 N N . ILE E 1 135 ? 133.131 94.749 13.180 1.00 74.81 134 ILE E N 1
ATOM 7329 C CA . ILE E 1 135 ? 133.198 94.967 14.618 1.00 74.60 134 ILE E CA 1
ATOM 7330 C C . ILE E 1 135 ? 134.523 94.448 15.171 1.00 75.55 134 ILE E C 1
ATOM 7331 O O . ILE E 1 135 ? 135.162 95.109 15.999 1.00 75.90 134 ILE E O 1
ATOM 7336 N N . ASN E 1 136 ? 134.952 93.283 14.691 1.00 76.20 135 ASN E N 1
ATOM 7337 C CA . ASN E 1 136 ? 136.248 92.720 15.105 1.00 77.13 135 ASN E CA 1
ATOM 7338 C C . ASN E 1 136 ? 137.462 93.478 14.553 1.00 77.54 135 ASN E C 1
ATOM 7339 O O . ASN E 1 136 ? 138.471 93.609 15.238 1.00 78.30 135 ASN E O 1
ATOM 7344 N N . ASP E 1 137 ? 137.368 93.985 13.329 1.00 78.30 136 ASP E N 1
ATOM 7345 C CA . ASP E 1 137 ? 138.484 94.725 12.729 1.00 78.89 136 ASP E CA 1
ATOM 7346 C C . ASP E 1 137 ? 138.719 96.062 13.439 1.00 78.27 136 ASP E C 1
ATOM 7347 O O . ASP E 1 137 ? 139.852 96.534 13.523 1.00 78.83 136 ASP E O 1
ATOM 7352 N N . THR E 1 138 ? 137.648 96.652 13.967 1.00 77.36 137 THR E N 1
ATOM 7353 C CA . THR E 1 138 ? 137.720 97.934 14.655 1.00 76.05 137 THR E CA 1
ATOM 7354 C C . THR E 1 138 ? 137.821 97.787 16.181 1.00 75.76 137 THR E C 1
ATOM 7355 O O . THR E 1 138 ? 137.832 98.778 16.897 1.00 75.80 137 THR E O 1
ATOM 7359 N N . ALA E 1 139 ? 137.917 96.564 16.688 1.00 75.52 138 ALA E N 1
ATOM 7360 C CA . ALA E 1 139 ? 137.964 96.367 18.131 1.00 75.95 138 ALA E CA 1
ATOM 7361 C C . ALA E 1 139 ? 139.117 97.130 18.794 1.00 77.39 138 ALA E C 1
ATOM 7362 O O . ALA E 1 139 ? 139.002 97.526 19.952 1.00 78.75 138 ALA E O 1
ATOM 7364 N N . SER E 1 140 ? 140.211 97.354 18.067 1.00 77.53 139 SER E N 1
ATOM 7365 C CA . SER E 1 140 ? 141.331 98.132 18.590 1.00 77.39 139 SER E CA 1
ATOM 7366 C C . SER E 1 140 ? 141.011 99.624 18.717 1.00 77.13 139 SER E C 1
ATOM 7367 O O . SER E 1 140 ? 141.454 100.250 19.664 1.00 77.05 139 SER E O 1
ATOM 7370 N N . CYS E 1 141 ? 140.241 100.190 17.787 1.00 77.14 140 CYS E N 1
ATOM 7371 C CA . CYS E 1 141 ? 139.811 101.601 17.886 1.00 77.72 140 CYS E CA 1
ATOM 7372 C C . CYS E 1 141 ? 139.202 101.920 19.249 1.00 75.59 140 CYS E C 1
ATOM 7373 O O . CYS E 1 141 ? 139.450 102.983 19.825 1.00 75.91 140 CYS E O 1
ATOM 7376 N N . PHE E 1 142 ? 138.386 100.994 19.735 1.00 72.83 141 PHE E N 1
ATOM 7377 C CA . PHE E 1 142 ? 137.699 101.159 20.997 1.00 71.11 141 PHE E CA 1
ATOM 7378 C C . PHE E 1 142 ? 138.694 100.965 22.138 1.00 70.51 141 PHE E C 1
ATOM 7379 O O . PHE E 1 142 ? 138.869 101.845 22.976 1.00 69.02 141 PHE E O 1
ATOM 7387 N N . LYS E 1 143 ? 139.370 99.824 22.150 1.00 70.92 142 LYS E N 1
ATOM 7388 C CA . LYS E 1 143 ? 140.233 99.486 23.266 1.00 71.42 142 LYS E CA 1
ATOM 7389 C C . LYS E 1 143 ? 141.336 100.513 23.435 1.00 71.14 142 LYS E C 1
ATOM 7390 O O . LYS E 1 143 ? 141.567 100.995 24.540 1.00 70.16 142 LYS E O 1
ATOM 7396 N N . ASP E 1 144 ? 141.989 100.860 22.331 1.00 71.30 143 ASP E N 1
ATOM 7397 C CA . ASP E 1 144 ? 143.107 101.801 22.356 1.00 71.62 143 ASP E CA 1
ATOM 7398 C C . ASP E 1 144 ? 142.686 103.174 22.879 1.00 70.34 143 ASP E C 1
ATOM 7399 O O . ASP E 1 144 ? 143.465 103.846 23.548 1.00 70.82 143 ASP E O 1
ATOM 7404 N N . ASN E 1 145 ? 141.448 103.572 22.616 1.00 68.61 144 ASN E N 1
ATOM 7405 C CA . ASN E 1 145 ? 140.996 104.899 23.001 1.00 66.61 144 ASN E CA 1
ATOM 7406 C C . ASN E 1 145 ? 140.214 104.949 24.313 1.00 64.10 144 ASN E C 1
ATOM 7407 O O . ASN E 1 145 ? 139.661 105.978 24.661 1.00 64.07 144 ASN E O 1
ATOM 7412 N N . GLY E 1 146 ? 140.192 103.842 25.045 1.00 62.54 145 GLY E N 1
ATOM 7413 C CA . GLY E 1 146 ? 139.650 103.831 26.400 1.00 61.69 145 GLY E CA 1
ATOM 7414 C C . GLY E 1 146 ? 138.375 103.049 26.643 1.00 60.28 145 GLY E C 1
ATOM 7415 O O . GLY E 1 146 ? 137.904 103.005 27.773 1.00 60.26 145 GLY E O 1
ATOM 7416 N N . ALA E 1 147 ? 137.821 102.420 25.613 1.00 59.24 146 ALA E N 1
ATOM 7417 C CA . ALA E 1 147 ? 136.591 101.630 25.760 1.00 58.86 146 ALA E CA 1
ATOM 7418 C C . ALA E 1 147 ? 136.808 100.431 26.680 1.00 59.46 146 ALA E C 1
ATOM 7419 O O . ALA E 1 147 ? 137.849 99.764 26.626 1.00 60.64 146 ALA E O 1
ATOM 7421 N N . LEU E 1 148 ? 135.826 100.180 27.535 1.00 60.11 147 LEU E N 1
ATOM 7422 C CA . LEU E 1 148 ? 135.944 99.198 28.603 1.00 60.82 147 LEU E CA 1
ATOM 7423 C C . LEU E 1 148 ? 135.346 97.868 28.199 1.00 61.44 147 LEU E C 1
ATOM 7424 O O . LEU E 1 148 ? 135.966 96.828 28.367 1.00 63.30 147 LEU E O 1
ATOM 7429 N N . THR E 1 149 ? 134.125 97.916 27.682 1.00 61.73 148 THR E N 1
ATOM 7430 C CA . THR E 1 149 ? 133.376 96.726 27.321 1.00 61.16 148 THR E CA 1
ATOM 7431 C C . THR E 1 149 ? 132.720 96.922 25.979 1.00 60.80 148 THR E C 1
ATOM 7432 O O . THR E 1 149 ? 132.405 98.051 25.598 1.00 62.91 148 THR E O 1
ATOM 7436 N N . LEU E 1 150 ? 132.539 95.821 25.256 1.00 58.88 149 LEU E N 1
ATOM 7437 C CA . LEU E 1 150 ? 131.812 95.838 23.998 1.00 58.68 149 LEU E CA 1
ATOM 7438 C C . LEU E 1 150 ? 130.948 94.586 23.810 1.00 59.21 149 LEU E C 1
ATOM 7439 O O . LEU E 1 150 ? 131.443 93.458 23.843 1.00 59.11 149 LEU E O 1
ATOM 7444 N N . ARG E 1 151 ? 129.655 94.826 23.621 1.00 59.18 150 ARG E N 1
ATOM 7445 C CA . ARG E 1 151 ? 128.659 93.787 23.344 1.00 60.06 150 ARG E CA 1
ATOM 7446 C C . ARG E 1 151 ? 127.864 94.130 22.074 1.00 57.85 150 ARG E C 1
ATOM 7447 O O . ARG E 1 151 ? 127.475 95.268 21.829 1.00 58.43 150 ARG E O 1
ATOM 7455 N N . PHE E 1 152 ? 127.582 93.109 21.294 1.00 56.59 151 PHE E N 1
ATOM 7456 C CA . PHE E 1 152 ? 127.047 93.278 19.966 1.00 54.21 151 PHE E CA 1
ATOM 7457 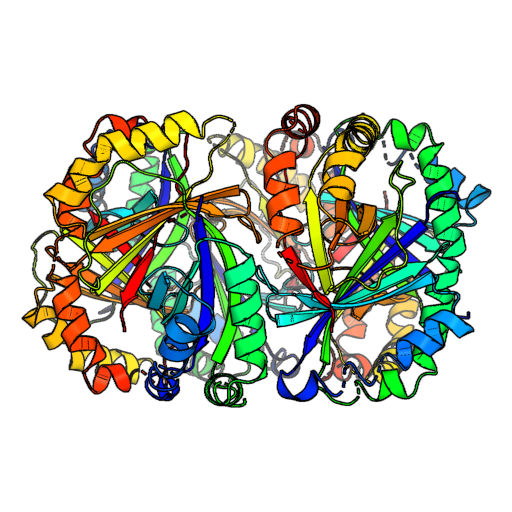C C . PHE E 1 152 ? 126.096 92.129 19.673 1.00 53.48 151 PHE E C 1
ATOM 7458 O O . PHE E 1 152 ? 126.371 91.001 20.047 1.00 52.04 151 PHE E O 1
ATOM 7466 N N . GLY E 1 153 ? 124.973 92.424 19.023 1.00 52.95 152 GLY E N 1
ATOM 7467 C CA . GLY E 1 153 ? 123.986 91.385 18.681 1.00 53.40 152 GLY E CA 1
ATOM 7468 C C . GLY E 1 153 ? 122.783 91.916 17.920 1.00 52.63 152 GLY E C 1
ATOM 7469 O O . GLY E 1 153 ? 122.860 92.966 17.286 1.00 53.20 152 GLY E O 1
ATOM 7470 N N . ASN E 1 154 ? 121.677 91.185 17.980 1.00 51.03 153 ASN E N 1
ATOM 7471 C CA . ASN E 1 154 ? 120.446 91.623 17.356 1.00 51.17 153 ASN E CA 1
ATOM 7472 C C . ASN E 1 154 ? 119.282 91.618 18.335 1.00 52.22 153 ASN E C 1
ATOM 7473 O O . ASN E 1 154 ? 119.175 90.737 19.206 1.00 53.30 153 ASN E O 1
ATOM 7478 N N . LEU E 1 155 ? 118.416 92.623 18.202 1.00 50.64 154 LEU E N 1
ATOM 7479 C CA . LEU E 1 155 ? 117.214 92.678 18.995 1.00 48.93 154 LEU E CA 1
ATOM 7480 C C . LEU E 1 155 ? 116.368 91.477 18.568 1.00 48.51 154 LEU E C 1
ATOM 7481 O O . LEU E 1 155 ? 116.070 91.334 17.382 1.00 49.18 154 LEU E O 1
ATOM 7486 N N . LEU E 1 156 ? 116.015 90.622 19.537 1.00 47.73 155 LEU E N 1
ATOM 7487 C CA . LEU E 1 156 ? 115.102 89.501 19.318 1.00 49.68 155 LEU E CA 1
ATOM 7488 C C . LEU E 1 156 ? 113.645 89.916 19.380 1.00 50.63 155 LEU E C 1
ATOM 7489 O O . LEU E 1 156 ? 112.816 89.256 18.769 1.00 50.94 155 LEU E O 1
ATOM 7494 N N . THR E 1 157 ? 113.332 90.976 20.135 1.00 49.14 156 THR E N 1
ATOM 7495 C CA . THR E 1 157 ? 111.945 91.384 20.343 1.00 48.27 156 THR E CA 1
ATOM 7496 C C . THR E 1 157 ? 111.752 92.859 20.023 1.00 49.60 156 THR E C 1
ATOM 7497 O O . THR E 1 157 ? 112.719 93.612 19.913 1.00 51.86 156 THR E O 1
ATOM 7501 N N . GLY E 1 158 ? 110.495 93.265 19.901 1.00 48.58 157 GLY E N 1
ATOM 7502 C CA . GLY E 1 158 ? 110.142 94.674 19.805 1.00 47.98 157 GLY E CA 1
ATOM 7503 C C . GLY E 1 158 ? 109.821 95.174 18.408 1.00 48.58 157 GLY E C 1
ATOM 7504 O O . GLY E 1 158 ? 109.792 94.435 17.428 1.00 50.82 157 GLY E O 1
ATOM 7505 N N . SER E 1 159 ? 109.564 96.460 18.331 1.00 47.72 158 SER E N 1
ATOM 7506 C CA . SER E 1 159 ? 109.229 97.082 17.094 1.00 48.79 158 SER E CA 1
ATOM 7507 C C . SER E 1 159 ? 110.461 97.363 16.260 1.00 48.91 158 SER E C 1
ATOM 7508 O O . SER E 1 159 ? 110.326 97.794 15.111 1.00 50.32 158 SER E O 1
ATOM 7511 N N . ASN E 1 160 ? 111.651 97.153 16.818 1.00 49.57 159 ASN E N 1
ATOM 7512 C CA . ASN E 1 160 ? 112.899 97.174 16.029 1.00 49.47 159 ASN E CA 1
ATOM 7513 C C . ASN E 1 160 ? 113.561 95.789 15.953 1.00 49.68 159 ASN E C 1
ATOM 7514 O O . ASN E 1 160 ? 114.784 95.673 15.835 1.00 50.74 159 ASN E O 1
ATOM 7519 N N . VAL E 1 161 ? 112.736 94.735 16.007 1.00 49.01 160 VAL E N 1
ATOM 7520 C CA . VAL E 1 161 ? 113.226 93.354 15.958 1.00 48.07 160 VAL E CA 1
ATOM 7521 C C . VAL E 1 161 ? 114.050 93.168 14.705 1.00 47.38 160 VAL E C 1
ATOM 7522 O O . VAL E 1 161 ? 113.634 93.581 13.638 1.00 48.82 160 VAL E O 1
ATOM 7526 N N . GLY E 1 162 ? 115.218 92.544 14.846 1.00 48.11 161 GLY E N 1
ATOM 7527 C CA . GLY E 1 162 ? 116.138 92.341 13.731 1.00 46.73 161 GLY E CA 1
ATOM 7528 C C . GLY E 1 162 ? 117.249 93.380 13.704 1.00 48.57 161 GLY E C 1
ATOM 7529 O O . GLY E 1 162 ? 118.335 93.085 13.253 1.00 48.15 161 GLY E O 1
ATOM 7530 N N . ASN E 1 163 ? 117.012 94.603 14.178 1.00 49.32 162 ASN E N 1
ATOM 7531 C CA . ASN E 1 163 ? 118.103 95.588 14.177 1.00 50.22 162 ASN E CA 1
ATOM 7532 C C . ASN E 1 163 ? 119.322 95.054 14.946 1.00 51.17 162 ASN E C 1
ATOM 7533 O O . ASN E 1 163 ? 119.186 94.351 15.961 1.00 51.57 162 ASN E O 1
ATOM 7538 N N . TYR E 1 164 ? 120.501 95.406 14.448 1.00 51.22 163 TYR E N 1
ATOM 7539 C CA . TYR E 1 164 ? 121.732 95.132 15.135 1.00 51.53 163 TYR E CA 1
ATOM 7540 C C . TYR E 1 164 ? 121.875 96.152 16.232 1.00 51.94 163 TYR E C 1
ATOM 7541 O O . TYR E 1 164 ? 121.502 97.311 16.057 1.00 51.76 163 TYR E O 1
ATOM 7550 N N . LEU E 1 165 ? 122.431 95.726 17.363 1.00 51.57 164 LEU E N 1
ATOM 7551 C CA . LEU E 1 165 ? 122.583 96.610 18.519 1.00 51.51 164 LEU E CA 1
ATOM 7552 C C . LEU E 1 165 ? 124.006 96.498 19.053 1.00 51.96 164 LEU E C 1
ATOM 7553 O O . LEU E 1 165 ? 124.505 95.398 19.242 1.00 53.01 164 LEU E O 1
ATOM 7558 N N . LEU E 1 166 ? 124.652 97.642 19.275 1.00 53.22 165 LEU E N 1
ATOM 7559 C CA . LEU E 1 166 ? 126.004 97.680 19.833 1.00 52.38 165 LEU E CA 1
ATOM 7560 C C . LEU E 1 166 ? 125.926 98.438 21.151 1.00 53.30 165 LEU E C 1
ATOM 7561 O O . LEU E 1 166 ? 125.269 99.480 21.226 1.00 53.74 165 LEU E O 1
ATOM 7566 N N . GLY E 1 167 ? 126.564 97.897 22.190 1.00 53.67 166 GLY E N 1
ATOM 7567 C CA . GLY E 1 167 ? 126.698 98.590 23.485 1.00 53.64 166 GLY E CA 1
ATOM 7568 C C . GLY E 1 167 ? 128.158 98.653 23.873 1.00 52.92 166 GLY E C 1
ATOM 7569 O O . GLY E 1 167 ? 128.817 97.634 23.857 1.00 54.53 166 GLY E O 1
ATOM 7570 N N . VAL E 1 168 ? 128.666 99.845 24.185 1.00 52.39 167 VAL E N 1
ATOM 7571 C CA . VAL E 1 168 ? 130.090 100.044 24.471 1.00 51.86 167 VAL E CA 1
ATOM 7572 C C . VAL E 1 168 ? 130.236 100.857 25.740 1.00 52.69 167 VAL E C 1
ATOM 7573 O O . VAL E 1 168 ? 129.671 101.938 25.854 1.00 52.66 167 VAL E O 1
ATOM 7577 N N . GLY E 1 169 ? 130.997 100.339 26.697 1.00 53.37 168 GLY E N 1
ATOM 7578 C CA . GLY E 1 169 ? 131.187 101.031 27.969 1.00 53.42 168 GLY E CA 1
ATOM 7579 C C . GLY E 1 169 ? 132.402 101.928 27.908 1.00 53.79 168 GLY E C 1
ATOM 7580 O O . GLY E 1 169 ? 133.402 101.584 27.256 1.00 53.99 168 GLY E O 1
ATOM 7581 N N . TYR E 1 170 ? 132.326 103.059 28.611 1.00 53.60 169 TYR E N 1
ATOM 7582 C CA . TYR E 1 170 ? 133.388 104.071 28.603 1.00 53.84 169 TYR E CA 1
ATOM 7583 C C . TYR E 1 170 ? 133.553 104.693 29.971 1.00 54.02 169 TYR E C 1
ATOM 7584 O O . TYR E 1 170 ? 132.572 104.849 30.696 1.00 51.96 169 TYR E O 1
ATOM 7593 N N . PRO E 1 171 ? 134.788 105.134 30.305 1.00 56.27 170 PRO E N 1
ATOM 7594 C CA . PRO E 1 171 ? 135.120 105.668 31.639 1.00 55.48 170 PRO E CA 1
ATOM 7595 C C . PRO E 1 171 ? 134.857 107.156 31.715 1.00 55.44 170 PRO E C 1
ATOM 7596 O O . PRO E 1 171 ? 134.819 107.739 32.800 1.00 56.03 170 PRO E O 1
ATOM 7600 N N . SER E 1 172 ? 134.720 107.768 30.549 1.00 55.40 171 SER E N 1
ATOM 7601 C CA . SER E 1 172 ? 134.555 109.203 30.443 1.00 55.00 171 SER E CA 1
ATOM 7602 C C . SER E 1 172 ? 134.140 109.586 29.048 1.00 56.12 171 SER E C 1
ATOM 7603 O O . SER E 1 172 ? 134.238 108.806 28.089 1.00 57.16 171 SER E O 1
ATOM 7614 N N . GLU E 1 174 ? 135.676 111.921 27.227 1.00 58.64 173 GLU E N 1
ATOM 7615 C CA . GLU E 1 174 ? 136.867 112.061 26.403 1.00 60.07 173 GLU E CA 1
ATOM 7616 C C . GLU E 1 174 ? 137.173 110.751 25.662 1.00 58.21 173 GLU E C 1
ATOM 7617 O O . GLU E 1 174 ? 137.575 110.761 24.487 1.00 57.15 173 GLU E O 1
ATOM 7623 N N . ALA E 1 175 ? 136.999 109.621 26.342 1.00 56.19 174 ALA E N 1
ATOM 7624 C CA . ALA E 1 175 ? 137.257 108.346 25.696 1.00 54.84 174 ALA E CA 1
ATOM 7625 C C . ALA E 1 175 ? 136.273 108.129 24.530 1.00 55.02 174 ALA E C 1
ATOM 7626 O O . ALA E 1 175 ? 136.668 107.614 23.470 1.00 54.23 174 ALA E O 1
ATOM 7628 N N . ILE E 1 176 ? 135.011 108.533 24.713 1.00 54.00 175 ILE E N 1
ATOM 7629 C CA . ILE E 1 176 ? 134.024 108.470 23.622 1.00 53.73 175 ILE E CA 1
ATOM 7630 C C . ILE E 1 176 ? 134.524 109.346 22.457 1.00 55.96 175 ILE E C 1
ATOM 7631 O O . ILE E 1 176 ? 134.634 108.871 21.322 1.00 56.83 175 ILE E O 1
ATOM 7636 N N . GLU E 1 177 ? 134.855 110.607 22.735 1.00 57.21 176 GLU E N 1
ATOM 7637 C CA . GLU E 1 177 ? 135.291 111.509 21.671 1.00 58.17 176 GLU E CA 1
ATOM 7638 C C . GLU E 1 177 ? 136.526 110.962 20.951 1.00 59.67 176 GLU E C 1
ATOM 7639 O O . GLU E 1 177 ? 136.555 110.949 19.723 1.00 59.14 176 GLU E O 1
ATOM 7645 N N . LYS E 1 178 ? 137.526 110.484 21.694 1.00 61.92 177 LYS E N 1
ATOM 7646 C CA . LYS E 1 178 ? 138.725 109.919 21.048 1.00 63.87 177 LYS E CA 1
ATOM 7647 C C . LYS E 1 178 ? 138.401 108.631 20.261 1.00 64.28 177 LYS E C 1
ATOM 7648 O O . LYS E 1 178 ? 138.929 108.435 19.162 1.00 64.87 177 LYS E O 1
ATOM 7654 N N . THR E 1 179 ? 137.520 107.779 20.790 1.00 63.83 178 THR E N 1
ATOM 7655 C CA . THR E 1 179 ? 137.108 106.571 20.065 1.00 63.37 178 THR E CA 1
ATOM 7656 C C . THR E 1 179 ? 136.450 106.910 18.724 1.00 63.09 178 THR E C 1
ATOM 7657 O O . THR E 1 179 ? 136.761 106.294 17.700 1.00 61.28 178 THR E O 1
ATOM 7661 N N . TYR E 1 180 ? 135.557 107.893 18.726 1.00 63.74 179 TYR E N 1
ATOM 7662 C CA . TYR E 1 180 ? 134.877 108.258 17.488 1.00 65.25 179 TYR E CA 1
ATOM 7663 C C . TYR E 1 180 ? 135.786 109.032 16.529 1.00 66.83 179 TYR E C 1
ATOM 7664 O O . TYR E 1 180 ? 135.663 108.875 15.322 1.00 67.20 179 TYR E O 1
ATOM 7673 N N . ASP E 1 181 ? 136.715 109.839 17.041 1.00 69.03 180 ASP E N 1
ATOM 7674 C CA . ASP E 1 181 ? 137.693 110.500 16.163 1.00 70.20 180 ASP E CA 1
ATOM 7675 C C . ASP E 1 181 ? 138.379 109.442 15.291 1.00 70.98 180 ASP E C 1
ATOM 7676 O O . ASP E 1 181 ? 138.485 109.599 14.080 1.00 70.97 180 ASP E O 1
ATOM 7681 N N . GLU E 1 182 ? 138.812 108.347 15.904 1.00 72.21 181 GLU E N 1
ATOM 7682 C CA . GLU E 1 182 ? 139.484 107.277 15.170 1.00 73.91 181 GLU E CA 1
ATOM 7683 C C . GLU E 1 182 ? 138.530 106.436 14.338 1.00 75.11 181 GLU E C 1
ATOM 7684 O O . GLU E 1 182 ? 138.824 106.120 13.184 1.00 75.43 181 GLU E O 1
ATOM 7690 N N . LEU E 1 183 ? 137.401 106.059 14.932 1.00 76.52 182 LEU E N 1
ATOM 7691 C CA . LEU E 1 183 ? 136.469 105.150 14.283 1.00 77.13 182 LEU E CA 1
ATOM 7692 C C . LEU E 1 183 ? 135.992 105.727 12.951 1.00 77.90 182 LEU E C 1
ATOM 7693 O O . LEU E 1 183 ? 136.105 105.068 11.918 1.00 76.91 182 LEU E O 1
ATOM 7698 N N . LEU E 1 184 ? 135.489 106.963 12.978 1.00 79.61 183 LEU E N 1
ATOM 7699 C CA . LEU E 1 184 ? 134.870 107.589 11.800 1.00 80.64 183 LEU E CA 1
ATOM 7700 C C . LEU E 1 184 ? 135.836 107.655 10.618 1.00 81.61 183 LEU E C 1
ATOM 7701 O O . LEU E 1 184 ? 135.400 107.757 9.473 1.00 81.25 183 LEU E O 1
ATOM 7706 N N . ALA E 1 185 ? 137.140 107.613 10.907 1.00 82.80 184 ALA E N 1
ATOM 7707 C CA . ALA E 1 185 ? 138.190 107.604 9.886 1.00 82.88 184 ALA E CA 1
ATOM 7708 C C . ALA E 1 185 ? 138.937 106.249 9.826 1.00 83.33 184 ALA E C 1
ATOM 7709 O O . ALA E 1 185 ? 140.177 106.219 9.792 1.00 84.78 184 ALA E O 1
ATOM 7711 N N . HIS E 1 186 ? 138.181 105.143 9.822 1.00 82.52 185 HIS E N 1
ATOM 7712 C CA . HIS E 1 186 ? 138.741 103.773 9.674 1.00 81.95 185 HIS E CA 1
ATOM 7713 C C . HIS E 1 186 ? 138.040 103.063 8.511 1.00 81.88 185 HIS E C 1
ATOM 7714 O O . HIS E 1 186 ? 136.828 103.186 8.335 1.00 81.45 185 HIS E O 1
ATOM 7721 N N . SER E 1 187 ? 138.811 102.320 7.725 1.00 82.13 186 SER E N 1
ATOM 7722 C CA . SER E 1 187 ? 138.302 101.719 6.491 1.00 81.86 186 SER E CA 1
ATOM 7723 C C . SER E 1 187 ? 137.113 100.784 6.738 1.00 81.59 186 SER E C 1
ATOM 7724 O O . SER E 1 187 ? 136.079 100.893 6.066 1.00 80.99 186 SER E O 1
ATOM 7727 N N . SER E 1 188 ? 137.259 99.889 7.716 1.00 81.49 187 SER E N 1
ATOM 7728 C CA . SER E 1 188 ? 136.185 98.970 8.123 1.00 81.30 187 SER E CA 1
ATOM 7729 C C . SER E 1 188 ? 134.897 99.684 8.496 1.00 80.56 187 SER E C 1
ATOM 7730 O O . SER E 1 188 ? 133.824 99.204 8.159 1.00 80.09 187 SER E O 1
ATOM 7733 N N . TYR E 1 189 ? 135.005 100.822 9.180 1.00 80.31 188 TYR E N 1
ATOM 7734 C CA . TYR E 1 189 ? 133.833 101.637 9.499 1.00 80.76 188 TYR E CA 1
ATOM 7735 C C . TYR E 1 189 ? 133.169 102.156 8.211 1.00 81.06 188 TYR E C 1
ATOM 7736 O O . TYR E 1 189 ? 131.958 102.001 8.030 1.00 81.75 188 TYR E O 1
ATOM 7745 N N . LYS E 1 190 ? 133.960 102.761 7.324 1.00 80.56 189 LYS E N 1
ATOM 7746 C CA . LYS E 1 190 ? 133.454 103.269 6.039 1.00 79.72 189 LYS E CA 1
ATOM 7747 C C . LYS E 1 190 ? 132.736 102.169 5.259 1.00 77.10 189 LYS E C 1
ATOM 7748 O O . LYS E 1 190 ? 131.677 102.409 4.655 1.00 77.73 189 LYS E O 1
ATOM 7750 N N . GLU E 1 191 ? 133.303 100.960 5.303 1.00 73.30 190 GLU E N 1
ATOM 7751 C CA . GLU E 1 191 ? 132.701 99.803 4.635 1.00 72.90 190 GLU E CA 1
ATOM 7752 C C . GLU E 1 191 ? 131.391 99.352 5.295 1.00 72.15 190 GLU E C 1
ATOM 7753 O O . GLU E 1 191 ? 130.453 98.981 4.598 1.00 72.53 190 GLU E O 1
ATOM 7759 N N . LEU E 1 192 ? 131.332 99.383 6.626 1.00 72.93 191 LEU E N 1
ATOM 7760 C CA . LEU E 1 192 ? 130.112 99.050 7.356 1.00 72.82 191 LEU E CA 1
ATOM 7761 C C . LEU E 1 192 ? 128.960 99.949 6.901 1.00 72.79 191 LEU E C 1
ATOM 7762 O O . LEU E 1 192 ? 127.833 99.473 6.737 1.00 71.81 191 LEU E O 1
ATOM 7775 N N . THR E 1 194 ? 128.297 101.101 4.079 1.00 75.43 193 THR E N 1
ATOM 7776 C CA . THR E 1 194 ? 127.803 100.794 2.748 1.00 74.05 193 THR E CA 1
ATOM 7777 C C . THR E 1 194 ? 126.670 99.774 2.797 1.00 74.33 193 THR E C 1
ATOM 7778 O O . THR E 1 194 ? 125.913 99.657 1.836 1.00 74.73 193 THR E O 1
ATOM 7782 N N . PHE E 1 195 ? 126.556 99.034 3.904 1.00 74.07 194 PHE E N 1
ATOM 7783 C CA . PHE E 1 195 ? 125.484 98.040 4.066 1.00 73.35 194 PHE E CA 1
ATOM 7784 C C . PHE E 1 195 ? 124.729 98.069 5.414 1.00 72.35 194 PHE E C 1
ATOM 7785 O O . PHE E 1 195 ? 123.897 97.198 5.673 1.00 72.62 194 PHE E O 1
ATOM 7793 N N . ALA E 1 196 ? 124.999 99.066 6.254 1.00 70.40 195 ALA E N 1
ATOM 7794 C CA . ALA E 1 196 ? 124.278 99.227 7.515 1.00 68.86 195 ALA E CA 1
ATOM 7795 C C . ALA E 1 196 ? 123.876 100.688 7.687 1.00 66.96 195 ALA E C 1
ATOM 7796 O O . ALA E 1 196 ? 124.671 101.576 7.426 1.00 68.06 195 ALA E O 1
ATOM 7798 N N . LYS E 1 197 ? 122.646 100.926 8.120 1.00 64.67 196 LYS E N 1
ATOM 7799 C CA . LYS E 1 197 ? 122.141 102.269 8.394 1.00 63.72 196 LYS E CA 1
ATOM 7800 C C . LYS E 1 197 ? 121.931 102.443 9.901 1.00 60.74 196 LYS E C 1
ATOM 7801 O O . LYS E 1 197 ? 121.054 101.799 10.475 1.00 62.50 196 LYS E O 1
ATOM 7804 N N . VAL E 1 198 ? 122.741 103.278 10.552 1.00 56.81 197 VAL E N 1
ATOM 7805 C CA . VAL E 1 198 ? 122.517 103.600 11.966 1.00 53.28 197 VAL E CA 1
ATOM 7806 C C . VAL E 1 198 ? 121.224 104.377 12.065 1.00 52.67 197 VAL E C 1
ATOM 7807 O O . VAL E 1 198 ? 121.077 105.385 11.401 1.00 55.25 197 VAL E O 1
ATOM 7811 N N . ASN E 1 199 ? 120.283 103.898 12.872 1.00 51.26 198 ASN E N 1
ATOM 7812 C CA . ASN E 1 199 ? 118.996 104.602 13.095 1.00 50.41 198 ASN E CA 1
ATOM 7813 C C . ASN E 1 199 ? 118.829 105.170 14.501 1.00 50.66 198 ASN E C 1
ATOM 7814 O O . ASN E 1 199 ? 117.788 105.760 14.817 1.00 52.19 198 ASN E O 1
ATOM 7827 N N . ARG E 1 201 ? 121.621 106.455 18.062 1.00 49.15 200 ARG E N 1
ATOM 7828 C CA . ARG E 1 201 ? 122.831 106.423 18.876 1.00 47.85 200 ARG E CA 1
ATOM 7829 C C . ARG E 1 201 ? 122.567 107.267 20.103 1.00 47.81 200 ARG E C 1
ATOM 7830 O O . ARG E 1 201 ? 122.140 108.400 19.966 1.00 48.91 200 ARG E O 1
ATOM 7838 N N . ASN E 1 202 ? 122.794 106.735 21.299 1.00 48.78 201 ASN E N 1
ATOM 7839 C CA . ASN E 1 202 ? 122.479 107.489 22.524 1.00 49.25 201 ASN E CA 1
ATOM 7840 C C . ASN E 1 202 ? 123.447 107.156 23.659 1.00 50.25 201 ASN E C 1
ATOM 7841 O O . ASN E 1 202 ? 124.085 106.113 23.644 1.00 50.28 201 ASN E O 1
ATOM 7846 N N . ILE E 1 203 ? 123.576 108.066 24.621 1.00 51.26 202 ILE E N 1
ATOM 7847 C CA . ILE E 1 203 ? 124.531 107.914 25.709 1.00 53.28 202 ILE E CA 1
ATOM 7848 C C . ILE E 1 203 ? 123.745 107.671 26.979 1.00 54.25 202 ILE E C 1
ATOM 7849 O O . ILE E 1 203 ? 122.760 108.363 27.208 1.00 53.57 202 ILE E O 1
ATOM 7854 N N . ILE E 1 204 ? 124.162 106.680 27.780 1.00 53.56 203 ILE E N 1
ATOM 7855 C CA . ILE E 1 204 ? 123.559 106.403 29.079 1.00 52.96 203 ILE E CA 1
ATOM 7856 C C . ILE E 1 204 ? 124.588 106.765 30.146 1.00 54.35 203 ILE E C 1
ATOM 7857 O O . ILE E 1 204 ? 125.758 106.394 30.006 1.00 54.15 203 ILE E O 1
ATOM 7862 N N . LYS E 1 205 ? 124.162 107.501 31.184 1.00 56.24 204 LYS E N 1
ATOM 7863 C CA . LYS E 1 205 ? 125.006 107.851 32.335 1.00 56.46 204 LYS E CA 1
ATOM 7864 C C . LYS E 1 205 ? 124.744 106.856 33.439 1.00 56.59 204 LYS E C 1
ATOM 7865 O O . LYS E 1 205 ? 123.638 106.807 33.956 1.00 57.12 204 LYS E O 1
ATOM 7867 N N . ILE E 1 206 ? 125.746 106.062 33.808 1.00 55.94 205 ILE E N 1
ATOM 7868 C CA . ILE E 1 206 ? 125.550 105.098 34.880 1.00 55.43 205 ILE E CA 1
ATOM 7869 C C . ILE E 1 206 ? 125.284 105.816 36.185 1.00 54.15 205 ILE E C 1
ATOM 7870 O O . ILE E 1 206 ? 126.048 106.705 36.569 1.00 58.20 205 ILE E O 1
ATOM 7875 N N . LEU E 1 207 ? 124.193 105.412 36.847 1.00 49.75 206 LEU E N 1
ATOM 7876 C CA . LEU E 1 207 ? 123.769 105.940 38.151 1.00 48.04 206 LEU E CA 1
ATOM 7877 C C . LEU E 1 207 ? 124.161 104.905 39.208 1.00 50.86 206 LEU E C 1
ATOM 7878 O O . LEU E 1 207 ? 124.104 103.672 38.957 1.00 56.24 206 LEU E O 1
#

Solvent-accessible surface area: 42292 Å² total